Protein 1GK9 (pdb70)

Nearest PDB structures (foldseek):
  1h2g-assembly1_B  TM=1.001E+00  e=0.000E+00  Escherichia coli
  1gm8-assembly1_B  TM=1.001E+00  e=0.000E+00  Escherichia coli
  1fxv-assembly1_B  TM=1.000E+00  e=0.000E+00  Escherichia coli
  1kec-assembly1_B  TM=9.974E-01  e=0.000E+00  Escherichia coli
  1k5s-assembly1_B  TM=9.973E-01  e=0.000E+00  Escherichia coli

InterPro domains:
  IPR002692 Penicillin/GL-7-ACA/AHL/aculeacin-A acylase [PF01804] (33-834)
  IPR002692 Penicillin/GL-7-ACA/AHL/aculeacin-A acylase [PTHR34218] (12-843)
  IPR014395 Penicillin/GL-7-ACA/AHL acylase [PIRSF001227] (9-840)
  IPR023343 Penicillin amidase type, domain 1 [G3DSA:1.10.439.10] (27-175)
  IPR029055 Nucleophile aminohydrolases, N-terminal [G3DSA:3.60.20.10] (290-821)
  IPR029055 Nucleophile aminohydrolases, N-terminal [SSF56235] (30-845)
  IPR033813 Penicillin G acylase, C-terminal [cd03748] (290-842)
  IPR043146 Penicillin amidase type, N-terminal domain, B-knob [G3DSA:2.30.120.10] (362-434)
  IPR043147 Penicillin amidase type, A-knob [G3DSA:1.10.1400.10] (580-740)

Solvent-accessible surface area: 28688 Å² total; per-residue (Å²): 179,61,65,26,57,0,67,4,3,31,2,96,69,2,1,0,0,0,28,6,54,53,12,13,8,0,0,19,0,0,0,2,0,0,2,37,10,6,4,9,5,2,2,0,0,25,20,0,2,30,0,29,0,0,60,18,40,8,152,116,36,15,150,39,0,52,53,32,19,67,36,16,22,19,94,38,5,104,62,27,14,87,87,37,53,114,109,30,53,8,2,0,45,0,2,0,38,0,0,22,22,39,1,52,94,0,63,103,68,50,112,86,49,6,7,79,8,1,85,79,47,51,31,77,4,148,154,10,70,12,8,10,4,1,0,4,2,4,3,0,6,0,40,65,24,2,17,30,30,13,0,43,67,0,60,42,0,3,84,18,0,59,128,107,41,36,109,92,75,0,17,38,0,0,26,2,0,4,10,12,52,8,67,51,12,33,36,17,0,39,80,154,58,40,72,10,88,58,204,43,37,90,117,17,24,7,89,135,13,3,0,1,0,0,2,119,70,26,4,71,63,13,78,0,0,0,0,0,0,2,17,9,2,0,13,5,16,2,7,2,1,0,0,0,0,10,25,36,63,10,65,0,0,0,0,0,0,7,2,6,2,2,0,2,1,2,4,16,18,44,0,0,3,2,7,2,10,0,39,4,9,3,0,0,1,2,26,0,132,28,26,78,163,88,107,25,67,5,27,25,101,71,150,82,52,134,16,92,55,32,133,32,67,0,70,10,100,145,44,158,50,79,83,29,45,0,98,38,9,95,15,7,13,13,68,93,67,54,140,131,87,58,22,1,34,0,24,9,23,5,1,64,42,80,10,2,44,0,2,10,2,6,0,41,1,1,71,4,122,65,26,128,64,0,14,106,29,0,50,110,2,5,0,3,3,0,3,0,0,0,9,30,96,3,36,1,0,0,0,0,0,11,11,15,2,44,30,52,106,18,4,0,2,6,0,10,0,33,0,43,11,158,25,31,50,132,36,70,34,80,62,154,32,10,2,58,11,83,58,13,155,53,4,22,1,5,0,2,12,2,3,0,9,69,48,11,9,16,0,1,52,35,59,36,5,10,0,16,0,4,9,3,29,10,0,33,136,44,0,115,126,105,114,100,7,36,21,92,60,0,10,52,6,2,91,48,1,5,50,34,9,10,4,10,48,5,0,24,80,24,0,65,66,4,6,95,76,35,91,122,83,22,44,58,69,56,0,5,55,12,0,73,181,22,102,0,23,12,70,41,34,161,73,29,146,15,24,86,74,8,1,6,24,1,1,44,32,0,1,62,13,0,0,150,99,1,0,21,70,10,6,25,161,83,26,19,146,53,0,48,38,1,16,28,97,71,63,184,58,3,5,80,20,40,33,56,6,14,11,0,0,14,2,0,37,5,6,17,49,37,147,147,17,56,10,105,64,32,25,73,7,5,83,70,110,85,64,91,88,10,2,21,27,0,0,98,52,0,36,78,69,8,14,167,164,45,34,115,79,25,109,87,7,122,3,71,20,25,36,0,1,1,33,4,61,7,48,38,39,0,21,5,1,10,79,139,12,36,66,119,6,48,16,11,0,4,2,0,7,1,0,2,0,1,5,0,31,10,107,112,39,135,94,77,18,50,6,50,0,0,2,4,7,2,3,5,10,47,15,19,38,121,30,85,62,40,153,15,25,87,55,0,10,116,29,0,42,104,26,25,63,9,37,12,49,24,53,134,139,21,2,90,75,47,73,78,52,84,59,61,20,133,27,158,168

CATH classification: 1.10.439.10 (+1 more: 1.10.287.150)

Sequence (765 aa):
QSSSSEIKIVRDEYGMPHIYANDTWHLFYGYGYVVAQDRLFQMEMARRSTQGTVAEEVLGKDFVKFDKDIRRNYWPDAIRAQIAALSPEDMSILQGYADGMMNAWIDKVNTNPETLLPKQFNTFGFTPKRWEPFDVAMIFVGTMANRFFSDSSTSEIDNLALLTALKDKYGVSQGMAVFNNQLKWLLVNPSSAPTTIAVQQESNYPLKFNQQQNSQTASNMWVIGKSKAQDAKAIMVNGPQFGWYAPAYTYGIGLHGAGYDVTGNTPFAYPGLVFGHNGVISWGSTAGFFGDDVDIIFAERLSAEEKKPGYYLHNGKWVKMLLSREETITVKKNGQAEETFTVWRTVHHGNNIILQTDQTTQTAYAKSSRAWDDGKEVASLLAWTHQMKAKNWQEWTQQQAAKQALTINWYYADVNGNIGYVHTGAYPDRQSGHDPRLPVPGTGKWDWKGLLPFEEMMNPKVYNPQQSGYIANWNNSPQKDYPASDLFAFLWGGADRVTEIDRLLEQKKPRLTADQAWDVIRQTSSRQDLNLRLFLPTLQAATSSGLTQSDPRRQQLVEETLTRWDGINLLNDDGKTWQQPGSAILNVWLLTSMLKRTVVVAAVPMPFFDKWWYSASGYEETTTTQQDGPTGSLNISVGAKILYEAVQGDKSPIPQAVDLFAGKPQQQEVVLAALEDTWETLSKRRYGNNVSSNWKTPAMALTFRRANNFFGVPQAAAEEETRHQAEYQNRGTENDMIVFFSPTTSDRRPVLAWDVVAPGQSGFIAPDGTVDKHYEDQLLKMYENNFGRKSLWLTKQDVEAHKESQEVLHVQR

Secondary structure (DSSP, 8-state):
--TTEEEEEEETT--EEEE-SSHHHHHHHHHHHHHHHHHHHHHHHHHHHHT-SHHHH-GGGHHHHHHHHHT--HHHHHHHHHT--HHHHHHHHHHHHHHHHHHHHHHHSHHHHS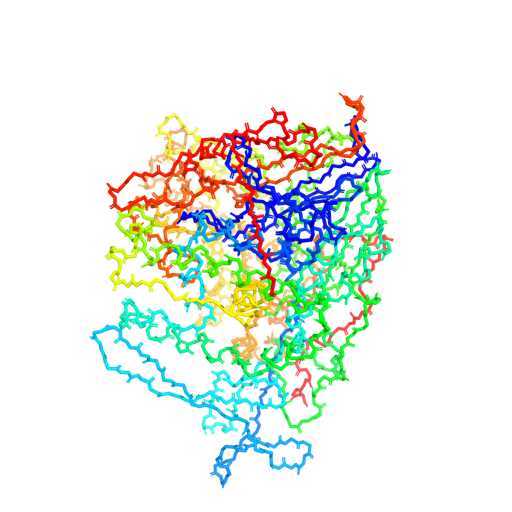-HHHHHHT-------HHHHHHHHIIIIIHHHS----HHHHHHHHHHHHHHH-HHHHHHHHHHHS-S--TTS-BSS-TTT---------S-GGG-/-EEEEE-TTTBSSSSEEEEEE-----BSS-SEEEEEEEETTEEEEEEEETT-SS-SEEE-SSEEEEEEE--B--EEEEEEE--TTSTTEEEETTEEEEPEEEEEEE--TTS--EEEEEEEETTEEEEEEETTTTEEEEEEETTTT-HHHHHHHHHHGGG--SHHHHHHHHTT--SSEEEEEEETTS-EEEEEES--EEPPTT--TTS-EESSSTTS--EE--GGGS-EEES-TTSEEEESS-BSSTTPPB---TT---SS--THHHHHHHHHSSS-B-HHHHHHHHHHHHHB-SSHHHHHHHHHHHHTT--TT-HHHHHHHHHHT--SB--B-TTSSEESS-HHHHHHHHHHHHHHHTHHHHS-TTGGGGG---S----TT--SS-----HHHHHHHHHHTGGG-SS--SS-TTTTS-HHHHHHHHHHHHHHHHHHHH-S-GGG--EEPP-EEEBSB-TTS-BSS-GGG-EEESS---S-SSEEEEEES-TTSS-SEEEEEE-SS-S---B-TTSPBPTTSSTTHHHHHTT--EEPP-SHHHHHHTEEEEEEEE---

Organism: Escherichia coli (NCBI:txid562)

Radius of gyration: 26.56 Å; Cα contacts (8 Å, |Δi|>4): 1783; chains: 2; bounding box: 54×72×72 Å

B-factor: mean 15.48, std 9.52, range [4.79, 86.3]

Structure (mmCIF, N/CA/C/O backbone):
data_1GK9
#
_entry.id   1GK9
#
_cell.length_a   51.300
_cell.length_b   131.600
_cell.length_c   63.900
_cell.angle_alpha   90.00
_cell.angle_beta   105.90
_cell.angle_gamma   90.00
#
_symmetry.space_group_name_H-M   'P 1 21 1'
#
loop_
_entity.id
_entity.type
_entity.pdbx_description
1 polymer 'PENICILLIN G ACYLASE ALPHA SUBUNIT'
2 polymer 'PENICILLIN G ACYLASE BETA SUBUNIT'
3 non-polymer 1,2-ETHANEDIOL
4 non-polymer 'CALCIUM ION'
5 water water
#
loop_
_atom_site.group_PDB
_atom_site.id
_atom_site.type_symbol
_atom_site.label_atom_id
_atom_site.label_alt_id
_atom_site.label_comp_id
_atom_site.label_asym_id
_atom_site.label_entity_id
_atom_site.label_seq_id
_atom_site.pdbx_PDB_ins_code
_atom_site.Cartn_x
_atom_site.Cartn_y
_atom_site.Cartn_z
_atom_site.occupancy
_atom_site.B_iso_or_equiv
_atom_site.auth_seq_id
_atom_site.auth_comp_id
_atom_site.auth_asym_id
_atom_site.auth_atom_id
_atom_site.pdbx_PDB_model_num
ATOM 1 N N . GLN A 1 2 ? 30.964 33.049 23.587 1.00 58.87 2 GLN A N 1
ATOM 2 C CA . GLN A 1 2 ? 29.552 32.884 24.052 1.00 56.78 2 GLN A CA 1
ATOM 3 C C . GLN A 1 2 ? 29.498 31.966 25.267 1.00 54.16 2 GLN A C 1
ATOM 4 O O . GLN A 1 2 ? 30.484 31.273 25.548 1.00 54.51 2 GLN A O 1
ATOM 10 N N . SER A 1 3 ? 28.375 31.969 25.991 1.00 48.94 3 SER A N 1
ATOM 11 C CA . SER A 1 3 ? 28.296 31.098 27.161 1.00 42.99 3 SER A CA 1
ATOM 12 C C . SER A 1 3 ? 28.132 29.650 26.725 1.00 38.16 3 SER A C 1
ATOM 13 O O . SER A 1 3 ? 27.379 29.368 25.792 1.00 32.47 3 SER A O 1
ATOM 16 N N . SER A 1 4 ? 28.642 28.710 27.522 1.00 31.04 4 SER A N 1
ATOM 17 C CA . SER A 1 4 ? 28.420 27.294 27.266 1.00 30.91 4 SER A CA 1
ATOM 18 C C . SER A 1 4 ? 27.011 26.899 27.648 1.00 24.68 4 SER A C 1
ATOM 19 O O . SER A 1 4 ? 26.558 25.818 27.234 1.00 25.96 4 SER A O 1
ATOM 22 N N A SER A 1 5 ? 26.265 27.723 28.383 0.50 21.90 5 SER A N 1
ATOM 23 N N B SER A 1 5 ? 26.270 27.720 28.397 0.50 22.54 5 SER A N 1
ATOM 24 C CA A SER A 1 5 ? 24.906 27.377 28.765 0.50 19.03 5 SER A CA 1
ATOM 25 C CA B SER A 1 5 ? 24.909 27.349 28.759 0.50 20.22 5 SER A CA 1
ATOM 26 C C A SER A 1 5 ? 23.840 27.723 27.719 0.50 18.45 5 SER A C 1
ATOM 27 C C B SER A 1 5 ? 23.930 27.542 27.583 0.50 18.24 5 SER A C 1
ATOM 28 O O A SER A 1 5 ? 22.697 27.284 27.824 0.50 18.13 5 SER A O 1
ATOM 29 O O B SER A 1 5 ? 22.756 27.224 27.795 0.50 18.42 5 SER A O 1
ATOM 34 N N . GLU A 1 6 ? 24.207 28.540 26.736 1.00 18.29 6 GLU A N 1
ATOM 35 C CA . GLU A 1 6 ? 23.249 29.017 25.756 1.00 17.72 6 GLU A CA 1
ATOM 36 C C . GLU A 1 6 ? 22.998 28.079 24.545 1.00 15.97 6 GLU A C 1
ATOM 37 O O . GLU A 1 6 ? 23.949 27.556 23.998 1.00 16.74 6 GLU A O 1
ATOM 43 N N . ILE A 1 7 ? 21.726 27.957 24.247 1.00 15.07 7 ILE A N 1
ATOM 44 C CA . ILE A 1 7 ? 21.330 27.124 23.078 1.00 14.67 7 ILE A CA 1
ATOM 45 C C . ILE A 1 7 ? 20.359 28.019 22.311 1.00 15.05 7 ILE A C 1
ATOM 46 O O . ILE A 1 7 ? 19.365 28.461 22.895 1.00 18.01 7 ILE A O 1
ATOM 51 N N . LYS A 1 8 ? 20.659 28.251 21.038 1.00 15.92 8 LYS A N 1
ATOM 52 C CA . LYS A 1 8 ? 19.722 29.038 20.232 1.00 14.46 8 LYS A CA 1
ATOM 53 C C . LYS A 1 8 ? 19.016 28.063 19.254 1.00 13.11 8 LYS A C 1
ATOM 54 O O . LYS A 1 8 ? 19.720 27.234 18.654 1.00 13.57 8 LYS A O 1
ATOM 60 N N . ILE A 1 9 ? 17.736 28.168 19.134 1.00 13.61 9 ILE A N 1
ATOM 61 C CA . ILE A 1 9 ? 16.921 27.369 18.225 1.00 12.09 9 ILE A CA 1
ATOM 62 C C . ILE A 1 9 ? 16.257 28.300 17.244 1.00 13.87 9 ILE A C 1
ATOM 63 O O . ILE A 1 9 ? 15.560 29.247 17.671 1.00 13.43 9 ILE A O 1
ATOM 68 N N . VAL A 1 10 ? 16.499 28.118 15.956 1.00 12.91 10 VAL A N 1
ATOM 69 C CA . VAL A 1 10 ? 15.838 28.922 14.935 1.00 11.83 10 VAL A CA 1
ATOM 70 C C . VAL A 1 10 ? 15.046 27.981 14.001 1.00 11.94 10 VAL A C 1
ATOM 71 O O . VAL A 1 10 ? 15.636 26.995 13.510 1.00 13.10 10 VAL A O 1
ATOM 75 N N . ARG A 1 11 ? 13.782 28.251 13.784 1.00 11.23 11 ARG A N 1
ATOM 76 C CA . ARG A 1 11 ? 13.008 27.429 12.824 1.00 11.05 11 ARG A CA 1
ATOM 77 C C . ARG A 1 11 ? 12.870 28.228 11.565 1.00 12.55 11 ARG A C 1
ATOM 78 O O . ARG A 1 11 ? 12.569 29.450 11.578 1.00 12.65 11 ARG A O 1
ATOM 86 N N . ASP A 1 12 ? 12.978 27.623 10.391 1.00 11.37 12 ASP A N 1
ATOM 87 C CA . ASP A 1 12 ? 12.786 28.199 9.081 1.00 10.87 12 ASP A CA 1
ATOM 88 C C . ASP A 1 12 ? 11.299 28.245 8.685 1.00 9.88 12 ASP A C 1
ATOM 89 O O . ASP A 1 12 ? 10.431 27.953 9.496 1.00 11.55 12 ASP A O 1
ATOM 94 N N . GLU A 1 13 ? 11.052 28.607 7.431 1.00 11.50 13 GLU A N 1
ATOM 95 C CA . GLU A 1 13 ? 9.706 28.816 6.980 1.00 13.00 13 GLU A CA 1
ATOM 96 C C . GLU A 1 13 ? 8.864 27.552 6.830 1.00 12.42 13 GLU A C 1
ATOM 97 O O . GLU A 1 13 ? 7.655 27.615 6.635 1.00 12.93 13 GLU A O 1
ATOM 103 N N . TYR A 1 14 ? 9.544 26.384 6.920 1.00 11.74 14 TYR A N 1
ATOM 104 C CA . TYR A 1 14 ? 8.862 25.087 6.956 1.00 10.96 14 TYR A CA 1
ATOM 105 C C . TYR A 1 14 ? 8.868 24.531 8.358 1.00 11.46 14 TYR A C 1
ATOM 106 O O . TYR A 1 14 ? 8.465 23.382 8.599 1.00 10.89 14 TYR A O 1
ATOM 115 N N . GLY A 1 15 ? 9.300 25.320 9.357 1.00 9.63 15 GLY A N 1
ATOM 116 C CA . GLY A 1 15 ? 9.378 24.833 10.718 1.00 11.49 15 GLY A CA 1
ATOM 117 C C . GLY A 1 15 ? 10.601 23.970 11.029 1.00 9.56 15 GLY A C 1
ATOM 118 O O . GLY A 1 15 ? 10.634 23.430 12.129 1.00 10.65 15 GLY A O 1
ATOM 119 N N . MET A 1 16 ? 11.521 23.878 10.077 1.00 9.65 16 MET A N 1
ATOM 120 C CA . MET A 1 16 ? 12.694 23.014 10.331 1.00 9.70 16 MET A CA 1
ATOM 121 C C . MET A 1 16 ? 13.562 23.692 11.363 1.00 8.91 16 MET A C 1
ATOM 122 O O . MET A 1 16 ? 14.015 24.849 11.111 1.00 10.23 16 MET A O 1
ATOM 127 N N . PRO A 1 17 ? 13.964 23.035 12.418 1.00 9.45 17 PRO A N 1
ATOM 128 C CA . PRO A 1 17 ? 14.796 23.645 13.454 1.00 9.46 17 PRO A CA 1
ATOM 129 C C . PRO A 1 17 ? 16.260 23.499 13.172 1.00 10.29 17 PRO A C 1
ATOM 130 O O . PRO A 1 17 ? 16.777 22.490 12.658 1.00 10.87 17 PRO A O 1
ATOM 134 N N . HIS A 1 18 ? 17.011 24.552 13.539 1.00 10.30 18 HIS A N 1
ATOM 135 C CA . HIS A 1 18 ? 18.435 24.700 13.487 1.00 9.09 18 HIS A CA 1
ATOM 136 C C . HIS A 1 18 ? 18.954 24.986 14.891 1.00 10.07 18 HIS A C 1
ATOM 137 O O . HIS A 1 18 ? 18.454 25.963 15.535 1.00 11.31 18 HIS A O 1
ATOM 144 N N . ILE A 1 19 ? 19.821 24.170 15.410 1.00 9.22 19 ILE A N 1
ATOM 145 C CA . ILE A 1 19 ? 20.322 24.263 16.784 1.00 10.82 19 ILE A CA 1
ATOM 146 C C . ILE A 1 19 ? 21.698 24.841 16.731 1.00 11.41 19 ILE A C 1
ATOM 147 O O . ILE A 1 19 ? 22.580 24.405 16.030 1.00 10.33 19 ILE A O 1
ATOM 152 N N . TYR A 1 20 ? 21.929 25.856 17.600 1.00 11.13 20 TYR A N 1
ATOM 153 C CA . TYR A 1 20 ? 23.234 26.480 17.789 1.00 11.49 20 TYR A CA 1
ATOM 154 C C . TYR A 1 20 ? 23.705 26.320 19.252 1.00 10.16 20 TYR A C 1
ATOM 155 O O . TYR A 1 20 ? 22.961 26.706 20.185 1.00 12.57 20 TYR A O 1
ATOM 164 N N . ALA A 1 21 ? 24.795 25.655 19.434 1.00 10.87 21 ALA A N 1
ATOM 165 C CA . ALA A 1 21 ? 25.299 25.420 20.801 1.00 13.58 21 ALA A CA 1
ATOM 166 C C . ALA A 1 21 ? 26.798 25.305 20.751 1.00 11.80 21 ALA A C 1
ATOM 167 O O . ALA A 1 21 ? 27.423 25.199 19.718 1.00 13.20 21 ALA A O 1
ATOM 169 N N . ASN A 1 22 ? 27.411 25.385 21.981 1.00 12.62 22 ASN A N 1
ATOM 170 C CA . ASN A 1 22 ? 28.846 25.426 22.050 1.00 13.13 22 ASN A CA 1
ATOM 171 C C . ASN A 1 22 ? 29.557 24.231 22.611 1.00 14.87 22 ASN A C 1
ATOM 172 O O . ASN A 1 22 ? 30.795 24.234 22.787 1.00 17.29 22 ASN A O 1
ATOM 177 N N . ASP A 1 23 ? 28.838 23.174 22.951 1.00 12.38 23 ASP A N 1
ATOM 178 C CA . ASP A 1 23 ? 29.376 21.905 23.381 1.00 13.09 23 ASP A CA 1
ATOM 179 C C . ASP A 1 23 ? 28.413 20.755 22.995 1.00 11.47 23 ASP A C 1
ATOM 180 O O . ASP A 1 23 ? 27.270 21.029 22.627 1.00 12.93 23 ASP A O 1
ATOM 185 N N . THR A 1 24 ? 28.958 19.551 23.068 1.00 11.34 24 THR A N 1
ATOM 186 C CA . THR A 1 24 ? 28.196 18.386 22.579 1.00 10.81 24 THR A CA 1
ATOM 187 C C . THR A 1 24 ? 26.924 18.191 23.315 1.00 11.21 24 THR A C 1
ATOM 188 O O . THR A 1 24 ? 25.844 17.998 22.698 1.00 11.57 24 THR A O 1
ATOM 192 N N . TRP A 1 25 ? 26.929 18.200 24.669 1.00 10.81 25 TRP A N 1
ATOM 193 C CA . TRP A 1 25 ? 25.718 17.964 25.401 1.00 10.32 25 TRP A CA 1
ATOM 194 C C . TRP A 1 25 ? 24.676 18.993 25.048 1.00 10.15 25 TRP A C 1
ATOM 195 O O . TRP A 1 25 ? 23.493 18.688 24.891 1.00 11.31 25 TRP A O 1
ATOM 206 N N . HIS A 1 26 ? 25.048 20.291 24.997 1.00 11.02 26 HIS A N 1
ATOM 207 C CA . HIS A 1 26 ? 24.106 21.329 24.682 1.00 10.10 26 HIS A CA 1
ATOM 208 C C . HIS A 1 26 ? 23.494 21.205 23.264 1.00 10.31 26 HIS A C 1
ATOM 209 O O . HIS A 1 26 ? 22.317 21.522 23.038 1.00 10.96 26 HIS A O 1
ATOM 216 N N . LEU A 1 27 ? 24.345 20.837 22.326 1.00 9.90 27 LEU A N 1
ATOM 217 C CA . LEU A 1 27 ? 23.873 20.658 20.941 1.00 9.30 27 LEU A CA 1
ATOM 218 C C . LEU A 1 27 ? 22.809 19.574 20.836 1.00 9.52 27 LEU A C 1
ATOM 219 O O . LEU A 1 27 ? 21.698 19.791 20.320 1.00 10.14 27 LEU A O 1
ATOM 224 N N . PHE A 1 28 ? 23.106 18.426 21.428 1.00 9.19 28 PHE A N 1
ATOM 225 C CA . PHE A 1 28 ? 22.112 17.332 21.372 1.00 9.03 28 PHE A CA 1
ATOM 226 C C . PHE A 1 28 ? 20.941 17.565 22.256 1.00 9.58 28 PHE A C 1
ATOM 227 O O . PHE A 1 28 ? 19.833 17.074 21.987 1.00 9.86 28 PHE A O 1
ATOM 235 N N . TYR A 1 29 ? 21.092 18.353 23.353 1.00 10.02 29 TYR A N 1
ATOM 236 C CA . TYR A 1 29 ? 19.986 18.765 24.159 1.00 10.20 29 TYR A CA 1
ATOM 237 C C . TYR A 1 29 ? 19.031 19.591 23.295 1.00 9.77 29 TYR A C 1
ATOM 238 O O . TYR A 1 29 ? 17.797 19.383 23.319 1.00 9.42 29 TYR A O 1
ATOM 247 N N . GLY A 1 30 ? 19.541 20.541 22.537 1.00 9.90 30 GLY A N 1
ATOM 248 C CA . GLY A 1 30 ? 18.629 21.325 21.687 1.00 10.65 30 GLY A CA 1
ATOM 249 C C . GLY A 1 30 ? 17.865 20.444 20.667 1.00 9.76 30 GLY A C 1
ATOM 250 O O . GLY A 1 30 ? 16.687 20.683 20.394 1.00 9.90 30 GLY A O 1
ATOM 251 N N . TYR A 1 31 ? 18.589 19.477 20.112 1.00 10.14 31 TYR A N 1
ATOM 252 C CA . TYR A 1 31 ? 17.958 18.520 19.173 1.00 9.29 31 TYR A CA 1
ATOM 253 C C . TYR A 1 31 ? 16.823 17.760 19.860 1.00 9.58 31 TYR A C 1
ATOM 254 O O . TYR A 1 31 ? 15.708 17.753 19.397 1.00 9.36 31 TYR A O 1
ATOM 263 N N . GLY A 1 32 ? 17.115 17.159 21.042 1.00 9.04 32 GLY A N 1
ATOM 264 C CA . GLY A 1 32 ? 16.065 16.460 21.749 1.00 9.20 32 GLY A CA 1
ATOM 265 C C . GLY A 1 32 ? 14.855 17.280 22.072 1.00 8.89 32 GLY A C 1
ATOM 266 O O . GLY A 1 32 ? 13.715 16.860 22.030 1.00 9.71 32 GLY A O 1
ATOM 267 N N . TYR A 1 33 ? 15.154 18.568 22.441 1.00 10.73 33 TYR A N 1
ATOM 268 C CA . TYR A 1 33 ? 14.093 19.501 22.819 1.00 10.33 33 TYR A CA 1
ATOM 269 C C . TYR A 1 33 ? 13.139 19.756 21.667 1.00 9.03 33 TYR A C 1
ATOM 270 O O . TYR A 1 33 ? 11.925 19.703 21.795 1.00 10.59 33 TYR A O 1
ATOM 279 N N . VAL A 1 34 ? 13.715 20.034 20.486 1.00 9.91 34 VAL A N 1
ATOM 280 C CA . VAL A 1 34 ? 12.846 20.270 19.313 1.00 10.15 34 VAL A CA 1
ATOM 281 C C . VAL A 1 34 ? 12.119 19.025 18.798 1.00 9.85 34 VAL A C 1
ATOM 282 O O . VAL A 1 34 ? 10.970 19.169 18.350 1.00 10.67 34 VAL A O 1
ATOM 286 N N . VAL A 1 35 ? 12.713 17.862 19.000 1.00 8.87 35 VAL A N 1
ATOM 287 C CA . VAL A 1 35 ? 12.049 16.593 18.690 1.00 8.65 35 VAL A CA 1
ATOM 288 C C . VAL A 1 35 ? 10.835 16.419 19.547 1.00 9.45 35 VAL A C 1
ATOM 289 O O . VAL A 1 35 ? 9.745 16.000 19.135 1.00 9.81 35 VAL A O 1
ATOM 293 N N . ALA A 1 36 ? 10.997 16.696 20.850 1.00 10.83 36 ALA A N 1
ATOM 294 C CA . ALA A 1 36 ? 9.894 16.570 21.801 1.00 10.00 36 ALA A CA 1
ATOM 295 C C . ALA A 1 36 ? 8.824 17.608 21.503 1.00 8.65 36 ALA A C 1
ATOM 296 O O . ALA A 1 36 ? 7.656 17.295 21.812 1.00 11.75 36 ALA A O 1
ATOM 298 N N . GLN A 1 37 ? 9.147 18.749 20.950 1.00 10.20 37 GLN A N 1
ATOM 299 C CA . GLN A 1 37 ? 8.085 19.680 20.574 1.00 10.47 37 GLN A CA 1
ATOM 300 C C . GLN A 1 37 ? 7.303 19.208 19.347 1.00 10.66 37 GLN A C 1
ATOM 301 O O . GLN A 1 37 ? 6.091 19.340 19.289 1.00 11.46 37 GLN A O 1
ATOM 307 N N . ASP A 1 38 ? 8.063 18.665 18.354 1.00 10.18 38 ASP A N 1
ATOM 308 C CA . ASP A 1 38 ? 7.445 18.332 17.068 1.00 9.68 38 ASP A CA 1
ATOM 309 C C . ASP A 1 38 ? 6.838 16.961 16.980 1.00 9.12 38 ASP A C 1
ATOM 310 O O . ASP A 1 38 ? 5.872 16.809 16.170 1.00 10.49 38 ASP A O 1
ATOM 315 N N . ARG A 1 39 ? 7.360 15.983 17.674 1.00 8.85 39 ARG A N 1
ATOM 316 C CA . ARG A 1 39 ? 7.043 14.595 17.404 1.00 8.10 39 ARG A CA 1
ATOM 317 C C . ARG A 1 39 ? 6.908 13.718 18.612 1.00 9.00 39 ARG A C 1
ATOM 318 O O . ARG A 1 39 ? 7.209 12.545 18.650 1.00 9.27 39 ARG A O 1
ATOM 326 N N . LEU A 1 40 ? 6.447 14.318 19.777 1.00 9.23 40 LEU A N 1
ATOM 327 C CA . LEU A 1 40 ? 6.456 13.565 21.011 1.00 8.81 40 LEU A CA 1
ATOM 328 C C . LEU A 1 40 ? 5.644 12.279 20.963 1.00 8.55 40 LEU A C 1
ATOM 329 O O . LEU A 1 40 ? 6.125 11.257 21.424 1.00 9.61 40 LEU A O 1
ATOM 334 N N . PHE A 1 41 ? 4.428 12.340 20.434 1.00 9.58 41 PHE A N 1
ATOM 335 C CA . PHE A 1 41 ? 3.631 11.112 20.389 1.00 10.52 41 PHE A CA 1
ATOM 336 C C . PHE A 1 41 ? 4.263 9.986 19.509 1.00 8.33 41 PHE A C 1
ATOM 337 O O . PHE A 1 41 ? 4.319 8.845 19.888 1.00 8.52 41 PHE A O 1
ATOM 345 N N . GLN A 1 42 ? 4.695 10.480 18.354 1.00 9.39 42 GLN A N 1
ATOM 346 C CA . GLN A 1 42 ? 5.386 9.531 17.423 1.00 9.03 42 GLN A CA 1
ATOM 347 C C . GLN A 1 42 ? 6.585 8.896 18.065 1.00 8.00 42 GLN A C 1
ATOM 348 O O . GLN A 1 42 ? 6.770 7.670 17.972 1.00 8.62 42 GLN A O 1
ATOM 354 N N . MET A 1 43 ? 7.393 9.720 18.776 1.00 8.37 43 MET A N 1
ATOM 355 C CA . MET A 1 43 ? 8.569 9.174 19.441 1.00 7.79 43 MET A CA 1
ATOM 356 C C . MET A 1 43 ? 8.271 8.275 20.620 1.00 7.64 43 MET A C 1
ATOM 357 O O . MET A 1 43 ? 8.909 7.254 20.845 1.00 8.06 43 MET A O 1
ATOM 362 N N . GLU A 1 44 ? 7.211 8.623 21.426 1.00 8.83 44 GLU A N 1
ATOM 363 C CA . GLU A 1 44 ? 6.795 7.740 22.502 1.00 8.81 44 GLU A CA 1
ATOM 364 C C . GLU A 1 44 ? 6.334 6.386 21.990 1.00 7.33 44 GLU A C 1
ATOM 365 O O . GLU A 1 44 ? 6.730 5.363 22.489 1.00 8.57 44 GLU A O 1
ATOM 371 N N . MET A 1 45 ? 5.552 6.426 20.892 1.00 8.61 45 MET A N 1
ATOM 372 C CA . MET A 1 45 ? 5.079 5.155 20.322 1.00 7.19 45 MET A CA 1
ATOM 373 C C . MET A 1 45 ? 6.228 4.387 19.627 1.00 7.74 45 MET A C 1
ATOM 374 O O . MET A 1 45 ? 6.221 3.166 19.639 1.00 8.67 45 MET A O 1
ATOM 379 N N . ALA A 1 46 ? 7.196 5.109 19.078 1.00 8.17 46 ALA A N 1
ATOM 380 C CA . ALA A 1 46 ? 8.407 4.419 18.559 1.00 8.28 46 ALA A CA 1
ATOM 381 C C . ALA A 1 46 ? 9.186 3.761 19.658 1.00 8.05 46 ALA A C 1
ATOM 382 O O . ALA A 1 46 ? 9.754 2.672 19.537 1.00 8.89 46 ALA A O 1
ATOM 384 N N . ARG A 1 47 ? 9.287 4.445 20.831 1.00 8.23 47 ARG A N 1
ATOM 385 C CA . ARG A 1 47 ? 9.965 3.861 21.996 1.00 8.74 47 ARG A CA 1
ATOM 386 C C . ARG A 1 47 ? 9.311 2.549 22.392 1.00 7.79 47 ARG A C 1
ATOM 387 O O . ARG A 1 47 ? 9.927 1.521 22.621 1.00 9.03 47 ARG A O 1
ATOM 395 N N . ARG A 1 48 ? 7.976 2.629 22.568 1.00 8.98 48 ARG A N 1
ATOM 396 C CA . ARG A 1 48 ? 7.233 1.421 22.935 1.00 8.97 48 ARG A CA 1
ATOM 397 C C . ARG A 1 48 ? 7.340 0.326 21.894 1.00 8.18 48 ARG A C 1
ATOM 398 O O . ARG A 1 48 ? 7.443 -0.832 22.238 1.00 9.07 48 ARG A O 1
ATOM 406 N N . SER A 1 49 ? 7.382 0.698 20.601 1.00 8.87 49 SER A N 1
ATOM 407 C CA . SER A 1 49 ? 7.522 -0.308 19.537 1.00 8.45 49 SER A CA 1
ATOM 408 C C . SER A 1 49 ? 8.903 -0.977 19.624 1.00 8.64 49 SER A C 1
ATOM 409 O O . SER A 1 49 ? 8.982 -2.186 19.508 1.00 9.66 49 SER A O 1
ATOM 412 N N . THR A 1 50 ? 9.960 -0.216 19.878 1.00 8.09 50 THR A N 1
ATOM 413 C CA . THR A 1 50 ? 11.312 -0.722 19.888 1.00 9.67 50 THR A CA 1
ATOM 414 C C . THR A 1 50 ? 11.665 -1.463 21.147 1.00 8.66 50 THR A C 1
ATOM 415 O O . THR A 1 50 ? 12.598 -2.248 21.170 1.00 9.84 50 THR A O 1
ATOM 419 N N . GLN A 1 51 ? 10.857 -1.290 22.223 1.00 8.71 51 GLN A N 1
ATOM 420 C CA . GLN A 1 51 ? 11.131 -2.017 23.468 1.00 9.42 51 GLN A CA 1
ATOM 421 C C . GLN A 1 51 ? 10.032 -3.024 23.775 1.00 10.37 51 GLN A C 1
ATOM 422 O O . GLN A 1 51 ? 10.159 -3.757 24.749 1.00 10.53 51 GLN A O 1
ATOM 428 N N . GLY A 1 52 ? 8.986 -3.121 22.964 1.00 9.64 52 GLY A N 1
ATOM 429 C CA . GLY A 1 52 ? 7.943 -4.084 23.244 1.00 9.17 52 GLY A CA 1
ATOM 430 C C . GLY A 1 52 ? 7.134 -3.730 24.499 1.00 9.44 52 GLY A C 1
ATOM 431 O O . GLY A 1 52 ? 6.886 -4.628 25.333 1.00 10.72 52 GLY A O 1
ATOM 432 N N . THR A 1 53 ? 6.700 -2.514 24.556 1.00 8.72 53 THR A N 1
ATOM 433 C CA . THR A 1 53 ? 5.831 -2.077 25.676 1.00 10.06 53 THR A CA 1
ATOM 434 C C . THR A 1 53 ? 4.598 -1.426 25.118 1.00 10.70 53 THR A C 1
ATOM 435 O O . THR A 1 53 ? 3.921 -0.550 25.724 1.00 12.14 53 THR A O 1
ATOM 439 N N . VAL A 1 54 ? 4.143 -1.850 23.931 1.00 9.91 54 VAL A N 1
ATOM 440 C CA . VAL A 1 54 ? 2.942 -1.327 23.300 1.00 10.88 54 VAL A CA 1
ATOM 441 C C . VAL A 1 54 ? 1.653 -1.794 24.001 1.00 11.36 54 VAL A C 1
ATOM 442 O O . VAL A 1 54 ? 0.690 -0.982 24.153 1.00 11.34 54 VAL A O 1
ATOM 446 N N . ALA A 1 55 ? 1.643 -3.061 24.369 1.00 10.19 55 ALA A N 1
ATOM 447 C CA . ALA A 1 55 ? 0.415 -3.589 25.003 1.00 12.56 55 ALA A CA 1
ATOM 448 C C . ALA A 1 55 ? 0.073 -2.848 26.304 1.00 12.40 55 ALA A C 1
ATOM 449 O O . ALA A 1 55 ? -1.129 -2.761 26.657 1.00 12.88 55 ALA A O 1
ATOM 451 N N A GLU A 1 56 ? 1.047 -2.293 26.986 0.60 11.65 56 GLU A N 1
ATOM 452 N N B GLU A 1 56 ? 1.041 -2.299 26.983 0.40 11.68 56 GLU A N 1
ATOM 453 C CA A GLU A 1 56 ? 0.803 -1.519 28.210 0.60 13.07 56 GLU A CA 1
ATOM 454 C CA B GLU A 1 56 ? 0.745 -1.571 28.227 0.40 12.15 56 GLU A CA 1
ATOM 455 C C A GLU A 1 56 ? -0.207 -0.453 27.942 0.60 13.49 56 GLU A C 1
ATOM 456 C C B GLU A 1 56 ? -0.157 -0.402 27.977 0.40 12.85 56 GLU A C 1
ATOM 457 O O A GLU A 1 56 ? -0.993 -0.138 28.888 0.60 15.27 56 GLU A O 1
ATOM 458 O O B GLU A 1 56 ? -0.833 0.052 28.958 0.40 13.38 56 GLU A O 1
ATOM 469 N N . VAL A 1 57 ? -0.207 0.190 26.795 1.00 12.67 57 VAL A N 1
ATOM 470 C CA . VAL A 1 57 ? -1.116 1.273 26.495 1.00 13.37 57 VAL A CA 1
ATOM 471 C C . VAL A 1 57 ? -2.193 0.912 25.512 1.00 14.17 57 VAL A C 1
ATOM 472 O O . VAL A 1 57 ? -3.265 1.522 25.512 1.00 16.09 57 VAL A O 1
ATOM 476 N N . LEU A 1 58 ? -2.014 -0.050 24.602 1.00 13.64 58 LEU A N 1
ATOM 477 C CA . LEU A 1 58 ? -2.980 -0.411 23.595 1.00 14.56 58 LEU A CA 1
ATOM 478 C C . LEU A 1 58 ? -3.667 -1.738 23.813 1.00 13.44 58 LEU A C 1
ATOM 479 O O . LEU A 1 58 ? -4.587 -1.998 23.021 1.00 16.30 58 LEU A O 1
ATOM 484 N N . GLY A 1 59 ? -3.255 -2.533 24.778 1.00 12.63 59 GLY A N 1
ATOM 485 C CA . GLY A 1 59 ? -4.062 -3.733 25.022 1.00 13.76 59 GLY A CA 1
ATOM 486 C C . GLY A 1 59 ? -3.592 -4.989 24.384 1.00 16.01 59 GLY A C 1
ATOM 487 O O . GLY A 1 59 ? -2.542 -5.129 23.714 1.00 14.49 59 GLY A O 1
ATOM 488 N N . LYS A 1 60 ? -4.393 -6.063 24.490 1.00 14.62 60 LYS A N 1
ATOM 489 C CA . LYS A 1 60 ? -4.137 -7.415 24.129 1.00 15.43 60 LYS A CA 1
ATOM 490 C C . LYS A 1 60 ? -3.728 -7.696 22.683 1.00 13.27 60 LYS A C 1
ATOM 491 O O . LYS A 1 60 ? -3.019 -8.668 22.448 1.00 14.50 60 LYS A O 1
ATOM 497 N N . ASP A 1 61 ? -4.169 -6.877 21.777 1.00 14.02 61 ASP A N 1
ATOM 498 C CA . ASP A 1 61 ? -3.807 -7.092 20.372 1.00 14.83 61 ASP A CA 1
ATOM 499 C C . ASP A 1 61 ? -2.299 -6.925 20.187 1.00 14.96 61 ASP A C 1
ATOM 500 O O . ASP A 1 61 ? -1.848 -7.356 19.103 1.00 15.66 61 ASP A O 1
ATOM 505 N N . PHE A 1 62 ? -1.528 -6.310 21.085 1.00 13.23 62 PHE A N 1
ATOM 506 C CA . PHE A 1 62 ? -0.086 -6.095 20.901 1.00 11.57 62 PHE A CA 1
ATOM 507 C C . PHE A 1 62 ? 0.737 -6.968 21.756 1.00 11.44 62 PHE A C 1
ATOM 508 O O . PHE A 1 62 ? 1.975 -6.783 21.813 1.00 12.58 62 PHE A O 1
ATOM 516 N N . VAL A 1 63 ? 0.218 -7.992 22.434 1.00 10.68 63 VAL A N 1
ATOM 517 C CA . VAL A 1 63 ? 0.999 -8.861 23.272 1.00 11.91 63 VAL A CA 1
ATOM 518 C C . VAL A 1 63 ? 2.040 -9.677 22.509 1.00 12.01 63 VAL A C 1
ATOM 519 O O . VAL A 1 63 ? 3.202 -9.725 22.885 1.00 11.64 63 VAL A O 1
ATOM 523 N N . LYS A 1 64 ? 1.584 -10.366 21.463 1.00 12.07 64 LYS A N 1
ATOM 524 C CA . LYS A 1 64 ? 2.507 -11.139 20.665 1.00 13.08 64 LYS A CA 1
ATOM 525 C C . LYS A 1 64 ? 3.593 -10.218 20.048 1.00 10.66 64 LYS A C 1
ATOM 526 O O . LYS A 1 64 ? 4.774 -10.602 20.071 1.00 11.03 64 LYS A O 1
ATOM 532 N N . PHE A 1 65 ? 3.206 -9.089 19.573 1.00 10.41 65 PHE A N 1
ATOM 533 C CA . PHE A 1 65 ? 4.162 -8.087 19.046 1.00 9.71 65 PHE A CA 1
ATOM 534 C C . PHE A 1 65 ? 5.220 -7.797 20.090 1.00 10.41 65 PHE A C 1
ATOM 535 O O . PHE A 1 65 ? 6.448 -7.824 19.830 1.00 9.57 65 PHE A O 1
ATOM 543 N N . ASP A 1 66 ? 4.770 -7.461 21.329 1.00 10.26 66 ASP A N 1
ATOM 544 C CA . ASP A 1 66 ? 5.718 -7.075 22.378 1.00 10.04 66 ASP A CA 1
ATOM 545 C C . ASP A 1 66 ? 6.676 -8.195 22.688 1.00 9.90 66 ASP A C 1
ATOM 546 O O . ASP A 1 66 ? 7.884 -8.011 22.895 1.00 10.15 66 ASP A O 1
ATOM 551 N N . LYS A 1 67 ? 6.165 -9.433 22.788 1.00 10.52 67 LYS A N 1
ATOM 552 C CA . LYS A 1 67 ? 7.008 -10.551 23.061 1.00 10.52 67 LYS A CA 1
ATOM 553 C C . LYS A 1 67 ? 8.037 -10.748 21.931 1.00 9.70 67 LYS A C 1
ATOM 554 O O . LYS A 1 67 ? 9.221 -10.992 22.214 1.00 10.98 67 LYS A O 1
ATOM 560 N N . ASP A 1 68 ? 7.552 -10.610 20.691 1.00 10.27 68 ASP A N 1
ATOM 561 C CA . ASP A 1 68 ? 8.482 -10.804 19.553 1.00 11.10 68 ASP A CA 1
ATOM 562 C C . ASP A 1 68 ? 9.595 -9.739 19.568 1.00 10.28 68 ASP A C 1
ATOM 563 O O . ASP A 1 68 ? 10.749 -10.104 19.253 1.00 10.62 68 ASP A O 1
ATOM 568 N N . ILE A 1 69 ? 9.265 -8.507 19.885 1.00 9.27 69 ILE A N 1
ATOM 569 C CA . ILE A 1 69 ? 10.330 -7.494 19.986 1.00 9.14 69 ILE A CA 1
ATOM 570 C C . ILE A 1 69 ? 11.317 -7.856 21.050 1.00 8.61 69 ILE A C 1
ATOM 571 O O . ILE A 1 69 ? 12.548 -7.857 20.890 1.00 9.41 69 ILE A O 1
ATOM 576 N N . ARG A 1 70 ? 10.832 -8.208 22.291 1.00 9.60 70 ARG A N 1
ATOM 577 C CA . ARG A 1 70 ? 11.767 -8.492 23.355 1.00 9.77 70 ARG A CA 1
ATOM 578 C C . ARG A 1 70 ? 12.619 -9.716 23.098 1.00 8.59 70 ARG A C 1
ATOM 579 O O . ARG A 1 70 ? 13.786 -9.737 23.441 1.00 10.26 70 ARG A O 1
ATOM 587 N N . ARG A 1 71 ? 12.022 -10.729 22.450 1.00 9.30 71 ARG A N 1
ATOM 588 C CA . ARG A 1 71 ? 12.798 -11.907 22.113 1.00 10.33 71 ARG A CA 1
ATOM 589 C C . ARG A 1 71 ? 13.914 -11.691 21.092 1.00 10.32 71 ARG A C 1
ATOM 590 O O . ARG A 1 71 ? 14.801 -12.505 20.972 1.00 10.96 71 ARG A O 1
ATOM 598 N N . ASN A 1 72 ? 13.850 -10.570 20.366 1.00 10.52 72 ASN A N 1
ATOM 599 C CA . ASN A 1 72 ? 14.823 -10.289 19.317 1.00 10.43 72 ASN A CA 1
ATOM 600 C C . ASN A 1 72 ? 15.932 -9.401 19.749 1.00 11.34 72 ASN A C 1
ATOM 601 O O . ASN A 1 72 ? 16.773 -8.943 18.897 1.00 12.18 72 ASN A O 1
ATOM 606 N N . TYR A 1 73 ? 16.164 -9.084 21.015 1.00 10.18 73 TYR A N 1
ATOM 607 C CA . TYR A 1 73 ? 17.333 -8.310 21.451 1.00 9.74 73 TYR A CA 1
ATOM 608 C C . TYR A 1 73 ? 17.715 -8.675 22.887 1.00 10.52 73 TYR A C 1
ATOM 609 O O . TYR A 1 73 ? 16.975 -9.460 23.523 1.00 11.15 73 TYR A O 1
ATOM 618 N N . TRP A 1 74 ? 18.824 -8.143 23.347 1.00 11.41 74 TRP A N 1
ATOM 619 C CA . TRP A 1 74 ? 19.347 -8.432 24.696 1.00 10.21 74 TRP A CA 1
ATOM 620 C C . TRP A 1 74 ? 19.632 -7.081 25.270 1.00 10.64 74 TRP A C 1
ATOM 621 O O . TRP A 1 74 ? 20.731 -6.541 25.095 1.00 11.17 74 TRP A O 1
ATOM 632 N N . PRO A 1 75 ? 18.687 -6.431 25.932 1.00 10.56 75 PRO A N 1
ATOM 633 C CA . PRO A 1 75 ? 18.870 -5.081 26.388 1.00 12.25 75 PRO A CA 1
ATOM 634 C C . PRO A 1 75 ? 20.061 -4.815 27.272 1.00 12.85 75 PRO A C 1
ATOM 635 O O . PRO A 1 75 ? 20.725 -3.750 27.127 1.00 12.09 75 PRO A O 1
ATOM 639 N N . ASP A 1 76 ? 20.467 -5.746 28.121 1.00 11.77 76 ASP A N 1
ATOM 640 C CA . ASP A 1 76 ? 21.585 -5.523 28.999 1.00 12.79 76 ASP A CA 1
ATOM 641 C C . ASP A 1 76 ? 22.855 -5.338 28.189 1.00 12.28 76 ASP A C 1
ATOM 642 O O . ASP A 1 76 ? 23.777 -4.625 28.594 1.00 12.49 76 ASP A O 1
ATOM 647 N N . ALA A 1 77 ? 22.973 -5.960 26.997 1.00 11.73 77 ALA A N 1
ATOM 648 C CA . ALA A 1 77 ? 24.103 -5.813 26.144 1.00 10.55 77 ALA A CA 1
ATOM 649 C C . ALA A 1 77 ? 24.159 -4.409 25.536 1.00 11.26 77 ALA A C 1
ATOM 650 O O . ALA A 1 77 ? 25.260 -3.828 25.405 1.00 11.37 77 ALA A O 1
ATOM 652 N N . ILE A 1 78 ? 23.005 -3.855 25.154 1.00 10.13 78 ILE A N 1
ATOM 653 C CA . ILE A 1 78 ? 22.968 -2.478 24.669 1.00 10.37 78 I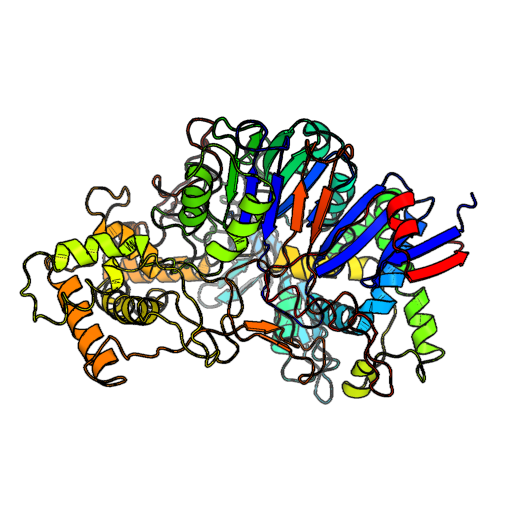LE A CA 1
ATOM 654 C C . ILE A 1 78 ? 23.465 -1.539 25.784 1.00 9.03 78 ILE A C 1
ATOM 655 O O . ILE A 1 78 ? 24.242 -0.593 25.600 1.00 10.10 78 ILE A O 1
ATOM 660 N N . ARG A 1 79 ? 22.931 -1.776 27.009 1.00 10.13 79 ARG A N 1
ATOM 661 C CA . ARG A 1 79 ? 23.359 -0.934 28.145 1.00 10.00 79 ARG A CA 1
ATOM 662 C C . ARG A 1 79 ? 24.821 -1.081 28.397 1.00 9.32 79 ARG A C 1
ATOM 663 O O . ARG A 1 79 ? 25.490 -0.038 28.699 1.00 11.45 79 ARG A O 1
ATOM 671 N N . ALA A 1 80 ? 25.436 -2.214 28.234 1.00 8.92 80 ALA A N 1
ATOM 672 C CA . ALA A 1 80 ? 26.889 -2.364 28.439 1.00 9.87 80 ALA A CA 1
ATOM 673 C C . ALA A 1 80 ? 27.663 -1.570 27.416 1.00 12.15 80 ALA A C 1
ATOM 674 O O . ALA A 1 80 ? 28.771 -1.058 27.631 1.00 12.06 80 ALA A O 1
ATOM 676 N N . GLN A 1 81 ? 27.175 -1.488 26.161 1.00 10.13 81 GLN A N 1
ATOM 677 C CA . GLN A 1 81 ? 27.794 -0.691 25.117 1.00 9.80 81 GLN A CA 1
ATOM 678 C C . GLN A 1 81 ? 27.702 0.779 25.487 1.00 10.27 81 GLN A C 1
ATOM 679 O O . GLN A 1 81 ? 28.720 1.495 25.354 1.00 11.63 81 GLN A O 1
ATOM 685 N N . ILE A 1 82 ? 26.613 1.254 26.028 1.00 9.01 82 ILE A N 1
ATOM 686 C CA . ILE A 1 82 ? 26.464 2.641 26.437 1.00 10.49 82 ILE A CA 1
ATOM 687 C C . ILE A 1 82 ? 27.452 2.916 27.587 1.00 11.39 82 ILE A C 1
ATOM 688 O O . ILE A 1 82 ? 28.115 3.967 27.605 1.00 12.18 82 ILE A O 1
ATOM 693 N N . ALA A 1 83 ? 27.566 1.981 28.549 1.00 11.20 83 ALA A N 1
ATOM 694 C CA . ALA A 1 83 ? 28.470 2.175 29.707 1.00 12.18 83 ALA A CA 1
ATOM 695 C C . ALA A 1 83 ? 29.886 2.284 29.241 1.00 12.80 83 ALA A C 1
ATOM 696 O O . ALA A 1 83 ? 30.731 2.869 30.019 1.00 14.72 83 ALA A O 1
ATOM 698 N N . ALA A 1 84 ? 30.293 1.746 28.144 1.00 11.98 84 ALA A N 1
ATOM 699 C CA . ALA A 1 84 ? 31.655 1.782 27.679 1.00 13.71 84 ALA A CA 1
ATOM 700 C C . ALA A 1 84 ? 31.981 3.059 26.901 1.00 14.76 84 ALA A C 1
ATOM 701 O O . ALA A 1 84 ? 33.112 3.187 26.485 1.00 17.17 84 ALA A O 1
ATOM 703 N N . LEU A 1 85 ? 31.011 3.931 26.666 1.00 12.42 85 LEU A N 1
ATOM 704 C CA . LEU A 1 85 ? 31.297 5.130 25.864 1.00 13.17 85 LEU A CA 1
ATOM 705 C C . LEU A 1 85 ? 32.207 6.126 26.601 1.00 13.42 85 LEU A C 1
ATOM 706 O O . LEU A 1 85 ? 32.112 6.310 27.811 1.00 14.75 85 LEU A O 1
ATOM 711 N N . SER A 1 86 ? 32.955 6.860 25.770 1.00 13.81 86 SER A N 1
ATOM 712 C CA . SER A 1 86 ? 33.704 7.980 26.355 1.00 15.32 86 SER A CA 1
ATOM 713 C C . SER A 1 86 ? 32.746 9.062 26.764 1.00 14.35 86 SER A C 1
ATOM 714 O O . SER A 1 86 ? 31.573 9.130 26.294 1.00 14.15 86 SER A O 1
ATOM 717 N N . PRO A 1 87 ? 33.162 10.037 27.583 1.00 15.06 87 PRO A N 1
ATOM 718 C CA . PRO A 1 87 ? 32.338 11.132 27.945 1.00 14.64 87 PRO A CA 1
ATOM 719 C C . PRO A 1 87 ? 31.801 11.876 26.738 1.00 14.59 87 PRO A C 1
ATOM 720 O O . PRO A 1 87 ? 30.618 12.260 26.744 1.00 14.45 87 PRO A O 1
ATOM 724 N N . GLU A 1 88 ? 32.593 12.130 25.709 1.00 14.06 88 GLU A N 1
ATOM 725 C CA . GLU A 1 88 ? 32.126 12.861 24.539 1.00 17.59 88 GLU A CA 1
ATOM 726 C C . GLU A 1 88 ? 30.992 12.116 23.846 1.00 15.40 88 GLU A C 1
ATOM 727 O O . GLU A 1 88 ? 30.022 12.759 23.432 1.00 17.41 88 GLU A O 1
ATOM 733 N N . ASP A 1 89 ? 31.166 10.806 23.650 1.00 12.81 89 ASP A N 1
ATOM 734 C CA . ASP A 1 89 ? 30.117 10.039 22.960 1.00 12.00 89 ASP A CA 1
ATOM 735 C C . ASP A 1 89 ? 28.894 9.982 23.817 1.00 13.21 89 ASP A C 1
ATOM 736 O O . ASP A 1 89 ? 27.758 10.061 23.329 1.00 12.42 89 ASP A O 1
ATOM 741 N N . MET A 1 90 ? 29.023 9.725 25.126 1.00 10.80 90 MET A N 1
ATOM 742 C CA . MET A 1 90 ? 27.883 9.686 26.006 1.00 11.41 90 MET A CA 1
ATOM 743 C C . MET A 1 90 ? 27.119 10.973 25.957 1.00 10.67 90 MET A C 1
ATOM 744 O O . MET A 1 90 ? 25.901 11.000 26.080 1.00 12.16 90 MET A O 1
ATOM 749 N N . SER A 1 91 ? 27.817 12.124 25.868 1.00 10.78 91 SER A N 1
ATOM 750 C CA . SER A 1 91 ? 27.148 13.402 25.813 1.00 11.23 91 SER A CA 1
ATOM 751 C C . SER A 1 91 ? 26.095 13.552 24.701 1.00 10.67 91 SER A C 1
ATOM 752 O O . SER A 1 91 ? 25.172 14.302 24.824 1.00 11.07 91 SER A O 1
ATOM 755 N N . ILE A 1 92 ? 26.375 12.867 23.567 1.00 10.49 92 ILE A N 1
ATOM 756 C CA . ILE A 1 92 ? 25.407 12.860 22.446 1.00 10.47 92 ILE A CA 1
ATOM 757 C C . ILE A 1 92 ? 24.091 12.279 22.946 1.00 9.79 92 ILE A C 1
ATOM 758 O O . ILE A 1 92 ? 23.032 12.884 22.814 1.00 10.62 92 ILE A O 1
ATOM 763 N N . LEU A 1 93 ? 24.112 11.073 23.506 1.00 9.92 93 LEU A N 1
ATOM 764 C CA . LEU A 1 93 ? 22.918 10.373 23.947 1.00 10.34 93 LEU A CA 1
ATOM 765 C C . LEU A 1 93 ? 22.241 11.005 25.158 1.00 10.10 93 LEU A C 1
ATOM 766 O O . LEU A 1 93 ? 21.034 11.140 25.249 1.00 10.66 93 LEU A O 1
ATOM 771 N N . GLN A 1 94 ? 23.128 11.410 26.103 1.00 10.80 94 GLN A N 1
ATOM 772 C CA . GLN A 1 94 ? 22.633 12.055 27.329 1.00 11.02 94 GLN A CA 1
ATOM 773 C C . GLN A 1 94 ? 22.031 13.424 27.047 1.00 9.63 94 GLN A C 1
ATOM 774 O O . GLN A 1 94 ? 20.966 13.762 27.558 1.00 10.99 94 GLN A O 1
ATOM 780 N N . GLY A 1 95 ? 22.726 14.182 26.183 1.00 10.37 95 GLY A N 1
ATOM 781 C CA . GLY A 1 95 ? 22.158 15.489 25.869 1.00 9.78 95 GLY A CA 1
ATOM 782 C C . GLY A 1 95 ? 20.781 15.361 25.221 1.00 10.50 95 GLY A C 1
ATOM 783 O O . GLY A 1 95 ? 19.850 16.050 25.553 1.00 9.74 95 GLY A O 1
ATOM 784 N N . TYR A 1 96 ? 20.705 14.427 24.241 1.00 9.59 96 TYR A N 1
ATOM 785 C CA . TYR A 1 96 ? 19.439 14.204 23.525 1.00 9.28 96 TYR A CA 1
ATOM 786 C C . TYR A 1 96 ? 18.306 13.889 24.507 1.00 8.63 96 TYR A C 1
ATOM 787 O O . TYR A 1 96 ? 17.237 14.490 24.476 1.00 9.23 96 TYR A O 1
ATOM 796 N N . ALA A 1 97 ? 18.564 12.904 25.386 1.00 9.28 97 ALA A N 1
ATOM 797 C CA . ALA A 1 97 ? 17.537 12.512 26.372 1.00 10.54 97 ALA A CA 1
ATOM 798 C C . ALA A 1 97 ? 17.126 13.674 27.306 1.00 10.03 97 ALA A C 1
ATOM 799 O O . ALA A 1 97 ? 15.971 13.888 27.572 1.00 10.80 97 ALA A O 1
ATOM 801 N N . ASP A 1 98 ? 18.191 14.395 27.736 1.00 11.08 98 ASP A N 1
ATOM 802 C CA . ASP A 1 98 ? 17.944 15.506 28.674 1.00 10.78 98 ASP A CA 1
ATOM 803 C C . ASP A 1 98 ? 17.152 16.626 28.040 1.00 10.60 98 ASP A C 1
ATOM 804 O O . ASP A 1 98 ? 16.256 17.224 28.637 1.00 11.77 98 ASP A O 1
ATOM 809 N N . GLY A 1 99 ? 17.368 16.857 26.727 1.00 10.97 99 GLY A N 1
ATOM 810 C CA . GLY A 1 99 ? 16.582 17.888 26.022 1.00 10.13 99 GLY A CA 1
ATOM 811 C C . GLY A 1 99 ? 15.139 17.449 25.824 1.00 11.31 99 GLY A C 1
ATOM 812 O O . GLY A 1 99 ? 14.194 18.239 26.009 1.00 11.18 99 GLY A O 1
ATOM 813 N N A MET A 1 100 ? 14.879 16.179 25.440 0.65 10.40 100 MET A N 1
ATOM 814 N N B MET A 1 100 ? 14.989 16.154 25.492 0.35 10.55 100 MET A N 1
ATOM 815 C CA A MET A 1 100 ? 13.487 15.733 25.377 0.65 11.20 100 MET A CA 1
ATOM 816 C CA B MET A 1 100 ? 13.664 15.558 25.386 0.35 9.78 100 MET A CA 1
ATOM 817 C C A MET A 1 100 ? 12.819 15.883 26.765 0.65 9.95 100 MET A C 1
ATOM 818 C C B MET A 1 100 ? 12.908 15.792 26.705 0.35 11.10 100 MET A C 1
ATOM 819 O O A MET A 1 100 ? 11.649 16.225 26.852 0.65 10.68 100 MET A O 1
ATOM 820 O O B MET A 1 100 ? 11.929 16.521 26.681 0.35 9.83 100 MET A O 1
ATOM 829 N N . ASN A 1 101 ? 13.582 15.497 27.817 1.00 11.41 101 ASN A N 1
ATOM 830 C CA . ASN A 1 101 ? 12.974 15.590 29.152 1.00 11.11 101 ASN A CA 1
ATOM 831 C C . ASN A 1 101 ? 12.625 17.013 29.568 1.00 12.41 101 ASN A C 1
ATOM 832 O O . ASN A 1 101 ? 11.605 17.181 30.250 1.00 12.77 101 ASN A O 1
ATOM 837 N N . ALA A 1 102 ? 13.418 17.973 29.157 1.00 11.67 102 ALA A N 1
ATOM 838 C CA . ALA A 1 102 ? 13.113 19.366 29.520 1.00 11.52 102 ALA A CA 1
ATOM 839 C C . ALA A 1 102 ? 11.756 19.719 29.010 1.00 12.52 102 ALA A C 1
ATOM 840 O O . ALA A 1 102 ? 10.919 20.377 29.631 1.00 14.83 102 ALA A O 1
ATOM 842 N N . TRP A 1 103 ? 11.439 19.382 27.710 1.00 11.99 103 TRP A N 1
ATOM 843 C CA . TRP A 1 103 ? 10.182 19.669 27.105 1.00 11.59 103 TRP A CA 1
ATOM 844 C C . TRP A 1 103 ? 9.078 18.810 27.677 1.00 12.37 103 TRP A C 1
ATOM 845 O O . TRP A 1 103 ? 7.965 19.263 27.973 1.00 13.00 103 TRP A O 1
ATOM 856 N N . ILE A 1 104 ? 9.322 17.493 27.859 1.00 12.14 104 ILE A N 1
ATOM 857 C CA . ILE A 1 104 ? 8.343 16.601 28.484 1.00 11.58 104 ILE A CA 1
ATOM 858 C C . ILE A 1 104 ? 7.863 17.130 29.842 1.00 12.28 104 ILE A C 1
ATOM 859 O O . ILE A 1 104 ? 6.666 17.122 30.158 1.00 13.12 104 ILE A O 1
ATOM 864 N N . ASP A 1 105 ? 8.831 17.589 30.647 1.00 13.33 105 ASP A N 1
ATOM 865 C CA . ASP A 1 105 ? 8.487 18.158 31.972 1.00 13.98 105 ASP A CA 1
ATOM 866 C C . ASP A 1 105 ? 7.636 19.388 31.777 1.00 15.04 105 ASP A C 1
ATOM 867 O O . ASP A 1 105 ? 6.673 19.541 32.572 1.00 16.30 105 ASP A O 1
ATOM 872 N N . LYS A 1 106 ? 7.859 20.244 30.800 1.00 13.52 106 LYS A N 1
ATOM 873 C CA . LYS A 1 106 ? 6.987 21.367 30.537 1.00 15.04 106 LYS A CA 1
ATOM 874 C C . LYS A 1 106 ? 5.595 20.919 30.186 1.00 15.24 106 LYS A C 1
ATOM 875 O O . LYS A 1 106 ? 4.525 21.420 30.600 1.00 15.93 106 LYS A O 1
ATOM 881 N N . VAL A 1 107 ? 5.505 19.884 29.291 1.00 14.68 107 VAL A N 1
ATOM 882 C CA . VAL A 1 107 ? 4.263 19.313 28.874 1.00 14.88 107 VAL A CA 1
ATOM 883 C C . VAL A 1 107 ? 3.439 18.849 30.074 1.00 13.18 107 VAL A C 1
ATOM 884 O O . VAL A 1 107 ? 2.214 19.098 30.122 1.00 15.65 107 VAL A O 1
ATOM 888 N N . ASN A 1 108 ? 3.997 18.065 30.933 1.00 13.25 108 ASN A N 1
ATOM 889 C CA . ASN A 1 108 ? 3.341 17.460 32.082 1.00 14.83 108 ASN A CA 1
ATOM 890 C C . ASN A 1 108 ? 3.039 18.527 33.172 1.00 16.35 108 ASN A C 1
ATOM 891 O O . ASN A 1 108 ? 2.205 18.249 34.046 1.00 17.97 108 ASN A O 1
ATOM 896 N N . THR A 1 109 ? 3.618 19.695 33.085 1.00 16.19 109 THR A N 1
ATOM 897 C CA . THR A 1 109 ? 3.321 20.769 34.068 1.00 15.83 109 THR A CA 1
ATOM 898 C C . THR A 1 109 ? 2.178 21.574 33.545 1.00 17.46 109 THR A C 1
ATOM 899 O O . THR A 1 109 ? 1.328 22.021 34.355 1.00 19.16 109 THR A O 1
ATOM 903 N N . ASN A 1 110 ? 1.992 21.772 32.232 1.00 15.83 110 ASN A N 1
ATOM 904 C CA . ASN A 1 110 ? 0.889 22.475 31.633 1.00 16.82 110 ASN A CA 1
ATOM 905 C C . ASN A 1 110 ? 0.222 21.690 30.474 1.00 14.66 110 ASN A C 1
ATOM 906 O O . ASN A 1 110 ? 0.153 22.141 29.358 1.00 16.78 110 ASN A O 1
ATOM 911 N N . PRO A 1 111 ? -0.299 20.551 30.859 1.00 15.34 111 PRO A N 1
ATOM 912 C CA . PRO A 1 111 ? -0.896 19.637 29.852 1.00 16.61 111 PRO A CA 1
ATOM 913 C C . PRO A 1 111 ? -2.106 20.198 29.191 1.00 17.92 111 PRO A C 1
ATOM 914 O O . PRO A 1 111 ? -2.446 19.879 28.044 1.00 16.84 111 PRO A O 1
ATOM 918 N N . GLU A 1 112 ? -2.841 21.148 29.810 1.00 19.14 112 GLU A N 1
ATOM 919 C CA . GLU A 1 112 ? -4.004 21.764 29.236 1.00 18.26 112 GLU A CA 1
ATOM 920 C C . GLU A 1 112 ? -3.676 22.540 27.975 1.00 18.90 112 GLU A C 1
ATOM 921 O O . GLU A 1 112 ? -4.599 22.693 27.157 1.00 21.94 112 GLU A O 1
ATOM 927 N N . THR A 1 113 ? -2.468 22.992 27.733 1.00 20.78 113 THR A N 1
ATOM 928 C CA . THR A 1 113 ? -2.156 23.653 26.498 1.00 19.63 113 THR A CA 1
ATOM 929 C C . THR A 1 113 ? -1.038 22.923 25.711 1.00 17.20 113 THR A C 1
ATOM 930 O O . THR A 1 113 ? -0.983 23.094 24.523 1.00 20.84 113 THR A O 1
ATOM 934 N N . LEU A 1 114 ? -0.216 22.134 26.406 1.00 15.66 114 LEU A N 1
ATOM 935 C CA . LEU A 1 114 ? 0.959 21.576 25.714 1.00 15.92 114 LEU A CA 1
ATOM 936 C C . LEU A 1 114 ? 0.904 20.084 25.452 1.00 14.51 114 LEU A C 1
ATOM 937 O O . LEU A 1 114 ? 1.796 19.627 24.670 1.00 15.21 114 LEU A O 1
ATOM 942 N N . LEU A 1 115 ? 0.028 19.335 26.034 1.00 14.90 115 LEU A N 1
ATOM 943 C CA . LEU A 1 115 ? 0.040 17.895 25.806 1.00 11.99 115 LEU A CA 1
ATOM 944 C C . LEU A 1 115 ? -0.546 17.516 24.444 1.00 14.50 115 LEU A C 1
ATOM 945 O O . LEU A 1 115 ? -1.672 17.919 24.125 1.00 14.29 115 LEU A O 1
ATOM 950 N N . PRO A 1 116 ? 0.219 16.837 23.575 1.00 12.14 116 PRO A N 1
ATOM 951 C CA . PRO A 1 116 ? -0.333 16.456 22.272 1.00 12.48 116 PRO A CA 1
ATOM 952 C C . PRO A 1 116 ? -1.659 15.743 22.481 1.00 12.05 116 PRO A C 1
ATOM 953 O O . PRO A 1 116 ? -1.785 14.883 23.318 1.00 12.36 116 PRO A O 1
ATOM 957 N N . LYS A 1 117 ? -2.612 16.098 21.622 1.00 11.97 117 LYS A N 1
ATOM 958 C CA . LYS A 1 117 ? -3.964 15.511 21.774 1.00 12.96 117 LYS A CA 1
ATOM 959 C C . LYS A 1 117 ? -4.019 14.004 21.831 1.00 12.93 11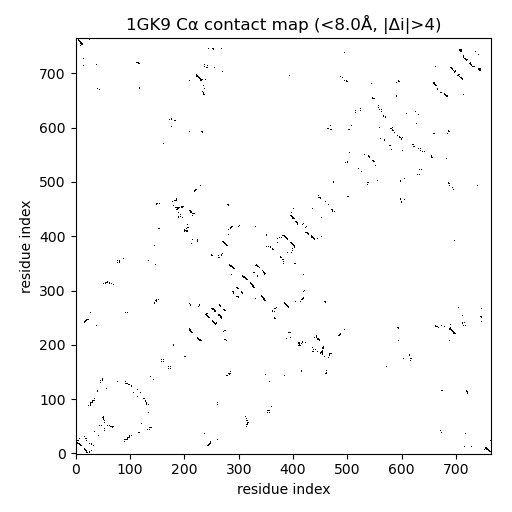7 LYS A C 1
ATOM 960 O O . LYS A 1 117 ? -4.826 13.370 22.496 1.00 14.38 117 LYS A O 1
ATOM 966 N N . GLN A 1 118 ? -3.099 13.349 21.054 1.00 12.16 118 GLN A N 1
ATOM 967 C CA . GLN A 1 118 ? -3.050 11.915 20.980 1.00 12.57 118 GLN A CA 1
ATOM 968 C C . GLN A 1 118 ? -2.887 11.277 22.339 1.00 12.37 118 GLN A C 1
ATOM 969 O O . GLN A 1 118 ? -3.393 10.172 22.544 1.00 12.81 118 GLN A O 1
ATOM 975 N N . PHE A 1 119 ? -2.162 11.933 23.275 1.00 13.16 119 PHE A N 1
ATOM 976 C CA . PHE A 1 119 ? -2.115 11.353 24.624 1.00 12.44 119 PHE A CA 1
ATOM 977 C C . PHE A 1 119 ? -3.487 11.281 25.357 1.00 12.73 119 PHE A C 1
ATOM 978 O O . PHE A 1 119 ? -3.710 10.329 26.043 1.00 14.83 119 PHE A O 1
ATOM 986 N N . ASN A 1 120 ? -4.250 12.335 25.084 1.00 13.52 120 ASN A N 1
ATOM 987 C CA . ASN A 1 120 ? -5.635 12.291 25.692 1.00 14.76 120 ASN A CA 1
ATOM 988 C C . ASN A 1 120 ? -6.438 11.218 25.003 1.00 15.66 120 ASN A C 1
ATOM 989 O O . ASN A 1 120 ? -7.140 10.386 25.623 1.00 18.62 120 ASN A O 1
ATOM 994 N N . THR A 1 121 ? -6.354 11.111 23.670 1.00 16.52 121 THR A N 1
ATOM 995 C CA . THR A 1 121 ? -7.041 10.110 22.880 1.00 16.09 121 THR A CA 1
ATOM 996 C C . THR A 1 121 ? -6.723 8.705 23.285 1.00 18.68 121 THR A C 1
ATOM 997 O O . THR A 1 121 ? -7.600 7.855 23.443 1.00 19.68 121 THR A O 1
ATOM 1001 N N . PHE A 1 122 ? -5.440 8.374 23.469 1.00 15.53 122 PHE A N 1
ATOM 1002 C CA . PHE A 1 122 ? -4.982 7.051 23.794 1.00 14.97 122 PHE A CA 1
ATOM 1003 C C . PHE A 1 122 ? -4.878 6.752 25.283 1.00 14.17 122 PHE A C 1
ATOM 1004 O O . PHE A 1 122 ? -4.574 5.645 25.700 1.00 16.88 122 PHE A O 1
ATOM 1012 N N . GLY A 1 123 ? -5.156 7.774 26.100 1.00 15.77 123 GLY A N 1
ATOM 1013 C CA . GLY A 1 123 ? -5.298 7.608 27.545 1.00 14.88 123 GLY A CA 1
ATOM 1014 C C . GLY A 1 123 ? -4.075 7.430 28.406 1.00 14.42 123 GLY A C 1
ATOM 1015 O O . GLY A 1 123 ? -4.109 6.635 29.353 1.00 15.77 123 GLY A O 1
ATOM 1016 N N . PHE A 1 124 ? -2.964 8.129 28.078 1.00 13.66 124 PHE A N 1
ATOM 1017 C CA . PHE A 1 124 ? -1.794 8.026 28.931 1.00 14.54 124 PHE A CA 1
ATOM 1018 C C . PHE A 1 124 ? -0.972 9.311 28.782 1.00 13.25 124 PHE A C 1
ATOM 1019 O O . PHE A 1 124 ? -1.272 10.152 27.944 1.00 14.62 124 PHE A O 1
ATOM 1027 N N . THR A 1 125 ? 0.034 9.424 29.662 1.00 15.01 125 THR A N 1
ATOM 1028 C CA . THR A 1 125 ? 0.919 10.582 29.605 1.00 13.88 125 THR A CA 1
ATOM 1029 C C . THR A 1 125 ? 2.379 10.179 29.418 1.00 12.43 125 THR A C 1
ATOM 1030 O O . THR A 1 125 ? 2.826 9.123 29.832 1.00 14.13 125 THR A O 1
ATOM 1034 N N . PRO A 1 126 ? 3.140 11.042 28.774 1.00 12.90 126 PRO A N 1
ATOM 1035 C CA . PRO A 1 126 ? 4.551 10.713 28.500 1.00 13.41 126 PRO A CA 1
ATOM 1036 C C . PRO A 1 126 ? 5.481 10.712 29.689 1.00 12.51 126 PRO A C 1
ATOM 1037 O O . PRO A 1 126 ? 5.329 11.596 30.566 1.00 14.45 126 PRO A O 1
ATOM 1041 N N . LYS A 1 127 ? 6.434 9.832 29.768 1.00 11.56 127 LYS A N 1
ATOM 1042 C CA . LYS A 1 127 ? 7.431 9.772 30.819 1.00 12.10 127 LYS A CA 1
ATOM 1043 C C . LYS A 1 127 ? 8.786 10.146 30.218 1.00 12.60 127 LYS A C 1
ATOM 1044 O O . LYS A 1 127 ? 9.013 10.238 28.977 1.00 11.97 127 LYS A O 1
ATOM 1050 N N . ARG A 1 128 ? 9.766 10.436 31.045 1.00 11.69 128 ARG A N 1
ATOM 1051 C CA . ARG A 1 128 ? 11.090 10.846 30.661 1.00 11.35 128 ARG A CA 1
ATOM 1052 C C . ARG A 1 128 ? 11.858 9.745 29.944 1.00 11.50 128 ARG A C 1
ATOM 1053 O O . ARG A 1 128 ? 11.541 8.550 29.979 1.00 11.57 128 ARG A O 1
ATOM 1061 N N . TRP A 1 129 ? 12.944 10.152 29.285 1.00 10.13 129 TRP A N 1
ATOM 1062 C CA . TRP A 1 129 ? 13.841 9.347 28.473 1.00 11.15 129 TRP A CA 1
ATOM 1063 C C . TRP A 1 129 ? 15.203 9.205 29.062 1.00 10.31 129 TRP A C 1
ATOM 1064 O O . TRP A 1 129 ? 15.684 10.137 29.778 1.00 11.45 129 TRP A O 1
ATOM 1075 N N . GLU A 1 130 ? 15.919 8.152 28.756 1.00 12.93 130 GLU A N 1
ATOM 1076 C CA . GLU A 1 130 ? 17.318 7.948 29.116 1.00 10.55 130 GLU A CA 1
ATOM 1077 C C . GLU A 1 130 ? 18.105 7.591 27.865 1.00 11.72 130 GLU A C 1
ATOM 1078 O O . GLU A 1 130 ? 17.493 7.235 26.817 1.00 11.05 130 GLU A O 1
ATOM 1084 N N . PRO A 1 131 ? 19.425 7.617 27.879 1.00 11.02 131 PRO A N 1
ATOM 1085 C CA . PRO A 1 131 ? 20.254 7.264 26.734 1.00 11.54 131 PRO A CA 1
ATOM 1086 C C . PRO A 1 131 ? 19.933 5.927 26.114 1.00 11.22 131 PRO A C 1
ATOM 1087 O O . PRO A 1 131 ? 19.867 5.813 24.869 1.00 10.33 131 PRO A O 1
ATOM 1091 N N . PHE A 1 132 ? 19.635 4.887 26.849 1.00 10.60 132 PHE A N 1
ATOM 1092 C CA . PHE A 1 132 ? 19.222 3.598 26.357 1.00 10.16 132 PHE A CA 1
ATOM 1093 C C . PHE A 1 132 ? 18.015 3.746 25.454 1.00 9.69 132 PHE A C 1
ATOM 1094 O O . PHE A 1 132 ? 17.946 3.066 24.402 1.00 10.09 132 PHE A O 1
ATOM 1102 N N . ASP A 1 133 ? 17.046 4.574 25.784 1.00 9.71 133 ASP A N 1
ATOM 1103 C CA . ASP A 1 133 ? 15.843 4.729 24.941 1.00 10.05 133 ASP A CA 1
ATOM 1104 C C . ASP A 1 133 ? 16.241 5.273 23.587 1.00 10.21 133 ASP A C 1
ATOM 1105 O O . ASP A 1 133 ? 15.700 4.871 22.544 1.00 9.28 133 ASP A O 1
ATOM 1110 N N . VAL A 1 134 ? 17.125 6.278 23.571 1.00 9.51 134 VAL A N 1
ATOM 1111 C CA . VAL A 1 134 ? 17.591 6.888 22.303 1.00 9.53 134 VAL A CA 1
ATOM 1112 C C . VAL A 1 134 ? 18.298 5.866 21.486 1.00 10.46 134 VAL A C 1
ATOM 1113 O O . VAL A 1 134 ? 18.007 5.695 20.272 1.00 10.19 134 VAL A O 1
ATOM 1117 N N . ALA A 1 135 ? 19.213 5.080 22.071 1.00 9.34 135 ALA A N 1
ATOM 1118 C CA . ALA A 1 135 ? 19.868 4.032 21.348 1.00 9.57 135 ALA A CA 1
ATOM 1119 C C . ALA A 1 135 ? 18.884 3.043 20.776 1.00 10.04 135 ALA A C 1
ATOM 1120 O O . ALA A 1 135 ? 19.051 2.574 19.613 1.00 9.66 135 ALA A O 1
ATOM 1122 N N . MET A 1 136 ? 17.831 2.655 21.523 1.00 9.09 136 MET A N 1
ATOM 1123 C CA . MET A 1 136 ? 16.910 1.664 21.037 1.00 8.49 136 MET A CA 1
ATOM 1124 C C . MET A 1 136 ? 15.985 2.175 19.935 1.00 7.52 136 MET A C 1
ATOM 1125 O O . MET A 1 136 ? 15.525 1.334 19.166 1.00 8.80 136 MET A O 1
ATOM 1130 N N . ILE A 1 137 ? 15.779 3.464 19.833 1.00 8.40 137 ILE A N 1
ATOM 1131 C CA . ILE A 1 137 ? 15.027 3.971 18.662 1.00 8.29 137 ILE A CA 1
ATOM 1132 C C . ILE A 1 137 ? 15.830 3.530 17.438 1.00 8.44 137 ILE A C 1
ATOM 1133 O O . ILE A 1 137 ? 15.256 3.010 16.452 1.00 7.97 137 ILE A O 1
ATOM 1138 N N . PHE A 1 138 ? 17.146 3.801 17.413 1.00 8.28 138 PHE A N 1
ATOM 1139 C CA . PHE A 1 138 ? 18.003 3.411 16.291 1.00 7.31 138 PHE A CA 1
ATOM 1140 C C . PHE A 1 138 ? 18.066 1.901 16.111 1.00 8.68 138 PHE A C 1
ATOM 1141 O O . PHE A 1 138 ? 17.938 1.410 14.989 1.00 7.91 138 PHE A O 1
ATOM 1149 N N . VAL A 1 139 ? 18.336 1.162 17.199 1.00 8.78 139 VAL A N 1
ATOM 1150 C CA . VAL A 1 139 ? 18.455 -0.283 16.994 1.00 9.35 139 VAL A CA 1
ATOM 1151 C C . VAL A 1 139 ? 17.187 -0.870 16.455 1.00 10.75 139 VAL A C 1
ATOM 1152 O O . VAL A 1 139 ? 17.146 -1.698 15.523 1.00 10.51 139 VAL A O 1
ATOM 1156 N N . GLY A 1 140 ? 16.034 -0.455 17.044 1.00 9.35 140 GLY A N 1
ATOM 1157 C CA . GLY A 1 140 ? 14.773 -1.086 16.669 1.00 10.21 140 GLY A CA 1
ATOM 1158 C C . GLY A 1 140 ? 14.266 -0.688 15.325 1.00 10.54 140 GLY A C 1
ATOM 1159 O O . GLY A 1 140 ? 13.495 -1.466 14.710 1.00 11.40 140 GLY A O 1
ATOM 1160 N N . THR A 1 141 ? 14.610 0.476 14.788 1.00 9.52 141 THR A N 1
ATOM 1161 C CA . THR A 1 141 ? 14.082 0.982 13.535 1.00 8.69 141 THR A CA 1
ATOM 1162 C C . THR A 1 141 ? 15.065 0.963 12.343 1.00 8.26 141 THR A C 1
ATOM 1163 O O . THR A 1 141 ? 14.565 1.068 11.217 1.00 9.89 141 THR A O 1
ATOM 1167 N N . MET A 1 142 ? 16.358 0.792 12.623 1.00 8.72 142 MET A N 1
ATOM 1168 C CA . MET A 1 142 ? 17.372 0.742 11.570 1.00 9.77 142 MET A CA 1
ATOM 1169 C C . MET A 1 142 ? 17.945 -0.655 11.649 1.00 10.31 142 MET A C 1
ATOM 1170 O O . MET A 1 142 ? 17.796 -1.388 10.617 1.00 11.23 142 MET A O 1
ATOM 1175 N N . ALA A 1 143 ? 18.619 -1.060 12.701 1.00 9.03 143 ALA A N 1
ATOM 1176 C CA . ALA A 1 143 ? 19.268 -2.362 12.762 1.00 10.14 143 ALA A CA 1
ATOM 1177 C C . ALA A 1 143 ? 18.279 -3.479 12.505 1.00 9.89 143 ALA A C 1
ATOM 1178 O O . ALA A 1 143 ? 18.472 -4.379 11.671 1.00 10.94 143 ALA A O 1
ATOM 1180 N N . ASN A 1 144 ? 17.160 -3.499 13.254 1.00 9.69 144 ASN A N 1
ATOM 1181 C CA . ASN A 1 144 ? 16.228 -4.589 13.204 1.00 9.79 144 ASN A CA 1
ATOM 1182 C C . ASN A 1 144 ? 15.374 -4.558 11.967 1.00 10.68 144 ASN A C 1
ATOM 1183 O O . ASN A 1 144 ? 14.814 -5.588 11.577 1.00 12.22 144 ASN A O 1
ATOM 1188 N N . ARG A 1 145 ? 15.156 -3.394 11.368 1.00 9.90 145 ARG A N 1
ATOM 1189 C CA . ARG A 1 145 ? 14.318 -3.320 10.180 1.00 10.01 145 ARG A CA 1
ATOM 1190 C C . ARG A 1 145 ? 15.099 -3.629 8.893 1.00 10.03 145 ARG A C 1
ATOM 1191 O O . ARG A 1 145 ? 14.493 -4.335 8.086 1.00 12.53 145 ARG A O 1
ATOM 1199 N N A PHE A 1 146 ? 16.295 -3.022 8.849 0.50 11.30 146 PHE A N 1
ATOM 1200 N N B PHE A 1 146 ? 16.324 -3.297 8.742 0.50 8.86 146 PHE A N 1
ATOM 1201 C CA A PHE A 1 146 ? 17.203 -3.003 7.686 0.50 9.44 146 PHE A CA 1
ATOM 1202 C CA B PHE A 1 146 ? 16.836 -3.647 7.369 0.50 6.81 146 PHE A CA 1
ATOM 1203 C C A PHE A 1 146 ? 18.573 -3.665 7.831 0.50 11.09 146 PHE A C 1
ATOM 1204 C C B PHE A 1 146 ? 18.005 -4.561 7.540 0.50 6.20 146 PHE A C 1
ATOM 1205 O O A PHE A 1 146 ? 19.561 -3.417 7.096 0.50 12.97 146 PHE A O 1
ATOM 1206 O O B PHE A 1 146 ? 18.542 -4.978 6.480 0.50 7.94 146 PHE A O 1
ATOM 1221 N N . SER A 1 147 ? 18.649 -4.624 8.782 1.00 10.23 147 SER A N 1
ATOM 1222 C CA . SER A 1 147 ? 19.926 -5.331 8.933 1.00 8.82 147 SER A CA 1
ATOM 1223 C C . SER A 1 147 ? 19.825 -6.641 9.694 1.00 7.71 147 SER A C 1
ATOM 1224 O O . SER A 1 147 ? 20.838 -7.207 10.073 1.00 8.12 147 SER A O 1
ATOM 1227 N N . ASP A 1 148 ? 18.608 -7.156 9.823 1.00 7.71 148 ASP A N 1
ATOM 1228 C CA . ASP A 1 148 ? 18.404 -8.364 10.649 1.00 9.09 148 ASP A CA 1
ATOM 1229 C C . ASP A 1 148 ? 17.568 -9.377 9.866 1.00 10.24 148 ASP A C 1
ATOM 1230 O O . ASP A 1 148 ? 16.685 -9.965 10.513 1.00 14.66 148 ASP A O 1
ATOM 1235 N N A SER A 1 149 ? 17.861 -9.550 8.610 0.50 9.38 149 SER A N 1
ATOM 1236 N N B SER A 1 149 ? 17.836 -9.579 8.613 0.50 9.73 149 SER A N 1
ATOM 1237 C CA A SER A 1 149 ? 17.133 -10.368 7.665 0.50 10.19 149 SER A CA 1
ATOM 1238 C CA B SER A 1 149 ? 16.978 -10.488 7.841 0.50 11.76 149 SER A CA 1
ATOM 1239 C C A SER A 1 149 ? 17.693 -11.763 7.379 0.50 9.58 149 SER A C 1
ATOM 1240 C C B SER A 1 149 ? 17.734 -11.769 7.469 0.50 10.39 149 SER A C 1
ATOM 1241 O O A SER A 1 149 ? 18.744 -11.820 6.781 0.50 10.96 149 SER A O 1
ATOM 1242 O O B SER A 1 149 ? 18.755 -11.786 6.838 0.50 12.06 149 SER A O 1
ATOM 1247 N N . THR A 1 150 ? 17.011 -12.847 7.804 1.00 10.82 150 THR A N 1
ATOM 1248 C CA . THR A 1 150 ? 17.461 -14.195 7.437 1.00 10.00 150 THR A CA 1
ATOM 1249 C C . THR A 1 150 ? 16.239 -15.066 7.252 1.00 10.42 150 THR A C 1
ATOM 1250 O O . THR A 1 150 ? 15.211 -14.822 7.893 1.00 11.09 150 THR A O 1
ATOM 1254 N N . SER A 1 151 ? 16.312 -16.055 6.355 1.00 8.59 151 SER A N 1
ATOM 1255 C CA . SER A 1 151 ? 15.258 -17.051 6.197 1.00 8.61 151 SER A CA 1
ATOM 1256 C C . SER A 1 151 ? 15.943 -18.435 6.167 1.00 9.23 151 SER A C 1
ATOM 1257 O O . SER A 1 151 ? 15.324 -19.366 5.610 1.00 9.26 151 SER A O 1
ATOM 1260 N N . GLU A 1 152 ? 17.073 -18.636 6.845 1.00 8.09 152 GLU A N 1
ATOM 1261 C CA . GLU A 1 152 ? 17.755 -19.906 6.702 1.00 8.88 152 GLU A CA 1
ATOM 1262 C C . GLU A 1 152 ? 16.959 -21.143 7.114 1.00 9.92 152 GLU A C 1
ATOM 1263 O O . GLU A 1 152 ? 17.166 -22.207 6.484 1.00 9.55 152 GLU A O 1
ATOM 1269 N N . ILE A 1 153 ? 16.107 -21.043 8.119 1.00 9.45 153 ILE A N 1
ATOM 1270 C CA . ILE A 1 153 ? 15.348 -22.227 8.542 1.00 9.71 153 ILE A CA 1
ATOM 1271 C C . ILE A 1 153 ? 14.361 -22.568 7.452 1.00 10.01 153 ILE A C 1
ATOM 1272 O O . ILE A 1 153 ? 14.205 -23.734 7.028 1.00 10.80 153 ILE A O 1
ATOM 1277 N N . ASP A 1 154 ? 13.673 -21.579 6.893 1.00 9.59 154 ASP A N 1
ATOM 1278 C CA . ASP A 1 154 ? 12.765 -21.797 5.765 1.00 9.68 154 ASP A CA 1
ATOM 1279 C C . ASP A 1 154 ? 13.542 -22.278 4.543 1.00 9.59 154 ASP A C 1
ATOM 1280 O O . ASP A 1 154 ? 13.028 -23.173 3.801 1.00 9.52 154 ASP A O 1
ATOM 1285 N N . ASN A 1 155 ? 14.735 -21.771 4.286 1.00 9.69 155 ASN A N 1
ATOM 1286 C CA . ASN A 1 155 ? 15.535 -22.214 3.142 1.00 9.63 155 ASN A CA 1
ATOM 1287 C C . ASN A 1 155 ? 15.840 -23.697 3.280 1.00 9.26 155 ASN A C 1
ATOM 1288 O O . ASN A 1 155 ? 15.838 -24.415 2.276 1.00 9.90 155 ASN A O 1
ATOM 1293 N N . LEU A 1 156 ? 16.205 -24.141 4.476 1.00 9.33 156 LEU A N 1
ATOM 1294 C CA . LEU A 1 156 ? 16.504 -25.551 4.689 1.00 10.35 156 LEU A CA 1
ATOM 1295 C C . LEU A 1 156 ? 15.255 -26.391 4.499 1.00 10.12 156 LEU A C 1
ATOM 1296 O O . LEU A 1 156 ? 15.361 -27.497 3.918 1.00 11.34 156 LEU A O 1
ATOM 1301 N N . ALA A 1 157 ? 14.089 -25.933 4.887 1.00 9.90 157 ALA A N 1
ATOM 1302 C CA . ALA A 1 157 ? 12.861 -26.657 4.620 1.00 11.45 157 ALA A CA 1
ATOM 1303 C C . ALA A 1 157 ? 12.622 -26.716 3.139 1.00 11.32 157 ALA A C 1
ATOM 1304 O O . ALA A 1 157 ? 12.168 -27.792 2.633 1.00 11.45 157 ALA A O 1
ATOM 1306 N N . LEU A 1 158 ? 12.823 -25.647 2.379 1.00 10.01 158 LEU A N 1
ATOM 1307 C CA . LEU A 1 158 ? 12.654 -25.689 0.936 1.00 9.73 158 LEU A CA 1
ATOM 1308 C C . LEU A 1 158 ? 13.631 -26.675 0.327 1.00 10.21 158 LEU A C 1
ATOM 1309 O O . LEU A 1 158 ? 13.237 -27.508 -0.515 1.00 10.96 158 LEU A O 1
ATOM 1314 N N . LEU A 1 159 ? 14.874 -26.663 0.720 1.00 9.84 159 LEU A N 1
ATOM 1315 C CA . LEU A 1 159 ? 15.899 -27.581 0.203 1.00 10.68 159 LEU A CA 1
ATOM 1316 C C . LEU A 1 159 ? 15.489 -29.030 0.512 1.00 12.19 159 LEU A C 1
ATOM 1317 O O . LEU A 1 159 ? 15.593 -29.867 -0.423 1.00 11.52 159 LEU A O 1
ATOM 1322 N N . THR A 1 160 ? 15.008 -29.281 1.698 1.00 11.51 160 THR A N 1
ATOM 1323 C CA . THR A 1 160 ? 14.567 -30.654 2.082 1.00 12.39 160 THR A CA 1
ATOM 1324 C C . THR A 1 160 ? 13.442 -31.058 1.149 1.00 12.96 160 THR A C 1
ATOM 1325 O O . THR A 1 160 ? 13.384 -32.206 0.599 1.00 13.68 160 THR A O 1
ATOM 1329 N N . ALA A 1 161 ? 12.435 -30.215 0.906 1.00 12.00 161 ALA A N 1
ATOM 1330 C CA . ALA A 1 161 ? 11.324 -30.487 0.028 1.00 11.74 161 ALA A CA 1
ATOM 1331 C C . ALA A 1 161 ? 11.790 -30.687 -1.389 1.00 12.23 161 ALA A C 1
ATOM 1332 O O . ALA A 1 161 ? 11.286 -31.588 -2.114 1.00 12.58 161 ALA A O 1
ATOM 1334 N N . LEU A 1 162 ? 12.734 -29.946 -1.902 1.00 11.52 162 LEU A N 1
ATOM 1335 C CA . LEU A 1 162 ? 13.258 -30.110 -3.244 1.00 12.56 162 LEU A CA 1
ATOM 1336 C C . LEU A 1 162 ? 13.977 -31.458 -3.361 1.00 13.00 162 LEU A C 1
ATOM 1337 O O . LEU A 1 162 ? 13.870 -32.104 -4.417 1.00 13.35 162 LEU A O 1
ATOM 1342 N N . LYS A 1 163 ? 14.732 -31.844 -2.378 1.00 11.69 163 LYS A N 1
ATOM 1343 C CA . LYS A 1 163 ? 15.458 -33.145 -2.402 1.00 13.78 163 LYS A CA 1
ATOM 1344 C C . LYS A 1 163 ? 14.399 -34.240 -2.341 1.00 13.46 163 LYS A C 1
ATOM 1345 O O . LYS A 1 163 ? 14.602 -35.248 -3.095 1.00 14.75 163 LYS A O 1
ATOM 1351 N N . ASP A 1 164 ? 13.313 -34.106 -1.648 1.00 14.13 164 ASP A N 1
ATOM 1352 C CA . ASP A 1 164 ? 12.273 -35.122 -1.590 1.00 16.53 164 ASP A CA 1
ATOM 1353 C C . ASP A 1 164 ? 11.677 -35.222 -2.958 1.00 16.64 164 ASP A C 1
ATOM 1354 O O . ASP A 1 164 ? 11.278 -36.355 -3.373 1.00 19.81 164 ASP A O 1
ATOM 1359 N N . LYS A 1 165 ? 11.420 -34.151 -3.688 1.00 14.70 165 LYS A N 1
ATOM 1360 C CA . LYS A 1 165 ? 10.783 -34.191 -4.982 1.00 14.22 165 LYS A CA 1
ATOM 1361 C C . LYS A 1 165 ? 11.716 -34.576 -6.092 1.00 15.70 165 LYS A C 1
ATOM 1362 O O . LYS A 1 165 ? 11.347 -35.383 -6.991 1.00 16.38 165 LYS A O 1
ATOM 1368 N N . TYR A 1 166 ? 12.936 -34.134 -6.206 1.00 12.68 166 TYR A N 1
ATOM 1369 C CA . TYR A 1 166 ? 13.891 -34.275 -7.245 1.00 13.48 166 TYR A CA 1
ATOM 1370 C C . TYR A 1 166 ? 15.072 -35.230 -6.999 1.00 13.38 166 TYR A C 1
ATOM 1371 O O . TYR A 1 166 ? 15.779 -35.475 -7.971 1.00 14.97 166 TYR A O 1
ATOM 1380 N N . GLY A 1 167 ? 15.260 -35.623 -5.780 1.00 13.35 167 GLY A N 1
ATOM 1381 C CA . GLY A 1 167 ? 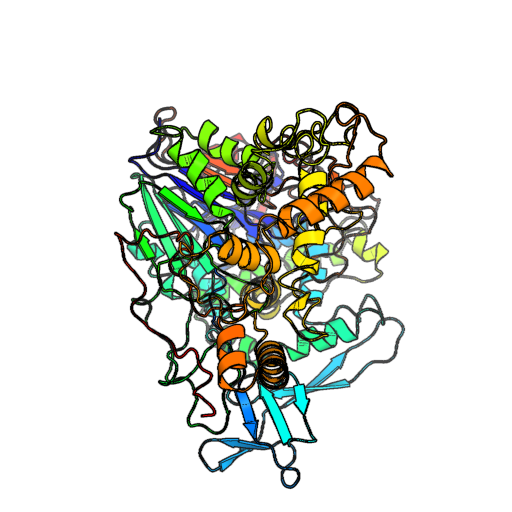16.465 -36.410 -5.444 1.00 14.01 167 GLY A CA 1
ATOM 1382 C C . GLY A 1 167 ? 17.502 -35.494 -4.828 1.00 13.86 167 GLY A C 1
ATOM 1383 O O . GLY A 1 167 ? 17.435 -34.226 -4.933 1.00 13.12 167 GLY A O 1
ATOM 1384 N N . VAL A 1 168 ? 18.527 -36.008 -4.180 1.00 13.03 168 VAL A N 1
ATOM 1385 C CA . VAL A 1 168 ? 19.518 -35.198 -3.492 1.00 12.29 168 VAL A CA 1
ATOM 1386 C C . VAL A 1 168 ? 20.230 -34.289 -4.422 1.00 13.61 168 VAL A C 1
ATOM 1387 O O . VAL A 1 168 ? 20.346 -33.037 -4.167 1.00 13.43 168 VAL A O 1
ATOM 1391 N N . SER A 1 169 ? 20.848 -34.691 -5.493 1.00 11.77 169 SER A N 1
ATOM 1392 C CA . SER A 1 169 ? 21.622 -33.905 -6.383 1.00 10.45 169 SER A CA 1
ATOM 1393 C C . SER A 1 169 ? 20.753 -32.908 -7.130 1.00 12.30 169 SER A C 1
ATOM 1394 O O . SER A 1 169 ? 21.144 -31.691 -7.180 1.00 11.47 169 SER A O 1
ATOM 1397 N N . GLN A 1 170 ? 19.678 -33.352 -7.737 1.00 11.71 170 GLN A N 1
ATOM 1398 C CA . GLN A 1 170 ? 18.840 -32.437 -8.508 1.00 11.67 170 GLN A CA 1
ATOM 1399 C C . GLN A 1 170 ? 18.159 -31.479 -7.538 1.00 11.78 170 GLN A C 1
ATOM 1400 O O . GLN A 1 170 ? 17.986 -30.286 -7.961 1.00 12.31 170 GLN A O 1
ATOM 1406 N N . GLY A 1 171 ? 17.770 -31.903 -6.380 1.00 10.97 171 GLY A N 1
ATOM 1407 C CA . GLY A 1 171 ? 17.160 -30.965 -5.428 1.00 10.85 171 GLY A CA 1
ATOM 1408 C C . GLY A 1 171 ? 18.125 -29.888 -5.078 1.00 11.50 171 GLY A C 1
ATOM 1409 O O . GLY A 1 171 ? 17.705 -28.674 -4.964 1.00 12.40 171 GLY A O 1
ATOM 1410 N N . MET A 1 172 ? 19.400 -30.136 -4.848 1.00 10.55 172 MET A N 1
ATOM 1411 C CA . MET A 1 172 ? 20.370 -29.114 -4.530 1.00 9.74 172 MET A CA 1
ATOM 1412 C C . MET A 1 172 ? 20.503 -28.234 -5.736 1.00 10.81 172 MET A C 1
ATOM 1413 O O . MET A 1 172 ? 20.603 -26.976 -5.613 1.00 10.33 172 MET A O 1
ATOM 1418 N N . ALA A 1 173 ? 20.539 -28.747 -6.958 1.00 10.08 173 ALA A N 1
ATOM 1419 C CA . ALA A 1 173 ? 20.700 -27.949 -8.162 1.00 9.92 173 ALA A CA 1
ATOM 1420 C C . ALA A 1 173 ? 19.445 -27.071 -8.396 1.00 9.51 173 ALA A C 1
ATOM 1421 O O . ALA A 1 173 ? 19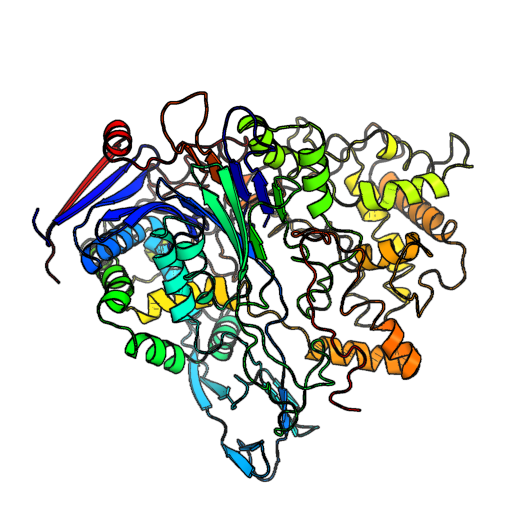.689 -25.906 -8.809 1.00 10.45 173 ALA A O 1
ATOM 1423 N N . VAL A 1 174 ? 18.286 -27.524 -8.091 1.00 9.48 174 VAL A N 1
ATOM 1424 C CA . VAL A 1 174 ? 17.077 -26.674 -8.250 1.00 10.43 174 VAL A CA 1
ATOM 1425 C C . VAL A 1 174 ? 17.130 -25.643 -7.149 1.00 9.49 174 VAL A C 1
ATOM 1426 O O . VAL A 1 174 ? 16.768 -24.450 -7.439 1.00 10.26 174 VAL A O 1
ATOM 1430 N N . PHE A 1 175 ? 17.596 -25.894 -5.940 1.00 8.97 175 PHE A N 1
ATOM 1431 C CA . PHE A 1 175 ? 17.745 -24.818 -4.951 1.00 9.10 175 PHE A CA 1
ATOM 1432 C C . PHE A 1 175 ? 18.672 -23.808 -5.517 1.00 9.24 175 PHE A C 1
ATOM 1433 O O . PHE A 1 175 ? 18.425 -22.567 -5.325 1.00 9.76 175 PHE A O 1
ATOM 1441 N N A ASN A 1 176 ? 19.766 -24.149 -6.183 0.50 9.19 176 ASN A N 1
ATOM 1442 N N B ASN A 1 176 ? 19.751 -24.138 -6.194 0.50 9.05 176 ASN A N 1
ATOM 1443 C CA A ASN A 1 176 ? 20.716 -23.235 -6.757 0.50 9.01 176 ASN A CA 1
ATOM 1444 C CA B ASN A 1 176 ? 20.705 -23.228 -6.770 0.50 8.96 176 ASN A CA 1
ATOM 1445 C C A ASN A 1 176 ? 20.096 -22.436 -7.903 0.50 9.06 176 ASN A C 1
ATOM 1446 C C B ASN A 1 176 ? 20.156 -22.460 -7.973 0.50 9.26 176 ASN A C 1
ATOM 1447 O O A ASN A 1 176 ? 20.585 -21.345 -8.191 0.50 9.77 176 ASN A O 1
ATOM 1448 O O B ASN A 1 176 ? 20.759 -21.458 -8.397 0.50 8.63 176 ASN A O 1
ATOM 1457 N N . GLN A 1 177 ? 19.064 -22.939 -8.547 1.00 9.03 177 GLN A N 1
ATOM 1458 C CA . GLN A 1 177 ? 18.368 -22.268 -9.618 1.00 10.64 177 GLN A CA 1
ATOM 1459 C C . GLN A 1 177 ? 17.362 -21.254 -9.084 1.00 8.84 177 GLN A C 1
ATOM 1460 O O . GLN A 1 177 ? 17.143 -20.228 -9.762 1.00 11.28 177 GLN A O 1
ATOM 1466 N N . LEU A 1 178 ? 16.726 -21.516 -7.972 1.00 9.47 178 LEU A N 1
ATOM 1467 C CA . LEU A 1 178 ? 15.718 -20.648 -7.387 1.00 8.48 178 LEU A CA 1
ATOM 1468 C C . LEU A 1 178 ? 16.308 -19.647 -6.415 1.00 9.82 178 LEU A C 1
ATOM 1469 O O . LEU A 1 178 ? 15.739 -18.541 -6.246 1.00 9.79 178 LEU A O 1
ATOM 1474 N N . LYS A 1 179 ? 17.395 -19.964 -5.734 1.00 9.83 179 LYS A N 1
ATOM 1475 C CA . LYS A 1 179 ? 17.983 -19.178 -4.669 1.00 8.22 179 LYS A CA 1
ATOM 1476 C C . LYS A 1 179 ? 19.473 -19.224 -4.913 1.00 10.18 179 LYS A C 1
ATOM 1477 O O . LYS A 1 179 ? 20.257 -19.729 -4.073 1.00 9.73 179 LYS A O 1
ATOM 1483 N N . TRP A 1 180 ? 19.959 -18.771 -6.050 1.00 9.61 180 TRP A N 1
ATOM 1484 C CA . TRP A 1 180 ? 21.371 -18.788 -6.386 1.00 9.88 180 TRP A CA 1
ATOM 1485 C C . TRP A 1 180 ? 22.200 -18.055 -5.368 1.00 11.11 180 TRP A C 1
ATOM 1486 O O . TRP A 1 180 ? 21.721 -17.070 -4.771 1.00 11.95 180 TRP A O 1
ATOM 1497 N N . LEU A 1 181 ? 23.433 -18.445 -5.187 1.00 9.92 181 LEU A N 1
ATOM 1498 C CA A LEU A 1 181 ? 24.398 -17.835 -4.275 0.50 12.46 181 LEU A CA 1
ATOM 1499 C CA B LEU A 1 181 ? 24.216 -17.676 -4.165 0.50 9.39 181 LEU A CA 1
ATOM 1500 C C A LEU A 1 181 ? 24.691 -16.456 -4.877 0.50 10.03 181 LEU A C 1
ATOM 1501 C C B LEU A 1 181 ? 24.689 -16.426 -4.871 0.50 9.99 181 LEU A C 1
ATOM 1502 O O A LEU A 1 181 ? 24.447 -15.467 -4.156 0.50 9.68 181 LEU A O 1
ATOM 1503 O O B LEU A 1 181 ? 24.656 -15.328 -4.246 0.50 10.50 181 LEU A O 1
ATOM 1512 N N . VAL A 1 182 ? 25.215 -16.479 -6.075 1.00 10.02 182 VAL A N 1
ATOM 1513 C CA . VAL A 1 182 ? 25.516 -15.291 -6.838 1.00 10.24 182 VAL A CA 1
ATOM 1514 C C . VAL A 1 182 ? 25.086 -15.510 -8.273 1.00 10.29 182 VAL A C 1
ATOM 1515 O O . VAL A 1 182 ? 24.987 -16.669 -8.756 1.00 11.44 182 VAL A O 1
ATOM 1519 N N . ASN A 1 183 ? 24.807 -14.479 -9.011 1.00 9.14 183 ASN A N 1
ATOM 1520 C CA . ASN A 1 183 ? 24.385 -14.529 -10.406 1.00 9.16 183 ASN A CA 1
ATOM 1521 C C . ASN A 1 183 ? 25.205 -13.496 -11.114 1.00 9.28 183 ASN A C 1
ATOM 1522 O O . ASN A 1 183 ? 25.072 -12.271 -10.883 1.00 9.35 183 ASN A O 1
ATOM 1527 N N . PRO A 1 184 ? 26.150 -13.868 -11.982 1.00 9.55 184 PRO A N 1
ATOM 1528 C CA . PRO A 1 184 ? 27.058 -12.936 -12.616 1.00 9.83 184 PRO A CA 1
ATOM 1529 C C . PRO A 1 184 ? 26.431 -11.917 -13.518 1.00 10.64 184 PRO A C 1
ATOM 1530 O O . PRO A 1 184 ? 27.067 -10.911 -13.856 1.00 10.86 184 PRO A O 1
ATOM 1534 N N A SER A 1 185 ? 25.182 -12.135 -13.945 0.50 9.89 185 SER A N 1
ATOM 1535 N N B SER A 1 185 ? 25.176 -12.141 -13.906 0.50 10.20 185 SER A N 1
ATOM 1536 C CA A SER A 1 185 ? 24.553 -11.106 -14.773 0.50 9.27 185 SER A CA 1
ATOM 1537 C CA B SER A 1 185 ? 24.426 -11.191 -14.709 0.50 11.08 185 SER A CA 1
ATOM 1538 C C A SER A 1 185 ? 23.815 -10.073 -13.924 0.50 6.91 185 SER A C 1
ATOM 1539 C C B SER A 1 185 ? 23.902 -9.990 -13.918 0.50 9.41 185 SER A C 1
ATOM 1540 O O A SER A 1 185 ? 23.202 -9.163 -14.486 0.50 9.80 185 SER A O 1
ATOM 1541 O O B SER A 1 185 ? 23.411 -9.000 -14.471 0.50 10.12 185 SER A O 1
ATOM 1546 N N . ALA A 1 186 ? 23.897 -10.119 -12.606 1.00 8.87 186 ALA A N 1
ATOM 1547 C CA . ALA A 1 186 ? 23.259 -9.054 -11.776 1.00 9.73 186 ALA A CA 1
ATOM 1548 C C . ALA A 1 186 ? 23.872 -7.695 -12.010 1.00 9.18 186 ALA A C 1
ATOM 1549 O O . ALA A 1 186 ? 25.118 -7.537 -11.923 1.00 9.89 186 ALA A O 1
ATOM 1551 N N . PRO A 1 187 ? 23.083 -6.649 -12.275 1.00 8.12 187 PRO A N 1
ATOM 1552 C CA . PRO A 1 187 ? 23.632 -5.291 -12.397 1.00 9.29 187 PRO A CA 1
ATOM 1553 C C . PRO A 1 187 ? 24.238 -4.881 -11.049 1.00 8.54 187 PRO A C 1
ATOM 1554 O O . PRO A 1 187 ? 23.628 -5.014 -9.980 1.00 8.52 187 PRO A O 1
ATOM 1558 N N . THR A 1 188 ? 25.466 -4.374 -11.069 1.00 8.29 188 THR A N 1
ATOM 1559 C CA . THR A 1 188 ? 26.235 -4.037 -9.881 1.00 8.44 188 THR A CA 1
ATOM 1560 C C . THR A 1 188 ? 26.510 -2.572 -9.788 1.00 8.24 188 THR A C 1
ATOM 1561 O O . THR A 1 188 ? 26.930 -1.918 -10.755 1.00 9.74 188 THR A O 1
ATOM 1565 N N . THR A 1 189 ? 26.336 -1.990 -8.623 1.00 7.36 189 THR A N 1
ATOM 1566 C CA . THR A 1 189 ? 26.607 -0.548 -8.432 1.00 8.50 189 THR A CA 1
ATOM 1567 C C . THR A 1 189 ? 28.055 -0.204 -8.846 1.00 8.55 189 THR A C 1
ATOM 1568 O O . THR A 1 189 ? 28.260 0.876 -9.414 1.00 8.89 189 THR A O 1
ATOM 1572 N N . ILE A 1 190 ? 28.966 -1.059 -8.458 1.00 7.95 190 ILE A N 1
ATOM 1573 C CA . ILE A 1 190 ? 30.386 -0.897 -8.870 1.00 8.39 190 ILE A CA 1
ATOM 1574 C C . ILE A 1 190 ? 30.552 -1.746 -10.128 1.00 8.31 190 ILE A C 1
ATOM 1575 O O . ILE A 1 190 ? 30.294 -2.956 -10.135 1.00 8.71 190 ILE A O 1
ATOM 1580 N N . ALA A 1 191 ? 31.102 -1.121 -11.163 1.00 9.16 191 ALA A N 1
ATOM 1581 C CA . ALA A 1 191 ? 31.333 -1.861 -12.420 1.00 10.48 191 ALA A CA 1
ATOM 1582 C C . ALA A 1 191 ? 32.482 -2.843 -12.238 1.00 9.52 191 ALA A C 1
ATOM 1583 O O . ALA A 1 191 ? 33.405 -2.663 -11.480 1.00 9.17 191 ALA A O 1
ATOM 1585 N N . VAL A 1 192 ? 32.398 -3.914 -13.038 1.00 10.89 192 VAL A N 1
ATOM 1586 C CA . VAL A 1 192 ? 33.409 -4.972 -12.953 1.00 11.40 192 VAL A CA 1
ATOM 1587 C C . VAL A 1 192 ? 34.805 -4.473 -13.290 1.00 11.01 192 VAL A C 1
ATOM 1588 O O . VAL A 1 192 ? 35.779 -5.014 -12.758 1.00 11.85 192 VAL A O 1
ATOM 1592 N N A GLN A 1 193 ? 34.938 -3.444 -14.129 0.50 11.27 193 GLN A N 1
ATOM 1593 N N B GLN A 1 193 ? 34.955 -3.443 -14.122 0.50 11.11 193 GLN A N 1
ATOM 1594 C CA A GLN A 1 193 ? 36.260 -2.917 -14.449 0.50 12.15 193 GLN A CA 1
ATOM 1595 C CA B GLN A 1 193 ? 36.307 -2.965 -14.422 0.50 11.86 193 GLN A CA 1
ATOM 1596 C C A GLN A 1 193 ? 36.923 -2.399 -13.198 0.50 11.91 193 GLN A C 1
ATOM 1597 C C B GLN A 1 193 ? 36.949 -2.378 -13.192 0.50 12.27 193 GLN A C 1
ATOM 1598 O O A GLN A 1 193 ? 38.147 -2.417 -13.044 0.50 12.08 193 GLN A O 1
ATOM 1599 O O B GLN A 1 193 ? 38.159 -2.102 -13.125 0.50 11.93 193 GLN A O 1
ATOM 1610 N N . GLU A 1 194 ? 36.141 -1.886 -12.220 1.00 11.29 194 GLU A N 1
ATOM 1611 C CA . GLU A 1 194 ? 36.671 -1.320 -11.012 1.00 11.39 194 GLU A CA 1
ATOM 1612 C C . GLU A 1 194 ? 37.212 -2.365 -10.086 1.00 11.57 194 GLU A C 1
ATOM 1613 O O . GLU A 1 194 ? 38.321 -2.225 -9.520 1.00 12.50 194 GLU A O 1
ATOM 1619 N N . SER A 1 195 ? 36.442 -3.375 -9.808 1.00 11.43 195 SER A N 1
ATOM 1620 C CA . SER A 1 195 ? 36.729 -4.400 -8.849 1.00 11.56 195 SER A CA 1
ATOM 1621 C C . SER A 1 195 ? 35.655 -5.470 -8.879 1.00 10.95 195 SER A C 1
ATOM 1622 O O . SER A 1 195 ? 34.572 -5.247 -9.412 1.00 12.90 195 SER A O 1
ATOM 1625 N N . ASN A 1 196 ? 35.932 -6.612 -8.306 1.00 11.82 196 ASN A N 1
ATOM 1626 C CA . ASN A 1 196 ? 34.967 -7.679 -8.013 1.00 11.88 196 ASN A CA 1
ATOM 1627 C C . ASN A 1 196 ? 35.246 -8.207 -6.617 1.00 11.64 196 ASN A C 1
ATOM 1628 O O . ASN A 1 196 ? 36.344 -8.027 -6.067 1.00 12.49 196 ASN A O 1
ATOM 1633 N N . TYR A 1 197 ? 34.273 -8.863 -6.017 1.00 11.25 197 TYR A N 1
ATOM 1634 C CA . TYR A 1 197 ? 34.453 -9.407 -4.680 1.00 11.23 197 TYR A CA 1
ATOM 1635 C C . TYR A 1 197 ? 35.326 -10.671 -4.783 1.00 10.95 197 TYR A C 1
ATOM 1636 O O . TYR A 1 197 ? 35.030 -11.515 -5.586 1.00 13.29 197 TYR A O 1
ATOM 1645 N N . PRO A 1 198 ? 36.332 -10.760 -3.929 1.00 12.80 198 PRO A N 1
ATOM 1646 C CA . PRO A 1 198 ? 37.331 -11.831 -4.162 1.00 13.87 198 PRO A CA 1
ATOM 1647 C C . PRO A 1 198 ? 37.035 -13.129 -3.494 1.00 16.90 198 PRO A C 1
ATOM 1648 O O . PRO A 1 198 ? 37.767 -14.117 -3.703 1.00 20.42 198 PRO A O 1
ATOM 1652 N N . LEU A 1 199 ? 35.963 -13.290 -2.756 1.00 13.09 199 LEU A N 1
ATOM 1653 C CA . LEU A 1 199 ? 35.625 -14.505 -2.056 1.00 14.37 199 LEU A CA 1
ATOM 1654 C C . LEU A 1 199 ? 34.645 -15.363 -2.786 1.00 13.60 199 LEU A C 1
ATOM 1655 O O . LEU A 1 199 ? 33.680 -14.851 -3.361 1.00 16.11 199 LEU A O 1
ATOM 1660 N N . LYS A 1 200 ? 34.832 -16.668 -2.718 1.00 14.90 200 LYS A N 1
ATOM 1661 C CA . LYS A 1 200 ? 33.934 -17.651 -3.295 1.00 16.86 200 LYS A CA 1
ATOM 1662 C C . LYS A 1 200 ? 33.298 -18.412 -2.139 1.00 15.70 200 LYS A C 1
ATOM 1663 O O . LYS A 1 200 ? 33.997 -18.630 -1.125 1.00 17.65 200 LYS A O 1
ATOM 1669 N N . PHE A 1 201 ? 32.034 -18.722 -2.252 1.00 12.25 201 PHE A N 1
ATOM 1670 C CA . PHE A 1 201 ? 31.296 -19.377 -1.212 1.00 11.96 201 PHE A CA 1
ATOM 1671 C C . PHE A 1 201 ? 30.843 -20.749 -1.559 1.00 12.83 201 PHE A C 1
ATOM 1672 O O . PHE A 1 201 ? 30.531 -21.071 -2.723 1.00 13.88 201 PHE A O 1
ATOM 1680 N N . ASN A 1 202 ? 30.723 -21.642 -0.562 1.00 12.64 202 ASN A N 1
ATOM 1681 C CA . ASN A 1 202 ? 30.137 -22.960 -0.742 1.00 12.52 202 ASN A CA 1
ATOM 1682 C C . ASN A 1 202 ? 28.674 -22.797 -1.174 1.00 10.88 202 ASN A C 1
ATOM 1683 O O . ASN A 1 202 ? 27.992 -21.957 -0.567 1.00 11.59 202 ASN A O 1
ATOM 1688 N N A GLN A 1 203 ? 28.268 -23.606 -2.119 0.50 10.66 203 GLN A N 1
ATOM 1689 N N B GLN A 1 203 ? 28.246 -23.576 -2.143 0.50 11.13 203 GLN A N 1
ATOM 1690 C CA A GLN A 1 203 ? 26.887 -23.504 -2.610 0.50 11.90 203 GLN A CA 1
ATOM 1691 C CA B GLN A 1 203 ? 26.868 -23.525 -2.650 0.50 11.24 203 GLN A CA 1
ATOM 1692 C C A GLN A 1 203 ? 26.215 -24.861 -2.642 0.50 12.21 203 GLN A C 1
ATOM 1693 C C B GLN A 1 203 ? 26.226 -24.906 -2.700 0.50 12.09 203 GLN A C 1
ATOM 1694 O O A GLN A 1 203 ? 25.360 -25.114 -3.492 0.50 12.32 203 GLN A O 1
ATOM 1695 O O B GLN A 1 203 ? 25.216 -25.196 -3.371 0.50 11.74 203 GLN A O 1
ATOM 1706 N N . GLN A 1 204 ? 26.673 -25.778 -1.758 1.00 12.36 204 GLN A N 1
ATOM 1707 C CA . GLN A 1 204 ? 26.032 -27.055 -1.639 1.00 12.74 204 GLN A CA 1
ATOM 1708 C C . GLN A 1 204 ? 25.832 -27.568 -0.234 1.00 13.63 204 GLN A C 1
ATOM 1709 O O . GLN A 1 204 ? 25.811 -28.748 0.089 1.00 13.21 204 GLN A O 1
ATOM 1715 N N . ASN A 1 205 ? 25.602 -26.598 0.700 1.00 12.40 205 ASN A N 1
ATOM 1716 C CA . ASN A 1 205 ? 25.319 -26.971 2.073 1.00 12.72 205 ASN A CA 1
ATOM 1717 C C . ASN A 1 205 ? 26.385 -27.905 2.710 1.00 10.26 205 ASN A C 1
ATOM 1718 O O . ASN A 1 205 ? 26.044 -28.851 3.408 1.00 11.99 205 ASN A O 1
ATOM 1723 N N . SER A 1 206 ? 27.628 -27.542 2.426 1.00 11.13 206 SER A N 1
ATOM 1724 C CA . SER A 1 206 ? 28.687 -28.443 2.924 1.00 11.47 206 SER A CA 1
ATOM 1725 C C . SER A 1 206 ? 28.881 -28.415 4.410 1.00 12.08 206 SER A C 1
ATOM 1726 O O . SER A 1 206 ? 29.566 -29.326 4.949 1.00 12.79 206 SER A O 1
ATOM 1729 N N . GLN A 1 207 ? 28.298 -27.510 5.159 1.00 11.04 207 GLN A N 1
ATOM 1730 C CA . GLN A 1 207 ? 28.370 -27.491 6.583 1.00 9.94 207 GLN A CA 1
ATOM 1731 C C . GLN A 1 207 ? 27.851 -28.787 7.198 1.00 11.88 207 GLN A C 1
ATOM 1732 O O . GLN A 1 207 ? 28.208 -29.105 8.335 1.00 13.56 207 GLN A O 1
ATOM 1738 N N . THR A 1 208 ? 26.960 -29.515 6.512 1.00 12.30 208 THR A N 1
ATOM 1739 C CA . THR A 1 208 ? 26.441 -30.779 7.026 1.00 13.91 208 THR A CA 1
ATOM 1740 C C . THR A 1 208 ? 26.817 -31.932 6.086 1.00 13.90 208 THR A C 1
ATOM 1741 O O . THR A 1 208 ? 26.189 -33.009 6.263 1.00 18.59 208 THR A O 1
ATOM 1745 N N . ALA A 1 209 ? 27.751 -31.798 5.220 1.00 14.97 209 ALA A N 1
ATOM 1746 C CA . ALA A 1 209 ? 28.149 -32.915 4.356 1.00 16.21 209 ALA A CA 1
ATOM 1747 C C . ALA A 1 209 ? 28.871 -33.944 5.234 1.00 19.89 209 ALA A C 1
ATOM 1748 O O . ALA A 1 209 ? 29.567 -33.596 6.199 1.00 19.46 209 ALA A O 1
ATOM 1751 N N . SER B 2 1 ? 14.859 1.546 -1.632 1.00 6.91 1 SER B N 1
ATOM 1752 C CA . SER B 2 1 ? 15.538 2.857 -1.634 1.00 7.17 1 SER B CA 1
ATOM 1753 C C . SER B 2 1 ? 16.410 3.046 -2.848 1.00 6.48 1 SER B C 1
ATOM 1754 O O . SER B 2 1 ? 17.085 2.048 -3.207 1.00 7.34 1 SER B O 1
ATOM 1757 N N . ASN B 2 2 ? 16.416 4.221 -3.433 1.00 6.21 2 ASN B N 1
ATOM 1758 C CA . ASN B 2 2 ? 17.313 4.448 -4.557 1.00 6.30 2 ASN B CA 1
ATOM 1759 C C . ASN B 2 2 ? 18.192 5.642 -4.260 1.00 6.57 2 ASN B C 1
ATOM 1760 O O . ASN B 2 2 ? 18.045 6.455 -3.335 1.00 7.46 2 ASN B O 1
ATOM 1765 N N . MET B 2 3 ? 19.244 5.724 -5.108 1.00 7.14 3 MET B N 1
ATOM 1766 C CA . MET B 2 3 ? 20.268 6.775 -5.040 1.00 6.77 3 MET B CA 1
ATOM 1767 C C . MET B 2 3 ? 20.956 6.836 -6.384 1.00 7.15 3 MET B C 1
ATOM 1768 O O . MET B 2 3 ? 21.267 5.818 -6.995 1.00 7.28 3 MET B O 1
ATOM 1773 N N . TRP B 2 4 ? 21.219 8.069 -6.810 1.00 6.94 4 TRP B N 1
ATOM 1774 C CA . TRP B 2 4 ? 22.121 8.306 -7.910 1.00 7.18 4 TRP B CA 1
ATOM 1775 C C . TRP B 2 4 ? 23.044 9.445 -7.510 1.00 6.74 4 TRP B C 1
ATOM 1776 O O . TRP B 2 4 ? 22.593 10.517 -7.120 1.00 8.14 4 TRP B O 1
ATOM 1787 N N . VAL B 2 5 ? 24.357 9.185 -7.689 1.00 7.40 5 VAL B N 1
ATOM 1788 C CA . VAL B 2 5 ? 25.386 10.188 -7.449 1.00 7.84 5 VAL B CA 1
ATOM 1789 C C . VAL B 2 5 ? 26.094 10.412 -8.804 1.00 8.23 5 VAL B C 1
ATOM 1790 O O . VAL B 2 5 ? 26.615 9.459 -9.373 1.00 9.18 5 VAL B O 1
ATOM 1794 N N . ILE B 2 6 ? 26.064 11.651 -9.218 1.00 8.52 6 ILE B N 1
ATOM 1795 C CA . ILE B 2 6 ? 26.583 12.027 -10.558 1.00 9.52 6 ILE B CA 1
ATOM 1796 C C . ILE B 2 6 ? 27.874 12.799 -10.316 1.00 9.68 6 ILE B C 1
ATOM 1797 O O . ILE B 2 6 ? 27.829 13.865 -9.655 1.00 10.25 6 ILE B O 1
ATOM 1805 N N . GLY B 2 7 ? 29.017 12.325 -10.794 1.00 10.46 7 GLY B N 1
ATOM 1806 C CA . GLY B 2 7 ? 30.270 12.953 -10.544 1.00 11.35 7 GLY B CA 1
ATOM 1807 C C . GLY B 2 7 ? 30.647 13.930 -11.659 1.00 10.68 7 GLY B C 1
ATOM 1808 O O . GLY B 2 7 ? 29.897 14.205 -12.585 1.00 11.83 7 GLY B O 1
ATOM 1809 N N . LYS B 2 8 ? 31.831 14.489 -11.474 1.00 12.54 8 LYS B N 1
ATOM 1810 C CA . LYS B 2 8 ? 32.323 15.585 -12.317 1.00 13.62 8 LYS B CA 1
ATOM 1811 C C . LYS B 2 8 ? 32.235 15.327 -13.805 1.00 15.44 8 LYS B C 1
ATOM 1812 O O . LYS B 2 8 ? 31.784 16.196 -14.581 1.00 15.58 8 LYS B O 1
ATOM 1818 N N . SER B 2 9 ? 32.528 14.109 -14.224 1.00 13.48 9 SER B N 1
ATOM 1819 C CA . SER B 2 9 ? 32.484 13.793 -15.650 1.00 14.51 9 SER B CA 1
ATOM 1820 C C . SER B 2 9 ? 31.115 13.596 -16.212 1.00 15.11 9 SER B C 1
ATOM 1821 O O . SER B 2 9 ? 30.932 13.560 -17.461 1.00 16.48 9 SER B O 1
ATOM 1824 N N . LYS B 2 10 ? 30.023 13.520 -15.428 1.00 13.13 10 LYS B N 1
ATOM 1825 C CA . LYS B 2 10 ? 28.665 13.321 -15.853 1.00 11.94 10 LYS B CA 1
ATOM 1826 C C . LYS B 2 10 ? 27.684 14.466 -15.531 1.00 9.71 10 LYS B C 1
ATOM 1827 O O . LYS B 2 10 ? 26.527 14.432 -15.858 1.00 12.57 10 LYS B O 1
ATOM 1833 N N . ALA B 2 11 ? 28.154 15.410 -14.703 1.00 12.19 11 ALA B N 1
ATOM 1834 C CA . ALA B 2 11 ? 27.323 16.520 -14.280 1.00 11.42 11 ALA B CA 1
ATOM 1835 C C . ALA B 2 11 ? 27.396 17.737 -15.247 1.00 12.37 11 ALA B C 1
ATOM 1836 O O . ALA B 2 11 ? 28.526 18.011 -15.740 1.00 13.88 11 ALA B O 1
ATOM 1838 N N . GLN B 2 12 ? 26.299 18.354 -15.413 1.00 11.62 12 GLN B N 1
ATOM 1839 C CA . GLN B 2 12 ? 26.207 19.564 -16.255 1.00 12.46 12 GLN B CA 1
ATOM 1840 C C . GLN B 2 12 ? 25.936 20.741 -15.325 1.00 12.55 12 GLN B C 1
ATOM 1841 O O . GLN B 2 12 ? 25.049 20.741 -14.466 1.00 13.07 12 GLN B O 1
ATOM 1847 N N . ASP B 2 13 ? 26.752 21.803 -15.428 1.00 12.94 13 ASP B N 1
ATOM 1848 C CA . ASP B 2 13 ? 26.575 23.030 -14.663 1.00 14.35 13 ASP B CA 1
ATOM 1849 C C . ASP B 2 13 ? 26.808 22.868 -13.157 1.00 13.14 13 ASP B C 1
ATOM 1850 O O . ASP B 2 13 ? 26.308 23.617 -12.312 1.00 13.36 13 ASP B O 1
ATOM 1855 N N . ALA B 2 14 ? 27.570 21.851 -12.810 1.00 13.26 14 ALA B N 1
ATOM 1856 C CA . ALA B 2 14 ? 27.950 21.520 -11.449 1.00 11.73 14 ALA B CA 1
ATOM 1857 C C . ALA B 2 14 ? 29.056 20.495 -11.468 1.00 11.42 14 ALA B C 1
ATOM 1858 O O . ALA B 2 14 ? 29.310 19.906 -12.515 1.00 11.62 14 ALA B O 1
ATOM 1860 N N . LYS B 2 15 ? 29.721 20.284 -10.336 1.00 10.74 15 LYS B N 1
ATOM 1861 C CA . LYS B 2 15 ? 30.756 19.306 -10.208 1.00 11.48 15 LYS B CA 1
ATOM 1862 C C . LYS B 2 15 ? 30.240 17.917 -9.727 1.00 10.02 15 LYS B C 1
ATOM 1863 O O . LYS B 2 15 ? 30.860 16.917 -9.985 1.00 11.17 15 LYS B O 1
ATOM 1869 N N . ALA B 2 16 ? 29.151 17.940 -8.949 1.00 11.11 16 ALA B N 1
ATOM 1870 C CA . ALA B 2 16 ? 28.595 16.628 -8.489 1.00 9.43 16 ALA B CA 1
ATOM 1871 C C . ALA B 2 16 ? 27.168 16.916 -8.078 1.00 10.01 16 ALA B C 1
ATOM 1872 O O . ALA B 2 16 ? 26.763 18.024 -7.709 1.00 10.36 16 ALA B O 1
ATOM 1874 N N . ILE B 2 17 ? 26.325 15.882 -8.178 1.00 9.51 17 ILE B N 1
ATOM 1875 C CA . ILE B 2 17 ? 24.903 15.931 -7.837 1.00 9.53 17 ILE B CA 1
ATOM 1876 C C . ILE B 2 17 ? 24.542 14.617 -7.122 1.00 9.04 17 ILE B C 1
ATOM 1877 O O . ILE B 2 17 ? 24.846 13.565 -7.663 1.00 10.34 17 ILE B O 1
ATOM 1882 N N . MET B 2 18 ? 23.927 14.694 -5.970 1.00 8.02 18 MET B N 1
ATOM 1883 C CA . MET B 2 18 ? 23.492 13.502 -5.220 1.00 7.43 18 MET B CA 1
ATOM 1884 C C . MET B 2 18 ? 21.976 13.566 -5.066 1.00 8.03 18 MET B C 1
ATOM 1885 O O . MET B 2 18 ? 21.472 14.572 -4.559 1.00 8.47 18 MET B O 1
ATOM 1890 N N . VAL B 2 19 ? 21.296 12.511 -5.483 1.00 7.10 19 VAL B N 1
ATOM 1891 C CA . VAL B 2 19 ? 19.838 12.433 -5.372 1.00 7.34 19 VAL B CA 1
ATOM 1892 C C . VAL B 2 19 ? 19.479 11.110 -4.725 1.00 6.88 19 VAL B C 1
ATOM 1893 O O . VAL B 2 19 ? 19.737 10.038 -5.265 1.00 7.55 19 VAL B O 1
ATOM 1897 N N . ASN B 2 20 ? 18.863 11.202 -3.546 1.00 7.17 20 ASN B N 1
ATOM 1898 C CA . ASN B 2 20 ? 18.535 10.033 -2.696 1.00 7.01 20 ASN B CA 1
ATOM 1899 C C . ASN B 2 20 ? 17.044 9.924 -2.470 1.00 6.75 20 ASN B C 1
ATOM 1900 O O . ASN B 2 20 ? 16.354 10.915 -2.240 1.00 7.42 20 ASN B O 1
ATOM 1905 N N . GLY B 2 21 ? 16.549 8.683 -2.539 1.00 6.76 21 GLY B N 1
ATOM 1906 C CA . GLY B 2 21 ? 15.152 8.358 -2.299 1.00 6.36 21 GLY B CA 1
ATOM 1907 C C . GLY B 2 21 ? 15.070 7.118 -1.437 1.00 5.99 21 GLY B C 1
ATOM 1908 O O . GLY B 2 21 ? 14.704 6.022 -1.905 1.00 6.52 21 GLY B O 1
ATOM 1909 N N . PRO B 2 22 ? 15.277 7.262 -0.141 1.00 6.53 22 PRO B N 1
ATOM 1910 C CA . PRO B 2 22 ? 15.185 6.135 0.778 1.00 6.63 22 PRO B CA 1
ATOM 1911 C C . PRO B 2 22 ? 13.746 5.694 0.919 1.00 6.21 22 PRO B C 1
ATOM 1912 O O . PRO B 2 22 ? 12.847 6.566 1.073 1.00 7.46 22 PRO B O 1
ATOM 1916 N N . GLN B 2 23 ? 13.479 4.412 0.823 1.00 6.18 23 GLN B N 1
ATOM 1917 C CA . GLN B 2 23 ? 12.100 3.900 0.778 1.00 5.98 23 GLN B CA 1
ATOM 1918 C C . GLN B 2 23 ? 11.799 3.144 2.038 1.00 6.54 23 GLN B C 1
ATOM 1919 O O . GLN B 2 23 ? 12.233 2.025 2.291 1.00 8.33 23 GLN B O 1
ATOM 1925 N N . PHE B 2 24 ? 11.043 3.811 2.932 1.00 7.34 24 PHE B N 1
ATOM 1926 C CA . PHE B 2 24 ? 10.686 3.313 4.249 1.00 7.69 24 PHE B CA 1
ATOM 1927 C C . PHE B 2 24 ? 9.198 3.023 4.345 1.00 7.37 24 PHE B C 1
ATOM 1928 O O . PHE B 2 24 ? 8.755 2.648 5.448 1.00 8.49 24 PHE B O 1
ATOM 1936 N N . GLY B 2 25 ? 8.426 3.186 3.306 1.00 7.46 25 GLY B N 1
ATOM 1937 C CA . GLY B 2 25 ? 6.963 3.278 3.447 1.00 7.30 25 GLY B CA 1
ATOM 1938 C C . GLY B 2 25 ? 6.598 4.709 3.727 1.00 7.94 25 GLY B C 1
ATOM 1939 O O . GLY B 2 25 ? 7.405 5.633 3.807 1.00 8.93 25 GLY B O 1
ATOM 1940 N N . TRP B 2 26 ? 5.285 4.998 3.878 1.00 7.78 26 TRP B N 1
ATOM 1941 C CA . TRP B 2 26 ? 4.763 6.348 4.026 1.00 8.29 26 TRP B CA 1
ATOM 1942 C C . TRP B 2 26 ? 3.896 6.444 5.255 1.00 7.71 26 TRP B C 1
ATOM 1943 O O . TRP B 2 26 ? 3.028 5.594 5.481 1.00 7.96 26 TRP B O 1
ATOM 1954 N N . TYR B 2 27 ? 4.171 7.436 6.104 1.00 7.63 27 TYR B N 1
ATOM 1955 C CA . TYR B 2 27 ? 3.626 7.585 7.443 1.00 7.82 27 TYR B CA 1
ATOM 1956 C C . TYR B 2 27 ? 3.321 9.048 7.732 1.00 7.85 27 TYR B C 1
ATOM 1957 O O . TYR B 2 27 ? 3.868 9.994 7.229 1.00 8.51 27 TYR B O 1
ATOM 1966 N N . ALA B 2 28 ? 2.330 9.123 8.673 1.00 8.27 28 ALA B N 1
ATOM 1967 C CA . ALA B 2 28 ? 1.899 10.429 9.224 1.00 9.36 28 ALA B CA 1
ATOM 1968 C C . ALA B 2 28 ? 1.941 10.287 10.745 1.00 8.27 28 ALA B C 1
ATOM 1969 O O . ALA B 2 28 ? 1.332 9.377 11.306 1.00 9.01 28 ALA B O 1
ATOM 1971 N N . PRO B 2 29 ? 2.725 11.092 11.460 1.00 8.83 29 PRO B N 1
ATOM 1972 C CA . PRO B 2 29 ? 3.632 12.093 10.948 1.00 8.26 29 PRO B CA 1
ATOM 1973 C C . PRO B 2 29 ? 4.827 11.450 10.191 1.00 8.31 29 PRO B C 1
ATOM 1974 O O . PRO B 2 29 ? 4.999 10.216 10.216 1.00 8.01 29 PRO B O 1
ATOM 1978 N N . ALA B 2 30 ? 5.578 12.282 9.547 1.00 7.69 30 ALA B N 1
ATOM 1979 C CA . ALA B 2 30 ? 6.645 11.892 8.618 1.00 8.52 30 ALA B CA 1
ATOM 1980 C C . ALA B 2 30 ? 7.626 10.939 9.224 1.00 8.10 30 ALA B C 1
ATOM 1981 O O . ALA B 2 30 ? 8.028 10.969 10.400 1.00 8.01 30 ALA B O 1
ATOM 1983 N N . TYR B 2 31 ? 8.102 9.991 8.365 1.00 7.92 31 TYR B N 1
ATOM 1984 C CA . TYR B 2 31 ? 9.079 9.000 8.806 1.00 6.85 31 TYR B CA 1
ATOM 1985 C C . TYR B 2 31 ? 10.379 9.669 9.232 1.00 6.80 31 TYR B C 1
ATOM 1986 O O . TYR B 2 31 ? 11.035 9.215 10.184 1.00 7.52 31 TYR B O 1
ATOM 1995 N N . THR B 2 32 ? 10.776 10.693 8.507 1.00 6.87 32 THR B N 1
ATOM 1996 C CA . THR B 2 32 ? 11.995 11.433 8.781 1.00 7.21 32 THR B CA 1
ATOM 1997 C C . THR B 2 32 ? 11.708 12.801 9.409 1.00 7.59 32 THR B C 1
ATOM 1998 O O . THR B 2 32 ? 10.573 13.281 9.434 1.00 7.88 32 THR B O 1
ATOM 2002 N N . TYR B 2 33 ? 12.774 13.402 9.925 1.00 7.42 33 TYR B N 1
ATOM 2003 C CA . TYR B 2 33 ? 12.757 14.604 10.742 1.00 7.10 33 TYR B CA 1
ATOM 2004 C C . TYR B 2 33 ? 13.802 15.564 10.268 1.00 7.13 33 TYR B C 1
ATOM 2005 O O . TYR B 2 33 ? 14.999 15.222 10.201 1.00 7.88 33 TYR B O 1
ATOM 2014 N N . GLY B 2 34 ? 13.400 16.786 9.866 1.00 7.48 34 GLY B N 1
ATOM 2015 C CA . GLY B 2 34 ? 14.360 17.796 9.404 1.00 8.33 34 GLY B CA 1
ATOM 2016 C C . GLY B 2 34 ? 15.097 18.451 10.586 1.00 8.38 34 GLY B C 1
ATOM 2017 O O . GLY B 2 34 ? 14.443 18.739 11.595 1.00 8.58 34 GLY B O 1
ATOM 2018 N N . ILE B 2 35 ? 16.387 18.611 10.441 1.00 7.51 35 ILE B N 1
ATOM 2019 C CA . ILE B 2 35 ? 17.195 19.155 11.517 1.00 8.12 35 ILE B CA 1
ATOM 2020 C C . ILE B 2 35 ? 18.492 19.688 10.976 1.00 8.19 35 ILE B C 1
ATOM 2021 O O . ILE B 2 35 ? 19.126 19.146 10.097 1.00 9.11 35 ILE B O 1
ATOM 2026 N N . GLY B 2 36 ? 18.906 20.849 11.565 1.00 8.54 36 GLY B N 1
ATOM 2027 C CA . GLY B 2 36 ? 20.228 21.437 11.355 1.00 10.28 36 GLY B CA 1
ATOM 2028 C C . GLY B 2 36 ? 20.929 21.548 12.730 1.00 8.47 36 GLY B C 1
ATOM 2029 O O . GLY B 2 36 ? 20.305 21.884 13.715 1.00 9.20 36 GLY B O 1
ATOM 2030 N N . LEU B 2 37 ? 22.211 21.173 12.696 1.00 9.30 37 LEU B N 1
ATOM 2031 C CA . LEU B 2 37 ? 23.028 21.199 13.920 1.00 9.93 37 LEU B CA 1
ATOM 2032 C C . LEU B 2 37 ? 24.282 21.991 13.663 1.00 10.33 37 LEU B C 1
ATOM 2033 O O . LEU B 2 37 ? 25.009 21.767 12.708 1.00 9.15 37 LEU B O 1
ATOM 2038 N N . HIS B 2 38 ? 24.531 22.974 14.576 1.00 9.05 38 HIS B N 1
ATOM 2039 C CA . HIS B 2 38 ? 25.637 23.926 14.335 1.00 9.98 38 HIS B CA 1
ATOM 2040 C C . HIS B 2 38 ? 26.379 24.248 15.645 1.00 10.30 38 HIS B C 1
ATOM 2041 O O . HIS B 2 38 ? 25.805 24.890 16.556 1.00 12.77 38 HIS B O 1
ATOM 2048 N N . GLY B 2 39 ? 27.556 23.735 15.735 1.00 11.10 39 GLY B N 1
ATOM 2049 C CA . GLY B 2 39 ? 28.369 23.937 16.962 1.00 11.87 39 GLY B CA 1
ATOM 2050 C C . GLY B 2 39 ? 28.951 22.609 17.358 1.00 12.76 39 GLY B C 1
ATOM 2051 O O . GLY B 2 39 ? 28.622 21.531 16.841 1.00 11.64 39 GLY B O 1
ATOM 2052 N N . ALA B 2 40 ? 29.941 22.631 18.279 1.00 13.79 40 ALA B N 1
ATOM 2053 C CA . ALA B 2 40 ? 30.586 21.462 18.827 1.00 13.03 40 ALA B CA 1
ATOM 2054 C C . ALA B 2 40 ? 31.230 20.621 17.735 1.00 12.83 40 ALA B C 1
ATOM 2055 O O . ALA B 2 40 ? 31.303 19.394 17.884 1.00 15.18 40 ALA B O 1
ATOM 2057 N N . GLY B 2 41 ? 31.697 21.244 16.673 1.00 12.54 41 GLY B N 1
ATOM 2058 C CA . GLY B 2 41 ? 32.329 20.611 15.556 1.00 11.84 41 GLY B CA 1
ATOM 2059 C C . GLY B 2 41 ? 31.386 20.230 14.398 1.00 10.24 41 GLY B C 1
ATOM 2060 O O . GLY B 2 41 ? 31.913 19.768 13.379 1.00 12.36 41 GLY B O 1
ATOM 2061 N N . TYR B 2 42 ? 30.108 20.448 14.567 1.00 10.75 42 TYR B N 1
ATOM 2062 C CA . TYR B 2 42 ? 29.113 20.118 13.545 1.00 9.89 42 TYR B CA 1
ATOM 2063 C C . TYR B 2 42 ? 28.676 21.385 12.797 1.00 10.05 42 TYR B C 1
ATOM 2064 O O . TYR B 2 42 ? 28.514 22.453 13.395 1.00 10.53 42 TYR B O 1
ATOM 2073 N N . ASP B 2 43 ? 28.344 21.188 11.523 1.00 9.39 43 ASP B N 1
ATOM 2074 C CA . ASP B 2 43 ? 27.660 22.246 10.743 1.00 9.41 43 ASP B CA 1
ATOM 2075 C C . ASP B 2 43 ? 26.917 21.491 9.618 1.00 8.95 43 ASP B C 1
ATOM 2076 O O . ASP B 2 43 ? 27.510 21.243 8.592 1.00 9.72 43 ASP B O 1
ATOM 2081 N N . VAL B 2 44 ? 25.679 21.106 9.962 1.00 9.32 44 VAL B N 1
ATOM 2082 C CA . VAL B 2 44 ? 24.972 20.155 9.062 1.00 9.14 44 VAL B CA 1
ATOM 2083 C C . VAL B 2 44 ? 23.536 20.547 8.921 1.00 9.00 44 VAL B C 1
ATOM 2084 O O . VAL B 2 44 ? 22.929 21.238 9.722 1.00 9.88 44 VAL B O 1
ATOM 2088 N N . THR B 2 45 ? 22.951 20.037 7.798 1.00 8.52 45 THR B N 1
ATOM 2089 C CA . THR B 2 45 ? 21.547 20.234 7.493 1.00 9.00 45 THR B CA 1
ATOM 2090 C C . THR B 2 45 ? 21.063 18.983 6.730 1.00 8.13 45 THR B C 1
ATOM 2091 O O . THR B 2 45 ? 21.783 18.411 5.936 1.00 8.72 45 THR B O 1
ATOM 2095 N N . GLY B 2 46 ? 19.791 18.683 6.966 1.00 7.72 46 GLY B N 1
ATOM 2096 C CA . GLY B 2 46 ? 19.198 17.500 6.270 1.00 7.79 46 GLY B CA 1
ATOM 2097 C C . GLY B 2 46 ? 18.018 16.996 7.025 1.00 8.25 46 GLY B C 1
ATOM 2098 O O . GLY B 2 46 ? 17.323 17.727 7.725 1.00 8.88 46 GLY B O 1
ATOM 2099 N N . ASN B 2 47 ? 17.743 15.681 6.854 1.00 7.54 47 ASN B N 1
ATOM 2100 C CA . ASN B 2 47 ? 16.625 15.024 7.577 1.00 7.47 47 ASN B CA 1
ATOM 2101 C C . ASN B 2 47 ? 17.019 13.596 7.907 1.00 6.85 47 ASN B C 1
ATOM 2102 O O . ASN B 2 47 ? 17.919 13.047 7.257 1.00 7.45 47 ASN B O 1
ATOM 2107 N N . THR B 2 48 ? 16.372 12.979 8.886 1.00 6.92 48 THR B N 1
ATOM 2108 C CA . THR B 2 48 ? 16.844 11.652 9.296 1.00 5.91 48 THR B CA 1
ATOM 2109 C C . THR B 2 48 ? 15.693 10.876 9.908 1.00 6.52 48 THR B C 1
ATOM 2110 O O . THR B 2 48 ? 14.802 11.448 10.578 1.00 6.87 48 THR B O 1
ATOM 2114 N N . PRO B 2 49 ? 15.649 9.553 9.779 1.00 6.50 49 PRO B N 1
ATOM 2115 C CA . PRO B 2 49 ? 14.579 8.734 10.305 1.00 6.94 49 PRO B CA 1
ATOM 2116 C C . PRO B 2 49 ? 14.496 8.824 11.820 1.00 6.97 49 PRO B C 1
ATOM 2117 O O . PRO B 2 49 ? 15.507 8.754 12.509 1.00 7.38 49 PRO B O 1
ATOM 2121 N N . PHE B 2 50 ? 13.270 8.963 12.345 1.00 7.14 50 PHE B N 1
ATOM 2122 C CA . PHE B 2 50 ? 13.029 8.925 13.789 1.00 7.77 50 PHE B CA 1
ATOM 2123 C C . PHE B 2 50 ? 13.941 9.882 14.537 1.00 8.21 50 PHE B C 1
ATOM 2124 O O . PHE B 2 50 ? 14.243 9.622 15.724 1.00 8.54 50 PHE B O 1
ATOM 2132 N N . ALA B 2 51 ? 14.362 10.970 13.945 1.00 8.24 51 ALA B N 1
ATOM 2133 C CA . ALA B 2 51 ? 15.231 11.981 14.563 1.00 7.65 51 ALA B CA 1
ATOM 2134 C C . ALA B 2 51 ? 16.420 11.303 15.202 1.00 8.80 51 ALA B C 1
ATOM 2135 O O . ALA B 2 51 ? 16.878 11.749 16.283 1.00 8.43 51 ALA B O 1
ATOM 2137 N N . TYR B 2 52 ? 17.101 10.344 14.571 1.00 7.05 52 TYR B N 1
ATOM 2138 C CA . TYR B 2 52 ? 18.341 9.823 15.161 1.00 7.74 52 TYR B CA 1
ATOM 2139 C C . TYR B 2 52 ? 19.318 10.997 15.354 1.00 8.18 52 TYR B C 1
ATOM 2140 O O . TYR B 2 52 ? 19.391 11.932 14.590 1.00 8.16 52 TYR B O 1
ATOM 2149 N N . PRO B 2 53 ? 20.258 10.804 16.313 1.00 8.32 53 PRO B N 1
ATOM 2150 C CA . PRO B 2 53 ? 21.334 11.810 16.482 1.00 9.65 53 PRO B CA 1
ATOM 2151 C C . PRO B 2 53 ? 22.096 12.027 15.200 1.00 8.36 53 PRO B C 1
ATOM 2152 O O . PRO B 2 53 ? 22.515 13.174 14.931 1.00 9.76 53 PRO B O 1
ATOM 2156 N N . GLY B 2 54 ? 22.377 11.009 14.394 1.00 8.44 54 GLY B N 1
ATOM 2157 C CA . GLY B 2 54 ? 23.072 11.133 13.132 1.00 8.04 54 GLY B CA 1
ATOM 2158 C C . GLY B 2 54 ? 22.119 11.334 11.969 1.00 8.11 54 GLY B C 1
ATOM 2159 O O . GLY B 2 54 ? 21.080 10.610 11.882 1.00 8.74 54 GLY B O 1
ATOM 2160 N N . LEU B 2 55 ? 22.360 12.300 11.114 1.00 6.84 55 LEU B N 1
ATOM 2161 C CA . LEU B 2 55 ? 21.516 12.530 9.980 1.00 7.89 55 LEU B CA 1
ATOM 2162 C C . LEU B 2 55 ? 21.882 11.542 8.890 1.00 8.27 55 LEU B C 1
ATOM 2163 O O . LEU B 2 55 ? 22.996 11.544 8.374 1.00 7.90 55 LEU B O 1
ATOM 2168 N N . VAL B 2 56 ? 20.900 10.734 8.444 1.00 6.78 56 VAL B N 1
ATOM 2169 C CA . VAL B 2 56 ? 21.166 9.799 7.366 1.00 7.51 56 VAL B CA 1
ATOM 2170 C C . VAL B 2 56 ? 21.245 10.511 6.031 1.00 7.20 56 VAL B C 1
ATOM 2171 O O . VAL B 2 56 ? 21.927 10.039 5.095 1.00 7.03 56 VAL B O 1
ATOM 2175 N N . PHE B 2 57 ? 20.558 11.616 5.848 1.00 6.84 57 PHE B N 1
ATOM 2176 C CA . PHE B 2 57 ? 20.433 12.351 4.590 1.00 6.91 57 PHE B CA 1
ATOM 2177 C C . PHE B 2 57 ? 20.830 13.796 4.815 1.00 7.88 57 PHE B C 1
ATOM 2178 O O . PHE B 2 57 ? 20.143 14.488 5.571 1.00 8.55 57 PHE B O 1
ATOM 2186 N N . GLY B 2 58 ? 21.962 14.259 4.270 1.00 7.86 58 GLY B N 1
ATOM 2187 C CA . GLY B 2 58 ? 22.323 15.660 4.578 1.00 8.39 58 GLY B CA 1
ATOM 2188 C C . GLY B 2 58 ? 23.678 15.976 4.046 1.00 7.83 58 GLY B C 1
ATOM 2189 O O . GLY B 2 58 ? 24.298 15.236 3.300 1.00 8.00 58 GLY B O 1
ATOM 2190 N N . HIS B 2 59 ? 24.119 17.200 4.439 1.00 8.45 59 HIS B N 1
ATOM 2191 C CA . HIS B 2 59 ? 25.448 17.663 4.002 1.00 8.12 59 HIS B CA 1
ATOM 2192 C C . HIS B 2 59 ? 25.957 18.652 5.069 1.00 7.09 59 HIS B C 1
ATOM 2193 O O . HIS B 2 59 ? 25.225 19.107 5.932 1.00 8.57 59 HIS B O 1
ATOM 2200 N N . ASN B 2 60 ? 27.264 18.912 4.951 1.00 8.57 60 ASN B N 1
ATOM 2201 C CA . ASN B 2 60 ? 27.939 19.830 5.889 1.00 9.18 60 ASN B CA 1
ATOM 2202 C C . ASN B 2 60 ? 28.662 20.951 5.156 1.00 9.60 60 ASN B C 1
ATOM 2203 O O . ASN B 2 60 ? 29.572 21.564 5.803 1.00 10.89 60 ASN B O 1
ATOM 2208 N N . GLY B 2 61 ? 28.268 21.294 3.983 1.00 9.66 61 GLY B N 1
ATOM 2209 C CA . GLY B 2 61 ? 28.899 22.421 3.265 1.00 11.16 61 GLY B CA 1
ATOM 2210 C C . GLY B 2 61 ? 30.150 22.003 2.572 1.00 11.06 61 GLY B C 1
ATOM 2211 O O . GLY B 2 61 ? 30.711 22.832 1.786 1.00 12.31 61 GLY B O 1
ATOM 2212 N N . VAL B 2 62 ? 30.704 20.830 2.710 1.00 10.03 62 VAL B N 1
ATOM 2213 C CA . VAL B 2 62 ? 31.897 20.315 2.095 1.00 10.20 62 VAL B CA 1
ATOM 2214 C C . VAL B 2 62 ? 31.653 18.977 1.367 1.00 8.99 62 VAL B C 1
ATOM 2215 O O . VAL B 2 62 ? 32.019 18.797 0.244 1.00 10.42 62 VAL B O 1
ATOM 2219 N N . ILE B 2 63 ? 30.977 18.073 2.124 1.00 8.95 63 ILE B N 1
ATOM 2220 C CA . ILE B 2 63 ? 30.591 16.751 1.605 1.00 8.55 63 ILE B CA 1
ATOM 2221 C C . ILE B 2 63 ? 29.086 16.609 1.875 1.00 7.47 63 ILE B C 1
ATOM 2222 O O . ILE B 2 63 ? 28.459 17.286 2.697 1.00 9.07 63 ILE B O 1
ATOM 2227 N N . SER B 2 64 ? 28.482 15.635 1.140 1.00 7.96 64 SER B N 1
ATOM 2228 C CA . SER B 2 64 ? 27.113 15.187 1.424 1.00 8.00 64 SER B CA 1
ATOM 2229 C C . SER B 2 64 ? 27.143 13.663 1.485 1.00 8.22 64 SER B C 1
ATOM 2230 O O . SER B 2 64 ? 28.065 12.982 1.032 1.00 8.08 64 SER B O 1
ATOM 2233 N N . TRP B 2 65 ? 26.038 13.147 2.064 1.00 7.57 65 TRP B N 1
ATOM 2234 C CA . TRP B 2 65 ? 25.941 11.678 2.269 1.00 7.92 65 TRP B CA 1
ATOM 2235 C C . TRP B 2 65 ? 24.487 11.215 2.144 1.00 7.07 65 TRP B C 1
ATOM 2236 O O . TRP B 2 65 ? 23.575 12.022 2.239 1.00 7.18 65 TRP B O 1
ATOM 2247 N N . GLY B 2 66 ? 24.363 9.916 1.996 1.00 7.21 66 GLY B N 1
ATOM 2248 C CA . GLY B 2 66 ? 23.038 9.272 1.950 1.00 5.71 66 GLY B CA 1
ATOM 2249 C C . GLY B 2 66 ? 23.264 7.788 2.036 1.00 7.05 66 GLY B C 1
ATOM 2250 O O . GLY B 2 66 ? 24.367 7.272 2.123 1.00 6.80 66 GLY B O 1
ATOM 2251 N N . SER B 2 67 ? 22.112 7.092 2.050 1.00 6.80 67 SER B N 1
ATOM 2252 C CA . SER B 2 67 ? 22.097 5.656 2.230 1.00 6.88 67 SER B CA 1
ATOM 2253 C C . SER B 2 67 ? 21.003 4.979 1.429 1.00 6.46 67 SER B C 1
ATOM 2254 O O . SER B 2 67 ? 19.970 5.578 1.132 1.00 6.68 67 SER B O 1
ATOM 2257 N N . THR B 2 68 ? 21.231 3.693 1.138 1.00 6.01 68 THR B N 1
ATOM 2258 C CA . THR B 2 68 ? 20.168 2.756 0.732 1.00 5.78 68 THR B CA 1
ATOM 2259 C C . THR B 2 68 ? 20.433 1.488 1.501 1.00 6.38 68 THR B C 1
ATOM 2260 O O . THR B 2 68 ? 21.605 1.151 1.780 1.00 7.10 68 THR B O 1
ATOM 2264 N N . ALA B 2 69 ? 19.436 0.679 1.888 1.00 6.83 69 ALA B N 1
ATOM 2265 C CA . ALA B 2 69 ? 19.735 -0.548 2.613 1.00 6.34 69 ALA B CA 1
ATOM 2266 C C . ALA B 2 69 ? 20.600 -1.480 1.733 1.00 7.27 69 ALA B C 1
ATOM 2267 O O . ALA B 2 69 ? 20.418 -1.622 0.547 1.00 6.75 69 ALA B O 1
ATOM 2269 N N . GLY B 2 70 ? 21.572 -2.114 2.407 1.00 6.70 70 GLY B N 1
ATOM 2270 C CA . GLY B 2 70 ? 22.533 -2.944 1.664 1.00 7.35 70 GLY B CA 1
ATOM 2271 C C . GLY B 2 70 ? 22.063 -4.340 1.383 1.00 6.24 70 GLY B C 1
ATOM 2272 O O . GLY B 2 70 ? 22.455 -4.881 0.323 1.00 7.73 70 GLY B O 1
ATOM 2273 N N A PHE B 2 71 ? 21.346 -4.990 2.274 0.50 6.35 71 PHE B N 1
ATOM 2274 N N B PHE B 2 71 ? 21.364 -5.010 2.283 0.50 6.69 71 PHE B N 1
ATOM 2275 C CA A PHE B 2 71 ? 20.900 -6.360 2.107 0.50 7.06 71 PHE B CA 1
ATOM 2276 C CA B PHE B 2 71 ? 20.927 -6.383 2.044 0.50 7.07 71 PHE B CA 1
ATOM 2277 C C A PHE B 2 71 ? 22.023 -7.361 1.811 0.50 8.21 71 PHE B C 1
ATOM 2278 C C B PHE B 2 71 ? 22.090 -7.326 1.718 0.50 7.77 71 PHE B C 1
ATOM 2279 O O A PHE B 2 71 ? 21.791 -8.306 1.062 0.50 10.23 71 PHE B O 1
ATOM 2280 O O B PHE B 2 71 ? 21.928 -8.299 0.971 0.50 10.00 71 PHE B O 1
ATOM 2295 N N . GLY B 2 72 ? 23.187 -7.191 2.400 1.00 7.91 72 GLY B N 1
ATOM 2296 C CA . GLY B 2 72 ? 24.212 -8.239 2.386 1.00 7.21 72 GLY B CA 1
ATOM 2297 C C . GLY B 2 72 ? 23.810 -9.299 3.373 1.00 8.70 72 GLY B C 1
ATOM 2298 O O . GLY B 2 72 ? 22.908 -9.135 4.209 1.00 10.85 72 GLY B O 1
ATOM 2299 N N . ASP B 2 73 ? 24.449 -10.467 3.316 1.00 8.46 73 ASP B N 1
ATOM 2300 C CA . ASP B 2 73 ? 24.152 -11.578 4.227 1.00 7.98 73 ASP B CA 1
ATOM 2301 C C . ASP B 2 73 ? 25.036 -11.435 5.459 1.00 8.73 73 ASP B C 1
ATOM 2302 O O . ASP B 2 73 ? 26.177 -11.956 5.490 1.00 8.57 73 ASP B O 1
ATOM 2307 N N . ASP B 2 74 ? 24.506 -10.772 6.479 1.00 8.16 74 ASP B N 1
ATOM 2308 C CA . ASP B 2 74 ? 25.221 -10.543 7.745 1.00 8.02 74 ASP B CA 1
ATOM 2309 C C . ASP B 2 74 ? 24.556 -11.313 8.882 1.00 7.89 74 ASP B C 1
ATOM 2310 O O . ASP B 2 74 ? 24.854 -10.992 10.044 1.00 8.64 74 ASP B O 1
ATOM 2315 N N . VAL B 2 75 ? 23.693 -12.286 8.602 1.00 6.64 75 VAL B N 1
ATOM 2316 C CA . VAL B 2 75 ? 22.970 -13.026 9.625 1.00 7.62 75 VAL B CA 1
ATOM 2317 C C . VAL B 2 75 ? 22.943 -14.490 9.225 1.00 8.48 75 VAL B C 1
ATOM 2318 O O . VAL B 2 75 ? 22.519 -14.864 8.123 1.00 7.96 75 VAL B O 1
ATOM 2322 N N . ASP B 2 76 ? 23.424 -15.339 10.154 1.00 8.14 76 ASP B N 1
ATOM 2323 C CA . ASP B 2 76 ? 23.379 -16.800 9.969 1.00 7.99 76 ASP B CA 1
ATOM 2324 C C . ASP B 2 76 ? 22.705 -17.433 11.189 1.00 8.87 76 ASP B C 1
ATOM 2325 O O . ASP B 2 76 ? 22.697 -16.826 12.275 1.00 9.60 76 ASP B O 1
ATOM 2330 N N A ILE B 2 77 ? 22.134 -18.592 11.016 0.50 8.83 77 ILE B N 1
ATOM 2331 N N B ILE B 2 77 ? 22.159 -18.605 11.009 0.50 8.80 77 ILE B N 1
ATOM 2332 C CA A ILE B 2 77 ? 21.429 -19.343 12.050 0.50 8.74 77 ILE B CA 1
ATOM 2333 C CA B ILE B 2 77 ? 21.488 -19.315 12.106 0.50 8.59 77 ILE B CA 1
ATOM 2334 C C A ILE B 2 77 ? 22.263 -20.545 12.474 0.50 8.78 77 ILE B C 1
ATOM 2335 C C B ILE B 2 77 ? 22.364 -20.516 12.455 0.50 8.63 77 ILE B C 1
ATOM 2336 O O A ILE B 2 77 ? 22.585 -21.399 11.651 0.50 9.06 77 ILE B O 1
ATOM 2337 O O B ILE B 2 77 ? 22.914 -21.236 11.620 0.50 8.64 77 ILE B O 1
ATOM 2346 N N . PHE B 2 78 ? 22.508 -20.643 13.779 1.00 9.65 78 PHE B N 1
ATOM 2347 C CA . PHE B 2 78 ? 23.259 -21.795 14.326 1.00 9.31 78 PHE B CA 1
ATOM 2348 C C . PHE B 2 78 ? 22.250 -22.723 15.008 1.00 10.59 78 PHE B C 1
ATOM 2349 O O . PHE B 2 78 ? 21.418 -22.328 15.816 1.00 11.32 78 PHE B O 1
ATOM 2357 N N . ALA B 2 79 ? 22.335 -23.990 14.608 1.00 10.84 79 ALA B N 1
ATOM 2358 C CA . ALA B 2 79 ? 21.522 -25.082 15.165 1.00 11.38 79 ALA B CA 1
ATOM 2359 C C . ALA B 2 79 ? 22.231 -25.670 16.389 1.00 10.97 79 ALA B C 1
ATOM 2360 O O . ALA B 2 79 ? 23.237 -26.354 16.229 1.00 13.17 79 ALA B O 1
ATOM 2362 N N . GLU B 2 80 ? 21.746 -25.294 17.541 1.00 10.84 80 GLU B N 1
ATOM 2363 C CA . GLU B 2 80 ? 22.370 -25.718 18.815 1.00 13.18 80 GLU B CA 1
ATOM 2364 C C . GLU B 2 80 ? 21.902 -27.145 19.181 1.00 14.19 80 GLU B C 1
ATOM 2365 O O . GLU B 2 80 ? 20.731 -27.437 19.114 1.00 15.11 80 GLU B O 1
ATOM 2371 N N . ARG B 2 81 ? 22.886 -27.888 19.685 1.00 14.46 81 ARG B N 1
ATOM 2372 C CA . ARG B 2 81 ? 22.631 -29.278 20.144 1.00 15.68 81 ARG B CA 1
ATOM 2373 C C . ARG B 2 81 ? 22.239 -29.205 21.614 1.00 14.49 81 ARG B C 1
ATOM 2374 O O . ARG B 2 81 ? 22.989 -28.763 22.485 1.00 17.62 81 ARG B O 1
ATOM 2382 N N . LEU B 2 82 ? 20.995 -29.632 21.835 1.00 17.27 82 LEU B N 1
ATOM 2383 C CA . LEU B 2 82 ? 20.414 -29.678 23.178 1.00 16.37 82 LEU B CA 1
ATOM 2384 C C . LEU B 2 82 ? 20.439 -31.152 23.701 1.00 19.58 82 LEU B C 1
ATOM 2385 O O . LEU B 2 82 ? 20.773 -32.101 22.988 1.00 21.70 82 LEU B O 1
ATOM 2390 N N . SER B 2 83 ? 20.039 -31.255 24.956 1.00 21.18 83 SER B N 1
ATOM 2391 C CA . SER B 2 83 ? 19.919 -32.600 25.567 1.00 21.61 83 SER B CA 1
ATOM 2392 C C . SER B 2 83 ? 18.774 -32.535 26.554 1.00 20.77 83 SER B C 1
ATOM 2393 O O . SER B 2 83 ? 18.648 -31.652 27.381 1.00 21.24 83 SER B O 1
ATOM 2396 N N . ALA B 2 84 ? 17.931 -33.583 26.513 1.00 26.40 84 ALA B N 1
ATOM 2397 C CA . ALA B 2 84 ? 16.819 -33.673 27.470 1.00 27.12 84 ALA B CA 1
ATOM 2398 C C . ALA B 2 84 ? 17.348 -33.930 28.871 1.00 25.54 84 ALA B C 1
ATOM 2399 O O . ALA B 2 84 ? 16.737 -33.558 29.872 1.00 27.98 84 ALA B O 1
ATOM 2401 N N A GLU B 2 85 ? 18.570 -34.433 29.012 0.50 23.16 85 GLU B N 1
ATOM 2402 N N B GLU B 2 85 ? 18.519 -34.547 28.938 0.50 24.89 85 GLU B N 1
ATOM 2403 C CA A GLU B 2 85 ? 19.184 -34.637 30.313 0.50 23.98 85 GLU B CA 1
ATOM 2404 C CA B GLU B 2 85 ? 19.205 -34.864 30.185 0.50 26.10 85 GLU B CA 1
ATOM 2405 C C A GLU B 2 85 ? 19.680 -33.334 30.925 0.50 26.25 85 GLU B C 1
ATOM 2406 C C B GLU B 2 85 ? 19.741 -33.589 30.811 0.50 26.62 85 GLU B C 1
ATOM 2407 O O A GLU B 2 85 ? 19.811 -33.252 32.150 0.50 25.63 85 GLU B O 1
ATOM 2408 O O B GLU B 2 85 ? 19.816 -33.518 32.045 0.50 25.07 85 GLU B O 1
ATOM 2419 N N A LYS B 2 86 ? 19.968 -32.298 30.134 0.50 24.72 86 LYS B N 1
ATOM 2420 N N B LYS B 2 86 ? 19.944 -32.471 30.093 0.50 25.90 86 LYS B N 1
ATOM 2421 C CA A LYS B 2 86 ? 20.510 -31.045 30.647 0.50 26.55 86 LYS B CA 1
ATOM 2422 C CA B LYS B 2 86 ? 20.422 -31.202 30.608 0.50 26.32 86 LYS B CA 1
ATOM 2423 C C A LYS B 2 86 ? 19.727 -29.860 30.093 0.50 27.00 86 LYS B C 1
ATOM 2424 C C B LYS B 2 86 ? 19.685 -29.993 30.028 0.50 26.81 86 LYS B C 1
ATOM 2425 O O A LYS B 2 86 ? 20.190 -29.073 29.254 0.50 24.54 86 LYS B O 1
ATOM 2426 O O B LYS B 2 86 ? 20.194 -29.200 29.218 0.50 25.33 86 LYS B O 1
ATOM 2437 N N . PRO B 2 87 ? 18.502 -29.703 30.551 1.00 26.84 87 PRO B N 1
ATOM 2438 C CA . PRO B 2 87 ? 17.632 -28.628 30.098 1.00 27.01 87 PRO B CA 1
ATOM 2439 C C . PRO B 2 87 ? 18.308 -27.295 30.297 1.00 26.00 87 PRO B C 1
ATOM 2440 O O . PRO B 2 87 ? 18.846 -27.019 31.371 1.00 26.37 87 PRO B O 1
ATOM 2444 N N . GLY B 2 88 ? 18.308 -26.419 29.282 1.00 22.66 88 GLY B N 1
ATOM 2445 C CA . GLY B 2 88 ? 18.931 -25.114 29.433 1.00 20.21 88 GLY B CA 1
ATOM 2446 C C . GLY B 2 88 ? 20.414 -25.033 29.099 1.00 17.56 88 GLY B C 1
ATOM 2447 O O . GLY B 2 88 ? 21.066 -24.032 29.338 1.00 19.45 88 GLY B O 1
ATOM 2448 N N . TYR B 2 89 ? 21.013 -26.115 28.640 1.00 18.26 89 TYR B N 1
ATOM 2449 C CA . TYR B 2 89 ? 22.376 -26.245 28.233 1.00 18.57 89 TYR B CA 1
ATOM 2450 C C . TYR B 2 89 ? 22.447 -26.586 26.731 1.00 17.70 89 TYR B C 1
ATOM 2451 O O . TYR B 2 89 ? 21.494 -27.112 26.156 1.00 18.16 89 TYR B O 1
ATOM 2460 N N . TYR B 2 90 ? 23.605 -26.312 26.149 1.00 16.12 90 TYR B N 1
ATOM 2461 C CA . TYR B 2 90 ? 23.895 -26.662 24.786 1.00 15.40 90 TYR B CA 1
ATOM 2462 C C . TYR B 2 90 ? 25.353 -27.099 24.687 1.00 15.36 90 TYR B C 1
ATOM 2463 O O . TYR B 2 90 ? 26.189 -26.680 25.488 1.00 15.39 90 TYR B O 1
ATOM 2472 N N . LEU B 2 91 ? 25.635 -27.896 23.675 1.00 14.16 91 LEU B N 1
ATOM 2473 C CA . LEU B 2 91 ? 26.950 -28.452 23.470 1.00 16.46 91 LEU B CA 1
ATOM 2474 C C . LEU B 2 91 ? 27.796 -27.505 22.650 1.00 15.83 91 LEU B C 1
ATOM 2475 O O . LEU B 2 91 ? 27.417 -27.194 21.487 1.00 15.42 91 LEU B O 1
ATOM 2480 N N . HIS B 2 92 ? 28.906 -27.058 23.127 1.00 15.85 92 HIS B N 1
ATOM 2481 C CA . HIS B 2 92 ? 29.775 -26.138 22.411 1.00 15.31 92 HIS B CA 1
ATOM 2482 C C . HIS B 2 92 ? 31.229 -26.398 22.759 1.00 18.07 92 HIS B C 1
ATOM 2483 O O . HIS B 2 92 ? 31.584 -26.469 23.947 1.00 18.06 92 HIS B O 1
ATOM 2490 N N . ASN B 2 93 ? 32.027 -26.739 21.776 1.00 18.75 93 ASN B N 1
ATOM 2491 C CA . ASN B 2 93 ? 33.429 -27.082 21.899 1.00 20.89 93 ASN B CA 1
ATOM 2492 C C . ASN B 2 93 ? 33.658 -28.171 22.949 1.00 21.59 93 ASN B C 1
ATOM 2493 O O . ASN B 2 93 ? 34.582 -28.028 23.764 1.00 24.61 93 ASN B O 1
ATOM 2498 N N . GLY B 2 94 ? 32.871 -29.212 22.891 1.00 20.87 94 GLY B N 1
ATOM 2499 C CA . GLY B 2 94 ? 33.038 -30.395 23.746 1.00 25.34 94 GLY B CA 1
ATOM 2500 C C . GLY B 2 94 ? 32.511 -30.288 25.151 1.00 27.78 94 GLY B C 1
ATOM 2501 O O . GLY B 2 94 ? 32.663 -31.231 25.957 1.00 27.36 94 GLY B O 1
ATOM 2502 N N . LYS B 2 95 ? 31.900 -29.197 25.546 1.00 21.18 95 LYS B N 1
ATOM 2503 C CA . LYS B 2 95 ? 31.338 -28.960 26.854 1.00 20.49 95 LYS B CA 1
ATOM 2504 C C . LYS B 2 95 ? 29.883 -28.582 26.830 1.00 20.16 95 LYS B C 1
ATOM 2505 O O . LYS B 2 95 ? 29.386 -27.919 25.860 1.00 19.51 95 LYS B O 1
ATOM 2511 N N . TRP B 2 96 ? 29.095 -28.893 27.823 1.00 17.94 96 TRP B N 1
ATOM 2512 C CA . TRP B 2 96 ? 27.697 -28.515 27.978 1.00 19.26 96 TRP B CA 1
ATOM 2513 C C . TRP B 2 96 ? 27.731 -27.161 28.686 1.00 22.75 96 TRP B C 1
ATOM 2514 O O . TRP B 2 96 ? 28.222 -26.993 29.797 1.00 22.83 96 TRP B O 1
ATOM 2525 N N . VAL B 2 97 ? 27.303 -26.135 27.946 1.00 18.35 97 VAL B N 1
ATOM 2526 C CA . VAL B 2 97 ? 27.405 -24.726 28.342 1.00 18.36 97 VAL B CA 1
ATOM 2527 C C . VAL B 2 97 ? 26.038 -24.231 28.733 1.00 16.29 97 VAL B C 1
ATOM 2528 O O . VAL B 2 97 ? 25.045 -24.593 28.039 1.00 17.54 97 VAL B O 1
ATOM 2532 N N . LYS B 2 98 ? 25.921 -23.423 29.770 1.00 16.92 98 LYS B N 1
ATOM 2533 C CA . LYS B 2 98 ? 24.631 -22.907 30.147 1.00 17.39 98 LYS B CA 1
ATOM 2534 C C . LYS B 2 98 ? 24.180 -21.764 29.212 1.00 14.21 98 LYS B C 1
ATOM 2535 O O . LYS B 2 98 ? 24.960 -20.849 28.994 1.00 18.40 98 LYS B O 1
ATOM 2541 N N . MET B 2 99 ? 22.931 -21.869 28.827 1.00 17.01 99 MET B N 1
ATOM 2542 C CA . MET B 2 99 ? 22.437 -20.700 28.059 1.00 16.66 99 MET B CA 1
ATOM 2543 C C . MET B 2 99 ? 22.192 -19.544 28.998 1.00 15.86 99 MET B C 1
ATOM 2544 O O . MET B 2 99 ? 21.883 -19.731 30.205 1.00 18.40 99 MET B O 1
ATOM 2549 N N A LEU B 2 100 ? 22.292 -18.317 28.507 0.70 14.68 100 LEU B N 1
ATOM 2550 N N B LEU B 2 100 ? 22.231 -18.318 28.474 0.30 15.23 100 LEU B N 1
ATOM 2551 C CA A LEU B 2 100 ? 21.894 -17.148 29.240 0.70 13.23 100 LEU B CA 1
ATOM 2552 C CA B LEU B 2 100 ? 21.835 -17.143 29.218 0.30 12.87 100 LEU B CA 1
ATOM 2553 C C A LEU B 2 100 ? 20.379 -17.010 29.113 0.70 12.58 100 LEU B C 1
ATOM 2554 C C B LEU B 2 100 ? 20.296 -17.127 29.106 0.30 12.64 100 LEU B C 1
ATOM 2555 O O A LEU B 2 100 ? 19.813 -17.315 28.039 0.70 14.53 100 LEU B O 1
ATOM 2556 O O B LEU B 2 100 ? 19.721 -17.635 28.124 0.30 11.20 100 LEU B O 1
ATOM 2565 N N . SER B 2 101 ? 19.611 -16.605 30.112 1.00 12.64 101 SER B N 1
ATOM 2566 C CA . SER B 2 101 ? 18.185 -16.439 30.031 1.00 14.39 101 SER B CA 1
ATOM 2567 C C . SER B 2 101 ? 17.758 -15.213 30.798 1.00 12.81 101 SER B C 1
ATOM 2568 O O . SER B 2 101 ? 18.447 -14.763 31.743 1.00 15.08 101 SER B O 1
ATOM 2571 N N . ARG B 2 102 ? 16.628 -14.657 30.435 1.00 12.17 102 ARG B N 1
ATOM 2572 C CA . ARG B 2 102 ? 15.998 -13.587 31.195 1.00 11.53 102 ARG B CA 1
ATOM 2573 C C . ARG B 2 102 ? 14.485 -13.734 31.112 1.00 13.80 102 ARG B C 1
ATOM 2574 O O . ARG B 2 102 ? 13.947 -14.190 30.126 1.00 14.69 102 ARG B O 1
ATOM 2582 N N . GLU B 2 103 ? 13.827 -13.277 32.203 1.00 14.50 103 GLU B N 1
ATOM 2583 C CA . GLU B 2 103 ? 12.369 -13.306 32.184 1.00 13.85 103 GLU B CA 1
ATOM 2584 C C . GLU B 2 103 ? 11.861 -11.915 31.835 1.00 13.80 103 GLU B C 1
ATOM 2585 O O . GLU B 2 103 ? 12.390 -10.865 32.261 1.00 15.54 103 GLU B O 1
ATOM 2591 N N . GLU B 2 104 ? 10.794 -11.871 31.072 1.00 12.98 104 GLU B N 1
ATOM 2592 C CA . GLU B 2 104 ? 10.147 -10.617 30.701 1.00 13.39 104 GLU B CA 1
ATOM 2593 C C . GLU B 2 104 ? 8.632 -10.720 30.958 1.00 13.26 104 GLU B C 1
ATOM 2594 O O . GLU B 2 104 ? 8.038 -11.768 30.679 1.00 16.06 104 GLU B O 1
ATOM 2600 N N . THR B 2 105 ? 8.086 -9.634 31.453 1.00 13.25 105 THR B N 1
ATOM 2601 C CA . THR B 2 105 ? 6.651 -9.586 31.704 1.00 13.74 105 THR B CA 1
ATOM 2602 C C . THR B 2 105 ? 6.080 -8.495 30.834 1.00 13.37 105 THR B C 1
ATOM 2603 O O . THR B 2 105 ? 6.511 -7.323 30.887 1.00 12.60 105 THR B O 1
ATOM 2607 N N . ILE B 2 106 ? 5.080 -8.812 30.021 1.00 12.49 106 ILE B N 1
ATOM 2608 C CA . ILE B 2 106 ? 4.336 -7.932 29.205 1.00 12.37 106 ILE B CA 1
ATOM 2609 C C . ILE B 2 106 ? 3.121 -7.406 30.002 1.00 15.06 106 ILE B C 1
ATOM 2610 O O . ILE B 2 106 ? 2.215 -8.221 30.265 1.00 14.98 106 ILE B O 1
ATOM 2615 N N . THR B 2 107 ? 3.126 -6.143 30.366 1.00 12.28 107 THR B N 1
ATOM 2616 C CA . THR B 2 107 ? 1.944 -5.555 31.045 1.00 13.34 107 THR B CA 1
ATOM 2617 C C . THR B 2 107 ? 0.948 -5.218 29.970 1.00 14.40 107 THR B C 1
ATOM 2618 O O . THR B 2 107 ? 1.326 -4.811 28.840 1.00 13.40 107 THR B O 1
ATOM 2622 N N . VAL B 2 108 ? -0.345 -5.400 30.194 1.00 13.59 108 VAL B N 1
ATOM 2623 C CA . VAL B 2 108 ? -1.371 -5.275 29.204 1.00 15.15 108 VAL B CA 1
ATOM 2624 C C . VAL B 2 108 ? -2.509 -4.349 29.603 1.00 12.99 108 VAL B C 1
ATOM 2625 O O . VAL B 2 108 ? -3.166 -4.717 30.653 1.00 15.44 108 VAL B O 1
ATOM 2629 N N A LYS B 2 109 ? -2.799 -3.300 28.899 0.50 13.65 109 LYS B N 1
ATOM 2630 N N B LYS B 2 109 ? -2.764 -3.288 28.903 0.50 14.05 109 LYS B N 1
ATOM 2631 C CA A LYS B 2 109 ? -3.917 -2.414 29.211 0.50 13.91 109 LYS B CA 1
ATOM 2632 C CA B LYS B 2 109 ? -3.896 -2.426 29.248 0.50 14.77 109 LYS B CA 1
ATOM 2633 C C A LYS B 2 109 ? -5.234 -3.183 29.099 0.50 12.77 109 LYS B C 1
ATOM 2634 C C B LYS B 2 109 ? -5.152 -3.295 29.152 0.50 13.69 109 LYS B C 1
ATOM 2635 O O A LYS B 2 109 ? -5.615 -3.693 28.045 0.50 9.17 109 LYS B O 1
ATOM 2636 O O B LYS B 2 109 ? -5.245 -4.235 28.357 0.50 13.41 109 LYS B O 1
ATOM 2647 N N . ASN B 2 110 ? -5.914 -3.264 30.270 1.00 14.04 110 ASN B N 1
ATOM 2648 C CA . ASN B 2 110 ? -7.216 -3.962 30.377 1.00 13.89 110 ASN B CA 1
ATOM 2649 C C . ASN B 2 110 ? -7.046 -5.433 30.157 1.00 13.06 110 ASN B C 1
ATOM 2650 O O . ASN B 2 110 ? -8.033 -6.131 29.748 1.00 15.25 110 ASN B O 1
ATOM 2655 N N . GLY B 2 111 ? -5.974 -6.092 30.489 1.00 12.53 111 GLY B N 1
ATOM 2656 C CA . GLY B 2 111 ? -5.750 -7.463 30.463 1.00 13.65 111 GLY B CA 1
ATOM 2657 C C . GLY B 2 111 ? -4.748 -7.995 31.449 1.00 13.11 111 GLY B C 1
ATOM 2658 O O . GLY B 2 111 ? -4.131 -7.183 32.201 1.00 13.60 111 GLY B O 1
ATOM 2659 N N . GLN B 2 112 ? -4.556 -9.269 31.474 1.00 13.07 112 GLN B N 1
ATOM 2660 C CA . GLN B 2 112 ? -3.636 -9.959 32.337 1.00 13.29 112 GLN B CA 1
ATOM 2661 C C . GLN B 2 112 ? -2.216 -9.957 31.777 1.00 16.44 112 GLN B C 1
ATOM 2662 O O . GLN B 2 112 ? -2.020 -10.260 30.563 1.00 16.94 112 GLN B O 1
ATOM 2668 N N . ALA B 2 113 ? -1.246 -9.696 32.616 1.00 15.18 113 ALA B N 1
ATOM 2669 C CA . ALA B 2 113 ? 0.160 -9.702 32.144 1.00 14.62 113 ALA B CA 1
ATOM 2670 C C . ALA B 2 113 ? 0.589 -11.112 31.808 1.00 16.33 113 ALA B C 1
ATOM 2671 O O . ALA B 2 113 ? 0.130 -12.138 32.302 1.00 19.00 113 ALA B O 1
ATOM 2673 N N A GLU B 2 114 ? 1.555 -11.166 30.864 0.50 15.14 114 GLU B N 1
ATOM 2674 N N B GLU B 2 114 ? 1.557 -11.171 30.867 0.50 15.43 114 GLU B N 1
ATOM 2675 C CA A GLU B 2 114 ? 2.121 -12.414 30.365 0.50 16.55 114 GLU B CA 1
ATOM 2676 C CA B GLU B 2 114 ? 2.103 -12.448 30.419 0.50 17.10 114 GLU B CA 1
ATOM 2677 C C A GLU B 2 114 ? 3.626 -12.438 30.590 0.50 16.34 114 GLU B C 1
ATOM 2678 C C B GLU B 2 114 ? 3.613 -12.423 30.642 0.50 16.31 114 GLU B C 1
ATOM 2679 O O A GLU B 2 114 ? 4.344 -11.482 30.214 0.50 17.64 114 GLU B O 1
ATOM 2680 O O B GLU B 2 114 ? 4.283 -11.558 30.037 0.50 18.40 114 GLU B O 1
ATOM 2691 N N . THR B 2 115 ? 4.119 -13.504 31.186 1.00 17.01 115 THR B N 1
ATOM 2692 C CA . THR B 2 115 ? 5.555 -13.640 31.456 1.00 17.24 115 THR B CA 1
ATOM 2693 C C . THR B 2 115 ? 6.128 -14.740 30.598 1.00 18.49 115 THR B C 1
ATOM 2694 O O . THR B 2 115 ? 5.462 -15.759 30.352 1.00 18.95 115 THR B O 1
ATOM 2698 N N . PHE B 2 116 ? 7.333 -14.525 30.049 1.00 14.92 116 PHE B N 1
ATOM 2699 C CA . PHE B 2 116 ? 8.003 -15.535 29.206 1.00 16.23 116 PHE B CA 1
ATOM 2700 C C . PHE B 2 116 ? 9.502 -15.349 29.392 1.00 14.68 116 PHE B C 1
ATOM 2701 O O . PHE B 2 116 ? 9.956 -14.360 29.973 1.00 15.91 116 PHE B O 1
ATOM 2709 N N . THR B 2 117 ? 10.268 -16.315 28.869 1.00 13.82 117 THR B N 1
ATOM 2710 C CA . THR B 2 117 ? 11.719 -16.282 28.985 1.00 13.89 117 THR B CA 1
ATOM 2711 C C . THR B 2 117 ? 12.333 -16.128 27.587 1.00 12.91 117 THR B C 1
ATOM 2712 O O . THR B 2 117 ? 11.895 -16.753 26.621 1.00 14.27 117 THR B O 1
ATOM 2716 N N . VAL B 2 118 ? 13.391 -15.332 27.542 1.00 11.43 118 VAL B N 1
ATOM 2717 C CA . VAL B 2 118 ? 14.216 -15.200 26.316 1.00 11.15 118 VAL B CA 1
ATOM 2718 C C . VAL B 2 118 ? 15.524 -15.901 26.632 1.00 11.68 118 VAL B C 1
ATOM 2719 O O . VAL B 2 118 ? 16.096 -15.701 27.717 1.00 12.54 118 VAL B O 1
ATOM 2723 N N . TRP B 2 119 ? 16.022 -16.747 25.764 1.00 11.51 119 TRP B N 1
ATOM 2724 C CA . TRP B 2 119 ? 17.195 -17.546 25.862 1.00 11.66 119 TRP B CA 1
ATOM 2725 C C . TRP B 2 119 ? 18.263 -17.091 24.874 1.00 10.89 119 TRP B C 1
ATOM 2726 O O . TRP B 2 119 ? 17.924 -16.700 23.739 1.00 11.83 119 TRP B O 1
ATOM 2737 N N . ARG B 2 120 ? 19.535 -17.179 25.211 1.00 12.10 120 ARG B N 1
ATOM 2738 C CA . ARG B 2 120 ? 20.636 -16.729 24.383 1.00 10.51 120 ARG B CA 1
ATOM 2739 C C . ARG B 2 120 ? 21.828 -17.616 24.517 1.00 12.29 120 ARG B C 1
ATOM 2740 O O . ARG B 2 120 ? 22.158 -18.077 25.644 1.00 12.02 120 ARG B O 1
ATOM 2748 N N . THR B 2 121 ? 22.527 -17.927 23.456 1.00 9.85 121 THR B N 1
ATOM 2749 C CA . THR B 2 121 ? 23.738 -18.709 23.450 1.00 11.20 121 THR B CA 1
ATOM 2750 C C . THR B 2 121 ? 24.874 -17.832 22.986 1.00 10.88 121 THR B C 1
ATOM 2751 O O . THR B 2 121 ? 24.724 -16.634 22.615 1.00 10.55 121 THR B O 1
ATOM 2755 N N . VAL B 2 122 ? 26.065 -18.374 22.850 1.00 10.69 122 VAL B N 1
ATOM 2756 C CA . VAL B 2 122 ? 27.222 -17.695 22.274 1.00 11.75 122 VAL B CA 1
ATOM 2757 C C . VAL B 2 122 ? 26.909 -17.214 20.842 1.00 11.66 122 VAL B C 1
ATOM 2758 O O . VAL B 2 122 ? 27.589 -16.318 20.362 1.00 14.69 122 VAL B O 1
ATOM 2762 N N A HIS B 2 123 ? 25.958 -17.823 20.149 0.50 10.62 123 HIS B N 1
ATOM 2763 N N B HIS B 2 123 ? 25.963 -17.831 20.171 0.50 10.32 123 HIS B N 1
ATOM 2764 C CA A HIS B 2 123 ? 25.638 -17.406 18.766 0.50 10.19 123 HIS B CA 1
ATOM 2765 C CA B HIS B 2 123 ? 25.624 -17.426 18.787 0.50 10.90 123 HIS B CA 1
ATOM 2766 C C A HIS B 2 123 ? 24.377 -16.566 18.651 0.50 10.63 123 HIS B C 1
ATOM 2767 C C B HIS B 2 123 ? 24.677 -16.251 18.772 0.50 11.69 123 HIS B C 1
ATOM 2768 O O A HIS B 2 123 ? 23.869 -16.329 17.536 0.50 9.08 123 HIS B O 1
ATOM 2769 O O B HIS B 2 123 ? 24.718 -15.450 17.824 0.50 12.87 123 HIS B O 1
ATOM 2782 N N . GLY B 2 124 ? 23.775 -16.111 19.718 1.00 10.19 124 GLY B N 1
ATOM 2783 C CA . GLY B 2 124 ? 22.701 -15.167 19.695 1.00 9.02 124 GLY B CA 1
ATOM 2784 C C . GLY B 2 124 ? 21.455 -15.611 20.389 1.00 9.34 124 GLY B C 1
ATOM 2785 O O . GLY B 2 124 ? 21.430 -16.674 21.056 1.00 10.31 124 GLY B O 1
ATOM 2786 N N A ASN B 2 125 ? 20.367 -14.861 20.288 0.60 9.10 125 ASN B N 1
ATOM 2787 N N B ASN B 2 125 ? 20.375 -14.855 20.281 0.40 9.10 125 ASN B N 1
ATOM 2788 C CA A ASN B 2 125 ? 19.119 -15.268 20.922 0.60 9.98 125 ASN B CA 1
ATOM 2789 C CA B ASN B 2 125 ? 19.102 -15.192 20.907 0.40 9.54 125 ASN B CA 1
ATOM 2790 C C A ASN B 2 125 ? 18.521 -16.474 20.184 0.60 10.56 125 ASN B C 1
ATOM 2791 C C B ASN B 2 125 ? 18.429 -16.366 20.196 0.40 10.44 125 ASN B C 1
ATOM 2792 O O A ASN B 2 125 ? 18.684 -16.635 18.947 0.60 9.95 125 ASN B O 1
ATOM 2793 O O B ASN B 2 125 ? 18.427 -16.449 18.951 0.40 9.96 125 ASN B O 1
ATOM 2802 N N A ILE B 2 126 ? 17.779 -17.257 20.949 0.50 11.09 126 ILE B N 1
ATOM 2803 N N B ILE B 2 126 ? 17.856 -17.284 20.961 0.50 11.28 126 ILE B N 1
ATOM 2804 C CA A ILE B 2 126 ? 17.095 -18.432 20.394 0.50 11.32 126 ILE B CA 1
ATOM 2805 C CA B ILE B 2 126 ? 17.168 -18.452 20.372 0.50 11.84 126 ILE B CA 1
ATOM 2806 C C A ILE B 2 126 ? 15.778 -17.983 19.785 0.50 13.11 126 ILE B C 1
ATOM 2807 C C B ILE B 2 126 ? 15.833 -18.019 19.791 0.50 13.07 126 ILE B C 1
ATOM 2808 O O A ILE B 2 126 ? 14.988 -17.290 20.425 0.50 14.57 126 ILE B O 1
ATOM 2809 O O B ILE B 2 126 ? 15.020 -17.395 20.478 0.50 14.20 126 ILE B O 1
ATOM 2818 N N . LEU B 2 127 ? 15.581 -18.402 18.543 1.00 12.23 127 LEU B N 1
ATOM 2819 C CA . LEU B 2 127 ? 14.382 -18.055 17.815 1.00 14.49 127 LEU B CA 1
ATOM 2820 C C . LEU B 2 127 ? 13.280 -19.086 17.975 1.00 18.03 127 LEU B C 1
ATOM 2821 O O . LEU B 2 127 ? 12.106 -18.741 18.035 1.00 21.02 127 LEU B O 1
ATOM 2826 N N . GLN B 2 128 ? 13.714 -20.334 17.931 1.00 17.26 128 GLN B N 1
ATOM 2827 C CA . GLN B 2 128 ? 12.767 -21.465 18.044 1.00 20.41 128 GLN B CA 1
ATOM 2828 C C . GLN B 2 128 ? 13.565 -22.711 18.397 1.00 20.06 128 GLN B C 1
ATOM 2829 O O . GLN B 2 128 ? 14.774 -22.780 18.267 1.00 17.28 128 GLN B O 1
ATOM 2835 N N . THR B 2 129 ? 12.791 -23.662 18.942 1.00 22.87 129 THR B N 1
ATOM 2836 C CA . THR B 2 129 ? 13.346 -24.923 19.403 1.00 26.70 129 THR B CA 1
ATOM 2837 C C . THR B 2 129 ? 12.499 -26.097 18.910 1.00 29.64 129 THR B C 1
ATOM 2838 O O . THR B 2 129 ? 11.275 -26.002 18.921 1.00 28.98 129 THR B O 1
ATOM 2842 N N . ASP B 2 130 ? 13.180 -27.154 18.531 1.00 30.09 130 ASP B N 1
ATOM 2843 C CA . ASP B 2 130 ? 12.559 -28.404 18.087 1.00 33.93 130 ASP B CA 1
ATOM 2844 C C . ASP B 2 130 ? 12.943 -29.480 19.100 1.00 34.79 130 ASP B C 1
ATOM 2845 O O . ASP B 2 130 ? 14.033 -30.051 19.090 1.00 34.69 130 ASP B O 1
ATOM 2850 N N . GLN B 2 131 ? 12.027 -29.783 20.019 1.00 40.73 131 GLN B N 1
ATOM 2851 C CA . GLN B 2 131 ? 12.262 -30.778 21.060 1.00 43.86 131 GLN B CA 1
ATOM 2852 C C . GLN B 2 131 ? 12.358 -32.201 20.516 1.00 44.60 131 GLN B C 1
ATOM 2853 O O . GLN B 2 131 ? 12.975 -33.087 21.108 1.00 45.06 131 GLN B O 1
ATOM 2859 N N . THR B 2 132 ? 11.752 -32.411 19.353 1.00 44.01 132 THR B N 1
ATOM 2860 C CA . THR B 2 132 ? 11.834 -33.721 18.690 1.00 45.83 132 THR B CA 1
ATOM 2861 C C . THR B 2 132 ? 13.288 -34.000 18.317 1.00 43.54 132 THR B C 1
ATOM 2862 O O . THR B 2 132 ? 13.786 -35.091 18.608 1.00 46.21 132 THR B O 1
ATOM 2866 N N . THR B 2 133 ? 13.990 -33.039 17.715 1.00 38.13 133 THR B N 1
ATOM 2867 C CA . THR B 2 133 ? 15.384 -33.241 17.357 1.00 33.56 133 THR B CA 1
ATOM 2868 C C . THR B 2 133 ? 16.332 -32.699 18.423 1.00 29.91 133 THR B C 1
ATOM 2869 O O . THR B 2 133 ? 17.551 -32.855 18.312 1.00 30.02 133 THR B O 1
ATOM 2873 N N . GLN B 2 134 ? 15.800 -32.099 19.474 1.00 27.94 134 GLN B N 1
ATOM 2874 C CA . GLN B 2 134 ? 16.607 -31.512 20.542 1.00 28.50 134 GLN B CA 1
ATOM 2875 C C . GLN B 2 134 ? 17.604 -30.520 19.929 1.00 23.56 134 GLN B C 1
ATOM 2876 O O . GLN B 2 134 ? 18.816 -30.628 20.029 1.00 23.68 134 GLN B O 1
ATOM 2882 N N . THR B 2 135 ? 16.993 -29.571 19.209 1.00 22.00 135 THR B N 1
ATOM 2883 C CA . THR B 2 135 ? 17.760 -28.536 18.519 1.00 20.82 135 THR B CA 1
ATOM 2884 C C . THR B 2 135 ? 17.121 -27.177 18.806 1.00 19.36 135 THR B C 1
ATOM 2885 O O . THR B 2 135 ? 15.909 -27.010 18.769 1.00 22.42 135 THR B O 1
ATOM 2889 N N . ALA B 2 136 ? 17.941 -26.180 19.146 1.00 15.76 136 ALA B N 1
ATOM 2890 C CA . ALA B 2 136 ? 17.484 -24.795 19.310 1.00 16.20 136 ALA B CA 1
ATOM 2891 C C . ALA B 2 136 ? 18.202 -23.944 18.242 1.00 13.15 136 ALA B C 1
ATOM 2892 O O . ALA B 2 136 ? 19.415 -24.067 18.074 1.00 17.51 136 ALA B O 1
ATOM 2894 N N . TYR B 2 137 ? 17.479 -23.039 17.625 1.00 12.52 137 TYR B N 1
ATOM 2895 C CA . TYR B 2 137 ? 18.085 -22.195 16.570 1.00 10.69 137 TYR B CA 1
ATOM 2896 C C . TYR B 2 137 ? 18.385 -20.811 17.083 1.00 9.73 137 TYR B C 1
ATOM 2897 O O . TYR B 2 137 ? 17.466 -20.123 17.512 1.00 12.41 137 TYR B O 1
ATOM 2906 N N . ALA B 2 138 ? 19.667 -20.445 17.003 1.00 9.34 138 ALA B N 1
ATOM 2907 C CA . ALA B 2 138 ? 20.134 -19.150 17.492 1.00 10.35 138 ALA B CA 1
ATOM 2908 C C . ALA B 2 138 ? 20.492 -18.254 16.305 1.00 9.62 138 ALA B C 1
ATOM 2909 O O . ALA B 2 138 ? 21.091 -18.689 15.333 1.00 11.10 138 ALA B O 1
ATOM 2911 N N . LYS B 2 139 ? 20.102 -16.989 16.409 1.00 9.82 139 LYS B N 1
ATOM 2912 C CA . LYS B 2 139 ? 20.327 -16.044 15.292 1.00 9.61 139 LYS B CA 1
ATOM 2913 C C . LYS B 2 139 ? 21.551 -15.203 15.514 1.00 9.47 139 LYS B C 1
ATOM 2914 O O . LYS B 2 139 ? 21.615 -14.389 16.451 1.00 10.64 139 LYS B O 1
ATOM 2920 N N A SER B 2 140 ? 22.598 -15.368 14.727 0.50 8.91 140 SER B N 1
ATOM 2921 N N B SER B 2 140 ? 22.539 -15.420 14.680 0.50 9.85 140 SER B N 1
ATOM 2922 C CA A SER B 2 140 ? 23.835 -14.631 14.870 0.50 7.69 140 SER B CA 1
ATOM 2923 C CA B SER B 2 140 ? 23.812 -14.712 14.779 0.50 9.00 140 SER B CA 1
ATOM 2924 C C A SER B 2 140 ? 24.003 -13.530 13.816 0.50 8.54 140 SER B C 1
ATOM 2925 C C B SER B 2 140 ? 23.768 -13.496 13.877 0.50 9.03 140 SER B C 1
ATOM 2926 O O A SER B 2 140 ? 24.111 -13.746 12.616 0.50 8.16 140 SER B O 1
ATOM 2927 O O B SER B 2 140 ? 23.491 -13.583 12.693 0.50 9.08 140 SER B O 1
ATOM 2932 N N . ARG B 2 141 ? 24.153 -12.330 14.375 1.00 10.21 141 ARG B N 1
ATOM 2933 C CA . ARG B 2 141 ? 24.320 -11.133 13.593 1.00 9.54 141 ARG B CA 1
ATOM 2934 C C . ARG B 2 141 ? 25.725 -10.675 13.599 1.00 9.74 141 ARG B C 1
ATOM 2935 O O . ARG B 2 141 ? 26.318 -10.558 14.708 1.00 10.92 141 ARG B O 1
ATOM 2943 N N . ALA B 2 142 ? 26.353 -10.355 12.491 1.00 8.69 142 ALA B N 1
ATOM 2944 C CA . ALA B 2 142 ? 27.746 -9.949 12.491 1.00 9.15 142 ALA B CA 1
ATOM 2945 C C . ALA B 2 142 ? 27.961 -8.642 13.228 1.00 9.72 142 ALA B C 1
ATOM 2946 O O . ALA B 2 142 ? 29.125 -8.378 13.654 1.00 10.82 142 ALA B O 1
ATOM 2948 N N . TRP B 2 143 ? 26.940 -7.821 13.347 1.00 8.34 143 TRP B N 1
ATOM 2949 C CA . TRP B 2 143 ? 26.997 -6.542 14.027 1.00 8.20 143 TRP B CA 1
ATOM 2950 C C . TRP B 2 143 ? 26.671 -6.618 15.520 1.00 8.31 143 TRP B C 1
ATOM 2951 O O . TRP B 2 143 ? 26.603 -5.584 16.163 1.00 9.05 143 TRP B O 1
ATOM 2962 N N A ASP B 2 144 ? 26.415 -7.813 16.027 0.50 9.39 144 ASP B N 1
ATOM 2963 N N B ASP B 2 144 ? 26.463 -7.813 16.036 0.50 9.87 144 ASP B N 1
ATOM 2964 C CA A ASP B 2 144 ? 26.113 -7.930 17.464 0.50 10.38 144 ASP B CA 1
ATOM 2965 C CA B ASP B 2 144 ? 26.200 -7.959 17.469 0.50 10.76 144 ASP B CA 1
ATOM 2966 C C A ASP B 2 144 ? 27.228 -7.313 18.305 0.50 8.88 144 ASP B C 1
ATOM 2967 C C B ASP B 2 144 ? 27.296 -7.353 18.345 0.50 9.01 144 ASP B C 1
ATOM 2968 O O A ASP B 2 144 ? 28.369 -7.702 18.094 0.50 11.25 144 ASP B O 1
ATOM 2969 O O B ASP B 2 144 ? 28.485 -7.464 18.000 0.50 11.06 144 ASP B O 1
ATOM 2978 N N . GLY B 2 145 ? 26.891 -6.428 19.209 1.00 9.72 145 GLY B N 1
ATOM 2979 C CA . GLY B 2 145 ? 27.898 -5.723 20.019 1.00 10.49 145 GLY B CA 1
ATOM 2980 C C . GLY B 2 145 ? 28.301 -4.381 19.467 1.00 11.41 145 GLY B C 1
ATOM 2981 O O . GLY B 2 145 ? 29.058 -3.618 20.112 1.00 11.19 145 GLY B O 1
ATOM 2982 N N . LYS B 2 146 ? 27.901 -4.041 18.228 1.00 9.47 146 LYS B N 1
ATOM 2983 C CA . LYS B 2 146 ? 28.307 -2.847 17.508 1.00 9.10 146 LYS B CA 1
ATOM 2984 C C . LYS B 2 146 ? 27.117 -1.941 17.221 1.00 8.50 146 LYS B C 1
ATOM 2985 O O . LYS B 2 146 ? 27.251 -0.995 16.425 1.00 8.66 146 LYS B O 1
ATOM 2991 N N . GLU B 2 147 ? 25.970 -2.178 17.844 1.00 8.07 147 GLU B N 1
ATOM 2992 C CA . GLU B 2 147 ? 24.813 -1.310 17.620 1.00 8.80 147 GLU B CA 1
ATOM 2993 C C . GLU B 2 147 ? 25.046 0.145 17.933 1.00 8.83 147 GLU B C 1
ATOM 2994 O O . GLU B 2 147 ? 24.744 1.020 17.100 1.00 9.19 147 GLU B O 1
ATOM 3000 N N . VAL B 2 148 ? 25.595 0.404 19.107 1.00 9.40 148 VAL B N 1
ATOM 3001 C CA . VAL B 2 148 ? 25.810 1.783 19.529 1.00 9.74 148 VAL B CA 1
ATOM 3002 C C . VAL B 2 148 ? 26.925 2.429 18.724 1.00 9.12 148 VAL B C 1
ATOM 3003 O O . VAL B 2 148 ? 26.822 3.598 18.295 1.00 9.53 148 VAL B O 1
ATOM 3007 N N . ALA B 2 149 ? 27.946 1.657 18.417 1.00 8.81 149 ALA B N 1
ATOM 3008 C CA . ALA B 2 149 ? 29.037 2.142 17.590 1.00 9.54 149 ALA B CA 1
ATOM 3009 C C . ALA B 2 149 ? 28.480 2.568 16.243 1.00 9.00 149 ALA B C 1
ATOM 3010 O O . ALA B 2 149 ? 28.988 3.518 15.628 1.00 9.66 149 ALA B O 1
ATOM 3012 N N . SER B 2 150 ? 27.503 1.868 15.695 1.00 8.69 150 SER B N 1
ATOM 3013 C CA . SER B 2 150 ? 26.944 2.184 14.381 1.00 8.14 150 SER B CA 1
ATOM 3014 C C . SER B 2 150 ? 26.159 3.471 14.408 1.00 7.64 150 SER B C 1
ATOM 3015 O O . SER B 2 150 ? 26.263 4.298 13.494 1.00 8.04 150 SER B O 1
ATOM 3018 N N . LEU B 2 151 ? 25.409 3.721 15.482 1.00 7.34 151 LEU B N 1
ATOM 3019 C CA . LEU B 2 151 ? 24.712 4.979 15.662 1.00 7.77 151 LEU B CA 1
ATOM 3020 C C . LEU B 2 151 ? 25.702 6.126 15.709 1.00 8.06 151 LEU B C 1
ATOM 3021 O O . LEU B 2 151 ? 25.540 7.191 15.090 1.00 8.86 151 LEU B O 1
ATOM 3026 N N . LEU B 2 152 ? 26.784 5.932 16.461 1.00 8.53 152 LEU B N 1
ATOM 3027 C CA . LEU B 2 152 ? 27.825 6.977 16.587 1.00 9.40 152 LEU B CA 1
ATOM 3028 C C . LEU B 2 152 ? 28.570 7.186 15.314 1.00 8.12 152 LEU B C 1
ATOM 3029 O O . LEU B 2 152 ? 28.882 8.361 14.976 1.00 8.93 152 LEU B O 1
ATOM 3034 N N . ALA B 2 153 ? 28.884 6.160 14.538 1.00 7.85 153 ALA B N 1
ATOM 3035 C CA . ALA B 2 153 ? 29.532 6.297 13.246 1.00 8.36 153 ALA B CA 1
ATOM 3036 C C . ALA B 2 153 ? 28.704 7.197 12.346 1.00 8.51 153 ALA B C 1
ATOM 3037 O O . ALA B 2 153 ? 29.193 8.054 11.582 1.00 8.98 153 ALA B O 1
ATOM 3039 N N . TRP B 2 154 ? 27.371 6.996 12.396 1.00 8.34 154 TRP B N 1
ATOM 3040 C CA . TRP B 2 154 ? 26.449 7.770 11.584 1.00 8.01 154 TRP B CA 1
ATOM 3041 C C . TRP B 2 154 ? 26.387 9.239 11.972 1.00 9.15 154 TRP B C 1
ATOM 3042 O O . TRP B 2 154 ? 25.907 10.067 11.188 1.00 8.26 154 TRP B O 1
ATOM 3053 N N . THR B 2 155 ? 26.764 9.533 13.219 1.00 8.13 155 THR B N 1
ATOM 3054 C CA . THR B 2 155 ? 26.837 10.887 13.736 1.00 7.65 155 THR B CA 1
ATOM 3055 C C . THR B 2 155 ? 28.173 11.523 13.409 1.00 8.57 155 THR B C 1
ATOM 3056 O O . THR B 2 155 ? 28.197 12.613 12.804 1.00 9.10 155 THR B O 1
ATOM 3060 N N . HIS B 2 156 ? 29.284 10.884 13.721 1.00 8.56 156 HIS B N 1
ATOM 3061 C CA . HIS B 2 156 ? 30.602 11.393 13.508 1.00 9.25 156 HIS B CA 1
ATOM 3062 C C . HIS B 2 156 ? 30.905 11.555 12.047 1.00 9.50 156 HIS B C 1
ATOM 3063 O O . HIS B 2 156 ? 31.664 12.480 11.665 1.00 10.22 156 HIS B O 1
ATOM 3070 N N . GLN B 2 157 ? 30.343 10.754 11.153 1.00 8.42 157 GLN B N 1
ATOM 3071 C CA . GLN B 2 157 ? 30.582 10.923 9.729 1.00 9.79 157 GLN B CA 1
ATOM 3072 C C . GLN B 2 157 ? 30.130 12.303 9.233 1.00 9.22 157 GLN B C 1
ATOM 3073 O O . GLN B 2 157 ? 30.672 12.738 8.234 1.00 9.78 157 GLN B O 1
ATOM 3079 N N . MET B 2 158 ? 29.243 12.963 9.924 1.00 8.90 158 MET B N 1
ATOM 3080 C CA . MET B 2 158 ? 28.740 14.261 9.557 1.00 8.58 158 MET B CA 1
ATOM 3081 C C . MET B 2 158 ? 29.817 15.363 9.652 1.00 9.62 158 MET B C 1
ATOM 3082 O O . MET B 2 158 ? 29.594 16.436 9.060 1.00 10.41 158 MET B O 1
ATOM 3087 N N . LYS B 2 159 ? 30.901 15.086 10.353 1.00 10.73 159 LYS B N 1
ATOM 3088 C CA . LYS B 2 159 ? 31.989 16.058 10.492 1.00 10.90 159 LYS B CA 1
ATOM 3089 C C . LYS B 2 159 ? 33.069 15.832 9.508 1.00 11.15 159 LYS B C 1
ATOM 3090 O O . LYS B 2 159 ? 34.091 16.595 9.436 1.00 12.92 159 LYS B O 1
ATOM 3096 N N . ALA B 2 160 ? 33.046 14.798 8.672 1.00 11.52 160 ALA B N 1
ATOM 3097 C CA . ALA B 2 160 ? 34.066 14.486 7.725 1.00 11.16 160 ALA B CA 1
ATOM 3098 C C . ALA B 2 160 ? 34.205 15.534 6.649 1.00 11.15 160 ALA B C 1
ATOM 3099 O O . ALA B 2 160 ? 33.185 16.035 6.153 1.00 11.36 160 ALA B O 1
ATOM 3101 N N . LYS B 2 161 ? 35.440 15.834 6.202 1.00 10.38 161 LYS B N 1
ATOM 3102 C CA . LYS B 2 161 ? 35.627 16.839 5.150 1.00 10.98 161 LYS B CA 1
ATOM 3103 C C . LYS B 2 161 ? 36.253 16.280 3.912 1.00 13.01 161 LYS B C 1
ATOM 3104 O O . LYS B 2 161 ? 36.533 16.966 2.917 1.00 14.57 161 LYS B O 1
ATOM 3110 N N . ASN B 2 162 ? 36.495 14.979 3.842 1.00 11.42 162 ASN B N 1
ATOM 3111 C CA . ASN B 2 162 ? 37.056 14.310 2.708 1.00 11.87 162 ASN B CA 1
ATOM 3112 C C . ASN B 2 162 ? 36.767 12.777 2.757 1.00 10.98 162 ASN B C 1
ATOM 3113 O O . ASN B 2 162 ? 36.262 12.320 3.791 1.00 10.81 162 ASN B O 1
ATOM 3118 N N . TRP B 2 163 ? 37.097 12.125 1.698 1.00 11.22 163 TRP B N 1
ATOM 3119 C CA . TRP B 2 163 ? 36.804 10.692 1.610 1.00 11.83 163 TRP B CA 1
ATOM 3120 C C . TRP B 2 163 ? 37.481 9.912 2.694 1.00 12.00 163 TRP B C 1
ATOM 3121 O O . TRP B 2 163 ? 36.938 8.923 3.256 1.00 11.65 163 TRP B O 1
ATOM 3132 N N . GLN B 2 164 ? 38.750 10.222 3.034 1.00 13.25 164 GLN B N 1
ATOM 3133 C CA . GLN B 2 164 ? 39.447 9.467 4.056 1.00 12.41 164 GLN B CA 1
ATOM 3134 C C . GLN B 2 164 ? 38.776 9.622 5.386 1.00 12.66 164 GLN B C 1
ATOM 3135 O O . GLN B 2 164 ? 38.550 8.611 6.114 1.00 13.45 164 GLN B O 1
ATOM 3141 N N . GLU B 2 165 ? 38.410 10.789 5.876 1.00 13.03 165 GLU B N 1
ATOM 3142 C CA . GLU B 2 165 ? 37.758 11.017 7.107 1.00 14.11 165 GLU B CA 1
ATOM 3143 C C . GLU B 2 165 ? 36.399 10.280 7.103 1.00 12.93 165 GLU B C 1
ATOM 3144 O O . GLU B 2 165 ? 35.961 9.771 8.120 1.00 12.28 165 GLU B O 1
ATOM 3150 N N . TRP B 2 166 ? 35.694 10.360 5.961 1.00 11.39 166 TRP B N 1
ATOM 3151 C CA . TRP B 2 166 ? 34.350 9.746 5.884 1.00 10.19 166 TRP B CA 1
ATOM 3152 C C . TRP B 2 166 ? 34.444 8.220 5.932 1.00 10.10 166 TRP B C 1
ATOM 3153 O O . TRP B 2 166 ? 33.651 7.626 6.698 1.00 9.92 166 TRP B O 1
ATOM 3164 N N . THR B 2 167 ? 35.331 7.632 5.208 1.00 10.70 167 THR B N 1
ATOM 3165 C CA . THR B 2 167 ? 35.476 6.176 5.236 1.00 9.84 167 THR B CA 1
ATOM 3166 C C . THR B 2 167 ? 35.977 5.705 6.585 1.00 10.77 167 THR B C 1
ATOM 3167 O O . THR B 2 167 ? 35.666 4.550 6.922 1.00 12.03 167 THR B O 1
ATOM 3171 N N A GLN B 2 168 ? 36.759 6.500 7.309 0.50 10.79 168 GLN B N 1
ATOM 3172 N N B GLN B 2 168 ? 36.736 6.503 7.348 0.50 10.64 168 GLN B N 1
ATOM 3173 C CA A GLN B 2 168 ? 37.143 6.036 8.651 0.50 10.29 168 GLN B CA 1
ATOM 3174 C CA B GLN B 2 168 ? 37.105 6.100 8.699 0.50 10.17 168 GLN B CA 1
ATOM 3175 C C A GLN B 2 168 ? 35.867 5.794 9.448 0.50 10.97 168 GLN B C 1
ATOM 3176 C C B GLN B 2 168 ? 35.855 5.784 9.519 0.50 10.31 168 GLN B C 1
ATOM 3177 O O A GLN B 2 168 ? 35.838 4.780 10.145 0.50 10.80 168 GLN B O 1
ATOM 3178 O O B GLN B 2 168 ? 35.851 5.082 10.530 0.50 7.52 168 GLN B O 1
ATOM 3189 N N . GLN B 2 169 ? 34.856 6.667 9.329 1.00 10.43 169 GLN B N 1
ATOM 3190 C CA . GLN B 2 169 ? 33.580 6.410 10.027 1.00 9.94 169 GLN B CA 1
ATOM 3191 C C . GLN B 2 169 ? 32.741 5.339 9.322 1.00 9.22 169 GLN B C 1
ATOM 3192 O O . GLN B 2 169 ? 32.112 4.530 10.079 1.00 10.30 169 GLN B O 1
ATOM 3198 N N . ALA B 2 170 ? 32.766 5.223 8.056 1.00 8.82 170 ALA B N 1
ATOM 3199 C CA . ALA B 2 170 ? 32.036 4.138 7.359 1.00 9.25 170 ALA B CA 1
ATOM 3200 C C . ALA B 2 170 ? 32.493 2.803 7.894 1.00 10.16 170 ALA B C 1
ATOM 3201 O O . ALA B 2 170 ? 31.694 1.854 8.027 1.00 9.44 170 ALA B O 1
ATOM 3203 N N . ALA B 2 171 ? 33.807 2.656 8.161 1.00 9.66 171 ALA B N 1
ATOM 3204 C CA . ALA B 2 171 ? 34.343 1.419 8.666 1.00 9.38 171 ALA B CA 1
ATOM 3205 C C . ALA B 2 171 ? 33.869 1.079 10.033 1.00 8.95 171 ALA B C 1
ATOM 3206 O O . ALA B 2 171 ? 34.059 -0.082 10.477 1.00 11.36 171 ALA B O 1
ATOM 3208 N N . LYS B 2 172 ? 33.253 1.940 10.795 1.00 9.02 172 LYS B N 1
ATOM 3209 C CA . LYS B 2 172 ? 32.696 1.746 12.100 1.00 10.43 172 LYS B CA 1
ATOM 3210 C C . LYS B 2 172 ? 31.178 1.469 12.083 1.00 9.15 172 LYS B C 1
ATOM 3211 O O . LYS B 2 172 ? 30.620 1.229 13.133 1.00 10.23 172 LYS B O 1
ATOM 3217 N N . GLN B 2 173 ? 30.555 1.622 10.948 1.00 8.76 173 GLN B N 1
ATOM 3218 C CA . GLN B 2 173 ? 29.109 1.380 10.806 1.00 8.45 173 GLN B CA 1
ATOM 3219 C C . GLN B 2 173 ? 28.933 -0.105 10.484 1.00 7.86 173 GLN B C 1
ATOM 3220 O O . GLN B 2 173 ? 29.390 -0.541 9.450 1.00 9.03 173 GLN B O 1
ATOM 3226 N N . ALA B 2 174 ? 28.344 -0.856 11.412 1.00 6.81 174 ALA B N 1
ATOM 3227 C CA . ALA B 2 174 ? 28.289 -2.307 11.334 1.00 8.15 174 ALA B CA 1
ATOM 3228 C C . ALA B 2 174 ? 27.078 -2.941 10.689 1.00 7.62 174 ALA B C 1
ATOM 3229 O O . ALA B 2 174 ? 27.130 -4.125 10.355 1.00 7.97 174 ALA B O 1
ATOM 3231 N N . LEU B 2 175 ? 26.023 -2.168 10.450 1.00 7.11 175 LEU B N 1
ATOM 3232 C CA . LEU B 2 175 ? 24.829 -2.706 9.800 1.00 6.89 175 LEU B CA 1
ATOM 3233 C C . LEU B 2 175 ? 25.043 -2.805 8.298 1.00 7.23 175 LEU B C 1
ATOM 3234 O O . LEU B 2 175 ? 25.897 -2.083 7.766 1.00 7.27 175 LEU B O 1
ATOM 3239 N N . THR B 2 176 ? 24.251 -3.622 7.597 1.00 6.89 176 THR B N 1
ATOM 3240 C CA . THR B 2 176 ? 24.454 -3.743 6.152 1.00 6.45 176 THR B CA 1
ATOM 3241 C C . THR B 2 176 ? 23.733 -2.645 5.388 1.00 6.54 176 THR B C 1
ATOM 3242 O O . THR B 2 176 ? 22.513 -2.681 5.119 1.00 6.94 176 THR B O 1
ATOM 3246 N N . ILE B 2 177 ? 24.489 -1.548 5.134 1.00 6.51 177 ILE B N 1
ATOM 3247 C CA . ILE B 2 177 ? 23.903 -0.320 4.597 1.00 6.14 177 ILE B CA 1
ATOM 3248 C C . ILE B 2 177 ? 24.800 0.252 3.538 1.00 7.09 177 ILE B C 1
ATOM 3249 O O . ILE B 2 177 ? 26.035 0.417 3.764 1.00 7.60 177 ILE B O 1
ATOM 3254 N N . ASN B 2 178 ? 24.275 0.566 2.381 1.00 5.80 178 ASN B N 1
ATOM 3255 C CA . ASN B 2 178 ? 25.053 1.259 1.367 1.00 6.08 178 ASN B CA 1
ATOM 3256 C C . ASN B 2 178 ? 25.152 2.718 1.782 1.00 7.02 178 ASN B C 1
ATOM 3257 O O . ASN B 2 178 ? 24.100 3.386 2.026 1.00 6.81 178 ASN B O 1
ATOM 3262 N N . TRP B 2 179 ? 26.372 3.263 1.868 1.00 6.85 179 TRP B N 1
ATOM 3263 C CA . TRP B 2 179 ? 26.620 4.669 2.143 1.00 7.05 179 TRP B CA 1
ATOM 3264 C C . TRP B 2 179 ? 27.210 5.329 0.904 1.00 6.38 179 TRP B C 1
ATOM 3265 O O . TRP B 2 179 ? 27.952 4.666 0.117 1.00 7.44 179 TRP B O 1
ATOM 3276 N N . TYR B 2 180 ? 26.908 6.588 0.678 1.00 6.17 180 TYR B N 1
ATOM 3277 C CA . TYR B 2 180 ? 27.317 7.353 -0.478 1.00 6.95 180 TYR B CA 1
ATOM 3278 C C . TYR B 2 180 ? 27.839 8.708 -0.043 1.00 7.14 180 TYR B C 1
ATOM 3279 O O . TYR B 2 180 ? 27.396 9.310 0.891 1.00 7.63 180 TYR B O 1
ATOM 3288 N N . TYR B 2 181 ? 28.831 9.150 -0.866 1.00 7.56 181 TYR B N 1
ATOM 3289 C CA . TYR B 2 181 ? 29.600 10.388 -0.634 1.00 8.10 181 TYR B CA 1
ATOM 3290 C C . TYR B 2 181 ? 29.669 11.215 -1.901 1.00 7.75 181 TYR B C 1
ATOM 3291 O O . TYR B 2 181 ? 29.796 10.682 -3.001 1.00 8.19 181 TYR B O 1
ATOM 3300 N N . ALA B 2 182 ? 29.631 12.546 -1.707 1.00 7.94 182 ALA B N 1
ATOM 3301 C CA . ALA B 2 182 ? 29.919 13.480 -2.797 1.00 9.36 182 ALA B CA 1
ATOM 3302 C C . ALA B 2 182 ? 30.582 14.698 -2.124 1.00 8.76 182 ALA B C 1
ATOM 3303 O O . ALA B 2 182 ? 30.350 14.949 -0.953 1.00 9.30 182 ALA B O 1
ATOM 3305 N N . ASP B 2 183 ? 31.360 15.473 -2.928 1.00 9.14 183 ASP B N 1
ATOM 3306 C CA . ASP B 2 183 ? 31.999 16.676 -2.322 1.00 10.37 183 ASP B CA 1
ATOM 3307 C C . ASP B 2 183 ? 32.117 17.801 -3.336 1.00 10.30 183 ASP B C 1
ATOM 3308 O O . ASP B 2 183 ? 31.825 17.721 -4.509 1.00 10.22 183 ASP B O 1
ATOM 3313 N N . VAL B 2 184 ? 32.527 18.958 -2.733 1.00 10.08 184 VAL B N 1
ATOM 3314 C CA . VAL B 2 184 ? 32.619 20.232 -3.482 1.00 10.02 184 VAL B CA 1
ATOM 3315 C C . VAL B 2 184 ? 33.574 20.126 -4.654 1.00 10.66 184 VAL B C 1
ATOM 3316 O O . VAL B 2 184 ? 33.373 20.933 -5.606 1.00 13.17 184 VAL B O 1
ATOM 3322 N N . ASN B 2 185 ? 34.537 19.270 -4.689 1.00 9.91 185 ASN B N 1
ATOM 3323 C CA . ASN B 2 185 ? 35.457 19.151 -5.823 1.00 13.02 185 ASN B CA 1
ATOM 3324 C C . ASN B 2 185 ? 34.944 18.255 -6.898 1.00 13.16 185 ASN B C 1
ATOM 3325 O O . ASN B 2 185 ? 35.546 18.037 -7.953 1.00 14.31 185 ASN B O 1
ATOM 3330 N N . GLY B 2 186 ? 33.762 17.620 -6.686 1.00 12.23 186 GLY B N 1
ATOM 3331 C CA . GLY B 2 186 ? 33.176 16.696 -7.640 1.00 10.94 186 GLY B CA 1
ATOM 3332 C C . GLY B 2 186 ? 33.552 15.235 -7.451 1.00 10.01 186 GLY B C 1
ATOM 3333 O O . GLY B 2 186 ? 33.198 14.480 -8.358 1.00 11.46 186 GLY B O 1
ATOM 3334 N N . ASN B 2 187 ? 34.215 14.929 -6.352 1.00 10.13 187 ASN B N 1
ATOM 3335 C CA . ASN B 2 187 ? 34.469 13.518 -6.080 1.00 10.08 187 ASN B CA 1
ATOM 3336 C C . ASN B 2 187 ? 33.145 12.869 -5.633 1.00 8.68 187 ASN B C 1
ATOM 3337 O O . ASN B 2 187 ? 32.324 13.512 -4.978 1.00 10.11 187 ASN B O 1
ATOM 3342 N N . ILE B 2 188 ? 33.027 11.597 -5.967 1.00 9.46 188 ILE B N 1
ATOM 3343 C CA . ILE B 2 188 ? 31.870 10.762 -5.560 1.00 9.18 188 ILE B CA 1
ATOM 3344 C C . ILE B 2 188 ? 32.404 9.453 -5.080 1.00 9.06 188 ILE B C 1
ATOM 3345 O O . ILE B 2 188 ? 33.409 8.907 -5.533 1.00 10.33 188 ILE B O 1
ATOM 3350 N N . GLY B 2 189 ? 31.652 8.812 -4.153 1.00 8.53 189 GLY B N 1
ATOM 3351 C CA . GLY B 2 189 ? 32.083 7.514 -3.649 1.00 8.48 189 GLY B CA 1
ATOM 3352 C C . GLY B 2 189 ? 30.910 6.715 -3.018 1.00 7.84 189 GLY B C 1
ATOM 3353 O O . GLY B 2 189 ? 29.827 7.243 -2.787 1.00 8.26 189 GLY B O 1
ATOM 3354 N N . TYR B 2 190 ? 31.249 5.461 -2.794 1.00 8.53 190 TYR B N 1
ATOM 3355 C CA . TYR B 2 190 ? 30.265 4.454 -2.351 1.00 7.73 190 TYR B CA 1
ATOM 3356 C C . TYR B 2 190 ? 30.916 3.447 -1.498 1.00 7.27 190 TYR B C 1
ATOM 3357 O O . TYR B 2 190 ? 32.034 2.953 -1.877 1.00 8.86 190 TYR B O 1
ATOM 3366 N N . VAL B 2 191 ? 30.360 3.074 -0.365 1.00 7.35 191 VAL B N 1
ATOM 3367 C CA . VAL B 2 191 ? 30.810 1.967 0.419 1.00 8.20 191 VAL B CA 1
ATOM 3368 C C . VAL B 2 191 ? 29.593 1.093 0.777 1.00 7.14 191 VAL B C 1
ATOM 3369 O O . VAL B 2 191 ? 28.633 1.654 1.369 1.00 7.50 191 VAL B O 1
ATOM 3373 N N . HIS B 2 192 ? 29.653 -0.177 0.532 1.00 7.28 192 HIS B N 1
ATOM 3374 C CA . HIS B 2 192 ? 28.684 -1.142 1.092 1.00 7.68 192 HIS B CA 1
ATOM 3375 C C . HIS B 2 192 ? 29.208 -1.417 2.506 1.00 7.47 192 HIS B C 1
ATOM 3376 O O . HIS B 2 192 ? 30.088 -2.272 2.702 1.00 8.29 192 HIS B O 1
ATOM 3383 N N . THR B 2 193 ? 28.756 -0.623 3.455 1.00 7.15 193 THR B N 1
ATOM 3384 C CA . THR B 2 193 ? 29.238 -0.708 4.816 1.00 7.48 193 THR B CA 1
ATOM 3385 C C . THR B 2 193 ? 28.696 -1.918 5.546 1.00 7.86 193 THR B C 1
ATOM 3386 O O . THR B 2 193 ? 27.740 -2.574 5.083 1.00 7.87 193 THR B O 1
ATOM 3390 N N . GLY B 2 194 ? 29.357 -2.279 6.639 1.00 6.96 194 GLY B N 1
ATOM 3391 C CA . GLY B 2 194 ? 28.884 -3.254 7.587 1.00 7.15 194 GLY B CA 1
ATOM 3392 C C . GLY B 2 194 ? 29.910 -4.267 8.011 1.00 7.84 194 GLY B C 1
ATOM 3393 O O . GLY B 2 194 ? 30.971 -4.401 7.386 1.00 9.39 194 GLY B O 1
ATOM 3394 N N . ALA B 2 195 ? 29.560 -4.986 9.064 1.00 7.81 195 ALA B N 1
ATOM 3395 C CA . ALA B 2 195 ? 30.351 -6.145 9.505 1.00 7.71 195 ALA B CA 1
ATOM 3396 C C . ALA B 2 195 ? 29.849 -7.361 8.812 1.00 8.25 195 ALA B C 1
ATOM 3397 O O . ALA B 2 195 ? 28.619 -7.607 8.715 1.00 9.79 195 ALA B O 1
ATOM 3399 N N . TYR B 2 196 ? 30.691 -8.232 8.247 1.00 8.61 196 TYR B N 1
ATOM 3400 C CA . TYR B 2 196 ? 30.374 -9.461 7.574 1.00 8.57 196 TYR B CA 1
ATOM 3401 C C . TYR B 2 196 ? 31.240 -10.558 8.163 1.00 9.10 196 TYR B C 1
ATOM 3402 O O . TYR B 2 196 ? 32.455 -10.326 8.413 1.00 9.96 196 TYR B O 1
ATOM 3411 N N . PRO B 2 197 ? 30.695 -11.725 8.400 1.00 8.51 197 PRO B N 1
ATOM 3412 C CA . PRO B 2 197 ? 31.467 -12.776 9.057 1.00 8.71 197 PRO B CA 1
ATOM 3413 C C . PRO B 2 197 ? 32.438 -13.404 8.130 1.00 9.98 197 PRO B C 1
ATOM 3414 O O . PRO B 2 197 ? 32.249 -13.610 6.936 1.00 9.70 197 PRO B O 1
ATOM 3418 N N . ASP B 2 198 ? 33.600 -13.819 8.709 1.00 10.21 198 ASP B N 1
ATOM 3419 C CA . ASP B 2 198 ? 34.619 -14.647 8.006 1.00 11.29 198 ASP B CA 1
ATOM 3420 C C . ASP B 2 198 ? 34.249 -16.089 8.330 1.00 9.93 198 ASP B C 1
ATOM 3421 O O . ASP B 2 198 ? 34.427 -16.586 9.464 1.00 11.50 198 ASP B O 1
ATOM 3426 N N . ARG B 2 199 ? 33.593 -16.748 7.384 1.00 9.84 199 ARG B N 1
ATOM 3427 C CA . ARG B 2 199 ? 32.995 -18.049 7.593 1.00 10.00 199 ARG B CA 1
ATOM 3428 C C . ARG B 2 199 ? 34.029 -19.156 7.359 1.00 10.43 199 ARG B C 1
ATOM 3429 O O . ARG B 2 199 ? 34.892 -19.016 6.484 1.00 12.67 199 ARG B O 1
ATOM 3437 N N . GLN B 2 200 ? 33.798 -20.283 8.021 1.00 10.88 200 GLN B N 1
ATOM 3438 C CA . GLN B 2 200 ? 34.645 -21.466 7.769 1.00 10.82 200 GLN B CA 1
ATOM 3439 C C . GLN B 2 200 ? 34.480 -21.936 6.332 1.00 13.43 200 GLN B C 1
ATOM 3440 O O . GLN B 2 200 ? 33.424 -21.797 5.712 1.00 13.32 200 GLN B O 1
ATOM 3446 N N . SER B 2 201 ? 35.548 -22.572 5.811 1.00 14.34 201 SER B N 1
ATOM 3447 C CA . SER B 2 201 ? 35.459 -23.159 4.480 1.00 14.84 201 SER B CA 1
ATOM 3448 C C . SER B 2 201 ? 34.420 -24.247 4.480 1.00 11.70 201 SER B C 1
ATOM 3449 O O . SER B 2 201 ? 34.272 -25.087 5.377 1.00 14.26 201 SER B O 1
ATOM 3452 N N . GLY B 2 202 ? 33.513 -24.216 3.492 1.00 12.29 202 GLY B N 1
ATOM 3453 C CA . GLY B 2 202 ? 32.423 -25.113 3.303 1.00 12.00 202 GLY B CA 1
ATOM 3454 C C . GLY B 2 202 ? 31.072 -24.563 3.794 1.00 11.09 202 GLY B C 1
ATOM 3455 O O . GLY B 2 202 ? 30.067 -25.247 3.616 1.00 11.48 202 GLY B O 1
ATOM 3456 N N . HIS B 2 203 ? 31.116 -23.403 4.464 1.00 9.92 203 HIS B N 1
ATOM 3457 C CA . HIS B 2 203 ? 29.883 -22.842 5.014 1.00 8.94 203 HIS B CA 1
ATOM 3458 C C . HIS B 2 203 ? 28.986 -22.165 3.942 1.00 9.31 203 HIS B C 1
ATOM 3459 O O . HIS B 2 203 ? 29.362 -21.097 3.448 1.00 10.34 203 HIS B O 1
ATOM 3466 N N . ASP B 2 204 ? 27.895 -22.820 3.602 1.00 8.63 204 ASP B N 1
ATOM 3467 C CA . ASP B 2 204 ? 26.912 -22.220 2.643 1.00 9.07 204 ASP B CA 1
ATOM 3468 C C . ASP B 2 204 ? 26.057 -21.229 3.440 1.00 8.35 204 ASP B C 1
ATOM 3469 O O . ASP B 2 204 ? 25.323 -21.645 4.303 1.00 9.25 204 ASP B O 1
ATOM 3474 N N . PRO B 2 205 ? 26.207 -19.947 3.150 1.00 9.49 205 PRO B N 1
ATOM 3475 C CA . PRO B 2 205 ? 25.573 -18.909 3.986 1.00 9.03 205 PRO B CA 1
ATOM 3476 C C . PRO B 2 205 ? 24.075 -18.799 3.870 1.00 8.39 205 PRO B C 1
ATOM 3477 O O . PRO B 2 205 ? 23.438 -18.026 4.582 1.00 9.01 205 PRO B O 1
ATOM 3481 N N . ARG B 2 206 ? 23.447 -19.603 2.994 1.00 7.91 206 ARG B N 1
ATOM 3482 C CA . ARG B 2 206 ? 22.021 -19.624 2.845 1.00 8.44 206 ARG B CA 1
ATOM 3483 C C . ARG B 2 206 ? 21.315 -20.549 3.782 1.00 9.26 206 ARG B C 1
ATOM 3484 O O . ARG B 2 206 ? 20.068 -20.543 3.798 1.00 9.33 206 ARG B O 1
ATOM 3492 N N . LEU B 2 207 ? 22.062 -21.384 4.512 1.00 9.64 207 LEU B N 1
ATOM 3493 C CA . LEU B 2 207 ? 21.484 -22.471 5.309 1.00 9.10 207 LEU B CA 1
ATOM 3494 C C . LEU B 2 207 ? 22.108 -22.556 6.689 1.00 8.19 207 LEU B C 1
ATOM 3495 O O . LEU B 2 207 ? 23.264 -22.124 6.842 1.00 9.59 207 LEU B O 1
ATOM 3500 N N . PRO B 2 208 ? 21.391 -23.092 7.665 1.00 8.99 208 PRO B N 1
ATOM 3501 C CA . PRO B 2 208 ? 21.898 -23.084 9.040 1.00 8.93 208 PRO B CA 1
ATOM 3502 C C . PRO B 2 208 ? 23.193 -23.859 9.200 1.00 9.88 208 PRO B C 1
ATOM 3503 O O . PRO B 2 208 ? 23.502 -24.742 8.393 1.00 10.73 208 PRO B O 1
ATOM 3507 N N . VAL B 2 209 ? 23.948 -23.548 10.235 1.00 9.83 209 VAL B N 1
ATOM 3508 C CA . VAL B 2 209 ? 25.213 -24.219 10.514 1.00 10.73 209 VAL B CA 1
ATOM 3509 C C . VAL B 2 209 ? 25.085 -24.885 11.884 1.00 11.12 209 VAL B C 1
ATOM 3510 O O . VAL B 2 209 ? 24.482 -24.326 12.811 1.00 10.82 209 VAL B O 1
ATOM 3514 N N . PRO B 2 210 ? 25.757 -26.023 12.113 1.00 10.87 210 PRO B N 1
ATOM 3515 C CA . PRO B 2 210 ? 25.747 -26.595 13.467 1.00 11.12 210 PRO B CA 1
ATOM 3516 C C . PRO B 2 210 ? 26.395 -25.633 14.467 1.00 10.05 210 PRO B C 1
ATOM 3517 O O . PRO B 2 210 ? 27.362 -24.960 14.117 1.00 11.21 210 PRO B O 1
ATOM 3521 N N . GLY B 2 211 ? 25.858 -25.639 15.690 1.00 11.41 211 GLY B N 1
ATOM 3522 C CA . GLY B 2 211 ? 26.366 -24.756 16.725 1.00 12.40 211 GLY B CA 1
ATOM 3523 C C . GLY B 2 211 ? 27.331 -25.367 17.728 1.00 11.69 211 GLY B C 1
ATOM 3524 O O . GLY B 2 211 ? 27.794 -24.712 18.642 1.00 12.41 211 GLY B O 1
ATOM 3525 N N . THR B 2 212 ? 27.817 -26.576 17.397 1.00 11.79 212 THR B N 1
ATOM 3526 C CA . THR B 2 212 ? 28.678 -27.324 18.344 1.00 12.94 212 THR B CA 1
ATOM 3527 C C . THR B 2 212 ? 30.090 -26.871 18.345 1.00 14.93 212 THR B C 1
ATOM 3528 O O . THR B 2 212 ? 30.881 -27.384 19.197 1.00 15.95 212 THR B O 1
ATOM 3532 N N . GLY B 2 213 ? 30.554 -25.963 17.521 1.00 13.67 213 GLY B N 1
ATOM 3533 C CA . GLY B 2 213 ? 31.812 -25.298 17.544 1.00 13.48 213 GLY B CA 1
ATOM 3534 C C . GLY B 2 213 ? 32.618 -25.248 16.283 1.00 12.86 213 GLY B C 1
ATOM 3535 O O . GLY B 2 213 ? 33.253 -24.274 15.948 1.00 13.80 213 GLY B O 1
ATOM 3536 N N . LYS B 2 214 ? 32.586 -26.340 15.480 1.00 13.33 214 LYS B N 1
ATOM 3537 C CA . LYS B 2 214 ? 33.391 -26.439 14.285 1.00 14.87 214 LYS B CA 1
ATOM 3538 C C . LYS B 2 214 ? 33.018 -25.421 13.208 1.00 12.87 214 LYS B C 1
ATOM 3539 O O . LYS B 2 214 ? 33.870 -25.117 12.389 1.00 13.98 214 LYS B O 1
ATOM 3545 N N . TRP B 2 215 ? 31.782 -25.007 13.225 1.00 12.02 215 TRP B N 1
ATOM 3546 C CA . TRP B 2 215 ? 31.267 -24.078 12.176 1.00 12.09 215 TRP B CA 1
ATOM 3547 C C . TRP B 2 215 ? 31.144 -22.667 12.665 1.00 11.15 215 TRP B C 1
ATOM 3548 O O . TRP B 2 215 ? 30.604 -21.772 11.950 1.00 12.01 215 TRP B O 1
ATOM 3559 N N . ASP B 2 216 ? 31.673 -22.332 13.823 1.00 10.47 216 ASP B N 1
ATOM 3560 C CA . ASP B 2 216 ? 31.615 -20.971 14.312 1.00 10.71 216 ASP B CA 1
ATOM 3561 C C . ASP B 2 216 ? 32.406 -20.083 13.363 1.00 10.13 216 ASP B C 1
ATOM 3562 O O . ASP B 2 216 ? 33.372 -20.429 12.702 1.00 11.43 216 ASP B O 1
ATOM 3567 N N . TRP B 2 217 ? 31.906 -18.823 13.246 1.00 10.79 217 TRP B N 1
ATOM 3568 C CA . TRP B 2 217 ? 32.622 -17.866 12.452 1.00 10.71 217 TRP B CA 1
ATOM 3569 C C . TRP B 2 217 ? 34.064 -17.709 12.944 1.00 13.06 217 TRP B C 1
ATOM 3570 O O . TRP B 2 217 ? 34.271 -17.743 14.163 1.00 13.53 217 TRP B O 1
ATOM 3581 N N . LYS B 2 218 ? 34.962 -17.428 12.040 1.00 12.95 218 LYS B N 1
ATOM 3582 C CA . LYS B 2 218 ? 36.359 -17.200 12.447 1.00 13.05 218 LYS B CA 1
ATOM 3583 C C . LYS B 2 218 ? 36.504 -15.874 13.118 1.00 15.91 218 LYS B C 1
ATOM 3584 O O . LYS B 2 218 ? 37.463 -15.602 13.842 1.00 15.70 218 LYS B O 1
ATOM 3590 N N . GLY B 2 219 ? 35.654 -14.900 12.788 1.00 14.02 219 GLY B N 1
ATOM 3591 C CA . GLY B 2 219 ? 35.733 -13.501 13.187 1.00 13.37 219 GLY B CA 1
ATOM 3592 C C . GLY B 2 219 ? 34.981 -12.691 12.117 1.00 10.93 219 GLY B C 1
ATOM 3593 O O . GLY B 2 219 ? 34.103 -13.270 11.452 1.00 12.04 219 GLY B O 1
ATOM 3594 N N . LEU B 2 220 ? 35.363 -11.481 11.951 1.00 10.68 220 LEU B N 1
ATOM 3595 C CA . LEU B 2 220 ? 34.753 -10.590 10.958 1.00 11.51 220 LEU B CA 1
ATOM 3596 C C . LEU B 2 220 ? 35.728 -10.310 9.845 1.00 14.45 220 LEU B C 1
ATOM 3597 O O . LEU B 2 220 ? 36.967 -10.174 10.085 1.00 15.04 220 LEU B O 1
ATOM 3602 N N . LEU B 2 221 ? 35.267 -10.140 8.632 1.00 11.01 221 LEU B N 1
ATOM 3603 C CA . LEU B 2 221 ? 36.145 -9.765 7.511 1.00 11.26 221 LEU B CA 1
ATOM 3604 C C . LEU B 2 221 ? 36.595 -8.332 7.709 1.00 12.53 221 LEU B C 1
ATOM 3605 O O . LEU B 2 221 ? 35.944 -7.496 8.354 1.00 12.76 221 LEU B O 1
ATOM 3610 N N . PRO B 2 222 ? 37.781 -7.956 7.186 1.00 13.24 222 PRO B N 1
ATOM 3611 C CA . PRO B 2 222 ? 38.321 -6.633 7.324 1.00 13.30 222 PRO B CA 1
ATOM 3612 C C . PRO B 2 222 ? 37.559 -5.652 6.420 1.00 12.36 222 PRO B C 1
ATOM 3613 O O . PRO B 2 222 ? 36.970 -6.037 5.417 1.00 12.55 222 PRO B O 1
ATOM 3617 N N . PHE B 2 223 ? 37.667 -4.371 6.759 1.00 11.63 223 PHE B N 1
ATOM 3618 C CA . PHE B 2 223 ? 37.047 -3.289 5.972 1.00 12.25 223 PHE B CA 1
ATOM 3619 C C . PHE B 2 223 ? 37.521 -3.255 4.561 1.00 12.82 223 PHE B C 1
ATOM 3620 O O . PHE B 2 223 ? 36.795 -2.848 3.624 1.00 12.31 223 PHE B O 1
ATOM 3628 N N A GLU B 2 224 ? 38.740 -3.722 4.272 0.50 12.65 224 GLU B N 1
ATOM 3629 N N B GLU B 2 224 ? 38.768 -3.688 4.220 0.50 12.98 224 GLU B N 1
ATOM 3630 C CA A GLU B 2 224 ? 39.272 -3.776 2.927 0.50 12.83 224 GLU B CA 1
ATOM 3631 C CA B GLU B 2 224 ? 39.291 -3.714 2.865 0.50 13.90 224 GLU B CA 1
ATOM 3632 C C A GLU B 2 224 ? 38.372 -4.605 2.019 0.50 12.32 224 GLU B C 1
ATOM 3633 C C B GLU B 2 224 ? 38.385 -4.576 1.990 0.50 13.03 224 GLU B C 1
ATOM 3634 O O A GLU B 2 224 ? 38.337 -4.457 0.816 0.50 13.99 224 GLU B O 1
ATOM 3635 O O B GLU B 2 224 ? 38.369 -4.305 0.801 0.50 15.13 224 GLU B O 1
ATOM 3646 N N A MET B 2 225 ? 37.698 -5.592 2.619 0.70 11.27 225 MET B N 1
ATOM 3647 N N B MET B 2 225 ? 37.673 -5.600 2.456 0.30 12.25 225 MET B N 1
ATOM 3648 C CA A MET B 2 225 ? 36.806 -6.466 1.866 0.70 9.45 225 MET B CA 1
ATOM 3649 C CA B MET B 2 225 ? 36.813 -6.348 1.541 0.30 11.27 225 MET B CA 1
ATOM 3650 C C A MET B 2 225 ? 35.470 -5.783 1.472 0.70 10.08 225 MET B C 1
ATOM 3651 C C B MET B 2 225 ? 35.341 -5.908 1.611 0.30 9.35 225 MET B C 1
ATOM 3652 O O A MET B 2 225 ? 34.835 -6.158 0.473 0.70 10.51 225 MET B O 1
ATOM 3653 O O B MET B 2 225 ? 34.479 -6.614 1.066 0.30 10.28 225 MET B O 1
ATOM 3662 N N . ASN B 2 226 ? 35.031 -4.793 2.259 1.00 8.94 226 ASN B N 1
ATOM 3663 C CA . ASN B 2 226 ? 33.719 -4.173 1.926 1.00 9.63 226 ASN B CA 1
ATOM 3664 C C . ASN B 2 226 ? 33.705 -3.637 0.532 1.00 9.56 226 ASN B C 1
ATOM 3665 O O . ASN B 2 226 ? 34.628 -2.829 0.213 1.00 10.26 226 ASN B O 1
ATOM 3670 N N . PRO B 2 227 ? 32.725 -3.919 -0.305 1.00 8.64 227 PRO B N 1
ATOM 3671 C CA . PRO B 2 227 ? 32.697 -3.311 -1.620 1.00 8.85 227 PRO B CA 1
ATOM 3672 C C . PRO B 2 227 ? 32.747 -1.809 -1.559 1.00 9.34 227 PRO B C 1
ATOM 3673 O O . PRO B 2 227 ? 31.962 -1.190 -0.782 1.00 9.64 227 PRO B O 1
ATOM 3677 N N . LYS B 2 228 ? 33.576 -1.132 -2.357 1.00 8.76 228 LYS B N 1
ATOM 3678 C CA . LYS B 2 228 ? 33.624 0.313 -2.363 1.00 9.10 228 LYS B CA 1
ATOM 3679 C C . LYS B 2 228 ? 34.176 0.813 -3.698 1.00 9.41 228 LYS B C 1
ATOM 3680 O O . LYS B 2 228 ? 34.945 0.061 -4.369 1.00 10.42 228 LYS B O 1
ATOM 3686 N N . VAL B 2 229 ? 33.852 2.024 -4.074 1.00 9.25 229 VAL B N 1
ATOM 3687 C CA . VAL B 2 229 ? 34.434 2.664 -5.267 1.00 9.14 229 VAL B CA 1
ATOM 3688 C C . VAL B 2 229 ? 34.498 4.134 -4.995 1.00 10.18 229 VAL B C 1
ATOM 3689 O O . VAL B 2 229 ? 33.584 4.730 -4.356 1.00 9.93 229 VAL B O 1
ATOM 3693 N N . TYR B 2 230 ? 35.522 4.798 -5.520 1.00 11.58 230 TYR B N 1
ATOM 3694 C CA . TYR B 2 230 ? 35.725 6.236 -5.417 1.00 10.64 230 TYR B CA 1
ATOM 3695 C C . TYR B 2 230 ? 35.956 6.773 -6.835 1.00 11.83 230 TYR B C 1
ATOM 3696 O O . TYR B 2 230 ? 36.837 6.198 -7.533 1.00 13.03 230 TYR B O 1
ATOM 3705 N N . ASN B 2 231 ? 35.200 7.700 -7.326 1.00 10.51 231 ASN B N 1
ATOM 3706 C CA . ASN B 2 231 ? 35.366 8.261 -8.686 1.00 10.58 231 ASN B CA 1
ATOM 3707 C C . ASN B 2 231 ? 35.374 7.166 -9.688 1.00 12.57 231 ASN B C 1
ATOM 3708 O O . ASN B 2 231 ? 36.358 6.994 -10.460 1.00 12.11 231 ASN B O 1
ATOM 3713 N N . PRO B 2 232 ? 34.332 6.379 -9.850 1.00 10.52 232 PRO B N 1
ATOM 3714 C CA . PRO B 2 232 ? 34.217 5.345 -10.852 1.00 11.51 232 PRO B CA 1
ATOM 3715 C C . PRO B 2 232 ? 34.363 5.964 -12.241 1.00 11.33 232 PRO B C 1
ATOM 3716 O O . PRO B 2 232 ? 33.927 7.086 -12.530 1.00 11.37 232 PRO B O 1
ATOM 3720 N N . GLN B 2 233 ? 34.925 5.137 -13.140 0.50 5.04 233 GLN B N 1
ATOM 3721 C CA A GLN B 2 233 ? 35.062 5.584 -14.524 0.50 12.46 233 GLN B CA 1
ATOM 3722 C CA B GLN B 2 233 ? 35.089 5.522 -14.537 0.50 13.39 233 GLN B CA 1
ATOM 3723 C C . GLN B 2 233 ? 33.774 5.900 -15.204 0.50 8.44 233 GLN B C 1
ATOM 3724 O O A GLN B 2 233 ? 33.691 6.797 -16.068 0.50 13.39 233 GLN B O 1
ATOM 3725 O O B GLN B 2 233 ? 33.767 6.588 -16.210 0.50 13.69 233 GLN B O 1
ATOM 3736 N N . SER B 2 234 ? 32.655 5.292 -14.811 1.00 12.01 234 SER B N 1
ATOM 3737 C CA . SER B 2 234 ? 31.364 5.625 -15.393 1.00 12.07 234 SER B CA 1
ATOM 3738 C C . SER B 2 234 ? 30.896 7.047 -15.149 1.00 9.48 234 SER B C 1
ATOM 3739 O O . SER B 2 234 ? 30.025 7.574 -15.794 1.00 11.85 234 SER B O 1
ATOM 3742 N N . GLY B 2 235 ? 31.486 7.665 -14.107 1.00 10.19 235 GLY B N 1
ATOM 3743 C CA . GLY B 2 235 ? 31.055 8.994 -13.717 1.00 11.24 235 GLY B CA 1
ATOM 3744 C C . GLY B 2 235 ? 29.791 9.015 -12.837 1.00 10.26 235 GLY B C 1
ATOM 3745 O O . GLY B 2 235 ? 29.326 10.089 -12.553 1.00 10.00 235 GLY B O 1
ATOM 3746 N N . TYR B 2 236 ? 29.306 7.833 -12.438 1.00 9.85 236 TYR B N 1
ATOM 3747 C CA . TYR B 2 236 ? 28.098 7.872 -11.577 1.00 8.64 236 TYR B CA 1
ATOM 3748 C C . TYR B 2 236 ? 28.074 6.608 -10.765 1.00 9.18 236 TYR B C 1
ATOM 3749 O O . TYR B 2 236 ? 28.704 5.611 -10.964 1.00 9.05 236 TYR B O 1
ATOM 3758 N N . ILE B 2 237 ? 27.245 6.702 -9.720 1.00 7.80 237 ILE B N 1
ATOM 3759 C CA . ILE B 2 237 ? 26.959 5.621 -8.755 1.00 8.40 237 ILE B CA 1
ATOM 3760 C C . ILE B 2 237 ? 25.433 5.511 -8.644 1.00 7.59 237 ILE B C 1
ATOM 3761 O O . ILE B 2 237 ? 24.810 6.467 -8.190 1.00 8.61 237 ILE B O 1
ATOM 3766 N N . ALA B 2 238 ? 24.868 4.397 -9.048 1.00 8.06 238 ALA B N 1
ATOM 3767 C CA . ALA B 2 238 ? 23.396 4.193 -8.979 1.00 6.90 238 ALA B CA 1
ATOM 3768 C C . ALA B 2 238 ? 23.104 2.941 -8.209 1.00 7.25 238 ALA B C 1
ATOM 3769 O O . ALA B 2 238 ? 23.793 1.916 -8.358 1.00 8.40 238 ALA B O 1
ATOM 3771 N N . ASN B 2 239 ? 22.074 2.993 -7.379 1.00 6.88 239 ASN B N 1
ATOM 3772 C CA . ASN B 2 239 ? 21.650 1.810 -6.623 1.00 6.41 239 ASN B CA 1
ATOM 3773 C C . ASN B 2 239 ? 20.144 1.880 -6.365 1.00 6.42 239 ASN B C 1
ATOM 3774 O O . ASN B 2 239 ? 19.598 2.952 -6.108 1.00 6.95 239 ASN B O 1
ATOM 3779 N N . TRP B 2 240 ? 19.519 0.710 -6.399 1.00 6.81 240 TRP B N 1
ATOM 3780 C CA . TRP B 2 240 ? 18.092 0.554 -6.023 1.00 6.37 240 TRP B CA 1
ATOM 3781 C C . TRP B 2 240 ? 17.944 -0.749 -5.248 1.00 6.30 240 TRP B C 1
ATOM 3782 O O . TRP B 2 240 ? 17.094 -1.599 -5.548 1.00 6.72 240 TRP B O 1
ATOM 3793 N N . ASN B 2 241 ? 18.824 -0.911 -4.264 1.00 6.34 241 ASN B N 1
ATOM 3794 C CA . ASN B 2 241 ? 18.985 -2.126 -3.478 1.00 6.49 241 ASN B CA 1
ATOM 3795 C C . ASN B 2 241 ? 19.427 -3.325 -4.280 1.00 6.64 241 ASN B C 1
ATOM 3796 O O . ASN B 2 241 ? 19.172 -4.473 -3.941 1.00 8.17 241 ASN B O 1
ATOM 3801 N N . ASN B 2 242 ? 20.157 -3.071 -5.374 1.00 6.71 242 ASN B N 1
ATOM 3802 C CA . ASN B 2 242 ? 20.783 -4.072 -6.249 1.00 6.60 242 ASN B CA 1
ATOM 3803 C C . ASN B 2 242 ? 22.136 -4.417 -5.649 1.00 6.59 242 ASN B C 1
ATOM 3804 O O . ASN B 2 242 ? 22.637 -3.844 -4.704 1.00 7.23 242 ASN B O 1
ATOM 3809 N N . SER B 2 243 ? 22.810 -5.394 -6.324 1.00 7.02 243 SER B N 1
ATOM 3810 C CA . SER B 2 243 ? 24.118 -5.846 -5.879 1.00 7.21 243 SER B CA 1
ATOM 3811 C C . SER B 2 243 ? 25.152 -4.736 -5.882 1.00 6.82 243 SER B C 1
ATOM 3812 O O . SER B 2 243 ? 25.273 -4.011 -6.846 1.00 7.24 243 SER B O 1
ATOM 3815 N N . PRO B 2 244 ? 25.942 -4.684 -4.803 1.00 7.11 244 PRO B N 1
ATOM 3816 C CA . PRO B 2 244 ? 27.066 -3.737 -4.834 1.00 7.85 244 PRO B CA 1
ATOM 3817 C C . PRO B 2 244 ? 28.135 -3.998 -5.918 1.00 8.02 244 PRO B C 1
ATOM 3818 O O . PRO B 2 244 ? 28.770 -3.012 -6.313 1.00 8.25 244 PRO B O 1
ATOM 3822 N N . GLN B 2 245 ? 28.418 -5.261 -6.231 1.00 8.37 245 GLN B N 1
ATOM 3823 C CA . GLN B 2 245 ? 29.683 -5.589 -6.911 1.00 8.13 245 GLN B CA 1
ATOM 3824 C C . GLN B 2 245 ? 29.605 -7.027 -7.370 1.00 8.80 245 GLN B C 1
ATOM 3825 O O . GLN B 2 245 ? 28.982 -7.895 -6.787 1.00 8.69 245 GLN B O 1
ATOM 3831 N N . LYS B 2 246 ? 30.307 -7.233 -8.522 1.00 9.45 246 LYS B N 1
ATOM 3832 C CA . LYS B 2 246 ? 30.304 -8.570 -9.079 1.00 10.89 246 LYS B CA 1
ATOM 3833 C C . LYS B 2 246 ? 30.884 -9.575 -8.068 1.00 10.32 246 LYS B C 1
ATOM 3834 O O . LYS B 2 246 ? 31.835 -9.302 -7.365 1.00 10.01 246 LYS B O 1
ATOM 3840 N N . ASP B 2 247 ? 30.202 -10.693 -7.977 1.00 8.97 247 ASP B N 1
ATOM 3841 C CA . ASP B 2 247 ? 30.483 -11.823 -7.125 1.00 9.66 247 ASP B CA 1
ATOM 3842 C C . ASP B 2 247 ? 30.142 -11.636 -5.651 1.00 9.68 247 ASP B C 1
ATOM 3843 O O . ASP B 2 247 ? 30.410 -12.510 -4.838 1.00 10.61 247 ASP B O 1
ATOM 3848 N N . TYR B 2 248 ? 29.487 -10.507 -5.315 1.00 9.39 248 TYR B N 1
ATOM 3849 C CA . TYR B 2 248 ? 29.107 -10.284 -3.906 1.00 9.11 248 TYR B CA 1
ATOM 3850 C C . TYR B 2 248 ? 27.753 -10.915 -3.657 1.00 8.91 248 TYR B C 1
ATOM 3851 O O . TYR B 2 248 ? 26.805 -10.601 -4.400 1.00 9.34 248 TYR B O 1
ATOM 3860 N N . PRO B 2 249 ? 27.576 -11.631 -2.603 1.00 9.45 249 PRO B N 1
ATOM 3861 C CA . PRO B 2 249 ? 26.308 -12.322 -2.360 1.00 8.80 249 PRO B CA 1
ATOM 3862 C C . PRO B 2 249 ? 25.242 -11.524 -1.629 1.00 8.26 249 PRO B C 1
ATOM 3863 O O . PRO B 2 249 ? 25.542 -10.783 -0.672 1.00 10.77 249 PRO B O 1
ATOM 3867 N N . ALA B 2 250 ? 24.006 -11.725 -2.028 1.00 8.90 250 ALA B N 1
ATOM 3868 C CA . ALA B 2 250 ? 22.877 -11.110 -1.369 1.00 7.57 250 ALA B CA 1
ATOM 3869 C C . ALA B 2 250 ? 22.509 -11.773 -0.042 1.00 9.37 250 ALA B C 1
ATOM 3870 O O . ALA B 2 250 ? 22.915 -12.891 0.256 1.00 8.56 250 ALA B O 1
ATOM 3872 N N . SER B 2 251 ? 21.653 -11.058 0.728 1.00 8.61 251 SER B N 1
ATOM 3873 C CA . SER B 2 251 ? 20.860 -11.598 1.820 1.00 7.04 251 SER B CA 1
ATOM 3874 C C . SER B 2 251 ? 20.402 -13.032 1.456 1.00 7.69 251 SER B C 1
ATOM 3875 O O . SER B 2 251 ? 20.027 -13.314 0.326 1.00 7.77 251 SER B O 1
ATOM 3878 N N . ASP B 2 252 ? 20.322 -13.852 2.500 1.00 7.14 252 ASP B N 1
ATOM 3879 C CA . ASP B 2 252 ? 19.838 -15.210 2.288 1.00 7.59 252 ASP B CA 1
ATOM 3880 C C . ASP B 2 252 ? 18.315 -15.350 2.240 1.00 7.69 252 ASP B C 1
ATOM 3881 O O . ASP B 2 252 ? 17.839 -16.463 1.976 1.00 8.17 252 ASP B O 1
ATOM 3886 N N . LEU B 2 253 ? 17.599 -14.247 2.300 1.00 7.65 253 LEU B N 1
ATOM 3887 C CA . LEU B 2 253 ? 16.132 -14.338 2.223 1.00 7.93 253 LEU B CA 1
ATOM 3888 C C . LEU B 2 253 ? 15.724 -14.989 0.931 1.00 8.68 253 LEU B C 1
ATOM 3889 O O . LEU B 2 253 ? 16.163 -14.563 -0.176 1.00 8.98 253 LEU B O 1
ATOM 3894 N N . PHE B 2 254 ? 14.850 -15.998 0.998 1.00 8.37 254 PHE B N 1
ATOM 3895 C CA . PHE B 2 254 ? 14.460 -16.685 -0.232 1.00 9.67 254 PHE B CA 1
ATOM 3896 C C . PHE B 2 254 ? 13.730 -15.810 -1.229 1.00 9.88 254 PHE B C 1
ATOM 3897 O O . PHE B 2 254 ? 13.794 -16.104 -2.435 1.00 11.39 254 PHE B O 1
ATOM 3905 N N . ALA B 2 255 ? 13.078 -14.776 -0.772 1.00 9.20 255 ALA B N 1
ATOM 3906 C CA . ALA B 2 255 ? 12.373 -13.912 -1.748 1.00 10.75 255 ALA B CA 1
ATOM 3907 C C . ALA B 2 255 ? 13.255 -12.777 -2.168 1.00 10.75 255 ALA B C 1
ATOM 3908 O O . ALA B 2 255 ? 12.709 -11.870 -2.884 1.00 13.65 255 ALA B O 1
ATOM 3910 N N . PHE B 2 256 ? 14.545 -12.757 -1.957 1.00 9.09 256 PHE B N 1
ATOM 3911 C CA . PHE B 2 256 ? 15.452 -11.680 -2.317 1.00 7.77 256 PHE B CA 1
ATOM 3912 C C . PHE B 2 256 ? 16.503 -12.190 -3.273 1.00 7.07 256 PHE B C 1
ATOM 3913 O O . PHE B 2 256 ? 17.217 -13.130 -2.913 1.00 8.38 256 PHE B O 1
ATOM 3921 N N . LEU B 2 257 ? 16.619 -11.628 -4.450 1.00 7.66 257 LEU B N 1
ATOM 3922 C CA . LEU B 2 257 ? 17.676 -12.058 -5.410 1.00 7.34 257 LEU B CA 1
ATOM 3923 C C . LEU B 2 257 ? 18.257 -10.858 -6.102 1.00 7.03 257 LEU B C 1
ATOM 3924 O O . LEU B 2 257 ? 17.570 -9.879 -6.438 1.00 7.93 257 LEU B O 1
ATOM 3929 N N . TRP B 2 258 ? 19.528 -11.006 -6.461 1.00 7.21 258 TRP B N 1
ATOM 3930 C CA . TRP B 2 258 ? 20.256 -10.124 -7.367 1.00 7.63 258 TRP B CA 1
ATOM 3931 C C . TRP B 2 258 ? 20.543 -10.928 -8.636 1.00 7.81 258 TRP B C 1
ATOM 3932 O O . TRP B 2 258 ? 21.419 -11.827 -8.609 1.00 8.34 258 TRP B O 1
ATOM 3943 N N . GLY B 2 259 ? 19.825 -10.642 -9.679 1.00 8.08 259 GLY B N 1
ATOM 3944 C CA . GLY B 2 259 ? 19.972 -11.354 -10.956 1.00 10.23 259 GLY B CA 1
ATOM 3945 C C . GLY B 2 259 ? 19.889 -10.399 -12.121 1.00 8.11 259 GLY B C 1
ATOM 3946 O O . GLY B 2 259 ? 19.902 -9.201 -12.010 1.00 7.83 259 GLY B O 1
ATOM 3947 N N . GLY B 2 260 ? 19.835 -11.031 -13.318 1.00 7.92 260 GLY B N 1
ATOM 3948 C CA . GLY B 2 260 ? 19.801 -10.235 -14.531 1.00 9.00 260 GLY B CA 1
ATOM 3949 C C . GLY B 2 260 ? 18.683 -9.203 -14.586 1.00 8.84 260 GLY B C 1
ATOM 3950 O O . GLY B 2 260 ? 18.840 -8.153 -15.184 1.00 9.33 260 GLY B O 1
ATOM 3951 N N . ALA B 2 261 ? 17.512 -9.591 -14.028 1.00 8.21 261 ALA B N 1
ATOM 3952 C CA . ALA B 2 261 ? 16.363 -8.662 -13.940 1.00 7.44 261 ALA B CA 1
ATOM 3953 C C . ALA B 2 261 ? 16.532 -7.840 -12.650 1.00 6.66 261 ALA B C 1
ATOM 3954 O O . ALA B 2 261 ? 16.440 -8.410 -11.555 1.00 7.36 261 ALA B O 1
ATOM 3956 N N . ASP B 2 262 ? 16.720 -6.530 -12.783 1.00 6.82 262 ASP B N 1
ATOM 3957 C CA . ASP B 2 262 ? 16.908 -5.663 -11.609 1.00 7.43 262 ASP B CA 1
ATOM 3958 C C . ASP B 2 262 ? 16.353 -4.304 -11.961 1.00 7.30 262 ASP B C 1
ATOM 3959 O O . ASP B 2 262 ? 16.680 -3.734 -12.973 1.00 7.53 262 ASP B O 1
ATOM 3964 N N . ARG B 2 263 ? 15.593 -3.733 -11.027 1.00 6.73 263 ARG B N 1
ATOM 3965 C CA . ARG B 2 263 ? 14.993 -2.408 -11.266 1.00 6.75 263 ARG B CA 1
ATOM 3966 C C . ARG B 2 263 ? 16.024 -1.308 -11.384 1.00 6.61 263 ARG B C 1
ATOM 3967 O O . ARG B 2 263 ? 15.707 -0.271 -11.939 1.00 7.36 263 ARG B O 1
ATOM 3975 N N . VAL B 2 264 ? 17.273 -1.512 -10.895 1.00 6.57 264 VAL B N 1
ATOM 3976 C CA . VAL B 2 264 ? 18.262 -0.461 -10.993 1.00 6.94 264 VAL B CA 1
ATOM 3977 C C . VAL B 2 264 ? 18.556 -0.096 -12.445 1.00 6.35 264 VAL B C 1
ATOM 3978 O O . VAL B 2 264 ? 18.947 1.013 -12.756 1.00 7.24 264 VAL B O 1
ATOM 3982 N N . THR B 2 265 ? 18.336 -1.012 -13.371 1.00 7.59 265 THR B N 1
ATOM 3983 C CA . THR B 2 265 ? 18.579 -0.734 -14.797 1.00 6.78 265 THR B CA 1
ATOM 3984 C C . THR B 2 265 ? 17.759 0.426 -15.279 1.00 7.44 265 THR B C 1
ATOM 3985 O O . THR B 2 265 ? 18.149 1.130 -16.209 1.00 7.86 265 THR B O 1
ATOM 3989 N N . GLU B 2 266 ? 16.565 0.638 -14.677 1.00 7.22 266 GLU B N 1
ATOM 3990 C CA . GLU B 2 266 ? 15.751 1.773 -15.088 1.00 7.30 266 GLU B CA 1
ATOM 3991 C C . GLU B 2 266 ? 16.480 3.059 -14.777 1.00 7.93 266 GLU B C 1
ATOM 3992 O O . GLU B 2 266 ? 16.288 4.061 -15.524 1.00 8.65 266 GLU B O 1
ATOM 3998 N N . ILE B 2 267 ? 17.228 3.145 -13.688 1.00 7.53 267 ILE B N 1
ATOM 3999 C CA . ILE B 2 267 ? 18.048 4.332 -13.396 1.00 7.84 267 ILE B CA 1
ATOM 4000 C C . ILE B 2 267 ? 19.192 4.455 -14.404 1.00 8.25 267 ILE B C 1
ATOM 4001 O O . ILE B 2 267 ? 19.421 5.517 -14.971 1.00 8.73 267 ILE B O 1
ATOM 4006 N N . ASP B 2 268 ? 19.904 3.357 -14.655 1.00 8.75 268 ASP B N 1
ATOM 4007 C CA . ASP B 2 268 ? 21.007 3.418 -15.633 1.00 9.16 268 ASP B CA 1
ATOM 4008 C C . ASP B 2 268 ? 20.533 3.902 -16.980 1.00 9.96 268 ASP B C 1
ATOM 4009 O O . ASP B 2 268 ? 21.250 4.741 -17.576 1.00 11.17 268 ASP B O 1
ATOM 4014 N N . ARG B 2 269 ? 19.391 3.501 -17.453 1.00 10.08 269 ARG B N 1
ATOM 4015 C CA . ARG B 2 269 ? 18.925 3.924 -18.788 1.00 10.61 269 ARG B CA 1
ATOM 4016 C C . ARG B 2 269 ? 18.776 5.418 -18.817 1.00 12.55 269 ARG B C 1
ATOM 4017 O O . ARG B 2 269 ? 19.064 6.118 -19.803 1.00 13.54 269 ARG B O 1
ATOM 4025 N N . LEU B 2 270 ? 18.306 6.036 -17.747 1.00 9.94 270 LEU B N 1
ATOM 4026 C CA . LEU B 2 270 ? 18.115 7.479 -17.673 1.00 10.47 270 LEU B CA 1
ATOM 4027 C C . LEU B 2 270 ? 19.398 8.248 -17.492 1.00 11.21 270 LEU B C 1
ATOM 4028 O O . LEU B 2 270 ? 19.503 9.346 -18.051 1.00 13.79 270 LEU B O 1
ATOM 4033 N N . LEU B 2 271 ? 20.363 7.714 -16.802 1.00 10.17 271 LEU B N 1
ATOM 4034 C CA . LEU B 2 271 ? 21.645 8.387 -16.607 1.00 10.24 271 LEU B CA 1
ATOM 4035 C C . LEU B 2 271 ? 22.489 8.280 -17.855 1.00 14.43 271 LEU B C 1
ATOM 4036 O O . LEU B 2 271 ? 23.278 9.238 -18.071 1.00 14.30 271 LEU B O 1
ATOM 4041 N N . GLU B 2 272 ? 22.374 7.202 -18.577 1.00 14.65 272 GLU B N 1
ATOM 4042 C CA . GLU B 2 272 ? 23.136 7.064 -19.827 1.00 18.21 272 GLU B CA 1
ATOM 4043 C C . GLU B 2 272 ? 22.431 7.708 -20.995 1.00 14.90 272 GLU B C 1
ATOM 4044 O O . GLU B 2 272 ? 23.155 7.819 -22.051 1.00 21.16 272 GLU B O 1
ATOM 4050 N N . GLN B 2 273 ? 21.231 8.169 -20.939 1.00 16.30 273 GLN B N 1
ATOM 4051 C CA . GLN B 2 273 ? 20.539 8.736 -22.122 1.00 19.55 273 GLN B CA 1
ATOM 4052 C C . GLN B 2 273 ? 21.235 9.940 -22.707 1.00 21.49 273 GLN B C 1
ATOM 4053 O O . GLN B 2 273 ? 21.223 10.107 -23.950 1.00 21.07 273 GLN B O 1
ATOM 4059 N N A LYS B 2 274 ? 21.749 10.838 -21.878 0.50 20.56 274 LYS B N 1
ATOM 4060 N N B LYS B 2 274 ? 21.745 10.826 -21.865 0.50 20.92 274 LYS B N 1
ATOM 4061 C CA A LYS B 2 274 ? 22.427 12.042 -22.365 0.50 18.58 274 LYS B CA 1
ATOM 4062 C CA B LYS B 2 274 ? 22.417 12.050 -22.308 0.50 19.10 274 LYS B CA 1
ATOM 4063 C C A LYS B 2 274 ? 23.799 12.058 -21.729 0.50 19.40 274 LYS B C 1
ATOM 4064 C C B LYS B 2 274 ? 23.806 12.036 -21.720 0.50 19.08 274 LYS B C 1
ATOM 4065 O O A LYS B 2 274 ? 23.962 11.548 -20.620 0.50 18.84 274 LYS B O 1
ATOM 4066 O O B LYS B 2 274 ? 24.126 11.304 -20.775 0.50 15.55 274 LYS B O 1
ATOM 4077 N N . PRO B 2 275 ? 24.790 12.665 -22.355 1.00 17.50 275 PRO B N 1
ATOM 4078 C CA . PRO B 2 275 ? 26.142 12.713 -21.818 1.00 15.24 275 PRO B CA 1
ATOM 4079 C C . PRO B 2 275 ? 26.204 13.247 -20.386 1.00 13.97 275 PRO B C 1
ATOM 4080 O O . PRO B 2 275 ? 27.003 12.714 -19.609 1.00 15.98 275 PRO B O 1
ATOM 4084 N N . ARG B 2 276 ? 25.520 14.320 -20.086 1.00 14.58 276 ARG B N 1
ATOM 4085 C CA . ARG B 2 276 ? 25.605 14.941 -18.754 1.00 13.56 276 ARG B CA 1
ATOM 4086 C C . ARG B 2 276 ? 24.214 15.250 -18.316 1.00 14.94 276 ARG B C 1
ATOM 4087 O O . ARG B 2 276 ? 23.284 15.386 -19.126 1.00 19.84 276 ARG B O 1
ATOM 4095 N N . LEU B 2 277 ? 24.003 15.428 -17.020 1.00 12.62 277 LEU B N 1
ATOM 4096 C CA . LEU B 2 277 ? 22.770 15.736 -16.433 1.00 12.12 277 LEU B CA 1
ATOM 4097 C C . LEU B 2 277 ? 22.925 16.992 -15.567 1.00 11.55 277 LEU B C 1
ATOM 4098 O O . LEU B 2 277 ? 23.843 17.107 -14.771 1.00 12.13 277 LEU B O 1
ATOM 4103 N N . THR B 2 278 ? 22.005 17.907 -15.747 1.00 11.49 278 THR B N 1
ATOM 4104 C CA . THR B 2 278 ? 21.879 19.021 -14.842 1.00 10.42 278 THR B CA 1
ATOM 4105 C C . THR B 2 278 ? 21.211 18.563 -13.523 1.00 12.15 278 THR B C 1
ATOM 4106 O O . THR B 2 278 ? 20.605 17.471 -13.493 1.00 10.90 278 THR B O 1
ATOM 4110 N N . ALA B 2 279 ? 21.145 19.416 -12.533 1.00 12.25 279 ALA B N 1
ATOM 4111 C CA . ALA B 2 279 ? 20.428 19.109 -11.296 1.00 12.08 279 ALA B CA 1
ATOM 4112 C C . ALA B 2 279 ? 18.972 18.893 -11.632 1.00 11.97 279 ALA B C 1
ATOM 4113 O O . ALA B 2 279 ? 18.336 17.999 -11.052 1.00 11.72 279 ALA B O 1
ATOM 4115 N N . ASP B 2 280 ? 18.316 19.675 -12.465 1.00 12.21 280 ASP B N 1
ATOM 4116 C CA . ASP B 2 280 ? 16.904 19.509 -12.779 1.00 12.45 280 ASP B CA 1
ATOM 4117 C C . ASP B 2 280 ? 16.713 18.144 -13.483 1.00 10.68 280 ASP B C 1
ATOM 4118 O O . ASP B 2 280 ? 15.714 17.528 -13.096 1.00 12.08 280 ASP B O 1
ATOM 4123 N N . GLN B 2 281 ? 17.588 17.725 -14.362 1.00 11.65 281 GLN B N 1
ATOM 4124 C CA . GLN B 2 281 ? 17.458 16.444 -15.014 1.00 10.44 281 GLN B CA 1
ATOM 4125 C C . GLN B 2 281 ? 17.674 15.337 -13.981 1.00 11.84 281 GLN B C 1
ATOM 4126 O O . GLN B 2 281 ? 16.951 14.335 -14.020 1.00 10.87 281 GLN B O 1
ATOM 4132 N N . ALA B 2 282 ? 18.625 15.466 -13.078 1.00 9.85 282 ALA B N 1
ATOM 4133 C CA . ALA B 2 282 ? 18.847 14.445 -12.036 1.00 9.34 282 ALA B CA 1
ATOM 4134 C C . ALA B 2 282 ? 17.618 14.354 -11.188 1.00 9.57 282 ALA B C 1
ATOM 4135 O O . ALA B 2 282 ? 17.226 13.238 -10.776 1.00 8.96 282 ALA B O 1
ATOM 4137 N N . TRP B 2 283 ? 16.979 15.431 -10.798 1.00 9.06 283 TRP B N 1
ATOM 4138 C CA . TRP B 2 283 ? 15.780 15.400 -9.988 1.00 8.01 283 TRP B CA 1
ATOM 4139 C C . TRP B 2 283 ? 14.660 14.701 -10.757 1.00 9.45 283 TRP B C 1
ATOM 4140 O O . TRP B 2 283 ? 13.878 13.922 -10.169 1.00 8.71 283 TRP B O 1
ATOM 4151 N N . ASP B 2 284 ? 14.528 14.989 -12.056 1.00 9.13 284 ASP B N 1
ATOM 4152 C CA . ASP B 2 284 ? 13.470 14.370 -12.846 1.00 8.99 284 ASP B CA 1
ATOM 4153 C C . ASP B 2 284 ? 13.569 12.864 -12.980 1.00 9.46 284 ASP B C 1
ATOM 4154 O O . ASP B 2 284 ? 12.529 12.215 -13.283 1.00 9.46 284 ASP B O 1
ATOM 4159 N N . VAL B 2 285 ? 14.697 12.271 -12.677 1.00 8.69 285 VAL B N 1
ATOM 4160 C CA . VAL B 2 285 ? 14.799 10.816 -12.617 1.00 7.93 285 VAL B CA 1
ATOM 4161 C C . VAL B 2 285 ? 13.852 10.299 -11.542 1.00 8.72 285 VAL B C 1
ATOM 4162 O O . VAL B 2 285 ? 13.407 9.128 -11.659 1.00 8.37 285 VAL B O 1
ATOM 4166 N N . ILE B 2 286 ? 13.586 11.027 -10.476 1.00 7.91 286 ILE B N 1
ATOM 4167 C CA . ILE B 2 286 ? 12.622 10.625 -9.456 1.00 7.56 286 ILE B CA 1
ATOM 4168 C C . ILE B 2 286 ? 11.257 10.394 -10.114 1.00 8.19 286 ILE B C 1
ATOM 4169 O O . ILE B 2 286 ? 10.681 9.296 -10.003 1.00 8.30 286 ILE B O 1
ATOM 4174 N N . ARG B 2 287 ? 10.733 11.445 -10.754 1.00 8.17 287 ARG B N 1
ATOM 4175 C CA . ARG B 2 287 ? 9.427 11.312 -11.388 1.00 8.73 287 ARG B CA 1
ATOM 4176 C C . ARG B 2 287 ? 9.360 10.128 -12.358 1.00 8.25 287 ARG B C 1
ATOM 4177 O O . ARG B 2 287 ? 8.363 9.375 -12.301 1.00 8.90 287 ARG B O 1
ATOM 4185 N N . GLN B 2 288 ? 10.359 9.983 -13.208 1.00 8.36 288 GLN B N 1
ATOM 4186 C CA . GLN B 2 288 ? 10.248 8.885 -14.205 1.00 7.99 288 GLN B CA 1
ATOM 4187 C C . GLN B 2 288 ? 10.357 7.542 -13.565 1.00 8.41 288 GLN B C 1
ATOM 4188 O O . GLN B 2 288 ? 9.513 6.657 -13.821 1.00 8.71 288 GLN B O 1
ATOM 4194 N N . THR B 2 289 ? 11.334 7.303 -12.692 1.00 7.72 289 THR B N 1
ATOM 4195 C CA . THR B 2 289 ? 11.451 5.997 -12.042 1.00 7.10 289 THR B CA 1
ATOM 4196 C C . THR B 2 289 ? 10.220 5.719 -11.183 1.00 7.67 289 THR B C 1
ATOM 4197 O O . THR B 2 289 ? 9.836 4.548 -11.055 1.00 8.64 289 THR B O 1
ATOM 4201 N N A SER B 2 290 ? 9.620 6.765 -10.614 0.50 6.82 290 SER B N 1
ATOM 4202 N N B SER B 2 290 ? 9.623 6.745 -10.573 0.50 7.61 290 SER B N 1
ATOM 4203 C CA A SER B 2 290 ? 8.441 6.639 -9.789 0.50 7.28 290 SER B CA 1
ATOM 4204 C CA B SER B 2 290 ? 8.465 6.456 -9.730 0.50 9.25 290 SER B CA 1
ATOM 4205 C C A SER B 2 290 ? 7.251 6.001 -10.476 0.50 6.69 290 SER B C 1
ATOM 4206 C C B SER B 2 290 ? 7.266 5.943 -10.489 0.50 7.17 290 SER B C 1
ATOM 4207 O O A SER B 2 290 ? 6.412 5.371 -9.837 0.50 7.74 290 SER B O 1
ATOM 4208 O O B SER B 2 290 ? 6.383 5.353 -9.856 0.50 8.01 290 SER B O 1
ATOM 4213 N N . ARG B 2 291 ? 7.180 6.277 -11.781 1.00 7.70 291 ARG B N 1
ATOM 4214 C CA . ARG B 2 291 ? 6.036 5.916 -12.612 1.00 7.49 291 ARG B CA 1
ATOM 4215 C C . ARG B 2 291 ? 6.328 4.737 -13.517 1.00 6.54 291 ARG B C 1
ATOM 4216 O O . ARG B 2 291 ? 5.459 4.322 -14.300 1.00 8.34 291 ARG B O 1
ATOM 4224 N N . GLN B 2 292 ? 7.536 4.173 -13.465 1.00 7.47 292 GLN B N 1
ATOM 4225 C CA . GLN B 2 292 ? 7.956 3.148 -14.419 1.00 7.33 292 GLN B CA 1
ATOM 4226 C C . GLN B 2 292 ? 7.523 1.780 -14.077 1.00 8.49 292 GLN B C 1
ATOM 4227 O O . GLN B 2 292 ? 7.994 1.197 -13.085 1.00 9.46 292 GLN B O 1
ATOM 4233 N N . ASP B 2 293 ? 6.753 1.113 -14.952 1.00 7.67 293 ASP B N 1
ATOM 4234 C CA . ASP B 2 293 ? 6.469 -0.301 -14.788 1.00 7.33 293 ASP B CA 1
ATOM 4235 C C . ASP B 2 293 ? 7.792 -1.067 -14.925 1.00 7.27 293 ASP B C 1
ATOM 4236 O O . ASP B 2 293 ? 8.522 -0.787 -15.918 1.00 7.34 293 ASP B O 1
ATOM 4241 N N . LEU B 2 294 ? 8.123 -1.911 -14.003 1.00 6.92 294 LEU B N 1
ATOM 4242 C CA . LEU B 2 294 ? 9.433 -2.572 -13.962 1.00 7.17 294 LEU B CA 1
ATOM 4243 C C . LEU B 2 294 ? 9.466 -3.846 -14.753 1.00 7.36 294 LEU B C 1
ATOM 4244 O O . LEU B 2 294 ? 10.597 -4.391 -14.945 1.00 8.28 294 LEU B O 1
ATOM 4249 N N . ASN B 2 295 ? 8.349 -4.391 -15.150 1.00 7.20 295 ASN B N 1
ATOM 4250 C CA . ASN B 2 295 ? 8.326 -5.665 -15.865 1.00 6.69 295 ASN B CA 1
ATOM 4251 C C . ASN B 2 295 ? 8.324 -5.476 -17.374 1.00 7.32 295 ASN B C 1
ATOM 4252 O O . ASN B 2 295 ? 8.711 -6.437 -18.093 1.00 7.97 295 ASN B O 1
ATOM 4257 N N . LEU B 2 296 ? 7.871 -4.346 -17.869 1.00 6.90 296 LEU B N 1
ATOM 4258 C CA . LEU B 2 296 ? 7.780 -4.193 -19.324 1.00 6.92 296 LEU B CA 1
ATOM 4259 C C . LEU B 2 296 ? 9.087 -4.455 -20.053 1.00 8.20 296 LEU B C 1
ATOM 4260 O O . LEU B 2 296 ? 9.151 -5.265 -21.019 1.00 8.55 296 LEU B O 1
ATOM 4265 N N . ARG B 2 297 ? 10.171 -3.844 -19.606 1.00 7.55 297 ARG B N 1
ATOM 4266 C CA . ARG B 2 297 ? 11.462 -4.022 -20.281 1.00 8.56 297 ARG B CA 1
ATOM 4267 C C . ARG B 2 297 ? 11.876 -5.462 -20.191 1.00 8.60 297 ARG B C 1
ATOM 4268 O O . ARG B 2 297 ? 12.540 -5.962 -21.162 1.00 10.63 297 ARG B O 1
ATOM 4276 N N . LEU B 2 298 ? 11.606 -6.209 -19.171 1.00 8.44 298 LEU B N 1
ATOM 4277 C CA . LEU B 2 298 ? 12.021 -7.551 -18.957 1.00 7.83 298 LEU B CA 1
ATOM 4278 C C . LEU B 2 298 ? 11.380 -8.542 -19.898 1.00 9.17 298 LEU B C 1
ATOM 4279 O O . LEU B 2 298 ? 12.042 -9.459 -20.388 1.00 10.14 298 LEU B O 1
ATOM 4284 N N . PHE B 2 299 ? 10.074 -8.403 -20.073 1.00 7.72 299 PHE B N 1
ATOM 4285 C CA . PHE B 2 299 ? 9.283 -9.411 -20.736 1.00 7.17 299 PHE B CA 1
ATOM 4286 C C . PHE B 2 299 ? 8.752 -9.001 -22.073 1.00 7.68 299 PHE B C 1
ATOM 4287 O O . PHE B 2 299 ? 8.336 -9.914 -22.845 1.00 8.90 299 PHE B O 1
ATOM 4295 N N . LEU B 2 300 ? 8.746 -7.744 -22.457 1.00 7.97 300 LEU B N 1
ATOM 4296 C CA . LEU B 2 300 ? 8.289 -7.325 -23.757 1.00 8.43 300 LEU B CA 1
ATOM 4297 C C . LEU B 2 300 ? 9.011 -8.077 -24.861 1.00 9.30 300 LEU B C 1
ATOM 4298 O O . LEU B 2 300 ? 8.305 -8.495 -25.813 1.00 9.78 300 LEU B O 1
ATOM 4303 N N . PRO B 2 301 ? 10.307 -8.259 -24.879 1.00 9.33 301 PRO B N 1
ATOM 4304 C CA . PRO B 2 301 ? 10.930 -8.988 -26.004 1.00 10.18 301 PRO B CA 1
ATOM 4305 C C . PRO B 2 301 ? 10.421 -10.380 -26.098 1.00 9.68 301 PRO B C 1
ATOM 4306 O O . PRO B 2 301 ? 10.170 -10.871 -27.244 1.00 11.89 301 PRO B O 1
ATOM 4310 N N . THR B 2 302 ? 10.236 -11.146 -25.064 1.00 9.99 302 THR B N 1
ATOM 4311 C CA . THR B 2 302 ? 9.684 -12.488 -25.048 1.00 10.99 302 THR B CA 1
ATOM 4312 C C . THR B 2 302 ? 8.284 -12.480 -25.641 1.00 12.61 302 THR B C 1
ATOM 4313 O O . THR B 2 302 ? 7.867 -13.321 -26.472 1.00 13.04 302 THR B O 1
ATOM 4317 N N . LEU B 2 303 ? 7.465 -11.511 -25.240 1.00 10.02 303 LEU B N 1
ATOM 4318 C CA . LEU B 2 303 ? 6.083 -11.353 -25.723 1.00 10.03 303 LEU B CA 1
ATOM 4319 C C . LEU B 2 303 ? 6.057 -11.033 -27.204 1.00 10.32 303 LEU B C 1
ATOM 4320 O O . LEU B 2 303 ? 5.199 -11.561 -27.949 1.00 10.83 303 LEU B O 1
ATOM 4325 N N . GLN B 2 304 ? 6.929 -10.194 -27.677 1.00 9.93 304 GLN B N 1
ATOM 4326 C CA . GLN B 2 304 ? 7.038 -9.854 -29.089 1.00 11.45 304 GLN B CA 1
ATOM 4327 C C . GLN B 2 304 ? 7.484 -11.089 -29.873 1.00 12.60 304 GLN B C 1
ATOM 4328 O O . GLN B 2 304 ? 6.847 -11.329 -30.940 1.00 13.53 304 GLN B O 1
ATOM 4334 N N . ALA B 2 305 ? 8.464 -11.809 -29.429 1.00 13.00 305 ALA B N 1
ATOM 4335 C CA . ALA B 2 305 ? 8.916 -13.011 -30.164 1.00 14.01 305 ALA B CA 1
ATOM 4336 C C . ALA B 2 305 ? 7.777 -14.008 -30.216 1.00 15.52 305 ALA B C 1
ATOM 4337 O O . ALA B 2 305 ? 7.508 -14.626 -31.286 1.00 15.19 305 ALA B O 1
ATOM 4339 N N . ALA B 2 306 ? 7.008 -14.222 -29.173 1.00 13.42 306 ALA B N 1
ATOM 4340 C CA . ALA B 2 306 ? 5.972 -15.216 -29.128 1.00 12.83 306 ALA B CA 1
ATOM 4341 C C . ALA B 2 306 ? 4.818 -14.897 -30.057 1.00 12.65 306 ALA B C 1
ATOM 4342 O O . ALA B 2 306 ? 4.125 -15.835 -30.521 1.00 13.12 306 ALA B O 1
ATOM 4344 N N . THR B 2 307 ? 4.565 -13.635 -30.323 1.00 12.68 307 THR B N 1
ATOM 4345 C CA . THR B 2 307 ? 3.426 -13.179 -31.079 1.00 12.68 307 THR B CA 1
ATOM 4346 C C . THR B 2 307 ? 3.760 -12.748 -32.504 1.00 13.77 307 THR B C 1
ATOM 4347 O O . THR B 2 307 ? 2.867 -12.339 -33.227 1.00 15.15 307 THR B O 1
ATOM 4351 N N A SER B 2 308 ? 5.026 -12.781 -32.860 0.50 17.60 308 SER B N 1
ATOM 4352 N N B SER B 2 308 ? 5.032 -12.897 -32.843 0.50 16.97 308 SER B N 1
ATOM 4353 C CA A SER B 2 308 ? 5.478 -12.314 -34.177 0.50 19.69 308 SER B CA 1
ATOM 4354 C CA B SER B 2 308 ? 5.550 -12.479 -34.149 0.50 19.32 308 SER B CA 1
ATOM 4355 C C A SER B 2 308 ? 4.874 -13.040 -35.370 0.50 22.02 308 SER B C 1
ATOM 4356 C C B SER B 2 308 ? 4.733 -12.995 -35.331 0.50 21.90 308 SER B C 1
ATOM 4357 O O A SER B 2 308 ? 4.852 -12.387 -36.431 0.50 24.14 308 SER B O 1
ATOM 4358 O O B SER B 2 308 ? 4.330 -12.215 -36.203 0.50 24.91 308 SER B O 1
ATOM 4363 N N . GLY B 2 309 ? 4.388 -14.263 -35.275 1.00 22.68 309 GLY B N 1
ATOM 4364 C CA . GLY B 2 309 ? 3.754 -14.798 -36.530 1.00 26.65 309 GLY B CA 1
ATOM 4365 C C . GLY B 2 309 ? 2.247 -14.662 -36.545 1.00 26.39 309 GLY B C 1
ATOM 4366 O O . GLY B 2 309 ? 1.618 -15.079 -37.546 1.00 27.61 309 GLY B O 1
ATOM 4367 N N . LEU B 2 310 ? 1.568 -14.099 -35.560 1.00 20.38 310 LEU B N 1
ATOM 4368 C CA . LEU B 2 310 ? 0.140 -14.056 -35.449 1.00 18.11 310 LEU B CA 1
ATOM 4369 C C . LEU B 2 310 ? -0.522 -13.012 -36.326 1.00 17.29 310 LEU B C 1
ATOM 4370 O O . LEU B 2 310 ? 0.015 -11.993 -36.720 1.00 19.46 310 LEU B O 1
ATOM 4375 N N . THR B 2 311 ? -1.798 -13.310 -36.635 1.00 17.04 311 THR B N 1
ATOM 4376 C CA . THR B 2 311 ? -2.624 -12.461 -37.461 1.00 18.45 311 THR B CA 1
ATOM 4377 C C . THR B 2 311 ? -2.989 -11.193 -36.723 1.00 17.29 311 THR B C 1
ATOM 4378 O O . THR B 2 311 ? -2.998 -11.168 -35.476 1.00 16.13 311 THR B O 1
ATOM 4382 N N . GLN B 2 312 ? -3.329 -10.174 -37.497 1.00 18.15 312 GLN B N 1
ATOM 4383 C CA . GLN B 2 312 ? -3.648 -8.870 -36.920 1.00 19.13 312 GLN B CA 1
ATOM 4384 C C . GLN B 2 312 ? -4.819 -8.968 -35.983 1.00 18.91 312 GLN B C 1
ATOM 4385 O O . GLN B 2 312 ? -4.956 -8.219 -35.028 1.00 17.16 312 GLN B O 1
ATOM 4391 N N . SER B 2 313 ? -5.783 -9.873 -36.235 1.00 15.89 313 SER B N 1
ATOM 4392 C CA . SER B 2 313 ? -6.968 -9.992 -35.399 1.00 13.99 313 SER B CA 1
ATOM 4393 C C . SER B 2 313 ? -6.778 -10.837 -34.172 1.00 13.17 313 SER B C 1
ATOM 4394 O O . SER B 2 313 ? -7.690 -11.008 -33.367 1.00 13.68 313 SER B O 1
ATOM 4397 N N . ASP B 2 314 ? -5.629 -11.449 -33.999 1.00 12.28 314 ASP B N 1
ATOM 4398 C CA . ASP B 2 314 ? -5.402 -12.327 -32.824 1.00 13.93 314 ASP B CA 1
ATOM 4399 C C . ASP B 2 314 ? -5.253 -11.446 -31.572 1.00 12.48 314 ASP B C 1
ATOM 4400 O O . ASP B 2 314 ? -4.371 -10.578 -31.500 1.00 12.72 314 ASP B O 1
ATOM 4405 N N . PRO B 2 315 ? -6.075 -11.656 -30.579 1.00 12.17 315 PRO B N 1
ATOM 4406 C CA . PRO B 2 315 ? -6.032 -10.817 -29.358 1.00 13.33 315 PRO B CA 1
ATOM 4407 C C . PRO B 2 315 ? -4.694 -10.976 -28.661 1.00 11.14 315 PRO B C 1
ATOM 4408 O O . PRO B 2 315 ? -4.304 -10.032 -27.890 1.00 13.72 315 PRO B O 1
ATOM 4412 N N . ARG B 2 316 ? -4.070 -12.136 -28.707 1.00 13.27 316 ARG B N 1
ATOM 4413 C CA . ARG B 2 316 ? -2.765 -12.302 -28.027 1.00 12.74 316 ARG B CA 1
ATOM 4414 C C . ARG B 2 316 ? -1.792 -11.343 -28.640 1.00 12.17 316 ARG B C 1
ATOM 4415 O O . ARG B 2 316 ? -0.993 -10.646 -27.919 1.00 12.98 316 ARG B O 1
ATOM 4423 N N . ARG B 2 317 ? -1.743 -11.121 -29.943 1.00 11.80 317 ARG B N 1
ATOM 4424 C CA . ARG B 2 317 ? -0.894 -10.163 -30.593 1.00 12.60 317 ARG B CA 1
ATOM 4425 C C . ARG B 2 317 ? -1.336 -8.751 -30.252 1.00 14.13 317 ARG B C 1
ATOM 4426 O O . ARG B 2 317 ? -0.476 -7.892 -30.005 1.00 13.10 317 ARG B O 1
ATOM 4434 N N A GLN B 2 318 ? -2.616 -8.438 -30.239 0.60 12.68 318 GLN B N 1
ATOM 4435 N N B GLN B 2 318 ? -2.620 -8.438 -30.217 0.40 13.08 318 GLN B N 1
ATOM 4436 C CA A GLN B 2 318 ? -3.080 -7.096 -29.958 0.60 12.56 318 GLN B CA 1
ATOM 4437 C CA B GLN B 2 318 ? -3.032 -7.073 -29.933 0.40 13.22 318 GLN B CA 1
ATOM 4438 C C A GLN B 2 318 ? -2.641 -6.700 -28.543 0.60 11.54 318 GLN B C 1
ATOM 4439 C C B GLN B 2 318 ? -2.739 -6.651 -28.501 0.40 13.02 318 GLN B C 1
ATOM 4440 O O A GLN B 2 318 ? -2.246 -5.531 -28.391 0.60 12.24 318 GLN B O 1
ATOM 4441 O O B GLN B 2 318 ? -2.438 -5.466 -28.268 0.40 12.47 318 GLN B O 1
ATOM 4452 N N . LEU B 2 319 ? -2.737 -7.559 -27.544 1.00 11.71 319 LEU B N 1
ATOM 4453 C CA . LEU B 2 319 ? -2.240 -7.208 -26.190 1.00 9.54 319 LEU B CA 1
ATOM 4454 C C . LEU B 2 319 ? -0.787 -6.824 -26.253 1.00 9.73 319 LEU B C 1
ATOM 4455 O O . LEU B 2 319 ? -0.377 -5.816 -25.625 1.00 10.98 319 LEU B O 1
ATOM 4460 N N . VAL B 2 320 ? 0.049 -7.522 -26.987 1.00 10.10 320 VAL B N 1
ATOM 4461 C CA . VAL B 2 320 ? 1.454 -7.182 -27.117 1.00 9.45 320 VAL B CA 1
ATOM 4462 C C . VAL B 2 320 ? 1.669 -5.930 -27.888 1.00 10.42 320 VAL B C 1
ATOM 4463 O O . VAL B 2 320 ? 2.520 -5.097 -27.521 1.00 11.00 320 VAL B O 1
ATOM 4467 N N A GLU B 2 321 ? 0.853 -5.647 -28.911 0.60 11.45 321 GLU B N 1
ATOM 4468 N N B GLU B 2 321 ? 0.900 -5.637 -28.948 0.40 11.00 321 GLU B N 1
ATOM 4469 C CA A GLU B 2 321 ? 0.926 -4.397 -29.641 0.60 11.64 321 GLU B CA 1
ATOM 4470 C CA B GLU B 2 321 ? 1.060 -4.380 -29.670 0.40 11.25 321 GLU B CA 1
ATOM 4471 C C A GLU B 2 321 ? 0.736 -3.186 -28.744 0.60 12.04 321 GLU B C 1
ATOM 4472 C C B GLU B 2 321 ? 0.696 -3.186 -28.787 0.40 11.63 321 GLU B C 1
ATOM 4473 O O A GLU B 2 321 ? 1.357 -2.135 -28.809 0.60 11.40 321 GLU B O 1
ATOM 4474 O O B GLU B 2 321 ? 1.285 -2.108 -28.879 0.40 11.37 321 GLU B O 1
ATOM 4485 N N . THR B 2 322 ? -0.228 -3.347 -27.839 1.00 10.72 322 THR B N 1
ATOM 4486 C CA . THR B 2 322 ? -0.532 -2.308 -26.873 1.00 12.05 322 THR B CA 1
ATOM 4487 C C . THR B 2 322 ? 0.700 -1.999 -25.978 1.00 11.05 322 THR B C 1
ATOM 4488 O O . THR B 2 322 ? 1.063 -0.844 -25.760 1.00 11.94 322 THR B O 1
ATOM 4492 N N . LEU B 2 323 ? 1.361 -3.054 -25.531 1.00 9.71 323 LEU B N 1
ATOM 4493 C CA . LEU B 2 323 ? 2.600 -2.931 -24.752 1.00 9.06 323 LEU B CA 1
ATOM 4494 C C . LEU B 2 323 ? 3.718 -2.331 -25.591 1.00 9.28 323 LEU B C 1
ATOM 4495 O O . LEU B 2 323 ? 4.471 -1.442 -25.123 1.00 9.86 323 LEU B O 1
ATOM 4500 N N . THR B 2 324 ? 3.838 -2.724 -26.878 1.00 9.33 324 THR B N 1
ATOM 4501 C CA . THR B 2 324 ? 4.898 -2.224 -27.718 1.00 9.81 324 THR B CA 1
ATOM 4502 C C . THR B 2 324 ? 4.866 -0.736 -27.900 1.00 10.66 324 THR B C 1
ATOM 4503 O O . THR B 2 324 ? 5.910 -0.048 -28.016 1.00 11.91 324 THR B O 1
ATOM 4507 N N . ARG B 2 325 ? 3.688 -0.144 -27.973 1.00 10.84 325 ARG B N 1
ATOM 4508 C CA . ARG B 2 325 ? 3.518 1.273 -28.163 1.00 11.12 325 ARG B CA 1
ATOM 4509 C C . ARG B 2 325 ? 3.784 2.090 -26.911 1.00 10.84 325 ARG B C 1
ATOM 4510 O O . ARG B 2 325 ? 3.722 3.327 -26.921 1.00 13.21 325 ARG B O 1
ATOM 4518 N N . TRP B 2 326 ? 3.976 1.422 -25.775 1.00 9.78 326 TRP B N 1
ATOM 4519 C CA . TRP B 2 326 ? 4.108 2.080 -24.469 1.00 10.54 326 TRP B CA 1
ATOM 4520 C C . TRP B 2 326 ? 5.534 2.077 -23.957 1.00 9.56 326 TRP B C 1
ATOM 4521 O O . TRP B 2 326 ? 6.214 1.086 -24.078 1.00 9.71 326 TRP B O 1
ATOM 4532 N N . ASP B 2 327 ? 5.906 3.190 -23.305 1.00 10.23 327 ASP B N 1
ATOM 4533 C CA . ASP B 2 327 ? 7.202 3.275 -22.658 1.00 10.24 327 ASP B CA 1
ATOM 4534 C C . ASP B 2 327 ? 7.197 2.748 -21.235 1.00 9.14 327 ASP B C 1
ATOM 4535 O O . ASP B 2 327 ? 8.262 2.740 -20.586 1.00 10.68 327 ASP B O 1
ATOM 4540 N N . GLY B 2 328 ? 6.105 2.271 -20.703 1.00 9.14 328 GLY B N 1
ATOM 4541 C CA . GLY B 2 328 ? 5.972 1.775 -19.343 1.00 8.22 328 GLY B CA 1
ATOM 4542 C C . GLY B 2 328 ? 5.782 2.851 -18.312 1.00 7.73 328 GLY B C 1
ATOM 4543 O O . GLY B 2 328 ? 5.680 2.442 -17.130 1.00 9.43 328 GLY B O 1
ATOM 4544 N N . ILE B 2 329 ? 5.661 4.094 -18.667 1.00 7.86 329 ILE B N 1
ATOM 4545 C CA . ILE B 2 329 ? 5.411 5.152 -17.685 1.00 8.57 329 ILE B CA 1
ATOM 4546 C C . ILE B 2 329 ? 3.913 5.237 -17.438 1.00 9.06 329 ILE B C 1
ATOM 4547 O O . ILE B 2 329 ? 3.139 5.408 -18.410 1.00 10.17 329 ILE B O 1
ATOM 4552 N N . ASN B 2 330 ? 3.451 5.051 -16.233 1.00 8.01 330 ASN B N 1
ATOM 4553 C CA . ASN B 2 330 ? 2.050 5.199 -15.861 1.00 7.02 330 ASN B CA 1
ATOM 4554 C C . ASN B 2 330 ? 1.758 6.634 -15.549 1.00 8.46 330 ASN B C 1
ATOM 4555 O O . ASN B 2 330 ? 2.464 7.270 -14.783 1.00 9.29 330 ASN B O 1
ATOM 4560 N N . LEU B 2 331 ? 0.612 7.077 -16.045 1.00 9.69 331 LEU B N 1
ATOM 4561 C CA . LEU B 2 331 ? 0.093 8.437 -15.800 1.00 10.45 331 LEU B CA 1
ATOM 4562 C C . LEU B 2 331 ? -1.381 8.360 -15.455 1.00 10.05 331 LEU B C 1
ATOM 4563 O O . LEU B 2 331 ? -2.095 7.525 -16.057 1.00 11.84 331 LEU B O 1
ATOM 4568 N N . LEU B 2 332 ? -1.841 9.099 -14.475 1.00 11.68 332 LEU B N 1
ATOM 4569 C CA . LEU B 2 332 ? -3.256 9.098 -14.196 1.00 12.25 332 LEU B CA 1
ATOM 4570 C C . LEU B 2 332 ? -4.115 9.804 -15.285 1.00 12.85 332 LEU B C 1
ATOM 4571 O O . LEU B 2 332 ? -3.679 10.734 -15.895 1.00 14.94 332 LEU B O 1
ATOM 4576 N N . ASN B 2 333 ? -5.280 9.194 -15.477 1.00 14.78 333 ASN B N 1
ATOM 4577 C CA . ASN B 2 333 ? -6.311 9.908 -16.281 1.00 16.21 333 ASN B CA 1
ATOM 4578 C C . ASN B 2 333 ? -6.771 11.076 -15.399 1.00 21.26 333 ASN B C 1
ATOM 4579 O O . ASN B 2 333 ? -6.568 11.188 -14.178 1.00 20.01 333 ASN B O 1
ATOM 4584 N N . ASP B 2 334 ? -7.756 11.836 -15.968 1.00 23.19 334 ASP B N 1
ATOM 4585 C CA . ASP B 2 334 ? -8.345 12.962 -15.224 1.00 23.27 334 ASP B CA 1
ATOM 4586 C C . ASP B 2 334 ? -9.237 12.579 -14.075 1.00 25.37 334 ASP B C 1
ATOM 4587 O O . ASP B 2 334 ? -9.483 13.426 -13.190 1.00 27.45 334 ASP B O 1
ATOM 4592 N N . ASP B 2 335 ? -9.785 11.396 -13.931 1.00 18.92 335 ASP B N 1
ATOM 4593 C CA . ASP B 2 335 ? -10.582 10.928 -12.838 1.00 24.56 335 ASP B CA 1
ATOM 4594 C C . ASP B 2 335 ? -9.745 10.856 -11.573 1.00 19.09 335 ASP B C 1
ATOM 4595 O O . ASP B 2 335 ? -10.316 10.573 -10.501 1.00 22.76 335 ASP B O 1
ATOM 4600 N N . GLY B 2 336 ? -8.410 10.744 -11.670 1.00 21.86 336 GLY B N 1
ATOM 4601 C CA . GLY B 2 336 ? -7.456 10.563 -10.580 1.00 21.55 336 GLY B CA 1
ATOM 4602 C C . GLY B 2 336 ? -7.451 9.193 -9.969 1.00 25.99 336 GLY B C 1
ATOM 4603 O O . GLY B 2 336 ? -6.970 8.990 -8.846 1.00 28.21 336 GLY B O 1
ATOM 4604 N N . LYS B 2 337 ? -7.944 8.183 -10.707 1.00 16.95 337 LYS B N 1
ATOM 4605 C CA . LYS B 2 337 ? -8.224 6.876 -10.227 1.00 22.31 337 LYS B CA 1
ATOM 4606 C C . LYS B 2 337 ? -7.683 5.792 -11.198 1.00 13.93 337 LYS B C 1
ATOM 4607 O O . LYS B 2 337 ? -7.618 4.680 -10.694 1.00 14.97 337 LYS B O 1
ATOM 4613 N N . THR B 2 338 ? -7.694 6.113 -12.523 1.00 14.20 338 THR B N 1
ATOM 4614 C CA . THR B 2 338 ? -7.299 5.067 -13.516 1.00 12.73 338 THR B CA 1
ATOM 4615 C C . THR B 2 338 ? -6.085 5.558 -14.241 1.00 10.10 338 THR B C 1
ATOM 4616 O O . THR B 2 338 ? -5.756 6.689 -14.361 1.00 11.82 338 THR B O 1
ATOM 4620 N N . TRP B 2 339 ? -5.325 4.520 -14.759 1.00 10.05 339 TRP B N 1
ATOM 4621 C CA . TRP B 2 339 ? -4.112 4.828 -15.545 1.00 9.40 339 TRP B CA 1
ATOM 4622 C C . TRP B 2 339 ? -4.489 5.013 -17.019 1.00 9.35 339 TRP B C 1
ATOM 4623 O O . TRP B 2 339 ? -5.417 4.338 -17.525 1.00 10.81 339 TRP B O 1
ATOM 4634 N N . GLN B 2 340 ? -3.752 5.848 -17.705 1.00 10.32 340 GLN B N 1
ATOM 4635 C CA . GLN B 2 340 ? -4.021 6.124 -19.124 1.00 10.71 340 GLN B CA 1
ATOM 4636 C C . GLN B 2 340 ? -3.853 4.903 -19.953 1.00 11.00 340 GLN B C 1
ATOM 4637 O O . GLN B 2 340 ? -4.578 4.741 -20.988 1.00 12.50 340 GLN B O 1
ATOM 4643 N N . GLN B 2 341 ? -2.914 4.005 -19.658 1.00 9.99 341 GLN B N 1
ATOM 4644 C CA . GLN B 2 341 ? -2.656 2.813 -20.425 1.00 10.02 341 GLN B CA 1
ATOM 4645 C C . GLN B 2 341 ? -2.867 1.570 -19.621 1.00 9.32 341 GLN B C 1
ATOM 4646 O O . GLN B 2 341 ? -2.670 1.626 -18.389 1.00 10.39 341 GLN B O 1
ATOM 4652 N N . PRO B 2 342 ? -3.308 0.483 -20.188 1.00 8.06 342 PRO B N 1
ATOM 4653 C CA . PRO B 2 342 ? -3.634 -0.705 -19.441 1.00 9.06 342 PRO B CA 1
ATOM 4654 C C . PRO B 2 342 ? -2.478 -1.705 -19.277 1.00 7.56 342 PRO B C 1
ATOM 4655 O O . PRO B 2 342 ? -2.693 -2.816 -18.787 1.00 8.30 342 PRO B O 1
ATOM 4659 N N . GLY B 2 343 ? -1.267 -1.293 -19.653 1.00 7.97 343 GLY B N 1
ATOM 4660 C CA . GLY B 2 343 ? -0.150 -2.227 -19.710 1.00 8.39 343 GLY B CA 1
ATOM 4661 C C . GLY B 2 343 ? 0.228 -2.857 -18.405 1.00 8.14 343 GLY B C 1
ATOM 4662 O O . GLY B 2 343 ? 0.569 -4.076 -18.416 1.00 8.15 343 GLY B O 1
ATOM 4663 N N . SER B 2 344 ? 0.169 -2.164 -17.264 1.00 7.44 344 SER B N 1
ATOM 4664 C CA . SER B 2 344 ? 0.528 -2.855 -16.031 1.00 7.47 344 SER B CA 1
ATOM 4665 C C . SER B 2 344 ? -0.426 -3.975 -15.716 1.00 7.72 344 SER B C 1
ATOM 4666 O O . SER B 2 344 ? -0.041 -5.013 -15.177 1.00 8.60 344 SER B O 1
ATOM 4669 N N . ALA B 2 345 ? -1.727 -3.750 -15.944 1.00 7.59 345 ALA B N 1
ATOM 4670 C CA . ALA B 2 345 ? -2.707 -4.811 -15.698 1.00 7.28 345 ALA B CA 1
ATOM 4671 C C . ALA B 2 345 ? -2.467 -5.987 -16.658 1.00 7.41 345 ALA B C 1
ATOM 4672 O O . ALA B 2 345 ? -2.589 -7.148 -16.204 1.00 9.03 345 ALA B O 1
ATOM 4674 N N . ILE B 2 346 ? -2.148 -5.720 -17.901 1.00 8.17 346 ILE B N 1
ATOM 4675 C CA . ILE B 2 346 ? -1.811 -6.797 -18.855 1.00 9.04 346 ILE B CA 1
ATOM 4676 C C . ILE B 2 346 ? -0.628 -7.589 -18.330 1.00 7.88 346 ILE B C 1
ATOM 4677 O O . ILE B 2 346 ? -0.660 -8.825 -18.274 1.00 8.53 346 ILE B O 1
ATOM 4682 N N . LEU B 2 347 ? 0.457 -6.921 -17.905 1.00 7.52 347 LEU B N 1
ATOM 4683 C CA . LEU B 2 347 ? 1.647 -7.603 -17.416 1.00 8.30 347 LEU B CA 1
ATOM 4684 C C . LEU B 2 347 ? 1.347 -8.349 -16.170 1.00 8.17 347 LEU B C 1
ATOM 4685 O O . LEU B 2 347 ? 1.868 -9.442 -15.944 1.00 8.83 347 LEU B O 1
ATOM 4690 N N . ASN B 2 348 ? 0.561 -7.767 -15.240 1.00 8.43 348 ASN B N 1
ATOM 4691 C CA . ASN B 2 348 ? 0.220 -8.429 -13.990 1.00 8.47 348 ASN B CA 1
ATOM 4692 C C . ASN B 2 348 ? -0.476 -9.742 -14.275 1.00 8.37 348 ASN B C 1
ATOM 4693 O O . ASN B 2 348 ? -0.089 -10.801 -13.751 1.00 9.33 348 ASN B O 1
ATOM 4698 N N . VAL B 2 349 ? -1.516 -9.729 -15.063 1.00 9.04 349 VAL B N 1
ATOM 4699 C CA . VAL B 2 349 ? -2.271 -10.957 -15.325 1.00 9.54 349 VAL B CA 1
ATOM 4700 C C . VAL B 2 349 ? -1.402 -11.975 -16.073 1.00 9.35 349 VAL B C 1
ATOM 4701 O O . VAL B 2 349 ? -1.435 -13.166 -15.757 1.00 9.84 349 VAL B O 1
ATOM 4705 N N . TRP B 2 350 ? -0.663 -11.505 -17.059 1.00 7.94 350 TRP B N 1
ATOM 4706 C CA . TRP B 2 350 ? 0.236 -12.415 -17.830 1.00 8.31 350 TRP B CA 1
ATOM 4707 C C . TRP B 2 350 ? 1.281 -13.011 -16.918 1.00 8.91 350 TRP B C 1
ATOM 4708 O O . TRP B 2 350 ? 1.469 -14.256 -16.943 1.00 9.18 350 TRP B O 1
ATOM 4719 N N A LEU B 2 351 ? 1.917 -12.135 -16.156 0.50 8.68 351 LEU B N 1
ATOM 4720 N N B LEU B 2 351 ? 1.961 -12.234 -16.057 0.50 7.33 351 LEU B N 1
ATOM 4721 C CA A LEU B 2 351 ? 2.963 -12.689 -15.300 0.50 8.84 351 LEU B CA 1
ATOM 4722 C CA B LEU B 2 351 ? 2.982 -12.797 -15.199 0.50 8.19 351 LEU B CA 1
ATOM 4723 C C A LEU B 2 351 ? 2.416 -13.641 -14.285 0.50 7.29 351 LEU B C 1
ATOM 4724 C C B LEU B 2 351 ? 2.408 -13.792 -14.230 0.50 8.07 351 LEU B C 1
ATOM 4725 O O A LEU B 2 351 ? 3.006 -14.693 -14.034 0.50 9.32 351 LEU B O 1
ATOM 4726 O O B LEU B 2 351 ? 2.990 -14.764 -13.763 0.50 8.50 351 LEU B O 1
ATOM 4735 N N . THR B 2 352 ? 1.246 -13.380 -13.674 1.00 8.93 352 THR B N 1
ATOM 4736 C CA . THR B 2 352 ? 0.613 -14.251 -12.709 1.00 8.65 352 THR B CA 1
ATOM 4737 C C . THR B 2 352 ? 0.338 -15.661 -13.321 1.00 9.54 352 THR B C 1
ATOM 4738 O O . THR B 2 352 ? 0.684 -16.696 -12.704 1.00 10.25 352 THR B O 1
ATOM 4742 N N . SER B 2 353 ? -0.175 -15.661 -14.537 1.00 9.04 353 SER B N 1
ATOM 4743 C CA . SER B 2 353 ? -0.414 -16.922 -15.243 1.00 9.53 353 SER B CA 1
ATOM 4744 C C . SER B 2 353 ? 0.923 -17.600 -15.570 1.00 9.25 353 SER B C 1
ATOM 4745 O O . SER B 2 353 ? 1.046 -18.833 -15.359 1.00 10.29 353 SER B O 1
ATOM 4748 N N . MET B 2 354 ? 1.903 -16.870 -16.077 1.00 8.80 354 MET B N 1
ATOM 4749 C CA . MET B 2 354 ? 3.197 -17.510 -16.355 1.00 9.22 354 MET B CA 1
ATOM 4750 C C . MET B 2 354 ? 3.804 -18.136 -15.140 1.00 10.18 354 MET B C 1
ATOM 4751 O O . MET B 2 354 ? 4.338 -19.264 -15.227 1.00 9.88 354 MET B O 1
ATOM 4756 N N . LEU B 2 355 ? 3.788 -17.461 -13.978 1.00 9.56 355 LEU B N 1
ATOM 4757 C CA . LEU B 2 355 ? 4.414 -17.996 -12.808 1.00 9.55 355 LEU B CA 1
ATOM 4758 C C . LEU B 2 355 ? 3.687 -19.236 -12.348 1.00 10.29 355 LEU B C 1
ATOM 4759 O O . LEU B 2 355 ? 4.333 -20.246 -11.989 1.00 10.52 355 LEU B O 1
ATOM 4764 N N . LYS B 2 356 ? 2.367 -19.297 -12.403 1.00 10.67 356 LYS B N 1
ATOM 4765 C CA . LYS B 2 356 ? 1.580 -20.471 -12.055 1.00 10.82 356 LYS B CA 1
ATOM 4766 C C . LYS B 2 356 ? 1.988 -21.635 -12.943 1.00 11.92 356 LYS B C 1
ATOM 4767 O O . LYS B 2 356 ? 2.084 -22.781 -12.417 1.00 15.18 356 LYS B O 1
ATOM 4773 N N . ARG B 2 357 ? 2.266 -21.406 -14.195 1.00 10.69 357 ARG B N 1
ATOM 4774 C CA . ARG B 2 357 ? 2.587 -22.455 -15.161 1.00 13.10 357 ARG B CA 1
ATOM 4775 C C . ARG B 2 357 ? 4.020 -22.900 -15.068 1.00 13.78 357 ARG B C 1
ATOM 4776 O O . ARG B 2 357 ? 4.368 -23.968 -15.651 1.00 16.37 357 ARG B O 1
ATOM 4784 N N . THR B 2 358 ? 4.937 -22.113 -14.484 1.00 11.79 358 THR B N 1
ATOM 4785 C CA . THR B 2 358 ? 6.368 -22.369 -14.549 1.00 11.61 358 THR B CA 1
ATOM 4786 C C . THR B 2 358 ? 6.988 -22.551 -13.183 1.00 11.38 358 THR B C 1
ATOM 4787 O O . THR B 2 358 ? 7.008 -23.686 -12.639 1.00 13.03 358 THR B O 1
ATOM 4791 N N A VAL B 2 359 ? 7.448 -21.464 -12.585 0.70 11.19 359 VAL B N 1
ATOM 4792 N N B VAL B 2 359 ? 7.511 -21.507 -12.561 0.30 11.26 359 VAL B N 1
ATOM 4793 C CA A VAL B 2 359 ? 8.157 -21.562 -11.306 0.70 12.34 359 VAL B CA 1
ATOM 4794 C CA B VAL B 2 359 ? 8.198 -21.662 -11.274 0.30 10.80 359 VAL B CA 1
ATOM 4795 C C A VAL B 2 359 ? 7.275 -22.201 -10.257 0.70 12.16 359 VAL B C 1
ATOM 4796 C C B VAL B 2 359 ? 7.287 -22.199 -10.192 0.30 11.77 359 VAL B C 1
ATOM 4797 O O A VAL B 2 359 ? 7.746 -23.109 -9.519 0.70 12.82 359 VAL B O 1
ATOM 4798 O O B VAL B 2 359 ? 7.724 -23.077 -9.409 0.30 10.78 359 VAL B O 1
ATOM 4805 N N . VAL B 2 360 ? 6.027 -21.789 -10.080 1.00 11.74 360 VAL B N 1
ATOM 4806 C CA . VAL B 2 360 ? 5.130 -22.339 -9.078 1.00 11.66 360 VAL B CA 1
ATOM 4807 C C . VAL B 2 360 ? 4.981 -23.845 -9.211 1.00 13.17 360 VAL B C 1
ATOM 4808 O O . VAL B 2 360 ? 5.086 -24.583 -8.207 1.00 13.49 360 VAL B O 1
ATOM 4812 N N . ALA B 2 361 ? 4.810 -24.311 -10.427 1.00 11.97 361 ALA B N 1
ATOM 4813 C CA . ALA B 2 361 ? 4.571 -25.738 -10.665 1.00 13.14 361 ALA B CA 1
ATOM 4814 C C . ALA B 2 361 ? 5.817 -26.550 -10.384 1.00 14.91 361 ALA B C 1
ATOM 4815 O O . ALA B 2 361 ? 5.712 -27.775 -10.150 1.00 17.52 361 ALA B O 1
ATOM 4817 N N . ALA B 2 362 ? 7.004 -25.970 -10.386 1.00 13.02 362 ALA B N 1
ATOM 4818 C CA . ALA B 2 362 ? 8.243 -26.713 -10.156 1.00 12.87 362 ALA B CA 1
ATOM 4819 C C . ALA B 2 362 ? 8.502 -26.855 -8.674 1.00 13.62 362 ALA B C 1
ATOM 4820 O O . ALA B 2 362 ? 9.417 -27.591 -8.270 1.00 14.66 362 ALA B O 1
ATOM 4822 N N . VAL B 2 363 ? 7.897 -26.061 -7.813 1.00 13.07 363 VAL B N 1
ATOM 4823 C CA . VAL B 2 363 ? 8.226 -26.004 -6.381 1.00 15.45 363 VAL B CA 1
ATOM 4824 C C . VAL B 2 363 ? 7.167 -26.707 -5.564 1.00 18.23 363 VAL B C 1
ATOM 4825 O O . VAL B 2 363 ? 5.972 -26.463 -5.718 1.00 18.06 363 VAL B O 1
ATOM 4829 N N . PRO B 2 364 ? 7.552 -27.652 -4.696 1.00 18.59 364 PRO B N 1
ATOM 4830 C CA . PRO B 2 364 ? 6.606 -28.385 -3.874 1.00 21.32 364 PRO B CA 1
ATOM 4831 C C . PRO B 2 364 ? 5.783 -27.473 -2.979 1.00 21.13 364 PRO B C 1
ATOM 4832 O O . PRO B 2 364 ? 6.249 -26.476 -2.488 1.00 20.17 364 PRO B O 1
ATOM 4836 N N . MET B 2 365 ? 4.523 -27.836 -2.715 1.00 24.20 365 MET B N 1
ATOM 4837 C CA . MET B 2 365 ? 3.766 -26.991 -1.759 1.00 25.55 365 MET B CA 1
ATOM 4838 C C . MET B 2 365 ? 4.315 -27.276 -0.363 1.00 31.16 365 MET B C 1
ATOM 4839 O O . MET B 2 365 ? 4.754 -28.416 -0.153 1.00 30.27 365 MET B O 1
ATOM 4844 N N . PRO B 2 366 ? 4.284 -26.300 0.508 1.00 27.46 366 PRO B N 1
ATOM 4845 C CA . PRO B 2 366 ? 3.705 -24.987 0.359 1.00 28.48 366 PRO B CA 1
ATOM 4846 C C . PRO B 2 366 ? 4.622 -23.853 -0.061 1.00 26.11 366 PRO B C 1
ATOM 4847 O O . PRO B 2 366 ? 4.268 -22.666 -0.022 1.00 22.57 366 PRO B O 1
ATOM 4851 N N A PHE B 2 367 ? 5.786 -24.331 -0.485 0.70 23.52 367 PHE B N 1
ATOM 4852 N N B PHE B 2 367 ? 5.901 -24.064 -0.460 0.30 22.61 367 PHE B N 1
ATOM 4853 C CA A PHE B 2 367 ? 6.841 -23.431 -0.920 0.70 21.73 367 PHE B CA 1
ATOM 4854 C CA B PHE B 2 367 ? 6.783 -22.974 -0.858 0.30 19.10 367 PHE B CA 1
ATOM 4855 C C A PHE B 2 367 ? 6.482 -22.715 -2.224 0.70 19.07 367 PHE B C 1
ATOM 4856 C C B PHE B 2 367 ? 6.455 -22.493 -2.300 0.30 15.78 367 PHE B C 1
ATOM 4857 O O A PHE B 2 367 ? 6.957 -21.644 -2.462 0.70 17.30 367 PHE B O 1
ATOM 4858 O O B PHE B 2 367 ? 6.620 -21.269 -2.443 0.30 19.96 367 PHE B O 1
ATOM 4873 N N . ASP B 2 368 ? 5.641 -23.304 -3.011 1.00 19.43 368 ASP B N 1
ATOM 4874 C CA . ASP B 2 368 ? 5.172 -22.763 -4.307 1.00 17.07 368 ASP B CA 1
ATOM 4875 C C . ASP B 2 368 ? 4.576 -21.387 -4.166 1.00 14.73 368 ASP B C 1
ATOM 4876 O O . ASP B 2 368 ? 4.753 -20.498 -5.049 1.00 15.56 368 ASP B O 1
ATOM 4881 N N . LYS B 2 369 ? 3.844 -21.057 -3.097 1.00 17.19 369 LYS B N 1
ATOM 4882 C CA . LYS B 2 369 ? 3.302 -19.760 -2.914 1.00 18.27 369 LYS B CA 1
ATOM 4883 C C . LYS B 2 369 ? 4.332 -18.645 -2.896 1.00 18.25 369 LYS B C 1
ATOM 4884 O O . LYS B 2 369 ? 3.846 -17.627 -3.369 1.00 22.21 369 LYS B O 1
ATOM 4890 N N A TRP B 2 370 ? 5.545 -19.089 -2.452 0.70 14.86 370 TRP B N 1
ATOM 4891 N N B TRP B 2 370 ? 5.568 -18.474 -2.487 0.30 18.75 370 TRP B N 1
ATOM 4892 C CA A TRP B 2 370 ? 6.667 -18.182 -2.381 0.70 14.26 370 TRP B CA 1
ATOM 4893 C CA B TRP B 2 370 ? 6.157 -17.120 -2.690 0.30 12.13 370 TRP B CA 1
ATOM 4894 C C A TRP B 2 370 ? 7.073 -17.616 -3.730 0.70 12.06 370 TRP B C 1
ATOM 4895 C C B TRP B 2 370 ? 6.467 -16.862 -4.165 0.30 11.41 370 TRP B C 1
ATOM 4896 O O A TRP B 2 370 ? 7.731 -16.593 -3.758 0.70 14.56 370 TRP B O 1
ATOM 4897 O O B TRP B 2 370 ? 6.552 -15.679 -4.570 0.30 9.24 370 TRP B O 1
ATOM 4918 N N . TYR B 2 371 ? 6.612 -18.044 -4.877 1.00 11.78 371 TYR B N 1
ATOM 4919 C CA . TYR B 2 371 ? 6.983 -17.810 -6.242 1.00 10.52 371 TYR B CA 1
ATOM 4920 C C . TYR B 2 371 ? 5.828 -17.402 -7.135 1.00 10.05 371 TYR B C 1
ATOM 4921 O O . TYR B 2 371 ? 5.997 -17.215 -8.339 1.00 11.54 371 TYR B O 1
ATOM 4930 N N . SER B 2 372 ? 4.630 -17.263 -6.575 1.00 10.21 372 SER B N 1
ATOM 4931 C CA . SER B 2 372 ? 3.456 -16.947 -7.339 1.00 10.28 372 SER B CA 1
ATOM 4932 C C . SER B 2 372 ? 3.157 -15.439 -7.476 1.00 9.73 372 SER B C 1
ATOM 4933 O O . SER B 2 372 ? 2.397 -15.049 -8.356 1.00 10.51 372 SER B O 1
ATOM 4936 N N . ALA B 2 373 ? 3.810 -14.626 -6.629 1.00 9.23 373 ALA B N 1
ATOM 4937 C CA . ALA B 2 373 ? 3.533 -13.191 -6.640 1.00 9.79 373 ALA B CA 1
ATOM 4938 C C . ALA B 2 373 ? 4.029 -12.555 -7.923 1.00 8.31 373 ALA B C 1
ATOM 4939 O O . ALA B 2 373 ? 5.171 -12.838 -8.375 1.00 8.49 373 ALA B O 1
ATOM 4941 N N . SER B 2 374 ? 3.282 -11.647 -8.503 1.00 8.59 374 SER B N 1
ATOM 4942 C CA . SER B 2 374 ? 3.651 -10.959 -9.720 1.00 9.35 374 SER B CA 1
ATOM 4943 C C . SER B 2 374 ? 4.428 -9.683 -9.522 1.00 9.54 374 SER B C 1
ATOM 4944 O O . SER B 2 374 ? 4.977 -9.179 -10.536 1.00 11.40 374 SER B O 1
ATOM 4947 N N . GLY B 2 375 ? 4.435 -9.174 -8.333 1.00 9.39 375 GLY B N 1
ATOM 4948 C CA . GLY B 2 375 ? 5.093 -7.872 -8.067 1.00 10.82 375 GLY B CA 1
ATOM 4949 C C . GLY B 2 375 ? 4.073 -6.746 -8.065 1.00 12.57 375 GLY B C 1
ATOM 4950 O O . GLY B 2 375 ? 4.541 -5.593 -7.829 1.00 15.28 375 GLY B O 1
ATOM 4951 N N . TYR B 2 376 ? 2.802 -6.976 -8.324 1.00 9.16 376 TYR B N 1
ATOM 4952 C CA . TYR B 2 376 ? 1.771 -5.934 -8.339 1.00 9.51 376 TYR B CA 1
ATOM 4953 C C . TYR B 2 376 ? 0.871 -5.989 -7.101 1.00 11.53 376 TYR B C 1
ATOM 4954 O O . TYR B 2 376 ? -0.086 -5.265 -7.055 1.00 11.34 376 TYR B O 1
ATOM 4963 N N A GLU B 2 377 ? 1.381 -6.761 -6.127 0.50 13.49 377 GLU B N 1
ATOM 4964 N N B GLU B 2 377 ? 1.146 -6.912 -6.187 0.50 15.92 377 GLU B N 1
ATOM 4965 C CA A GLU B 2 377 ? 0.707 -6.916 -4.838 0.50 11.67 377 GLU B CA 1
ATOM 4966 C CA B GLU B 2 377 ? 0.278 -6.986 -4.992 0.50 18.91 377 GLU B CA 1
ATOM 4967 C C A GLU B 2 377 ? 0.648 -5.603 -4.098 0.50 9.00 377 GLU B C 1
ATOM 4968 C C B GLU B 2 377 ? 0.170 -5.653 -4.257 0.50 19.41 377 GLU B C 1
ATOM 4969 O O A GLU B 2 377 ? 1.560 -4.750 -4.177 0.50 12.92 377 GLU B O 1
ATOM 4970 O O B GLU B 2 377 ? 1.127 -4.896 -4.083 0.50 23.91 377 GLU B O 1
ATOM 4981 N N A THR B 2 378 ? -0.482 -5.364 -3.475 0.50 10.79 378 THR B N 1
ATOM 4982 N N B THR B 2 378 ? -1.100 -5.384 -3.879 0.50 20.90 378 THR B N 1
ATOM 4983 C CA A THR B 2 378 ? -0.756 -4.082 -2.824 0.50 10.38 378 THR B CA 1
ATOM 4984 C CA B THR B 2 378 ? -1.419 -4.119 -3.192 0.50 20.02 378 THR B CA 1
ATOM 4985 C C A THR B 2 378 ? -1.780 -4.252 -1.701 0.50 11.20 378 THR B C 1
ATOM 4986 C C B THR B 2 378 ? -2.550 -4.175 -2.174 0.50 25.76 378 THR B C 1
ATOM 4987 O O A THR B 2 378 ? -2.043 -5.349 -1.256 0.50 11.56 378 THR B O 1
ATOM 4988 O O B THR B 2 378 ? -3.586 -4.805 -2.360 0.50 27.96 378 THR B O 1
ATOM 4995 N N A THR B 2 379 ? -2.376 -3.095 -1.386 0.50 13.55 379 THR B N 1
ATOM 4996 N N B THR B 2 379 ? -2.362 -3.438 -1.075 0.50 22.27 379 THR B N 1
ATOM 4997 C CA A THR B 2 379 ? -3.436 -3.010 -0.406 0.50 21.51 379 THR B CA 1
ATOM 4998 C CA B THR B 2 379 ? -3.295 -3.272 0.032 0.50 19.23 379 THR B CA 1
ATOM 4999 C C A THR B 2 379 ? -4.426 -1.964 -0.930 0.50 21.05 379 THR B C 1
ATOM 5000 C C B THR B 2 379 ? -4.371 -2.270 -0.352 0.50 19.62 379 THR B C 1
ATOM 5001 O O A THR B 2 379 ? -4.257 -1.253 -1.951 0.50 20.55 379 THR B O 1
ATOM 5002 O O B THR B 2 379 ? -4.303 -1.606 -1.399 0.50 18.46 379 THR B O 1
ATOM 5009 N N A GLN B 2 380 ? -5.543 -1.857 -0.191 0.50 27.35 380 GLN B N 1
ATOM 5010 N N B GLN B 2 380 ? -5.414 -1.985 0.394 0.50 21.66 380 GLN B N 1
ATOM 5011 C CA A GLN B 2 380 ? -6.497 -0.816 -0.620 0.50 28.85 380 GLN B CA 1
ATOM 5012 C CA B GLN B 2 380 ? -6.454 -1.017 0.009 0.50 27.26 380 GLN B CA 1
ATOM 5013 C C A GLN B 2 380 ? -5.907 0.536 -0.197 0.50 28.66 380 GLN B C 1
ATOM 5014 C C B GLN B 2 380 ? -6.018 0.457 0.005 0.50 27.27 380 GLN B C 1
ATOM 5015 O O A GLN B 2 380 ? -6.307 1.548 -0.791 0.50 32.24 380 GLN B O 1
ATOM 5016 O O B GLN B 2 380 ? -6.209 1.195 -0.977 0.50 32.39 380 GLN B O 1
ATOM 5027 N N . ASP B 2 381 ? -4.886 0.608 0.675 1.00 26.88 381 ASP B N 1
ATOM 5028 C CA . ASP B 2 381 ? -4.172 1.855 0.863 1.00 22.79 381 ASP B CA 1
ATOM 5029 C C . ASP B 2 381 ? -3.038 1.984 -0.156 1.00 18.43 381 ASP B C 1
ATOM 5030 O O . ASP B 2 381 ? -2.255 2.967 -0.104 1.00 15.66 381 ASP B O 1
ATOM 5035 N N . GLY B 2 382 ? -2.915 1.059 -1.098 1.00 14.35 382 GLY B N 1
ATOM 5036 C CA . GLY B 2 382 ? -1.795 1.122 -2.040 1.00 11.90 382 GLY B CA 1
ATOM 5037 C C . GLY B 2 382 ? -0.591 0.401 -1.430 1.00 11.35 382 GLY B C 1
ATOM 5038 O O . GLY B 2 382 ? -0.616 -0.074 -0.320 1.00 11.74 382 GLY B O 1
ATOM 5039 N N . PRO B 2 383 ? 0.468 0.253 -2.214 1.00 10.63 383 PRO B N 1
ATOM 5040 C CA . PRO B 2 383 ? 1.649 -0.468 -1.766 1.00 10.66 383 PRO B CA 1
ATOM 5041 C C . PRO B 2 383 ? 2.161 0.087 -0.439 1.00 10.65 383 PRO B C 1
ATOM 5042 O O . PRO B 2 383 ? 2.213 1.290 -0.232 1.00 12.28 383 PRO B O 1
ATOM 5046 N N . THR B 2 384 ? 2.596 -0.774 0.447 1.00 10.10 384 THR B N 1
ATOM 5047 C CA . THR B 2 384 ? 3.163 -0.342 1.749 1.00 11.16 384 THR B CA 1
ATOM 5048 C C . THR B 2 384 ? 4.604 0.111 1.583 1.00 9.72 384 THR B C 1
ATOM 5049 O O . THR B 2 384 ? 5.135 0.781 2.494 1.00 9.88 384 THR B O 1
ATOM 5053 N N . GLY B 2 385 ? 5.259 -0.177 0.464 1.00 9.24 385 GLY B N 1
ATOM 5054 C CA . GLY B 2 385 ? 6.610 0.236 0.238 1.00 9.30 385 GLY B CA 1
ATOM 5055 C C . GLY B 2 385 ? 6.877 0.392 -1.237 1.00 8.61 385 GLY B C 1
ATOM 5056 O O . GLY B 2 385 ? 6.047 0.793 -2.011 1.00 9.16 385 GLY B O 1
ATOM 5057 N N . SER B 2 386 ? 8.136 0.138 -1.623 1.00 7.93 386 SER B N 1
ATOM 5058 C CA . SER B 2 386 ? 8.501 0.209 -3.028 1.00 7.46 386 SER B CA 1
ATOM 5059 C C . SER B 2 386 ? 7.816 -0.915 -3.791 1.00 7.49 386 SER B C 1
ATOM 5060 O O . SER B 2 386 ? 7.436 -1.947 -3.231 1.00 8.44 386 SER B O 1
ATOM 5063 N N . LEU B 2 387 ? 7.820 -0.784 -5.087 1.00 7.57 387 LEU B N 1
ATOM 5064 C CA . LEU B 2 387 ? 7.494 -1.861 -6.020 1.00 7.38 387 LEU B CA 1
ATOM 5065 C C . LEU B 2 387 ? 8.830 -2.413 -6.570 1.00 7.76 387 LEU B C 1
ATOM 5066 O O . LEU B 2 387 ? 9.787 -1.670 -6.820 1.00 6.78 387 LEU B O 1
ATOM 5071 N N . ASN B 2 388 ? 8.814 -3.726 -6.765 1.00 7.07 388 ASN B N 1
ATOM 5072 C CA . ASN B 2 388 ? 9.998 -4.404 -7.298 1.00 7.77 388 ASN B CA 1
ATOM 5073 C C . ASN B 2 388 ? 9.528 -5.490 -8.239 1.00 8.11 388 ASN B C 1
ATOM 5074 O O . ASN B 2 388 ? 8.346 -5.809 -8.357 1.00 9.25 388 ASN B O 1
ATOM 5079 N N . ILE B 2 389 ? 10.489 -6.092 -8.929 1.00 8.05 389 ILE B N 1
ATOM 5080 C CA . ILE B 2 389 ? 10.298 -7.305 -9.731 1.00 7.55 389 ILE B CA 1
ATOM 5081 C C . ILE B 2 389 ? 10.238 -8.467 -8.743 1.00 7.51 389 ILE B C 1
ATOM 5082 O O . ILE B 2 389 ? 11.131 -8.554 -7.883 1.00 7.86 389 ILE B O 1
ATOM 5087 N N . SER B 2 390 ? 9.244 -9.302 -8.815 1.00 7.24 390 SER B N 1
ATOM 5088 C CA . SER B 2 390 ? 9.096 -10.366 -7.818 1.00 8.14 390 SER B CA 1
ATOM 5089 C C . SER B 2 390 ? 10.165 -11.438 -7.951 1.00 7.07 390 SER B C 1
ATOM 5090 O O . SER B 2 390 ? 10.776 -11.618 -9.003 1.00 7.56 390 SER B O 1
ATOM 5093 N N . VAL B 2 391 ? 10.331 -12.229 -6.877 1.00 7.80 391 VAL B N 1
ATOM 5094 C CA . VAL B 2 391 ? 11.321 -13.308 -6.968 1.00 7.58 391 VAL B CA 1
ATOM 5095 C C . VAL B 2 391 ? 10.984 -14.291 -8.057 1.00 7.75 391 VAL B C 1
ATOM 5096 O O . VAL B 2 391 ? 11.859 -14.727 -8.836 1.00 8.06 391 VAL B O 1
ATOM 5100 N N . GLY B 2 392 ? 9.741 -14.646 -8.233 1.00 8.16 392 GLY B N 1
ATOM 5101 C CA . GLY B 2 392 ? 9.306 -15.560 -9.293 1.00 7.84 392 GLY B CA 1
ATOM 5102 C C . GLY B 2 392 ? 9.591 -14.958 -10.641 1.00 7.54 392 GLY B C 1
ATOM 5103 O O . GLY B 2 392 ? 10.086 -15.675 -11.553 1.00 8.25 392 GLY B O 1
ATOM 5104 N N . ALA B 2 393 ? 9.342 -13.657 -10.819 1.00 6.72 393 ALA B N 1
ATOM 5105 C CA . ALA B 2 393 ? 9.647 -13.019 -12.090 1.00 7.71 393 ALA B CA 1
ATOM 5106 C C . ALA B 2 393 ? 11.134 -13.011 -12.375 1.00 8.05 393 ALA B C 1
ATOM 5107 O O . ALA B 2 393 ? 11.491 -13.139 -13.541 1.00 8.11 393 ALA B O 1
ATOM 5109 N N . LYS B 2 394 ? 11.964 -12.825 -11.338 1.00 7.11 394 LYS B N 1
ATOM 5110 C CA . LYS B 2 394 ? 13.413 -12.810 -11.604 1.00 7.42 394 LYS B CA 1
ATOM 5111 C C . LYS B 2 394 ? 13.865 -14.216 -12.036 1.00 7.26 394 LYS B C 1
ATOM 5112 O O . LYS B 2 394 ? 14.735 -14.315 -12.926 1.00 8.28 394 LYS B O 1
ATOM 5118 N N . ILE B 2 395 ? 13.318 -15.261 -11.453 1.00 7.68 395 ILE B N 1
ATOM 5119 C CA . ILE B 2 395 ? 13.649 -16.657 -11.832 1.00 8.23 395 ILE B CA 1
ATOM 5120 C C . ILE B 2 395 ? 13.107 -16.960 -13.224 1.00 9.60 395 ILE B C 1
ATOM 5121 O O . ILE B 2 395 ? 13.852 -17.510 -14.098 1.00 9.93 395 ILE B O 1
ATOM 5126 N N . LEU B 2 396 ? 11.907 -16.480 -13.550 1.00 8.79 396 LEU B N 1
ATOM 5127 C CA . LEU B 2 396 ? 11.346 -16.646 -14.892 1.00 8.81 396 LEU B CA 1
ATOM 5128 C C . LEU B 2 396 ? 12.172 -15.909 -15.921 1.00 8.71 396 LEU B C 1
ATOM 5129 O O . LEU B 2 396 ? 12.417 -16.453 -17.033 1.00 9.55 396 LEU B O 1
ATOM 5134 N N . TYR B 2 397 ? 12.677 -14.714 -15.592 1.00 8.95 397 TYR B N 1
ATOM 5135 C CA . TYR B 2 397 ? 13.496 -13.982 -16.531 1.00 8.13 397 TYR B CA 1
ATOM 5136 C C . TYR B 2 397 ? 14.727 -14.803 -16.916 1.00 8.69 397 TYR B C 1
ATOM 5137 O O . TYR B 2 397 ? 15.120 -14.867 -18.089 1.00 9.16 397 TYR B O 1
ATOM 5146 N N . GLU B 2 398 ? 15.376 -15.441 -15.957 1.00 8.60 398 GLU B N 1
ATOM 5147 C CA . GLU B 2 398 ? 16.541 -16.304 -16.300 1.00 8.47 398 GLU B CA 1
ATOM 5148 C C . GLU B 2 398 ? 16.104 -17.400 -17.255 1.00 10.25 398 GLU B C 1
ATOM 5149 O O . GLU B 2 398 ? 16.845 -17.669 -18.234 1.00 10.67 398 GLU B O 1
ATOM 5155 N N . ALA B 2 399 ? 15.001 -18.070 -16.990 1.00 9.47 399 ALA B N 1
ATOM 5156 C CA . ALA B 2 399 ? 14.542 -19.149 -17.886 1.00 8.95 399 ALA B CA 1
ATOM 5157 C C . ALA B 2 399 ? 14.261 -18.633 -19.257 1.00 10.92 399 ALA B C 1
ATOM 5158 O O . ALA B 2 399 ? 14.631 -19.310 -20.276 1.00 11.86 399 ALA B O 1
ATOM 5160 N N . VAL B 2 400 ? 13.631 -17.492 -19.473 1.00 9.81 400 VAL B N 1
ATOM 5161 C CA . VAL B 2 400 ? 13.263 -16.995 -20.790 1.00 11.30 400 VAL B CA 1
ATOM 5162 C C . VAL B 2 400 ? 14.489 -16.439 -21.470 1.00 14.32 400 VAL B C 1
ATOM 5163 O O . VAL B 2 400 ? 14.438 -16.188 -22.714 1.00 15.70 400 VAL B O 1
ATOM 5167 N N . GLN B 2 401 ? 15.625 -16.255 -20.823 1.00 13.18 401 GLN B N 1
ATOM 5168 C CA . GLN B 2 401 ? 16.850 -15.820 -21.469 1.00 15.01 401 GLN B CA 1
ATOM 5169 C C . GLN B 2 401 ? 17.581 -17.017 -22.025 1.00 16.59 401 GLN B C 1
ATOM 5170 O O . GLN B 2 401 ? 18.588 -16.798 -22.763 1.00 20.38 401 GLN B O 1
ATOM 5176 N N . GLY B 2 402 ? 17.194 -18.233 -21.773 1.00 15.36 402 GLY B N 1
ATOM 5177 C CA . GLY B 2 402 ? 17.798 -19.439 -22.324 1.00 19.27 402 GLY B CA 1
ATOM 5178 C C . GLY B 2 402 ? 19.277 -19.515 -22.020 1.00 21.75 402 GLY B C 1
ATOM 5179 O O . GLY B 2 402 ? 19.716 -19.281 -20.883 1.00 19.84 402 GLY B O 1
ATOM 5180 N N . ASP B 2 403 ? 20.095 -19.772 -23.056 1.00 23.32 403 ASP B N 1
ATOM 5181 C CA . ASP B 2 403 ? 21.529 -19.946 -22.732 1.00 23.75 403 ASP B CA 1
ATOM 5182 C C . ASP B 2 403 ? 22.266 -18.668 -22.531 1.00 22.93 403 ASP B C 1
ATOM 5183 O O . ASP B 2 403 ? 23.462 -18.683 -22.203 1.00 24.93 403 ASP B O 1
ATOM 5188 N N . LYS B 2 404 ? 21.635 -17.518 -22.554 1.00 20.58 404 LYS B N 1
ATOM 5189 C CA . LYS B 2 404 ? 22.148 -16.238 -22.180 1.00 22.19 404 LYS B CA 1
ATOM 5190 C C . LYS B 2 404 ? 22.234 -16.205 -20.641 1.00 20.76 404 LYS B C 1
ATOM 5191 O O . LYS B 2 404 ? 22.994 -15.392 -20.113 1.00 23.53 404 LYS B O 1
ATOM 5197 N N . SER B 2 405 ? 21.427 -17.012 -19.914 1.00 17.00 405 SER B N 1
ATOM 5198 C CA . SER B 2 405 ? 21.506 -16.996 -18.453 1.00 16.40 405 SER B CA 1
ATOM 5199 C C . SER B 2 405 ? 22.670 -17.840 -17.974 1.00 15.91 405 SER B C 1
ATOM 5200 O O . SER B 2 405 ? 22.874 -19.004 -18.327 1.00 16.30 405 SER B O 1
ATOM 5203 N N . PRO B 2 406 ? 23.389 -17.370 -16.964 1.00 13.23 406 PRO B N 1
ATOM 5204 C CA . PRO B 2 406 ? 24.465 -18.068 -16.302 1.00 13.23 406 PRO B CA 1
ATOM 5205 C C . PRO B 2 406 ? 23.995 -19.027 -15.246 1.00 15.06 406 PRO B C 1
ATOM 5206 O O . PRO B 2 406 ? 24.794 -19.718 -14.605 1.00 15.85 406 PRO B O 1
ATOM 5210 N N . ILE B 2 407 ? 22.677 -19.133 -14.993 1.00 12.08 407 ILE B N 1
ATOM 5211 C CA . ILE B 2 407 ? 22.155 -19.981 -13.970 1.00 12.08 407 ILE B CA 1
ATOM 5212 C C . ILE B 2 407 ? 21.776 -21.323 -14.637 1.00 13.29 407 ILE B C 1
ATOM 5213 O O . ILE B 2 407 ? 20.851 -21.324 -15.439 1.00 13.38 407 ILE B O 1
ATOM 5218 N N . PRO B 2 408 ? 22.281 -22.420 -14.140 1.00 13.86 408 PRO B N 1
ATOM 5219 C CA . PRO B 2 408 ? 21.900 -23.736 -14.691 1.00 14.22 408 PRO B CA 1
ATOM 5220 C C . PRO B 2 408 ? 20.416 -23.970 -14.448 1.00 15.16 408 PRO B C 1
ATOM 5221 O O . PRO B 2 408 ? 19.976 -23.919 -13.291 1.00 14.07 408 PRO B O 1
ATOM 5225 N N . GLN B 2 409 ? 19.659 -24.346 -15.507 1.00 12.43 409 GLN B N 1
ATOM 5226 C CA . GLN B 2 409 ? 18.247 -24.652 -15.359 1.00 11.44 409 GLN B CA 1
ATOM 5227 C C . GLN B 2 409 ? 18.138 -26.109 -14.982 1.00 12.56 409 GLN B C 1
ATOM 5228 O O . GLN B 2 409 ? 17.858 -26.979 -15.836 1.00 15.58 409 GLN B O 1
ATOM 5234 N N . ALA B 2 410 ? 18.375 -26.454 -13.747 1.00 12.23 410 ALA B N 1
ATOM 5235 C CA . ALA B 2 410 ? 18.388 -27.832 -13.282 1.00 14.45 410 ALA B CA 1
ATOM 5236 C C . ALA B 2 410 ? 17.055 -28.439 -13.529 1.00 14.01 410 ALA B C 1
ATOM 5237 O O . ALA B 2 410 ? 16.980 -29.656 -13.877 1.00 16.35 410 ALA B O 1
ATOM 5239 N N . VAL B 2 411 ? 15.948 -27.719 -13.441 1.00 13.02 411 VAL B N 1
ATOM 5240 C CA . VAL B 2 411 ? 14.623 -28.196 -13.875 1.00 14.53 411 VAL B CA 1
ATOM 5241 C C . VAL B 2 411 ? 14.161 -27.215 -14.952 1.00 15.00 411 VAL B C 1
ATOM 5242 O O . VAL B 2 411 ? 14.329 -26.005 -14.854 1.00 13.39 411 VAL B O 1
ATOM 5246 N N . ASP B 2 412 ? 13.696 -27.773 -16.077 1.00 13.88 412 ASP B N 1
ATOM 5247 C CA . ASP B 2 412 ? 13.136 -26.939 -17.129 1.00 13.64 412 ASP B CA 1
ATOM 5248 C C . ASP B 2 412 ? 11.800 -26.433 -16.638 1.00 13.67 412 ASP B C 1
ATOM 5249 O O . ASP B 2 412 ? 10.844 -27.173 -16.419 1.00 13.65 412 ASP B O 1
ATOM 5254 N N . LEU B 2 413 ? 11.764 -25.080 -16.409 1.00 13.15 413 LEU B N 1
ATOM 5255 C CA . LEU B 2 413 ? 10.476 -24.555 -15.894 1.00 13.90 413 LEU B CA 1
ATOM 5256 C C . LEU B 2 413 ? 9.304 -24.627 -16.862 1.00 15.37 413 LEU B C 1
ATOM 5257 O O . LEU B 2 413 ? 8.131 -24.516 -16.434 1.00 16.44 413 LEU B O 1
ATOM 5262 N N . PHE B 2 414 ? 9.569 -24.917 -18.099 1.00 14.10 414 PHE B N 1
ATOM 5263 C CA . PHE B 2 414 ? 8.564 -25.078 -19.143 1.00 15.39 414 PHE B CA 1
ATOM 5264 C C . PHE B 2 414 ? 8.203 -26.538 -19.315 1.00 17.06 414 PHE B C 1
ATOM 5265 O O . PHE B 2 414 ? 7.396 -26.839 -20.233 1.00 18.50 414 PHE B O 1
ATOM 5273 N N . ALA B 2 415 ? 8.791 -27.454 -18.581 1.00 17.86 415 ALA B N 1
ATOM 5274 C CA . ALA B 2 415 ? 8.422 -28.863 -18.522 1.00 19.76 415 ALA B CA 1
ATOM 5275 C C . ALA B 2 415 ? 8.400 -29.447 -19.916 1.00 18.50 415 ALA B C 1
ATOM 5276 O O . ALA B 2 415 ? 7.467 -30.213 -20.257 1.00 23.39 415 ALA B O 1
ATOM 5278 N N . GLY B 2 416 ? 9.377 -29.177 -20.745 1.00 17.24 416 GLY B N 1
ATOM 5279 C CA . GLY B 2 416 ? 9.464 -29.796 -22.065 1.00 19.91 416 GLY B CA 1
ATOM 5280 C C . GLY B 2 416 ? 8.674 -29.148 -23.173 1.00 22.36 416 GLY B C 1
ATOM 5281 O O . GLY B 2 416 ? 8.834 -29.539 -24.339 1.00 22.83 416 GLY B O 1
ATOM 5282 N N . LYS B 2 417 ? 7.817 -28.201 -22.796 1.00 19.70 417 LYS B N 1
ATOM 5283 C CA . LYS B 2 417 ? 7.015 -27.507 -23.808 1.00 19.57 417 LYS B CA 1
ATOM 5284 C C . LYS B 2 417 ? 7.817 -26.379 -24.375 1.00 18.88 417 LYS B C 1
ATOM 5285 O O . LYS B 2 417 ? 8.648 -25.721 -23.687 1.00 18.28 417 LYS B O 1
ATOM 5291 N N . PRO B 2 418 ? 7.598 -25.953 -25.591 1.00 16.59 418 PRO B N 1
ATOM 5292 C CA . PRO B 2 418 ? 8.257 -24.811 -26.170 1.00 16.98 418 PRO B CA 1
ATOM 5293 C C . PRO B 2 418 ? 7.815 -23.576 -25.359 1.00 16.01 418 PRO B C 1
ATOM 5294 O O . PRO B 2 418 ? 6.638 -23.374 -25.034 1.00 14.96 418 PRO B O 1
ATOM 5298 N N . GLN B 2 419 ? 8.776 -22.695 -25.099 1.00 14.31 419 GLN B N 1
ATOM 5299 C CA . GLN B 2 419 ? 8.430 -21.474 -24.315 1.00 14.79 419 GLN B CA 1
ATOM 5300 C C . GLN B 2 419 ? 7.337 -20.692 -24.990 1.00 13.23 419 GLN B C 1
ATOM 5301 O O . GLN B 2 419 ? 6.474 -20.130 -24.292 1.00 12.19 419 GLN B O 1
ATOM 5307 N N A GLN B 2 420 ? 7.356 -20.593 -26.315 0.50 12.53 420 GLN B N 1
ATOM 5308 N N B GLN B 2 420 ? 7.341 -20.576 -26.318 0.50 12.14 420 GLN B N 1
ATOM 5309 C CA A GLN B 2 420 ? 6.335 -19.840 -27.015 0.50 13.39 420 GLN B CA 1
ATOM 5310 C CA B GLN B 2 420 ? 6.297 -19.807 -26.991 0.50 12.40 420 GLN B CA 1
ATOM 5311 C C A GLN B 2 420 ? 4.943 -20.330 -26.696 0.50 14.24 420 GLN B C 1
ATOM 5312 C C B GLN B 2 420 ? 4.932 -20.323 -26.618 0.50 13.65 420 GLN B C 1
ATOM 5313 O O A GLN B 2 420 ? 4.050 -19.468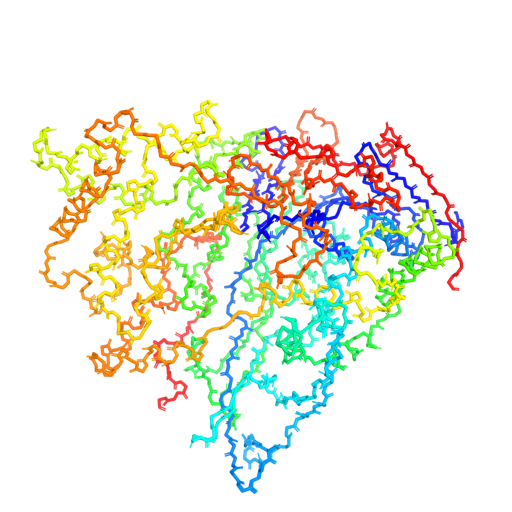 -26.599 0.50 13.17 420 GLN B O 1
ATOM 5314 O O B GLN B 2 420 ? 3.962 -19.542 -26.543 0.50 13.23 420 GLN B O 1
ATOM 5325 N N . GLU B 2 421 ? 4.742 -21.642 -26.608 1.00 12.26 421 GLU B N 1
ATOM 5326 C CA . GLU B 2 421 ? 3.427 -22.170 -26.274 1.00 12.86 421 GLU B CA 1
ATOM 5327 C C . GLU B 2 421 ? 2.952 -21.675 -24.918 1.00 13.45 421 GLU B C 1
ATOM 5328 O O . GLU B 2 421 ? 1.783 -21.331 -24.772 1.00 13.64 421 GLU B O 1
ATOM 5334 N N . VAL B 2 422 ? 3.839 -21.663 -23.924 1.00 12.46 422 VAL B N 1
ATOM 5335 C CA . VAL B 2 422 ? 3.461 -21.223 -22.581 1.00 11.59 422 VAL B CA 1
ATOM 5336 C C . VAL B 2 422 ? 3.190 -19.727 -22.544 1.00 10.64 422 VAL B C 1
ATOM 5337 O O . VAL B 2 422 ? 2.171 -19.315 -21.963 1.00 11.86 422 VAL B O 1
ATOM 5341 N N . VAL B 2 423 ? 4.040 -18.960 -23.199 1.00 10.44 423 VAL B N 1
ATOM 5342 C CA . VAL B 2 423 ? 3.855 -17.511 -23.289 1.00 10.56 423 VAL B CA 1
ATOM 5343 C C . VAL B 2 423 ? 2.518 -17.210 -23.946 1.00 11.03 423 VAL B C 1
ATOM 5344 O O . VAL B 2 423 ? 1.768 -16.332 -23.460 1.00 10.84 423 VAL B O 1
ATOM 5348 N N . LEU B 2 424 ? 2.143 -17.888 -25.017 1.00 10.50 424 LEU B N 1
ATOM 5349 C CA . LEU B 2 424 ? 0.900 -17.648 -25.716 1.00 10.84 424 LEU B CA 1
ATOM 5350 C C . LEU B 2 424 ? -0.248 -18.091 -24.852 1.00 10.64 424 LEU B C 1
ATOM 5351 O O . LEU B 2 424 ? -1.326 -17.421 -24.841 1.00 13.27 424 LEU B O 1
ATOM 5356 N N . ALA B 2 425 ? -0.189 -19.202 -24.154 1.00 11.18 425 ALA B N 1
ATOM 5357 C CA . ALA B 2 425 ? -1.235 -19.653 -23.274 1.00 11.31 425 ALA B CA 1
ATOM 5358 C C . ALA B 2 425 ? -1.505 -18.638 -22.178 1.00 12.46 425 ALA B C 1
ATOM 5359 O O . ALA B 2 425 ? -2.682 -18.346 -21.888 1.00 14.06 425 ALA B O 1
ATOM 5361 N N . ALA B 2 426 ? -0.465 -18.045 -21.586 1.00 11.91 426 ALA B N 1
ATOM 5362 C CA . ALA B 2 426 ? -0.666 -17.014 -20.577 1.00 10.95 426 ALA B CA 1
ATOM 5363 C C . ALA B 2 426 ? -1.258 -15.789 -21.220 1.00 10.11 426 ALA B C 1
ATOM 5364 O O . ALA B 2 426 ? -2.045 -15.113 -20.522 1.00 11.64 426 ALA B O 1
ATOM 5366 N N . LEU B 2 427 ? -0.964 -15.463 -22.469 1.00 9.75 427 LEU B N 1
ATOM 5367 C CA . LEU B 2 427 ? -1.630 -14.351 -23.153 1.00 10.52 427 LEU B CA 1
ATOM 5368 C C . LEU B 2 427 ? -3.117 -14.655 -23.426 1.00 11.49 427 LEU B C 1
ATOM 5369 O O . LEU B 2 427 ? -3.961 -13.746 -23.297 1.00 12.46 427 LEU B O 1
ATOM 5374 N N . GLU B 2 428 ? -3.454 -15.915 -23.707 1.00 12.50 428 GLU B N 1
ATOM 5375 C CA . GLU B 2 428 ? -4.882 -16.266 -23.842 1.00 11.59 428 GLU B CA 1
ATOM 5376 C C . GLU B 2 428 ? -5.562 -16.108 -22.529 1.00 14.37 428 GLU B C 1
ATOM 5377 O O . GLU B 2 428 ? -6.662 -15.481 -22.481 1.00 15.46 428 GLU B O 1
ATOM 5383 N N . ASP B 2 429 ? -4.990 -16.476 -21.403 1.00 13.70 429 ASP B N 1
ATOM 5384 C CA . ASP B 2 429 ? -5.576 -16.269 -20.105 1.00 14.66 429 ASP B CA 1
ATOM 5385 C C . ASP B 2 429 ? -5.756 -14.777 -19.861 1.00 16.14 429 ASP B C 1
ATOM 5386 O O . ASP B 2 429 ? -6.722 -14.296 -19.263 1.00 15.49 429 ASP B O 1
ATOM 5391 N N . THR B 2 430 ? -4.775 -13.955 -20.261 1.00 14.06 430 THR B N 1
ATOM 5392 C CA . THR B 2 430 ? -4.795 -12.527 -20.025 1.00 12.42 430 THR B CA 1
ATOM 5393 C C . THR B 2 430 ? -5.961 -11.928 -20.762 1.00 12.48 430 THR B C 1
ATOM 5394 O O . THR B 2 430 ? -6.722 -11.080 -20.221 1.00 13.37 430 THR B O 1
ATOM 5398 N N . TRP B 2 431 ? -6.133 -12.282 -22.033 1.00 12.52 431 TRP B N 1
ATOM 5399 C CA . TRP B 2 431 ? -7.215 -11.750 -22.830 1.00 13.10 431 TRP B CA 1
ATOM 5400 C C . TRP B 2 431 ? -8.575 -12.151 -22.210 1.00 13.22 431 TRP B C 1
ATOM 5401 O O . TRP B 2 431 ? -9.447 -11.272 -22.083 1.00 13.33 431 TRP B O 1
ATOM 5412 N N . GLU B 2 432 ? -8.691 -13.354 -21.776 1.00 14.04 432 GLU B N 1
ATOM 5413 C CA . GLU B 2 432 ? -9.965 -13.830 -21.200 1.00 14.61 432 GLU B CA 1
ATOM 5414 C C . GLU B 2 432 ? -10.250 -13.053 -19.936 1.00 15.10 432 GLU B C 1
ATOM 5415 O O . GLU B 2 432 ? -11.371 -12.489 -19.761 1.00 15.60 432 GLU B O 1
ATOM 5421 N N . THR B 2 433 ? -9.306 -12.947 -19.021 1.00 15.74 433 THR B N 1
ATOM 5422 C CA . THR B 2 433 ? -9.494 -12.294 -17.748 1.00 15.91 433 THR B CA 1
ATOM 5423 C C . THR B 2 433 ? -9.840 -10.848 -17.935 1.00 16.09 433 THR B C 1
ATOM 5424 O O . THR B 2 433 ? -10.830 -10.312 -17.380 1.00 16.46 433 THR B O 1
ATOM 5428 N N . LEU B 2 434 ? -9.089 -10.106 -18.712 1.00 12.44 434 LEU B N 1
ATOM 5429 C CA . LEU B 2 434 ? -9.289 -8.687 -18.859 1.00 12.86 434 LEU B CA 1
ATOM 5430 C C . LEU B 2 434 ? -10.474 -8.355 -19.719 1.00 13.59 434 LEU B C 1
ATOM 5431 O O . LEU B 2 434 ? -11.174 -7.335 -19.425 1.00 13.23 434 LEU B O 1
ATOM 5436 N N . SER B 2 435 ? -10.707 -9.096 -20.806 1.00 12.26 435 SER B N 1
ATOM 5437 C CA . SER B 2 435 ? -11.889 -8.792 -21.615 1.00 13.38 435 SER B CA 1
ATOM 5438 C C . SER B 2 435 ? -13.191 -9.117 -20.852 1.00 13.21 435 SER B C 1
ATOM 5439 O O . SER B 2 435 ? -14.167 -8.400 -21.126 1.00 14.68 435 SER B O 1
ATOM 5442 N N . LYS B 2 436 ? -13.186 -10.060 -19.972 1.00 13.30 436 LYS B N 1
ATOM 5443 C CA . LYS B 2 436 ? -14.405 -10.342 -19.170 1.00 16.33 436 LYS B CA 1
ATOM 5444 C C . LYS B 2 436 ? -14.599 -9.185 -18.235 1.00 16.92 436 LYS B C 1
ATOM 5445 O O . LYS B 2 436 ? -15.787 -8.848 -17.952 1.00 22.80 436 LYS B O 1
ATOM 5451 N N A ARG B 2 437 ? -13.616 -8.480 -17.730 0.50 13.00 437 ARG B N 1
ATOM 5452 N N B ARG B 2 437 ? -13.574 -8.548 -17.719 0.50 13.30 437 ARG B N 1
ATOM 5453 C CA A ARG B 2 437 ? -13.820 -7.366 -16.813 0.50 14.28 437 ARG B CA 1
ATOM 5454 C CA B ARG B 2 437 ? -13.719 -7.399 -16.823 0.50 14.12 437 ARG B CA 1
ATOM 5455 C C A ARG B 2 437 ? -14.053 -5.994 -17.433 0.50 12.95 437 ARG B C 1
ATOM 5456 C C B ARG B 2 437 ? -14.221 -6.200 -17.614 0.50 14.05 437 ARG B C 1
ATOM 5457 O O A ARG B 2 437 ? -14.801 -5.140 -16.863 0.50 11.10 437 ARG B O 1
ATOM 5458 O O B ARG B 2 437 ? -15.172 -5.462 -17.287 0.50 10.79 437 ARG B O 1
ATOM 5473 N N . TYR B 2 438 ? -13.471 -5.778 -18.637 1.00 11.98 438 TYR B N 1
ATOM 5474 C CA . TYR B 2 438 ? -13.561 -4.510 -19.308 1.00 11.85 438 TYR B CA 1
ATOM 5475 C C . TYR B 2 438 ? -14.192 -4.521 -20.692 1.00 12.31 438 TYR B C 1
ATOM 5476 O O . TYR B 2 438 ? -14.355 -3.419 -21.178 1.00 14.76 438 TYR B O 1
ATOM 5485 N N . GLY B 2 439 ? -14.506 -5.671 -21.200 1.00 13.67 439 GLY B N 1
ATOM 5486 C CA . GLY B 2 439 ? -15.019 -5.744 -22.584 1.00 13.83 439 GLY B CA 1
ATOM 5487 C C . GLY B 2 439 ? -13.887 -5.893 -23.571 1.00 14.62 439 GLY B C 1
ATOM 5488 O O . GLY B 2 439 ? -12.705 -5.957 -23.258 1.00 14.55 439 GLY B O 1
ATOM 5489 N N . ASN B 2 440 ? -14.257 -5.985 -24.872 1.00 17.31 440 ASN B N 1
ATOM 5490 C CA . ASN B 2 440 ? -13.296 -6.238 -25.933 1.00 17.81 440 ASN B CA 1
ATOM 5491 C C . ASN B 2 440 ? -12.579 -5.076 -26.582 1.00 16.52 440 ASN B C 1
ATOM 5492 O O . ASN B 2 440 ? -11.772 -5.365 -27.488 1.00 20.98 440 ASN B O 1
ATOM 5497 N N . ASN B 2 441 ? -12.788 -3.845 -26.260 1.00 17.85 441 ASN B N 1
ATOM 5498 C CA . ASN B 2 441 ? -12.167 -2.659 -26.840 1.00 17.60 441 ASN B CA 1
ATOM 5499 C C . ASN B 2 441 ? -11.057 -2.151 -25.917 1.00 15.79 441 ASN B C 1
ATOM 5500 O O . ASN B 2 441 ? -11.296 -1.374 -25.004 1.00 19.21 441 ASN B O 1
ATOM 5505 N N . VAL B 2 442 ? -9.850 -2.600 -26.127 1.00 17.18 442 VAL B N 1
ATOM 5506 C CA . VAL B 2 442 ? -8.708 -2.255 -25.253 1.00 17.90 442 VAL B CA 1
ATOM 5507 C C . VAL B 2 442 ? -8.509 -0.784 -25.131 1.00 19.81 442 VAL B C 1
ATOM 5508 O O . VAL B 2 442 ? -8.162 -0.302 -24.029 1.00 18.27 442 VAL B O 1
ATOM 5512 N N A SER B 2 443 ? -8.744 0.022 -26.169 0.50 18.15 443 SER B N 1
ATOM 5513 N N B SER B 2 443 ? -8.708 0.069 -26.145 0.50 19.22 443 SER B N 1
ATOM 5514 C CA A SER B 2 443 ? -8.611 1.451 -26.153 0.50 19.56 443 SER B CA 1
ATOM 5515 C CA B SER B 2 443 ? -8.490 1.491 -25.987 0.50 21.61 443 SER B CA 1
ATOM 5516 C C A SER B 2 443 ? -9.455 2.125 -25.088 0.50 18.45 443 SER B C 1
ATOM 5517 C C B SER B 2 443 ? -9.466 2.176 -25.057 0.50 19.94 443 SER B C 1
ATOM 5518 O O A SER B 2 443 ? -9.114 3.251 -24.686 0.50 22.71 443 SER B O 1
ATOM 5519 O O B SER B 2 443 ? -9.254 3.367 -24.748 0.50 22.46 443 SER B O 1
ATOM 5524 N N . ASN B 2 444 ? -10.545 1.515 -24.615 1.00 19.91 444 ASN B N 1
ATOM 5525 C CA . ASN B 2 444 ? -11.350 2.154 -23.572 1.00 20.72 444 ASN B CA 1
ATOM 5526 C C . ASN B 2 444 ? -11.090 1.513 -22.202 1.00 15.56 444 ASN B C 1
ATOM 5527 O O . ASN B 2 444 ? -11.835 1.915 -21.300 1.00 18.92 444 ASN B O 1
ATOM 5532 N N . TRP B 2 445 ? -10.176 0.542 -22.105 1.00 16.16 445 TRP B N 1
ATOM 5533 C CA . TRP B 2 445 ? -9.959 -0.080 -20.762 1.00 13.56 445 TRP B CA 1
ATOM 5534 C C . TRP B 2 445 ? -9.372 0.916 -19.790 1.00 13.95 445 TRP B C 1
ATOM 5535 O O . TRP B 2 445 ? -8.275 1.472 -20.015 1.00 15.04 445 TRP B O 1
ATOM 5546 N N . LYS B 2 446 ? -10.080 1.241 -18.717 1.00 11.71 446 LYS B N 1
ATOM 5547 C CA . LYS B 2 446 ? -9.644 2.192 -17.705 1.00 11.85 446 LYS B CA 1
ATOM 5548 C C . LYS B 2 446 ? -9.302 1.394 -16.464 1.00 11.82 446 LYS B C 1
ATOM 5549 O O . LYS B 2 446 ? -10.163 1.002 -15.652 1.00 12.14 446 LYS B O 1
ATOM 5555 N N . THR B 2 447 ? -8.011 1.048 -16.400 1.00 9.62 447 THR B N 1
ATOM 5556 C CA . THR B 2 447 ? -7.554 0.124 -15.329 1.00 10.73 447 THR B CA 1
ATOM 5557 C C . THR B 2 447 ? -7.212 0.965 -14.091 1.00 8.31 447 THR B C 1
ATOM 5558 O O . THR B 2 447 ? -6.800 2.083 -14.170 1.00 10.18 447 THR B O 1
ATOM 5562 N N . PRO B 2 448 ? -7.373 0.304 -12.924 1.00 12.57 448 PRO B N 1
ATOM 5563 C CA . PRO B 2 448 ? -7.185 1.047 -11.679 1.00 13.23 448 PRO B CA 1
ATOM 5564 C C . PRO B 2 448 ? -5.741 1.470 -11.402 1.00 9.80 448 PRO B C 1
ATOM 5565 O O . PRO B 2 448 ? -4.875 0.607 -11.574 1.00 11.82 448 PRO B O 1
ATOM 5569 N N . ALA B 2 449 ? -5.566 2.648 -11.020 1.00 10.33 449 ALA B N 1
ATOM 5570 C CA . ALA B 2 449 ? -4.213 3.112 -10.634 1.00 11.48 449 ALA B CA 1
ATOM 5571 C C . ALA B 2 449 ? -4.006 2.770 -9.161 1.00 12.41 449 ALA B C 1
ATOM 5572 O O . ALA B 2 449 ? -4.887 2.837 -8.305 1.00 14.70 449 ALA B O 1
ATOM 5574 N N . MET B 2 450 ? -2.748 2.609 -8.759 1.00 8.75 450 MET B N 1
ATOM 5575 C CA . MET B 2 450 ? -2.396 2.474 -7.343 1.00 10.55 450 MET B CA 1
ATOM 5576 C C . MET B 2 450 ? -2.350 3.879 -6.756 1.00 8.48 450 MET B C 1
ATOM 5577 O O . MET B 2 450 ? -1.878 4.801 -7.378 1.00 9.12 450 MET B O 1
ATOM 5582 N N . ALA B 2 451 ? -2.735 3.922 -5.482 1.00 10.61 451 ALA B N 1
ATOM 5583 C CA . ALA B 2 451 ? -2.660 5.131 -4.680 1.00 11.13 451 ALA B CA 1
ATOM 5584 C C . ALA B 2 451 ? -1.598 5.023 -3.607 1.00 10.08 451 ALA B C 1
ATOM 5585 O O . ALA B 2 451 ? -0.942 3.996 -3.481 1.00 10.67 451 ALA B O 1
ATOM 5587 N N . LEU B 2 452 ? -1.407 6.136 -2.882 1.00 11.25 452 LEU B N 1
ATOM 5588 C CA . LEU B 2 452 ? -0.379 6.190 -1.824 1.00 11.06 452 LEU B CA 1
ATOM 5589 C C . LEU B 2 452 ? -1.006 6.712 -0.549 1.00 12.17 452 LEU B C 1
ATOM 5590 O O . LEU B 2 452 ? -1.851 7.633 -0.525 1.00 12.11 452 LEU B O 1
ATOM 5595 N N . THR B 2 453 ? -0.631 6.100 0.548 1.00 10.75 453 THR B N 1
ATOM 5596 C CA . THR B 2 453 ? -1.164 6.444 1.878 1.00 11.98 453 THR B CA 1
ATOM 5597 C C . THR B 2 453 ? -0.045 6.741 2.877 1.00 9.52 453 THR B C 1
ATOM 5598 O O . THR B 2 453 ? 0.786 5.873 3.064 1.00 9.69 453 THR B O 1
ATOM 5602 N N . PHE B 2 454 ? -0.116 7.875 3.520 1.00 10.07 454 PHE B N 1
ATOM 5603 C CA . PHE B 2 454 ? 0.693 8.219 4.705 1.00 8.74 454 PHE B CA 1
ATOM 5604 C C . PHE B 2 454 ? -0.027 7.606 5.893 1.00 8.62 454 PHE B C 1
ATOM 5605 O O . PHE B 2 454 ? -1.045 8.195 6.372 1.00 10.63 454 PHE B O 1
ATOM 5613 N N A ARG B 2 455 ? 0.368 6.447 6.347 0.50 8.20 455 ARG B N 1
ATOM 5614 N N B ARG B 2 455 ? 0.357 6.441 6.336 0.50 8.26 455 ARG B N 1
ATOM 5615 C CA A ARG B 2 455 ? -0.328 5.717 7.374 0.50 8.38 455 ARG B CA 1
ATOM 5616 C CA B ARG B 2 455 ? -0.293 5.655 7.354 0.50 8.88 455 ARG B CA 1
ATOM 5617 C C A ARG B 2 455 ? -0.076 6.239 8.782 0.50 9.51 455 ARG B C 1
ATOM 5618 C C B ARG B 2 455 ? -0.120 6.260 8.738 0.50 9.70 455 ARG B C 1
ATOM 5619 O O A ARG B 2 455 ? 1.042 6.634 9.139 0.50 8.29 455 ARG B O 1
ATOM 5620 O O B ARG B 2 455 ? 1.000 6.623 9.132 0.50 9.08 455 ARG B O 1
ATOM 5635 N N . ALA B 2 456 ? -1.149 6.164 9.600 1.00 9.01 456 ALA B N 1
ATOM 5636 C CA . ALA B 2 456 ? -1.057 6.631 10.993 1.00 8.37 456 ALA B CA 1
ATOM 5637 C C . ALA B 2 456 ? -0.479 5.578 11.881 1.00 9.19 456 ALA B C 1
ATOM 5638 O O . ALA B 2 456 ? -0.156 5.895 13.058 1.00 10.80 456 ALA B O 1
ATOM 5640 N N . ASN B 2 457 ? -0.392 4.340 11.488 1.00 8.93 457 ASN B N 1
ATOM 5641 C CA . ASN B 2 457 ? 0.333 3.301 12.160 1.00 9.99 457 ASN B CA 1
ATOM 5642 C C . ASN B 2 457 ? 1.765 3.221 11.612 1.00 9.30 457 ASN B C 1
ATOM 5643 O O . ASN B 2 457 ? 1.942 3.277 10.373 1.00 9.61 457 ASN B O 1
ATOM 5648 N N . ASN B 2 458 ? 2.756 3.134 12.474 1.00 8.70 458 ASN B N 1
ATOM 5649 C CA . ASN B 2 458 ? 4.151 3.032 12.005 1.00 8.37 458 ASN B CA 1
ATOM 5650 C C . ASN B 2 458 ? 4.393 1.697 11.327 1.00 9.31 458 ASN B C 1
ATOM 5651 O O . ASN B 2 458 ? 3.513 0.825 11.238 1.00 9.01 458 ASN B O 1
ATOM 5656 N N . PHE B 2 459 ? 5.642 1.485 10.885 1.00 8.00 459 PHE B N 1
ATOM 5657 C CA . PHE B 2 459 ? 5.945 0.263 10.099 1.00 7.64 459 PHE B CA 1
ATOM 5658 C C . PHE B 2 459 ? 5.770 -0.987 10.851 1.00 9.49 459 PHE B C 1
ATOM 5659 O O . PHE B 2 459 ? 5.647 -2.091 10.278 1.00 10.22 459 PHE B O 1
ATOM 5667 N N . PHE B 2 460 ? 5.818 -0.953 12.191 1.00 8.82 460 PHE B N 1
ATOM 5668 C CA . PHE B 2 460 ? 5.595 -2.080 13.032 1.00 8.07 460 PHE B CA 1
ATOM 5669 C C . PHE B 2 460 ? 4.109 -2.435 13.100 1.00 10.16 460 PHE B C 1
ATOM 5670 O O . PHE B 2 460 ? 3.776 -3.505 13.653 1.00 11.70 460 PHE B O 1
ATOM 5678 N N . GLY B 2 461 ? 3.207 -1.614 12.617 1.00 9.40 461 GLY B N 1
ATOM 5679 C CA . GLY B 2 461 ? 1.744 -1.803 12.740 1.00 9.65 461 GLY B CA 1
ATOM 5680 C C . GLY B 2 461 ? 1.259 -1.156 14.024 1.00 9.72 461 GLY B C 1
ATOM 5681 O O . GLY B 2 461 ? 0.135 -1.440 14.488 1.00 13.50 461 GLY B O 1
ATOM 5682 N N . VAL B 2 462 ? 2.034 -0.267 14.668 1.00 10.32 462 VAL B N 1
ATOM 5683 C CA . VAL B 2 462 ? 1.648 0.352 15.936 1.00 8.97 462 VAL B CA 1
ATOM 5684 C C . VAL B 2 462 ? 1.226 1.759 15.709 1.00 9.85 462 VAL B C 1
ATOM 5685 O O . VAL B 2 462 ? 1.942 2.600 15.102 1.00 9.74 462 VAL B O 1
ATOM 5689 N N . PRO B 2 463 ? 0.065 2.192 16.179 1.00 10.23 463 PRO B N 1
ATOM 5690 C CA . PRO B 2 463 ? -0.362 3.561 16.059 1.00 9.59 463 PRO B CA 1
ATOM 5691 C C . PRO B 2 463 ? 0.729 4.552 16.517 1.00 8.96 463 PRO B C 1
ATOM 5692 O O . PRO B 2 463 ? 1.277 4.464 17.649 1.00 9.29 463 PRO B O 1
ATOM 5696 N N . GLN B 2 464 ? 0.993 5.561 15.671 1.00 8.83 464 GLN B N 1
ATOM 5697 C CA . GLN B 2 464 ? 1.845 6.694 16.016 1.00 7.97 464 GLN B CA 1
ATOM 5698 C C . GLN B 2 464 ? 1.165 8.018 15.815 1.00 8.65 464 GLN B C 1
ATOM 5699 O O . GLN B 2 464 ? 1.762 9.093 15.833 1.00 9.39 464 GLN B O 1
ATOM 5705 N N . ALA B 2 465 ? -0.178 7.921 15.712 1.00 9.69 465 ALA B N 1
ATOM 5706 C CA . ALA B 2 465 ? -1.070 9.009 15.417 1.00 10.45 465 ALA B CA 1
ATOM 5707 C C . ALA B 2 465 ? -2.489 8.385 15.443 1.00 10.67 465 ALA B C 1
ATOM 5708 O O . ALA B 2 465 ? -2.621 7.175 15.396 1.00 11.01 465 ALA B O 1
ATOM 5710 N N . ALA B 2 466 ? -3.520 9.281 15.543 1.00 11.03 466 ALA B N 1
ATOM 5711 C CA . ALA B 2 466 ? -4.880 8.730 15.475 1.00 12.24 466 ALA B CA 1
ATOM 5712 C C . ALA B 2 466 ? -5.159 8.343 14.030 1.00 12.43 466 ALA B C 1
ATOM 5713 O O . ALA B 2 466 ? -4.616 8.926 13.073 1.00 11.42 466 ALA B O 1
ATOM 5715 N N . ALA B 2 467 ? -6.092 7.406 13.845 1.00 12.23 467 ALA B N 1
ATOM 5716 C CA . ALA B 2 467 ? -6.416 6.926 12.492 1.00 12.84 467 ALA B CA 1
ATOM 5717 C C . ALA B 2 467 ? -6.810 7.993 11.537 1.00 14.62 467 ALA B C 1
ATOM 5718 O O . ALA B 2 467 ? -6.440 7.993 10.351 1.00 14.70 467 ALA B O 1
ATOM 5720 N N A GLU B 2 468 ? -7.535 9.022 11.991 0.50 12.44 468 GLU B N 1
ATOM 5721 N N B GLU B 2 468 ? -7.531 9.009 12.038 0.50 12.50 468 GLU B N 1
ATOM 5722 C CA A GLU B 2 468 ? -7.947 10.105 11.109 0.50 13.04 468 GLU B CA 1
ATOM 5723 C CA B GLU B 2 468 ? -7.956 10.122 11.206 0.50 13.85 468 GLU B CA 1
ATOM 5724 C C A GLU B 2 468 ? -6.835 10.985 10.595 0.50 12.62 468 GLU B C 1
ATOM 5725 C C B GLU B 2 468 ? -6.851 10.979 10.641 0.50 13.31 468 GLU B C 1
ATOM 5726 O O A GLU B 2 468 ? -7.015 11.819 9.710 0.50 13.02 468 GLU B O 1
ATOM 5727 O O B GLU B 2 468 ? -7.034 11.793 9.741 0.50 13.41 468 GLU B O 1
ATOM 5738 N N . GLU B 2 469 ? -5.620 10.786 11.165 1.00 11.72 469 GLU B N 1
ATOM 5739 C CA . GLU B 2 469 ? -4.446 11.527 10.698 1.00 11.71 469 GLU B CA 1
ATOM 5740 C C . GLU B 2 469 ? -3.793 10.951 9.435 1.00 11.07 469 GLU B C 1
ATOM 5741 O O . GLU B 2 469 ? -2.936 11.574 8.835 1.00 11.46 469 GLU B O 1
ATOM 5747 N N . THR B 2 470 ? -4.310 9.778 9.063 1.00 10.89 470 THR B N 1
ATOM 5748 C CA . THR B 2 470 ? -3.849 9.139 7.797 1.00 10.78 470 THR B CA 1
ATOM 5749 C C . THR B 2 470 ? -4.038 10.099 6.681 1.00 10.67 470 THR B C 1
ATOM 5750 O O . THR B 2 470 ? -5.081 10.820 6.582 1.00 11.85 470 THR B O 1
ATOM 5754 N N . ARG B 2 471 ? -3.143 10.268 5.749 1.00 10.36 471 ARG B N 1
ATOM 5755 C CA . ARG B 2 471 ? -3.226 11.177 4.623 1.00 10.85 471 ARG B CA 1
ATOM 5756 C C . ARG B 2 471 ? -3.199 10.350 3.329 1.00 11.98 471 ARG B C 1
ATOM 5757 O O . ARG B 2 471 ? -2.496 9.336 3.241 1.00 13.45 471 ARG B O 1
ATOM 5765 N N . HIS B 2 472 ? -3.872 10.769 2.299 1.00 12.93 472 HIS B N 1
ATOM 5766 C CA . HIS B 2 472 ? -4.032 10.009 1.055 1.00 13.64 472 HIS B CA 1
ATOM 5767 C C . HIS B 2 472 ? -3.552 10.851 -0.082 1.00 13.59 472 HIS B C 1
ATOM 5768 O O . HIS B 2 472 ? -3.732 12.073 -0.143 1.00 15.20 472 HIS B O 1
ATOM 5775 N N . GLN B 2 473 ? -2.872 10.216 -1.037 1.00 11.50 473 GLN B N 1
ATOM 5776 C CA . GLN B 2 473 ? -2.392 10.795 -2.250 1.00 11.54 473 GLN B CA 1
ATOM 5777 C C . GLN B 2 473 ? -2.891 9.941 -3.428 1.00 10.64 473 GLN B C 1
ATOM 5778 O O . GLN B 2 473 ? -2.732 8.740 -3.403 1.00 10.91 473 GLN B O 1
ATOM 5784 N N . ALA B 2 474 ? -3.469 10.591 -4.444 1.00 10.68 474 ALA B N 1
ATOM 5785 C CA . ALA B 2 474 ? -4.024 9.801 -5.533 1.00 10.24 474 ALA B CA 1
ATOM 5786 C C . ALA B 2 474 ? -3.010 8.921 -6.298 1.00 9.58 474 ALA B C 1
ATOM 5787 O O . ALA B 2 474 ? -3.301 7.792 -6.641 1.00 9.79 474 ALA B O 1
ATOM 5789 N N . GLU B 2 475 ? -1.846 9.543 -6.553 1.00 9.79 475 GLU B N 1
ATOM 5790 C CA . GLU B 2 475 ? -0.849 8.831 -7.379 1.00 10.34 475 GLU B CA 1
ATOM 5791 C C . GLU B 2 475 ? 0.181 8.031 -6.585 1.00 8.54 475 GLU B C 1
ATOM 5792 O O . GLU B 2 475 ? 1.042 8.682 -5.927 1.00 9.10 475 GLU B O 1
ATOM 5798 N N . TYR B 2 476 ? 0.130 6.737 -6.593 1.00 8.15 476 TYR B N 1
ATOM 5799 C CA . TYR B 2 476 ? 1.277 5.975 -6.073 1.00 8.54 476 TYR B CA 1
ATOM 5800 C C . TYR B 2 476 ? 2.508 6.327 -6.896 1.00 8.48 476 TYR B C 1
ATOM 5801 O O . TYR B 2 476 ? 2.473 6.435 -8.122 1.00 8.52 476 TYR B O 1
ATOM 5810 N N . GLN B 2 477 ? 3.628 6.528 -6.193 1.00 7.96 477 GLN B N 1
ATOM 5811 C CA . GLN B 2 477 ? 4.921 6.872 -6.822 1.00 8.32 477 GLN B CA 1
ATOM 5812 C C . GLN B 2 477 ? 5.980 5.948 -6.195 1.00 7.44 477 GLN B C 1
ATOM 5813 O O . GLN B 2 477 ? 6.127 5.946 -4.950 1.00 7.69 477 GLN B O 1
ATOM 5819 N N . ASN B 2 478 ? 6.685 5.199 -7.046 1.00 7.26 478 ASN B N 1
ATOM 5820 C CA . ASN B 2 478 ? 7.708 4.259 -6.528 1.00 6.66 478 ASN B CA 1
ATOM 5821 C C . ASN B 2 478 ? 9.006 5.021 -6.273 1.00 6.75 478 ASN B C 1
ATOM 5822 O O . ASN B 2 478 ? 9.934 5.013 -7.087 1.00 6.90 478 ASN B O 1
ATOM 5827 N N . ARG B 2 479 ? 9.017 5.735 -5.139 1.00 6.87 479 ARG B N 1
ATOM 5828 C CA . ARG B 2 479 ? 10.062 6.698 -4.860 1.00 6.55 479 ARG B CA 1
ATOM 5829 C C . ARG B 2 479 ? 10.331 6.774 -3.383 1.00 7.01 479 ARG B C 1
ATOM 5830 O O . ARG B 2 479 ? 9.649 6.151 -2.559 1.00 6.72 479 ARG B O 1
ATOM 5838 N N . GLY B 2 480 ? 11.364 7.547 -3.021 1.00 6.76 480 GLY B N 1
ATOM 5839 C CA . GLY B 2 480 ? 11.669 7.771 -1.633 1.00 7.31 480 GLY B CA 1
ATOM 5840 C C . GLY B 2 480 ? 10.507 8.291 -0.808 1.00 6.97 480 GLY B C 1
ATOM 5841 O O . GLY B 2 480 ? 9.773 9.183 -1.254 1.00 7.51 480 GLY B O 1
ATOM 5842 N N . THR B 2 481 ? 10.460 7.842 0.423 1.00 6.93 481 THR B N 1
ATOM 5843 C CA . THR B 2 481 ? 9.582 8.411 1.470 1.00 7.60 481 THR B CA 1
ATOM 5844 C C . THR B 2 481 ? 9.892 9.892 1.611 1.00 7.15 481 THR B C 1
ATOM 5845 O O . THR B 2 481 ? 8.944 10.694 1.801 1.00 8.11 481 THR B O 1
ATOM 5849 N N . GLU B 2 482 ? 11.160 10.236 1.523 1.00 7.02 482 GLU B N 1
ATOM 5850 C CA . GLU B 2 482 ? 11.642 11.594 1.333 1.00 6.87 482 GLU B CA 1
ATOM 5851 C C . GLU B 2 482 ? 12.554 11.540 0.115 1.00 6.63 482 GLU B C 1
ATOM 5852 O O . GLU B 2 482 ? 13.053 10.461 -0.247 1.00 7.19 482 GLU B O 1
ATOM 5858 N N . ASN B 2 483 ? 12.785 12.677 -0.511 1.00 6.94 483 ASN B N 1
ATOM 5859 C CA . ASN B 2 483 ? 13.821 12.806 -1.508 1.00 6.88 483 ASN B CA 1
ATOM 5860 C C . ASN B 2 483 ? 14.635 14.036 -1.154 1.00 7.36 483 ASN B C 1
ATOM 5861 O O . ASN B 2 483 ? 14.092 15.066 -0.745 1.00 7.81 483 ASN B O 1
ATOM 5866 N N . ASP B 2 484 ? 15.941 13.931 -1.313 1.00 7.10 484 ASP B N 1
ATOM 5867 C CA . ASP B 2 484 ? 16.846 15.043 -1.061 1.00 7.69 484 ASP B CA 1
ATOM 5868 C C . ASP B 2 484 ? 17.849 15.097 -2.192 1.00 7.40 484 ASP B C 1
ATOM 5869 O O . ASP B 2 484 ? 18.291 14.045 -2.705 1.00 8.41 484 ASP B O 1
ATOM 5874 N N . MET B 2 485 ? 18.268 16.277 -2.597 1.00 7.54 485 MET B N 1
ATOM 5875 C CA . MET B 2 485 ? 19.264 16.505 -3.615 1.00 8.38 485 MET B CA 1
ATOM 5876 C C . MET B 2 485 ? 20.280 17.527 -3.142 1.00 8.86 485 MET B C 1
ATOM 5877 O O . MET B 2 485 ? 19.886 18.575 -2.625 1.00 9.25 485 MET B O 1
ATOM 5882 N N . ILE B 2 486 ? 21.541 17.215 -3.382 1.00 8.30 486 ILE B N 1
ATOM 5883 C CA . ILE B 2 486 ? 22.663 18.090 -3.040 1.00 8.72 486 ILE B CA 1
ATOM 5884 C C . ILE B 2 486 ? 23.410 18.340 -4.322 1.00 9.85 486 ILE B C 1
ATOM 5885 O O . ILE B 2 486 ? 23.741 17.396 -5.051 1.00 9.82 486 ILE B O 1
ATOM 5890 N N . VAL B 2 487 ? 23.714 19.609 -4.629 1.00 8.79 487 VAL B N 1
ATOM 5891 C CA . VAL B 2 487 ? 24.438 20.026 -5.822 1.00 9.94 487 VAL B CA 1
ATOM 5892 C C . VAL B 2 487 ? 25.724 20.720 -5.378 1.00 8.78 487 VAL B C 1
ATOM 5893 O O . VAL B 2 487 ? 25.670 21.667 -4.568 1.00 10.68 487 VAL B O 1
ATOM 5897 N N A PHE B 2 488 ? 26.831 20.281 -5.920 0.70 10.03 488 PHE B N 1
ATOM 5898 N N B PHE B 2 488 ? 26.877 20.281 -5.860 0.30 9.62 488 PHE B N 1
ATOM 5899 C CA A PHE B 2 488 ? 28.157 20.771 -5.562 0.70 9.97 488 PHE B CA 1
ATOM 5900 C CA B PHE B 2 488 ? 28.185 20.788 -5.493 0.30 8.85 488 PHE B CA 1
ATOM 5901 C C A PHE B 2 488 ? 28.750 21.619 -6.685 0.70 10.57 488 PHE B C 1
ATOM 5902 C C B PHE B 2 488 ? 28.952 21.518 -6.604 0.30 9.57 488 PHE B C 1
ATOM 5903 O O A PHE B 2 488 ? 28.670 21.275 -7.841 0.70 11.51 488 PHE B O 1
ATOM 5904 O O B PHE B 2 488 ? 28.936 21.139 -7.758 0.30 7.52 488 PHE B O 1
ATOM 5919 N N . SER B 2 489 ? 29.379 22.726 -6.200 1.00 10.88 489 SER B N 1
ATOM 5920 C CA . SER B 2 489 ? 30.006 23.681 -7.141 1.00 11.52 489 SER B CA 1
ATOM 5921 C C . SER B 2 489 ? 29.197 23.988 -8.382 1.00 11.48 489 SER B C 1
ATOM 5922 O O . SER B 2 489 ? 29.665 23.813 -9.507 1.00 12.86 489 SER B O 1
ATOM 5925 N N . PRO B 2 490 ? 27.966 24.378 -8.200 1.00 11.32 490 PRO B N 1
ATOM 5926 C CA . PRO B 2 490 ? 27.124 24.783 -9.309 1.00 13.42 490 PRO B CA 1
ATOM 5927 C C . PRO B 2 490 ? 27.763 25.966 -10.054 1.00 15.07 490 PRO B C 1
ATOM 5928 O O . PRO B 2 490 ? 28.452 26.815 -9.441 1.00 14.42 490 PRO B O 1
ATOM 5932 N N . THR B 2 491 ? 27.571 26.012 -11.378 1.00 14.99 491 THR B N 1
ATOM 5933 C CA . THR B 2 491 ? 28.154 27.173 -12.094 1.00 17.71 491 THR B CA 1
ATOM 5934 C C . THR B 2 491 ? 27.129 28.280 -12.082 1.00 17.97 491 THR B C 1
ATOM 5935 O O . THR B 2 491 ? 27.496 29.394 -12.531 1.00 23.41 491 THR B O 1
ATOM 5939 N N . THR B 2 492 ? 25.931 28.096 -11.646 1.00 17.00 492 THR B N 1
ATOM 5940 C CA . THR B 2 492 ? 24.818 28.991 -11.612 1.00 21.61 492 THR B CA 1
ATOM 5941 C C . THR B 2 492 ? 24.681 29.781 -10.320 1.00 22.42 492 THR B C 1
ATOM 5942 O O . THR B 2 492 ? 23.704 30.489 -10.092 1.00 23.03 492 THR B O 1
ATOM 5946 N N . SER B 2 493 ? 25.605 29.508 -9.390 1.00 19.85 493 SER B N 1
ATOM 5947 C CA . SER B 2 493 ? 25.667 30.134 -8.092 1.00 18.87 493 SER B CA 1
ATOM 5948 C C . SER B 2 493 ? 27.102 30.204 -7.593 1.00 20.26 493 SER B C 1
ATOM 5949 O O . SER B 2 493 ? 27.892 29.317 -7.939 1.00 20.37 493 SER B O 1
ATOM 5952 N N . ASP B 2 494 ? 27.422 31.147 -6.683 1.00 18.74 494 ASP B N 1
ATOM 5953 C CA . ASP B 2 494 ? 28.771 31.121 -6.128 1.00 18.96 494 ASP B CA 1
ATOM 5954 C C . ASP B 2 494 ? 28.882 30.202 -4.914 1.00 18.28 494 ASP B C 1
ATOM 5955 O O . ASP B 2 494 ? 30.012 29.952 -4.436 1.00 20.43 494 ASP B O 1
ATOM 5960 N N A ARG B 2 495 ? 27.768 29.728 -4.391 0.50 15.63 495 ARG B N 1
ATOM 5961 N N B ARG B 2 495 ? 27.784 29.720 -4.360 0.50 18.35 495 ARG B N 1
ATOM 5962 C CA A ARG B 2 495 ? 27.832 28.825 -3.247 0.50 14.96 495 ARG B CA 1
ATOM 5963 C CA B ARG B 2 495 ? 27.844 28.845 -3.186 0.50 18.96 495 ARG B CA 1
ATOM 5964 C C A ARG B 2 495 ? 28.522 27.520 -3.629 0.50 13.72 495 ARG B C 1
ATOM 5965 C C B ARG B 2 495 ? 28.377 27.467 -3.550 0.50 17.65 495 ARG B C 1
ATOM 5966 O O A ARG B 2 495 ? 28.254 26.961 -4.719 0.50 11.92 495 ARG B O 1
ATOM 5967 O O B ARG B 2 495 ? 27.719 26.670 -4.253 0.50 17.13 495 ARG B O 1
ATOM 5982 N N . PRO B 2 496 ? 29.224 26.929 -2.676 1.00 13.55 496 PRO B N 1
ATOM 5983 C CA . PRO B 2 496 ? 29.841 25.621 -2.938 1.00 12.52 496 PRO B CA 1
ATOM 5984 C C . PRO B 2 496 ? 28.786 24.508 -2.931 1.00 11.99 496 PRO B C 1
ATOM 5985 O O . PRO B 2 496 ? 29.003 23.469 -3.567 1.00 12.12 496 PRO B O 1
ATOM 5989 N N . VAL B 2 497 ? 27.748 24.614 -2.130 1.00 13.12 497 VAL B N 1
ATOM 5990 C CA . VAL B 2 497 ? 26.724 23.551 -2.009 1.00 12.95 497 VAL B CA 1
ATOM 5991 C C . VAL B 2 497 ? 25.339 24.170 -1.992 1.00 15.92 497 VAL B C 1
ATOM 5992 O O . VAL B 2 497 ? 25.099 25.141 -1.234 1.00 19.96 497 VAL B O 1
ATOM 5996 N N . LEU B 2 498 ? 24.417 23.553 -2.731 1.00 11.89 498 LEU B N 1
ATOM 5997 C CA . LEU B 2 498 ? 22.998 23.883 -2.707 1.00 12.66 498 LEU B CA 1
ATOM 5998 C C . LEU B 2 498 ? 22.225 22.584 -2.354 1.00 10.14 498 LEU B C 1
ATOM 5999 O O . LEU B 2 498 ? 22.687 21.535 -2.816 1.00 11.27 498 LEU B O 1
ATOM 6004 N N . ALA B 2 499 ? 21.152 22.663 -1.620 1.00 9.03 499 ALA B N 1
ATOM 6005 C CA . ALA B 2 499 ? 20.468 21.422 -1.278 1.00 9.38 499 ALA B CA 1
ATOM 6006 C C . ALA B 2 499 ? 19.009 21.642 -1.059 1.00 9.33 499 ALA B C 1
ATOM 6007 O O . ALA B 2 499 ? 18.587 22.747 -0.670 1.00 9.86 499 ALA B O 1
ATOM 6009 N N . TRP B 2 500 ? 18.215 20.605 -1.326 1.00 8.80 500 TRP B N 1
ATOM 6010 C CA . TRP B 2 500 ? 16.787 20.601 -1.215 1.00 8.69 500 TRP B CA 1
ATOM 6011 C C . TRP B 2 500 ? 16.269 19.270 -0.681 1.00 8.52 500 TRP B C 1
ATOM 6012 O O . TRP B 2 500 ? 16.940 18.234 -0.898 1.00 9.59 500 TRP B O 1
ATOM 6023 N N . ASP B 2 501 ? 15.108 19.291 -0.046 1.00 8.89 501 ASP B N 1
ATOM 6024 C CA . ASP B 2 501 ? 14.489 18.034 0.356 1.00 8.86 501 ASP B CA 1
ATOM 6025 C C . ASP B 2 501 ? 12.969 18.228 0.412 1.00 8.97 501 ASP B C 1
ATOM 6026 O O . ASP B 2 501 ? 12.437 19.290 0.018 1.00 9.20 501 ASP B O 1
ATOM 6031 N N . VAL B 2 502 ? 12.279 17.206 0.843 1.00 8.75 502 VAL B N 1
ATOM 6032 C CA . VAL B 2 502 ? 10.833 17.240 1.043 1.00 8.19 502 VAL B CA 1
ATOM 6033 C C . VAL B 2 502 ? 10.527 16.256 2.119 1.00 9.50 502 VAL B C 1
ATOM 6034 O O . VAL B 2 502 ? 10.934 15.058 2.026 1.00 9.60 502 VAL B O 1
ATOM 6038 N N . VAL B 2 503 ? 9.858 16.661 3.208 1.00 9.08 503 VAL B N 1
ATOM 6039 C CA . VAL B 2 503 ? 9.533 15.863 4.364 1.00 9.36 503 VAL B CA 1
ATOM 6040 C C . VAL B 2 503 ? 8.022 15.989 4.615 1.00 9.06 503 VAL B C 1
ATOM 6041 O O . VAL B 2 503 ? 7.550 16.921 5.265 1.00 10.29 503 VAL B O 1
ATOM 6045 N N . ALA B 2 504 ? 7.296 15.105 3.955 1.00 8.74 504 ALA B N 1
ATOM 6046 C CA . ALA B 2 504 ? 5.813 15.118 4.017 1.00 8.13 504 ALA B CA 1
ATOM 6047 C C . ALA B 2 504 ? 5.284 14.134 4.978 1.00 8.25 504 ALA B C 1
ATOM 6048 O O . ALA B 2 504 ? 5.830 13.022 5.189 1.00 9.36 504 ALA B O 1
ATOM 6050 N N . PRO B 2 505 ? 4.179 14.383 5.701 1.00 8.81 505 PRO B N 1
ATOM 6051 C CA . PRO B 2 505 ? 3.337 15.578 5.443 1.00 9.57 505 PRO B CA 1
ATOM 6052 C C . PRO B 2 505 ? 3.888 16.947 5.803 1.00 9.06 505 PRO B C 1
ATOM 6053 O O . PRO B 2 505 ? 3.469 17.961 5.220 1.00 10.26 505 PRO B O 1
ATOM 6057 N N . GLY B 2 506 ? 4.729 17.015 6.803 1.00 9.01 506 GLY B N 1
ATOM 6058 C CA . GLY B 2 506 ? 5.340 18.271 7.262 1.00 9.28 506 GLY B CA 1
ATOM 6059 C C . GLY B 2 506 ? 6.306 17.973 8.385 1.00 8.76 506 GLY B C 1
ATOM 6060 O O . GLY B 2 506 ? 6.465 16.885 8.898 1.00 9.75 506 GLY B O 1
ATOM 6061 N N . GLN B 2 507 ? 6.939 19.056 8.841 1.00 9.09 507 GLN B N 1
ATOM 6062 C CA . GLN B 2 507 ? 7.908 18.902 9.931 1.00 9.17 507 GLN B CA 1
ATOM 6063 C C . GLN B 2 507 ? 7.262 18.542 11.236 1.00 8.27 507 GLN B C 1
ATOM 6064 O O . GLN B 2 507 ? 7.886 17.825 12.016 1.00 9.45 507 GLN B O 1
ATOM 6070 N N . SER B 2 508 ? 6.077 19.093 11.548 1.00 9.48 508 SER B N 1
ATOM 6071 C CA . SER B 2 508 ? 5.475 18.872 12.846 1.00 10.17 508 SER B CA 1
ATOM 6072 C C . SER B 2 508 ? 4.391 17.829 12.879 1.00 9.96 508 SER B C 1
ATOM 6073 O O . SER B 2 508 ? 3.554 17.869 11.937 1.00 11.62 508 SER B O 1
ATOM 6076 N N . GLY B 2 509 ? 4.272 17.028 13.885 1.00 9.74 509 GLY B N 1
ATOM 6077 C CA . GLY B 2 509 ? 3.156 16.165 14.141 1.00 9.87 509 GLY B CA 1
ATOM 6078 C C . GLY B 2 509 ? 2.223 16.683 15.265 1.00 10.19 509 GLY B C 1
ATOM 6079 O O . GLY B 2 509 ? 1.323 15.961 15.676 1.00 11.55 509 GLY B O 1
ATOM 6080 N N . PHE B 2 510 ? 2.509 17.881 15.778 1.00 11.26 510 PHE B N 1
ATOM 6081 C CA . PHE B 2 510 ? 1.777 18.401 16.953 1.00 11.40 510 PHE B CA 1
ATOM 6082 C C . PHE B 2 510 ? 0.335 18.833 16.633 1.00 10.37 510 PHE B C 1
ATOM 6083 O O . PHE B 2 510 ? 0.066 19.528 15.714 1.00 12.69 510 PHE B O 1
ATOM 6091 N N . ILE B 2 511 ? -0.502 18.320 17.549 1.00 11.38 511 ILE B N 1
ATOM 6092 C CA . ILE B 2 511 ? -1.922 18.734 17.605 1.00 13.09 511 ILE B CA 1
ATOM 6093 C C . ILE B 2 511 ? -2.144 19.096 19.115 1.00 12.00 511 ILE B C 1
ATOM 6094 O O . ILE B 2 511 ? -1.930 18.289 19.981 1.00 12.58 511 ILE B O 1
ATOM 6099 N N . ALA B 2 512 ? -2.670 20.337 19.222 1.00 14.82 512 ALA B N 1
ATOM 6100 C CA . ALA B 2 512 ? -2.963 20.781 20.607 1.00 16.10 512 ALA B CA 1
ATOM 6101 C C . ALA B 2 512 ? -4.136 20.076 21.207 1.00 14.75 512 ALA B C 1
ATOM 6102 O O . ALA B 2 512 ? -4.967 19.487 20.510 1.00 15.25 512 ALA B O 1
ATOM 6104 N N . PRO B 2 513 ? -4.315 20.158 22.526 1.00 16.79 513 PRO B N 1
ATOM 6105 C CA . PRO B 2 513 ? -5.438 19.520 23.181 1.00 17.93 513 PRO B CA 1
ATOM 6106 C C . PRO B 2 513 ? -6.825 19.823 22.579 1.00 15.27 513 PRO B C 1
ATOM 6107 O O . PRO B 2 513 ? -7.666 18.919 22.512 1.00 18.78 513 PRO B O 1
ATOM 6111 N N . ASP B 2 514 ? -7.012 21.055 22.094 1.00 16.37 514 ASP B N 1
ATOM 6112 C CA . ASP B 2 514 ? -8.272 21.422 21.478 1.00 18.59 514 ASP B CA 1
ATOM 6113 C C . ASP B 2 514 ? -8.415 21.004 20.021 1.00 21.98 514 ASP B C 1
ATOM 6114 O O . ASP B 2 514 ? -9.409 21.312 19.370 1.00 21.51 514 ASP B O 1
ATOM 6119 N N . GLY B 2 515 ? -7.479 20.260 19.440 1.00 17.70 515 GLY B N 1
ATOM 6120 C CA . GLY B 2 515 ? -7.567 19.791 18.067 1.00 19.33 515 GLY B CA 1
ATOM 6121 C C . GLY B 2 515 ? -6.841 20.669 17.083 1.00 17.10 515 GLY B C 1
ATOM 6122 O O . GLY B 2 515 ? -6.863 20.292 15.883 1.00 19.69 515 GLY B O 1
ATOM 6123 N N . THR B 2 516 ? -6.290 21.789 17.434 1.00 17.58 516 THR B N 1
ATOM 6124 C CA . THR B 2 516 ? -5.621 22.678 16.513 1.00 17.95 516 THR B CA 1
ATOM 6125 C C . THR B 2 516 ? -4.298 22.072 16.038 1.00 16.22 516 THR B C 1
ATOM 6126 O O . THR B 2 516 ? -3.387 21.895 16.870 1.00 15.78 516 THR B O 1
ATOM 6130 N N . VAL B 2 517 ? -4.195 21.812 14.743 1.00 15.36 517 VAL B N 1
ATOM 6131 C CA . VAL B 2 517 ? -2.946 21.228 14.244 1.00 13.90 517 VAL B CA 1
ATOM 6132 C C . VAL B 2 517 ? -1.911 22.334 14.127 1.00 14.95 517 VAL B C 1
ATOM 6133 O O . VAL B 2 517 ? -2.158 23.509 13.858 1.00 16.15 517 VAL B O 1
ATOM 6137 N N . ASP B 2 518 ? -0.617 21.927 14.207 1.00 13.37 518 ASP B N 1
ATOM 6138 C CA . ASP B 2 518 ? 0.437 22.896 14.051 1.00 12.67 518 ASP B CA 1
ATOM 6139 C C . ASP B 2 518 ? 0.467 23.527 12.670 1.00 12.51 518 ASP B C 1
ATOM 6140 O O . ASP B 2 518 ? 0.068 22.893 11.662 1.00 12.17 518 ASP B O 1
ATOM 6145 N N . LYS B 2 519 ? 1.079 24.685 12.521 1.00 11.93 519 LYS B N 1
ATOM 6146 C CA . LYS B 2 5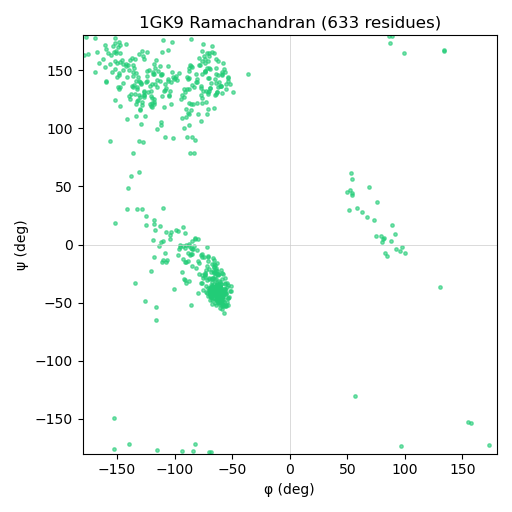19 ? 1.242 25.375 11.294 1.00 12.49 519 LYS B CA 1
ATOM 6147 C C . LYS B 2 519 ? 2.077 24.552 10.287 1.00 12.47 519 LYS B C 1
ATOM 6148 O O . LYS B 2 519 ? 1.940 24.784 9.097 1.00 14.34 519 LYS B O 1
ATOM 6154 N N . HIS B 2 520 ? 2.930 23.650 10.792 1.00 12.00 520 HIS B N 1
ATOM 6155 C CA . HIS B 2 520 ? 3.771 22.843 9.875 1.00 11.40 520 HIS B CA 1
ATOM 6156 C C . HIS B 2 520 ? 3.317 21.396 9.878 1.00 10.49 520 HIS B C 1
ATOM 6157 O O . HIS B 2 520 ? 4.172 20.485 9.677 1.00 10.98 520 HIS B O 1
ATOM 6164 N N . TYR B 2 521 ? 2.067 21.117 10.075 1.00 10.29 521 TYR B N 1
ATOM 6165 C CA . TYR B 2 521 ? 1.499 19.794 10.099 1.00 10.49 521 TYR B CA 1
ATOM 6166 C C . TYR B 2 521 ? 1.269 19.185 8.732 1.00 12.45 521 TYR B C 1
ATOM 6167 O O . TYR B 2 521 ? 1.298 17.931 8.591 1.00 11.45 521 TYR B O 1
ATOM 6176 N N . GLU B 2 522 ? 1.091 19.945 7.700 1.00 9.94 522 GLU B N 1
ATOM 6177 C CA . GLU B 2 522 ? 0.685 19.403 6.384 1.00 11.46 522 GLU B CA 1
ATOM 6178 C C . GLU B 2 522 ? 1.172 20.247 5.248 1.00 11.12 522 GLU B C 1
ATOM 6179 O O . GLU B 2 522 ? 0.712 20.082 4.097 1.00 11.53 522 GLU B O 1
ATOM 6185 N N . ASP B 2 523 ? 2.153 21.128 5.384 1.00 10.46 523 ASP B N 1
ATOM 6186 C CA . ASP B 2 523 ? 2.591 22.077 4.430 1.00 10.83 523 ASP B CA 1
ATOM 6187 C C . ASP B 2 523 ? 3.591 21.585 3.400 1.00 9.83 523 ASP B C 1
ATOM 6188 O O . ASP B 2 523 ? 4.107 22.280 2.559 1.00 12.82 523 ASP B O 1
ATOM 6193 N N . GLN B 2 524 ? 3.908 20.260 3.467 1.00 10.43 524 GLN B N 1
ATOM 6194 C CA . GLN B 2 524 ? 4.779 19.641 2.453 1.00 8.70 524 GLN B CA 1
ATOM 6195 C C . GLN B 2 524 ? 4.032 18.541 1.708 1.00 9.47 524 GLN B C 1
ATOM 6196 O O . GLN B 2 524 ? 4.651 17.914 0.799 1.00 10.55 524 GLN B O 1
ATOM 6202 N N A LEU B 2 525 ? 2.780 18.336 2.049 0.50 9.91 525 LEU B N 1
ATOM 6203 N N B LEU B 2 525 ? 2.747 18.269 1.943 0.50 9.36 525 LEU B N 1
ATOM 6204 C CA A LEU B 2 525 ? 2.038 17.263 1.377 0.50 10.12 525 LEU B CA 1
ATOM 6205 C CA B LEU B 2 525 ? 2.055 17.212 1.198 0.50 10.14 525 LEU B CA 1
ATOM 6206 C C A LEU B 2 525 ? 1.780 17.501 -0.102 0.50 11.98 525 LEU B C 1
ATOM 6207 C C B LEU B 2 525 ? 1.994 17.502 -0.305 0.50 11.33 525 LEU B C 1
ATOM 6208 O O A LEU B 2 525 ? 1.986 16.495 -0.845 0.50 11.95 525 LEU B O 1
ATOM 6209 O O B LEU B 2 525 ? 2.151 16.707 -1.254 0.50 9.95 525 LEU B O 1
ATOM 6218 N N . LYS B 2 526 ? 1.442 18.695 -0.580 1.00 11.84 526 LYS B N 1
ATOM 6219 C CA . LYS B 2 526 ? 1.245 19.011 -1.985 1.00 13.01 526 LYS B CA 1
ATOM 6220 C C . LYS B 2 526 ? 2.572 19.059 -2.727 1.00 11.27 526 LYS B C 1
ATOM 6221 O O . LYS B 2 526 ? 2.705 18.566 -3.853 1.00 11.67 526 LYS B O 1
ATOM 6227 N N . MET B 2 527 ? 3.611 19.591 -2.074 1.00 11.04 527 MET B N 1
ATOM 6228 C CA . MET B 2 527 ? 4.931 19.619 -2.657 1.00 9.67 527 MET B CA 1
ATOM 6229 C C . MET B 2 527 ? 5.372 18.154 -2.928 1.00 8.35 527 MET B C 1
ATOM 6230 O O . MET B 2 527 ? 5.956 17.914 -4.002 1.00 10.96 527 MET B O 1
ATOM 6235 N N . TYR B 2 528 ? 5.117 17.249 -1.989 1.00 9.17 528 TYR B N 1
ATOM 6236 C CA . TYR B 2 528 ? 5.517 15.861 -2.224 1.00 9.81 528 TYR B CA 1
ATOM 6237 C C . TYR B 2 528 ? 4.869 15.326 -3.495 1.00 10.45 528 TYR B C 1
ATOM 6238 O O . TYR B 2 528 ? 5.560 14.869 -4.443 1.00 9.83 528 TYR B O 1
ATOM 6247 N N . GLU B 2 529 ? 3.540 15.468 -3.577 1.00 9.82 529 GLU B N 1
ATOM 6248 C CA . GLU B 2 529 ? 2.824 14.876 -4.713 1.00 10.57 529 GLU B CA 1
ATOM 6249 C C . GLU B 2 529 ? 3.238 15.405 -6.057 1.00 9.27 529 GLU B C 1
ATOM 6250 O O . GLU B 2 529 ? 3.181 14.628 -7.029 1.00 10.56 529 GLU B O 1
ATOM 6256 N N A ASN B 2 530 ? 3.570 16.680 -6.104 0.50 9.92 530 ASN B N 1
ATOM 6257 N N B ASN B 2 530 ? 3.620 16.659 -6.170 0.50 10.96 530 ASN B N 1
ATOM 6258 C CA A ASN B 2 530 ? 3.943 17.324 -7.343 0.50 10.19 530 ASN B CA 1
ATOM 6259 C CA B ASN B 2 530 ? 3.977 17.248 -7.443 0.50 11.47 530 ASN B CA 1
ATOM 6260 C C A ASN B 2 530 ? 5.411 17.304 -7.689 0.50 10.63 530 ASN B C 1
ATOM 6261 C C B ASN B 2 530 ? 5.448 17.249 -7.792 0.50 11.71 530 ASN B C 1
ATOM 6262 O O A ASN B 2 530 ? 5.843 17.994 -8.598 0.50 10.34 530 ASN B O 1
ATOM 6263 O O B ASN B 2 530 ? 5.924 17.908 -8.709 0.50 11.72 530 ASN B O 1
ATOM 6272 N N . PHE B 2 531 ? 6.251 16.497 -7.007 1.00 9.10 531 PHE B N 1
ATOM 6273 C CA . PHE B 2 531 ? 7.674 16.384 -7.252 1.00 10.25 531 PHE B CA 1
ATOM 6274 C C . PHE B 2 531 ? 8.399 17.685 -6.998 1.00 9.60 531 PHE B C 1
ATOM 6275 O O . PHE B 2 531 ? 9.469 17.949 -7.564 1.00 10.38 531 PHE B O 1
ATOM 6283 N N . GLY B 2 532 ? 7.823 18.490 -6.105 1.00 9.80 532 GLY B N 1
ATOM 6284 C CA . GLY B 2 532 ? 8.463 19.733 -5.687 1.00 9.79 532 GLY B CA 1
ATOM 6285 C C . GLY B 2 532 ? 9.475 19.462 -4.582 1.00 10.59 532 GLY B C 1
ATOM 6286 O O . GLY B 2 532 ? 9.656 18.322 -4.062 1.00 10.22 532 GLY B O 1
ATOM 6287 N N . ARG B 2 533 ? 10.100 20.493 -4.070 1.00 9.80 533 ARG B N 1
ATOM 6288 C CA . ARG B 2 533 ? 11.125 20.415 -3.041 1.00 9.06 533 ARG B CA 1
ATOM 6289 C C . ARG B 2 533 ? 11.371 21.788 -2.456 1.00 10.23 533 ARG B C 1
ATOM 6290 O O . ARG B 2 533 ? 11.034 22.810 -3.119 1.00 12.39 533 ARG B O 1
ATOM 6298 N N . LYS B 2 534 ? 11.871 21.845 -1.249 1.00 11.22 534 LYS B N 1
ATOM 6299 C CA . LYS B 2 534 ? 12.152 23.103 -0.534 1.00 10.93 534 LYS B CA 1
ATOM 6300 C C . LYS B 2 534 ? 13.630 23.192 -0.278 1.00 9.94 534 LYS B C 1
ATOM 6301 O O . LYS B 2 534 ? 14.378 22.185 -0.173 1.00 10.66 534 LYS B O 1
ATOM 6307 N N . SER B 2 535 ? 14.160 24.408 -0.194 1.00 11.31 535 SER B N 1
ATOM 6308 C CA . SER B 2 535 ? 15.546 24.602 0.105 1.00 10.66 535 SER B CA 1
ATOM 6309 C C . SER B 2 535 ? 15.910 24.228 1.509 1.00 9.43 535 SER B C 1
ATOM 6310 O O . SER B 2 535 ? 15.176 24.531 2.471 1.00 11.49 535 SER B O 1
ATOM 6313 N N . LEU B 2 536 ? 17.009 23.509 1.691 1.00 9.67 536 LEU B N 1
ATOM 6314 C CA . LEU B 2 536 ? 17.647 23.255 2.961 1.00 9.69 536 LEU B CA 1
ATOM 6315 C C . LEU B 2 536 ? 18.717 24.350 3.190 1.00 10.43 536 LEU B C 1
ATOM 6316 O O . LEU B 2 536 ? 19.492 24.609 2.289 1.00 11.17 536 LEU B O 1
ATOM 6321 N N . TRP B 2 537 ? 18.655 25.000 4.322 1.00 9.28 537 TRP B N 1
ATOM 6322 C CA . TRP B 2 537 ? 19.658 26.028 4.634 1.00 8.92 537 TRP B CA 1
ATOM 6323 C C . TRP B 2 537 ? 20.755 25.440 5.475 1.00 10.16 537 TRP B C 1
ATOM 6324 O O . TRP B 2 537 ? 20.524 24.573 6.330 1.00 10.20 537 TRP B O 1
ATOM 6335 N N . LEU B 2 538 ? 21.971 25.934 5.307 1.00 9.95 538 LEU B N 1
ATOM 6336 C CA . LEU B 2 538 ? 23.125 25.602 6.093 1.00 9.56 538 LEU B CA 1
ATOM 6337 C C . LEU B 2 538 ? 23.740 26.768 6.905 1.00 11.01 538 LEU B C 1
ATOM 6338 O O . LEU B 2 538 ? 23.877 26.660 8.120 1.00 11.47 538 LEU B O 1
ATOM 6343 N N . THR B 2 539 ? 24.038 27.847 6.194 1.00 11.31 539 THR B N 1
ATOM 6344 C CA . THR B 2 539 ? 24.778 28.964 6.838 1.00 11.64 539 THR B CA 1
ATOM 6345 C C . THR B 2 539 ? 23.876 29.754 7.727 1.00 9.74 539 THR B C 1
ATOM 6346 O O . THR B 2 539 ? 22.691 29.902 7.614 1.00 10.84 539 THR B O 1
ATOM 6350 N N . LYS B 2 540 ? 24.604 30.447 8.684 1.00 10.97 540 LYS B N 1
ATOM 6351 C CA . LYS B 2 540 ? 23.849 31.289 9.610 1.00 11.31 540 LYS B CA 1
ATOM 6352 C C . LYS B 2 540 ? 23.059 32.404 8.888 1.00 10.54 540 LYS B C 1
ATOM 6353 O O . LYS B 2 540 ? 21.981 32.704 9.310 1.00 12.92 540 LYS B O 1
ATOM 6359 N N . GLN B 2 541 ? 23.666 32.956 7.846 1.00 10.40 541 GLN B N 1
ATOM 6360 C CA . GLN B 2 541 ? 23.014 34.024 7.103 1.00 11.01 541 GLN B CA 1
ATOM 6361 C C . GLN B 2 541 ? 21.761 33.525 6.372 1.00 11.70 541 GLN B C 1
ATOM 6362 O O . GLN B 2 541 ? 20.703 34.168 6.315 1.00 12.34 541 GLN B O 1
ATOM 6368 N N . ASP B 2 542 ? 21.877 32.291 5.776 1.00 10.96 542 ASP B N 1
ATOM 6369 C CA . ASP B 2 542 ? 20.680 31.766 5.093 1.00 11.67 542 ASP B CA 1
ATOM 6370 C C . ASP B 2 542 ? 19.595 31.420 6.058 1.00 12.01 542 ASP B C 1
ATOM 6371 O O . ASP B 2 542 ? 18.387 31.643 5.852 1.00 13.41 542 ASP B O 1
ATOM 6376 N N . VAL B 2 543 ? 19.946 30.810 7.209 1.00 11.68 543 VAL B N 1
ATOM 6377 C CA . VAL B 2 543 ? 18.967 30.478 8.241 1.00 12.56 543 VAL B CA 1
ATOM 6378 C C . VAL B 2 543 ? 18.270 31.741 8.708 1.00 13.69 543 VAL B C 1
ATOM 6379 O O . VAL B 2 543 ? 17.054 31.835 8.804 1.00 14.20 543 VAL B O 1
ATOM 6383 N N . GLU B 2 544 ? 19.117 32.742 9.046 1.00 15.16 544 GLU B N 1
ATOM 6384 C CA . GLU B 2 544 ? 18.530 34.003 9.548 1.00 14.00 544 GLU B CA 1
ATOM 6385 C C . GLU B 2 544 ? 17.633 34.645 8.498 1.00 13.90 544 GLU B C 1
ATOM 6386 O O . GLU B 2 544 ? 16.553 35.133 8.889 1.00 14.72 544 GLU B O 1
ATOM 6392 N N . ALA B 2 545 ? 18.018 34.622 7.247 1.00 13.54 545 ALA B N 1
ATOM 6393 C CA . ALA B 2 545 ? 17.212 35.247 6.195 1.00 13.02 545 ALA B CA 1
ATOM 6394 C C . ALA B 2 545 ? 15.875 34.559 6.002 1.00 15.88 545 ALA B C 1
ATOM 6395 O O . ALA B 2 545 ? 14.930 35.085 5.397 1.00 18.00 545 ALA B O 1
ATOM 6397 N N . HIS B 2 546 ? 15.727 33.307 6.453 1.00 13.40 546 HIS B N 1
ATOM 6398 C CA . HIS B 2 546 ? 14.525 32.519 6.291 1.00 12.18 546 HIS B CA 1
ATOM 6399 C C . HIS B 2 546 ? 13.900 32.138 7.611 1.00 15.05 546 HIS B C 1
ATOM 6400 O O . HIS B 2 546 ? 13.156 31.158 7.740 1.00 15.75 546 HIS B O 1
ATOM 6407 N N . LYS B 2 547 ? 14.204 32.873 8.680 1.00 14.30 547 LYS B N 1
ATOM 6408 C CA . LYS B 2 547 ? 13.728 32.592 10.002 1.00 14.49 547 LYS B CA 1
ATOM 6409 C C . LYS B 2 547 ? 12.262 32.866 10.213 1.00 17.48 547 LYS B C 1
ATOM 6410 O O . LYS B 2 547 ? 11.749 33.949 9.868 1.00 18.59 547 LYS B O 1
ATOM 6416 N N . GLU B 2 548 ? 11.513 31.959 10.781 1.00 13.87 548 GLU B N 1
ATOM 6417 C CA . GLU B 2 548 ? 10.149 32.139 11.171 1.00 13.53 548 GLU B CA 1
ATOM 6418 C C . GLU B 2 548 ? 10.051 32.404 12.664 1.00 15.37 548 GLU B C 1
ATOM 6419 O O . GLU B 2 548 ? 9.144 33.125 13.140 1.00 15.14 548 GLU B O 1
ATOM 6425 N N . SER B 2 549 ? 10.855 31.745 13.478 1.00 14.46 549 SER B N 1
ATOM 6426 C CA . SER B 2 549 ? 10.799 31.888 14.929 1.00 15.27 549 SER B CA 1
ATOM 6427 C C . SER B 2 549 ? 12.125 31.483 15.530 1.00 16.53 549 SER B C 1
ATOM 6428 O O . SER B 2 549 ? 12.971 30.852 14.874 1.00 14.63 549 SER B O 1
ATOM 6431 N N . GLN B 2 550 ? 12.307 31.855 16.789 1.00 16.52 550 GLN B N 1
ATOM 6432 C CA . GLN B 2 550 ? 13.498 31.467 17.523 1.00 16.76 550 GLN B CA 1
ATOM 6433 C C . GLN B 2 550 ? 13.209 31.388 19.010 1.00 20.76 550 GLN B C 1
ATOM 6434 O O . GLN B 2 550 ? 12.219 31.967 19.480 1.00 23.63 550 GLN B O 1
ATOM 6440 N 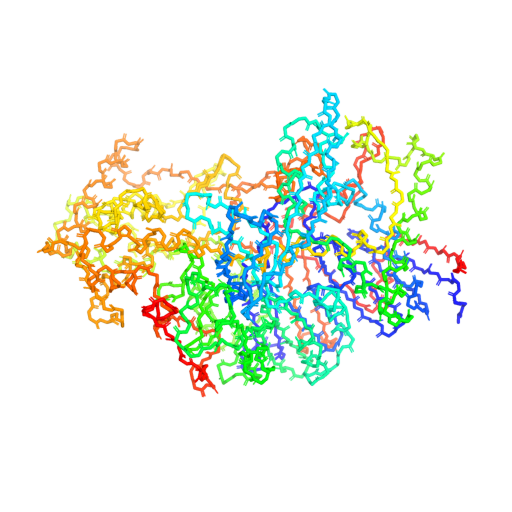N . GLU B 2 551 ? 14.044 30.635 19.714 1.00 21.85 551 GLU B N 1
ATOM 6441 C CA . GLU B 2 551 ? 13.980 30.484 21.174 1.00 22.54 551 GLU B CA 1
ATOM 6442 C C . GLU B 2 551 ? 15.447 30.464 21.596 1.00 22.79 551 GLU B C 1
ATOM 6443 O O . GLU B 2 551 ? 16.350 29.992 20.873 1.00 22.13 551 GLU B O 1
ATOM 6449 N N . VAL B 2 552 ? 15.812 31.031 22.747 1.00 20.24 552 VAL B N 1
ATOM 6450 C CA . VAL B 2 552 ? 17.138 30.974 23.325 1.00 19.38 552 VAL B CA 1
ATOM 6451 C C . VAL B 2 552 ? 16.989 30.321 24.698 1.00 18.54 552 VAL B C 1
ATOM 6452 O O . VAL B 2 552 ? 16.173 30.783 25.520 1.00 21.86 552 VAL B O 1
ATOM 6456 N N . LEU B 2 553 ? 17.643 29.185 24.924 1.00 17.13 553 LEU B N 1
ATOM 6457 C CA . LEU B 2 553 ? 17.569 28.503 26.194 1.00 17.20 553 LEU B CA 1
ATOM 6458 C C . LEU B 2 553 ? 18.907 28.756 26.901 1.00 15.84 553 LEU B C 1
ATOM 6459 O O . LEU B 2 553 ? 19.968 28.976 26.347 1.00 14.77 553 LEU B O 1
ATOM 6464 N N . HIS B 2 554 ? 18.792 28.699 28.255 1.00 18.90 554 HIS B N 1
ATOM 6465 C CA . HIS B 2 554 ? 19.936 28.865 29.166 1.00 19.16 554 HIS B CA 1
ATOM 6466 C C . HIS B 2 554 ? 19.933 27.707 30.129 1.00 17.88 554 HIS B C 1
ATOM 6467 O O . HIS B 2 554 ? 19.090 27.620 31.014 1.00 20.89 554 HIS B O 1
ATOM 6474 N N . VAL B 2 555 ? 20.828 26.733 29.923 1.00 17.13 555 VAL B N 1
ATOM 6475 C CA . VAL B 2 555 ? 20.807 25.481 30.632 1.00 16.46 555 VAL B CA 1
ATOM 6476 C C . VAL B 2 555 ? 22.143 24.983 31.126 1.00 16.33 555 VAL B C 1
ATOM 6477 O O . VAL B 2 555 ? 23.133 25.063 30.427 1.00 17.48 555 VAL B O 1
ATOM 6481 N N . GLN B 2 556 ? 22.175 24.503 32.364 1.00 21.42 556 GLN B N 1
ATOM 6482 C CA . GLN B 2 556 ? 23.391 23.953 32.945 1.00 21.94 556 GLN B CA 1
ATOM 6483 C C . GLN B 2 556 ? 23.270 22.442 33.081 1.00 22.35 556 GLN B C 1
ATOM 6484 O O . GLN B 2 556 ? 22.260 21.964 33.582 1.00 27.10 556 GLN B O 1
ATOM 6490 N N . ARG B 2 557 ? 24.279 21.705 32.650 1.00 23.55 557 ARG B N 1
ATOM 6491 C CA . ARG B 2 557 ? 24.245 20.258 32.799 1.00 26.25 557 ARG B CA 1
ATOM 6492 C C . ARG B 2 557 ? 24.446 19.882 34.275 1.00 28.60 557 ARG B C 1
ATOM 6493 O O . ARG B 2 557 ? 25.213 20.606 34.960 1.00 29.53 557 ARG B O 1
#

Foldseek 3Di:
DDQVDWDWDADPVRRIDIDHDAQLNRLLQVLQSCLQPPVVVLQVLLCQLQLNVCVQVNDVSNVSSVVNPVVDDLVVLVVVLVPDDPRVVSNLASNQNSNVVNLVVCVVCVVPRPPVVCVVSPHGDDGDGSSSVVSSCCRPPCVVPVPDDDVVVLVVQLVVLCVVPNNPVSLVVSCVVPNPDDVVDDDPDDVVVHDDDDDDDSRPVVPD/DKKKKFFQQFADLFGIKIKDFEWFFFAPPFQKFWDADDDPLFFKTDIDGPPQLFRQFIARLFKTKHWYFQQAAQKAKAKFAADPVDPQWTAAPRDTHGWDKDKDWADDVVDDIDIDMWTADPQATWDDADVVRRITIHMHGQCVVLVVQQSVLSNQLNNDNDDVSNVVSLASNAHQMKMKMAGQNRKIKIWRGHWHFQWDPPDDRLHHHHRNYPGDTPHTDHSVPTQMDICDPVSMDIDDNAHRDPPRDGHSPLWDDHFPQWLRVLVVCQSPVDSHDYNVSVLCSQQQSQQADRCLVLCLVVQCVLCVVDDPPDQSVVLSVLSVVDPRGWDDDPVLWFTQACNVLLQQQLLLQLQVQFVLVVDDPPVSVQLNHQQLDADPQFDRIATIGTSNNRVVSLLSCPPVHPDDCPDNRNNPDDVSVSSSVSSVSSQVVQCVVANDDNNVDGHTATWGKNAQQRPVRHGPDDRVSIDIGSHRTRTHSKMKMKGAGRSVDNRRIWMKMAGPQFNDSDADPVGRGDPGSGVRVVCVRVSHIDTIDRDPVVCVVVDDDDDDDDDDD